Protein 7YVY (pdb70)

Radius of gyration: 35.13 Å; Cα contacts (8 Å, |Δi|>4): 2859; chains: 3; bounding box: 84×70×101 Å

Nearest PDB structures (foldseek):
  7yvy-assembly1_A  TM=1.003E+00  e=6.267E-81  Pyrococcus furiosus COM1
  7yvy-assembly2_B  TM=1.000E+00  e=3.465E-72  Pyrococcus furiosus COM1
  7yvy-assembly3_C  TM=1.001E+00  e=3.311E-71  Pyrococcus furiosus COM1
  3zbg-assembly1_B  TM=8.929E-01  e=1.167E-32  Leishmania mexicana
  3zbn-assembly1_A  TM=9.063E-01  e=5.698E-32  Leishmania mexicana

Solvent-accessible surface area: 40009 Å² total; per-residue (Å²): 250,60,36,3,2,0,0,0,7,5,12,1,57,4,8,104,42,149,112,34,49,8,109,70,6,0,23,68,0,0,91,73,0,10,110,33,9,64,16,135,58,6,57,2,1,24,0,0,2,42,67,10,62,66,119,76,50,67,103,1,5,56,49,0,7,117,56,15,65,18,45,167,34,78,32,81,69,30,108,12,55,35,0,0,0,6,2,0,0,10,27,0,0,103,4,7,85,73,56,151,40,65,6,0,0,0,0,0,0,0,18,53,10,101,110,129,87,46,73,61,57,31,58,38,11,4,99,20,0,78,60,0,5,109,73,61,67,28,131,29,68,32,0,2,50,1,0,34,18,0,3,43,4,0,34,95,3,92,76,3,36,78,116,58,37,15,6,46,27,7,1,35,119,10,86,112,79,21,97,11,0,2,95,42,4,15,19,22,101,0,0,0,0,0,0,0,0,0,2,18,32,123,71,0,69,76,70,62,8,78,59,78,51,32,0,36,16,10,0,34,5,106,14,126,24,37,139,62,53,91,104,41,141,57,61,13,44,24,82,1,0,49,79,1,3,109,44,0,21,180,115,10,66,22,38,26,150,76,9,35,0,0,2,1,4,4,7,16,4,1,16,0,0,4,0,0,20,14,1,44,20,12,158,137,10,73,0,0,94,17,6,81,109,38,57,5,35,29,120,18,91,67,2,0,2,0,2,0,1,0,9,0,1,0,20,0,28,0,0,0,2,0,0,2,3,0,2,0,0,23,2,0,21,46,81,18,28,134,47,2,58,4,76,132,3,109,13,0,0,7,0,2,5,0,23,45,6,20,34,0,2,0,4,0,0,76,119,89,150,125,42,2,2,0,2,0,12,3,14,3,60,7,5,96,41,174,110,40,47,21,112,73,6,0,22,78,0,0,83,51,0,15,112,32,8,68,18,130,67,6,54,2,1,43,0,0,8,58,38,69,121,102,81,100,2,7,58,48,0,7,120,68,12,66,16,48,169,40,77,38,75,53,28,136,7,56,43,0,0,0,8,2,0,2,4,48,0,0,45,12,4,60,61,45,149,47,60,10,0,0,0,0,0,0,0,6,47,21,129,159,78,51,72,80,53,36,53,38,7,3,103,16,0,104,69,0,10,116,78,59,69,40,42,44,80,43,0,0,41,0,0,32,20,0,1,45,2,0,2,41,1,18,63,3,51,70,96,60,61,34,85,39,72,59,0,59,88,14,85,102,80,25,93,10,0,1,93,41,1,18,14,29,77,1,0,0,0,0,0,0,0,0,1,15,22,108,51,0,142,134,93,58,10,69,134,112,54,9,1,35,11,8,0,43,2,108,16,123,29,37,132,79,56,82,111,48,136,52,74,11,43,19,82,1,0,49,81,0,2,110,51,0,20,87,99,13,69,24,55,35,153,92,8,39,0,0,2,0,5,2,5,14,3,0,11,0,0,7,0,0,23,13,1,43,17,16,71,131,15,31,0,0,28,20,8,67,97,50,48,5,26,30,120,24,97,62,2,0,0,0,2,0,1,0,8,0,0,0,12,0,24,0,0,0,1,0,0,1,3,0,0,0,0,22,2,1,23,54,73,13,21,52,54,1,56,6,92,125,6,53,8,0,0,7,0,3,2,0,24,35,3,13,31,0,4,0,6,0,0,65,124,97,180,38,4,10,0,4,0,11,5,6,1,63,5,6,98,40,169,113,30,60,34,111,83,9,0,28,73,0,0,81,64,0,20,119,35,5,63,34,126,69,8,61,8,0,44,0,0,5,100,64,110,84,133,99,2,6,62,57,0,8,109,58,15,65,19,43,170,36,89,33,84,55,27,84,10,52,26,0,2,0,5,0,0,2,5,47,0,0,43,14,1,69,58,37,167,11,58,14,0,0,0,0,0,0,0,33,54,18,119,85,89,95,66,34,58,36,8,4,102,21,2,88,68,0,9,108,77,65,69,35,42,34,86,30,0,0,37,1,0,27,13,0,3,52,8,0,40,34,2,92,73,2,34,69,126,61,99,31,86,48,72,54,0,56,87,12,84,102,91,22,92,8,0,0,91,58,2,14,16,20,104,0,0,0,0,0,0,0,0,0,2,13,45,83,84,2,74,86,52,54,12,76,69,74,64,55,0,54,10,10,0,34,5,110,14,122,23,45,126,87,51,85,115,42,130,61,70,9,72,23,90,0,0,50,76,0,2,101,48,0,11,148,104,23,67,8,42,43,97,80,6,42,0,0,0,0,6,3,5,13,4,0,16,0,0,5,0,0,23,14,1,44,14,18,58,83,8,96,0,0,24,16,6,87,121,41,54,7,36,20,126,28,97,68,2,1,1,0,0,0,0,0,11,0,0,0,18,0,19,0,0,0,2,0,0,1,2,0,0,0,0,22,1,2,37,57,56,17,23,96,69,2,57,2,85,138,11,55,6,0,0,6,0,3,4,0,27,40,3,11,30,0,2,0,4,0,0,95,166

B-factor: mean 91.3, std 15.76, range [43.15, 176.95]

Structure (mmCIF, N/CA/C/O backbone):
data_7YVY
#
_entry.id   7YVY
#
_cell.length_a   133.246
_cell.length_b   113.482
_cell.length_c   107.533
_cell.angle_alpha   90.000
_cell.angle_beta   123.030
_cell.angle_gamma   90.000
#
_symmetry.space_group_name_H-M   'C 1 2 1'
#
loop_
_atom_site.group_PDB
_atom_site.id
_atom_site.type_symbol
_atom_site.label_atom_id
_atom_site.label_alt_id
_atom_site.label_comp_id
_atom_site.label_asym_id
_atom_site.label_entity_id
_atom_site.label_seq_id
_atom_site.pdbx_PDB_ins_code
_atom_site.Cartn_x
_atom_site.Cartn_y
_atom_site.Cartn_z
_atom_site.occupancy
_atom_site.B_iso_or_equiv
_atom_site.auth_seq_id
_atom_site.auth_comp_id
_atom_site.auth_asym_id
_atom_site.auth_atom_id
_atom_site.pdbx_PDB_model_num
ATOM 1 N N . MET A 1 1 ? 10.625 -23.282 44.922 1.00 134.29 1 MET A N 1
ATOM 2 C CA . MET A 1 1 ? 11.766 -22.392 44.727 1.00 145.67 1 MET A CA 1
ATOM 3 C C . MET A 1 1 ? 13.034 -23.168 44.351 1.00 144.56 1 MET A C 1
ATOM 4 O O . MET A 1 1 ? 14.141 -22.779 44.726 1.00 137.78 1 MET A O 1
ATOM 9 N N . ARG A 1 2 ? 12.868 -24.263 43.611 1.00 137.43 2 ARG A N 1
ATOM 10 C CA . ARG A 1 2 ? 14.005 -25.057 43.170 1.00 126.38 2 ARG A CA 1
ATOM 11 C C . ARG A 1 2 ? 14.599 -24.457 41.895 1.00 133.36 2 ARG A C 1
ATOM 12 O O . ARG A 1 2 ? 14.081 -23.489 41.330 1.00 134.45 2 ARG A O 1
ATOM 14 N N . LYS A 1 3 ? 15.710 -25.041 41.439 1.00 130.26 3 LYS A N 1
ATOM 15 C CA . LYS A 1 3 ? 16.377 -24.643 40.205 1.00 115.51 3 LYS A CA 1
ATOM 16 C C . LYS A 1 3 ? 16.747 -25.895 39.422 1.00 111.51 3 LYS A C 1
ATOM 17 O O . LYS A 1 3 ? 16.938 -26.967 40.005 1.00 127.59 3 LYS A O 1
ATOM 19 N N . ALA A 1 4 ? 16.854 -25.758 38.098 1.00 96.95 4 ALA A N 1
ATOM 20 C CA . ALA A 1 4 ? 17.127 -26.889 37.216 1.00 95.64 4 ALA A CA 1
ATOM 21 C C . ALA A 1 4 ? 18.447 -26.688 36.477 1.00 93.51 4 ALA A C 1
ATOM 22 O O . ALA A 1 4 ? 18.646 -25.667 35.810 1.00 89.23 4 ALA A O 1
ATOM 24 N N . ILE A 1 5 ? 19.331 -27.676 36.570 1.00 85.49 5 ILE A N 1
ATOM 25 C CA . ILE A 1 5 ? 20.650 -27.610 35.951 1.00 95.63 5 ILE A CA 1
ATOM 26 C C . ILE A 1 5 ? 20.901 -28.904 35.189 1.00 85.85 5 ILE A C 1
ATOM 27 O O . ILE A 1 5 ? 20.499 -29.987 35.629 1.00 86.81 5 ILE A O 1
ATOM 32 N N . ILE A 1 6 ? 21.532 -28.784 34.029 1.00 82.30 6 ILE A N 1
ATOM 33 C CA . ILE A 1 6 ? 22.023 -29.936 33.287 1.00 81.49 6 ILE A CA 1
ATOM 34 C C . ILE A 1 6 ? 23.432 -30.235 33.770 1.00 81.39 6 ILE A C 1
ATOM 35 O O . ILE A 1 6 ? 24.278 -29.332 33.838 1.00 79.60 6 ILE A O 1
ATOM 40 N N . VAL A 1 7 ? 23.686 -31.488 34.136 1.00 85.82 7 VAL A N 1
ATOM 41 C CA . VAL A 1 7 ? 24.997 -31.881 34.642 1.00 82.16 7 VAL A CA 1
ATOM 42 C C . VAL A 1 7 ? 25.710 -32.878 33.744 1.00 91.37 7 VAL A C 1
ATOM 43 O O . VAL A 1 7 ? 26.916 -33.104 33.935 1.00 104.20 7 VAL A O 1
ATOM 47 N N . GLY A 1 8 ? 25.029 -33.461 32.761 1.00 87.64 8 GLY A N 1
ATOM 48 C CA . GLY A 1 8 ? 25.662 -34.369 31.825 1.00 89.85 8 GLY A CA 1
ATOM 49 C C . GLY A 1 8 ? 25.044 -34.323 30.443 1.00 86.03 8 GLY A C 1
ATOM 50 O O . GLY A 1 8 ? 23.824 -34.242 30.310 1.00 94.64 8 GLY A O 1
ATOM 51 N N . VAL A 1 9 ? 25.865 -34.357 29.401 1.00 87.60 9 VAL A N 1
ATOM 52 C CA . VAL A 1 9 ? 25.378 -34.374 28.026 1.00 88.77 9 VAL A CA 1
ATOM 53 C C . VAL A 1 9 ? 26.175 -35.412 27.252 1.00 88.43 9 VAL A C 1
ATOM 54 O O . VAL A 1 9 ? 27.330 -35.693 27.584 1.00 100.07 9 VAL A O 1
ATOM 58 N N . GLY A 1 10 ? 25.544 -36.010 26.249 1.00 87.55 10 GLY A N 1
ATOM 59 C CA . GLY A 1 10 ? 26.209 -37.008 25.436 1.00 92.47 10 GLY A CA 1
ATOM 60 C C . GLY A 1 10 ? 25.519 -37.118 24.097 1.00 93.13 10 GLY A C 1
ATOM 61 O O . GLY A 1 10 ? 24.332 -36.806 23.963 1.00 97.45 10 GLY A O 1
ATOM 62 N N . MET A 1 11 ? 26.271 -37.566 23.096 1.00 85.65 11 MET A N 1
ATOM 63 C CA . MET A 1 11 ? 25.664 -37.649 21.778 1.00 82.21 11 MET A CA 1
ATOM 64 C C . MET A 1 11 ? 26.472 -38.598 20.914 1.00 78.91 11 MET A C 1
ATOM 65 O O . MET A 1 11 ? 27.627 -38.910 21.210 1.00 98.36 11 MET A O 1
ATOM 70 N N . THR A 1 12 ? 25.832 -39.076 19.868 1.00 78.48 12 THR A N 1
ATOM 71 C CA . THR A 1 12 ? 26.422 -39.851 18.798 1.00 83.60 12 THR A CA 1
ATOM 72 C C . THR A 1 12 ? 26.695 -38.963 17.595 1.00 83.41 12 THR A C 1
ATOM 73 O O . THR A 1 12 ? 26.100 -37.892 17.450 1.00 86.48 12 THR A O 1
ATOM 77 N N . PRO A 1 13 ? 27.614 -39.354 16.718 1.00 81.60 13 PRO A N 1
ATOM 78 C CA . PRO A 1 13 ? 27.726 -38.648 15.440 1.00 77.45 13 PRO A CA 1
ATOM 79 C C . PRO A 1 13 ? 26.415 -38.742 14.679 1.00 83.16 13 PRO A C 1
ATOM 80 O O . PRO A 1 13 ? 25.736 -39.775 14.687 1.00 74.75 13 PRO A O 1
ATOM 84 N N . VAL A 1 14 ? 26.059 -37.646 14.033 1.00 79.95 14 VAL A N 1
ATOM 85 C CA . VAL A 1 14 ? 24.908 -37.611 13.146 1.00 75.42 14 VAL A CA 1
ATOM 86 C C . VAL A 1 14 ? 25.352 -38.100 11.780 1.00 82.62 14 VAL A C 1
ATOM 87 O O . VAL A 1 14 ? 26.377 -37.645 11.253 1.00 89.51 14 VAL A O 1
ATOM 91 N N . GLY A 1 15 ? 24.595 -39.023 11.202 1.00 76.69 15 GLY A N 1
ATOM 92 C CA . GLY A 1 15 ? 24.922 -39.463 9.862 1.00 85.53 15 GLY A CA 1
ATOM 93 C C . GLY A 1 15 ? 23.974 -40.537 9.384 1.00 87.06 15 GLY A C 1
ATOM 94 O O . GLY A 1 15 ? 22.914 -40.765 9.968 1.00 94.60 15 GLY A O 1
ATOM 95 N N . GLU A 1 16 ? 24.369 -41.178 8.287 1.00 92.80 16 GLU A N 1
ATOM 96 C CA . GLU A 1 16 ? 23.670 -42.346 7.758 1.00 86.97 16 GLU A CA 1
ATOM 97 C C . GLU A 1 16 ? 24.291 -43.579 8.401 1.00 96.62 16 GLU A C 1
ATOM 98 O O . GLU A 1 16 ? 25.284 -44.123 7.918 1.00 106.69 16 GLU A O 1
ATOM 104 N N . HIS A 1 17 ? 23.709 -44.020 9.517 1.00 94.05 17 HIS A N 1
ATOM 105 C CA . HIS A 1 17 ? 24.226 -45.169 10.263 1.00 92.83 17 HIS A CA 1
ATOM 106 C C . HIS A 1 17 ? 23.447 -46.405 9.830 1.00 96.34 17 HIS A C 1
ATOM 107 O O . HIS A 1 17 ? 22.545 -46.882 10.520 1.00 105.77 17 HIS A O 1
ATOM 114 N N . TRP A 1 18 ? 23.817 -46.935 8.659 1.00 98.09 18 TRP A N 1
ATOM 115 C CA . TRP A 1 18 ? 23.062 -48.047 8.085 1.00 106.74 18 TRP A CA 1
ATOM 116 C C . TRP A 1 18 ? 23.183 -49.300 8.944 1.00 107.43 18 TRP A C 1
ATOM 117 O O . TRP A 1 18 ? 22.201 -50.031 9.136 1.00 108.48 18 TRP A O 1
ATOM 128 N N . ARG A 1 19 ? 24.373 -49.550 9.484 1.00 102.96 19 ARG A N 1
ATOM 129 C CA . ARG A 1 19 ? 24.653 -50.750 10.257 1.00 103.71 19 ARG A CA 1
ATOM 130 C C . ARG A 1 19 ? 24.304 -50.606 11.731 1.00 106.43 19 ARG A C 1
ATOM 131 O O . ARG A 1 19 ? 24.417 -51.585 12.476 1.00 113.63 19 ARG A O 1
ATOM 133 N N . SER A 1 20 ? 23.887 -49.424 12.170 1.00 102.68 20 SER A N 1
ATOM 134 C CA . SER A 1 20 ? 23.534 -49.203 13.563 1.00 101.65 20 SER A CA 1
ATOM 135 C C . SER A 1 20 ? 22.028 -49.324 13.750 1.00 101.57 20 SER A C 1
ATOM 136 O O . SER A 1 20 ? 21.248 -49.161 12.811 1.00 101.67 20 SER A O 1
ATOM 139 N N . SER A 1 21 ? 21.629 -49.625 14.980 1.00 105.46 21 SER A N 1
ATOM 140 C CA . SER A 1 21 ? 20.229 -49.733 15.364 1.00 95.12 21 SER A CA 1
ATOM 141 C C . SER A 1 21 ? 19.836 -48.552 16.242 1.00 96.87 21 SER A C 1
ATOM 142 O O . SER A 1 21 ? 20.688 -47.812 16.742 1.00 104.01 21 SER A O 1
ATOM 145 N N . LEU A 1 22 ? 18.523 -48.375 16.417 1.00 95.96 22 LEU A N 1
ATOM 146 C CA . LEU A 1 22 ? 18.034 -47.357 17.343 1.00 91.38 22 LEU A CA 1
ATOM 147 C C . LEU A 1 22 ? 18.627 -47.569 18.729 1.00 90.38 22 LEU A C 1
ATOM 148 O O . LEU A 1 22 ? 19.033 -46.609 19.403 1.00 83.23 22 LEU A O 1
ATOM 153 N N . ARG A 1 23 ? 18.713 -48.832 19.156 1.00 87.47 23 ARG A N 1
ATOM 154 C CA . ARG A 1 23 ? 19.299 -49.150 20.452 1.00 89.75 23 ARG A CA 1
ATOM 155 C C . ARG A 1 23 ? 20.728 -48.631 20.550 1.00 88.86 23 ARG A C 1
ATOM 156 O O . ARG A 1 23 ? 21.016 -47.745 21.357 1.00 86.93 23 ARG A O 1
ATOM 164 N N . ASP A 1 24 ? 21.614 -49.098 19.660 1.00 90.93 24 ASP A N 1
ATOM 165 C CA . ASP A 1 24 ? 23.032 -48.728 19.733 1.00 95.60 24 ASP A CA 1
ATOM 166 C C . ASP A 1 24 ? 23.220 -47.220 19.869 1.00 89.68 24 ASP A C 1
ATOM 167 O O . ASP A 1 24 ? 23.978 -46.750 20.728 1.00 87.61 24 ASP A O 1
ATOM 172 N N . LEU A 1 25 ? 22.498 -46.444 19.052 1.00 82.53 25 LEU A N 1
ATOM 173 C CA . LEU A 1 25 ? 22.604 -44.987 19.112 1.00 83.95 25 LEU A CA 1
ATOM 174 C C . LEU A 1 25 ? 22.100 -44.445 20.448 1.00 81.30 25 LEU A C 1
ATOM 175 O O . LEU A 1 25 ? 22.774 -43.634 21.105 1.00 84.72 25 LEU A O 1
ATOM 180 N N . ALA A 1 26 ? 20.904 -44.876 20.860 1.00 83.00 26 ALA A N 1
ATOM 181 C CA . ALA A 1 26 ? 20.333 -44.387 22.109 1.00 84.77 26 ALA A CA 1
ATOM 182 C C . ALA A 1 26 ? 21.276 -44.669 23.270 1.00 81.09 26 ALA A C 1
ATOM 183 O O . ALA A 1 26 ? 21.762 -43.744 23.934 1.00 85.22 26 ALA A O 1
ATOM 185 N N . VAL A 1 27 ? 21.589 -45.949 23.489 1.00 73.78 27 VAL A N 1
ATOM 186 C CA . VAL A 1 27 ? 22.439 -46.331 24.614 1.00 86.13 27 VAL A CA 1
ATOM 187 C C . VAL A 1 27 ? 23.798 -45.641 24.537 1.00 87.37 27 VAL A C 1
ATOM 188 O O . VAL A 1 27 ? 24.371 -45.290 25.573 1.00 88.66 27 VAL A O 1
ATOM 192 N N . GLU A 1 28 ? 24.343 -45.432 23.326 1.00 79.38 28 GLU A N 1
ATOM 193 C CA . GLU A 1 28 ? 25.602 -44.702 23.231 1.00 82.83 28 GLU A CA 1
ATOM 194 C C . GLU A 1 28 ? 25.461 -43.310 23.820 1.00 89.40 28 GLU A C 1
ATOM 195 O O . GLU A 1 28 ? 26.267 -42.890 24.664 1.00 88.59 28 GLU A O 1
ATOM 201 N N . ALA A 1 29 ? 24.439 -42.571 23.381 1.00 88.21 29 ALA A N 1
ATOM 202 C CA . ALA A 1 29 ? 24.275 -41.217 23.897 1.00 85.79 29 ALA A CA 1
ATOM 203 C C . ALA A 1 29 ? 24.031 -41.235 25.402 1.00 89.21 29 ALA A C 1
ATOM 204 O O . ALA A 1 29 ? 24.613 -40.431 26.144 1.00 95.04 29 ALA A O 1
ATOM 206 N N . ILE A 1 30 ? 23.212 -42.181 25.878 1.00 81.49 30 ILE A N 1
ATOM 207 C CA . ILE A 1 30 ? 22.900 -42.243 27.306 1.00 86.08 30 ILE A CA 1
ATOM 208 C C . ILE A 1 30 ? 24.161 -42.501 28.118 1.00 83.24 30 ILE A C 1
ATOM 209 O O . ILE A 1 30 ? 24.483 -41.749 29.042 1.00 84.25 30 ILE A O 1
ATOM 214 N N . LEU A 1 31 ? 24.913 -43.549 27.764 1.00 89.65 31 LEU A N 1
ATOM 215 C CA . LEU A 1 31 ? 26.112 -43.902 28.522 1.00 87.81 31 LEU A CA 1
ATOM 216 C C . LEU A 1 31 ? 27.140 -42.784 28.477 1.00 87.96 31 LEU A C 1
ATOM 217 O O . LEU A 1 31 ? 27.743 -42.445 29.502 1.00 92.90 31 LEU A O 1
ATOM 222 N N . ASN A 1 32 ? 27.342 -42.183 27.301 1.00 81.38 32 ASN A N 1
ATOM 223 C CA . ASN A 1 32 ? 28.295 -41.088 27.173 1.00 88.20 32 ASN A CA 1
ATOM 224 C C . ASN A 1 32 ? 27.826 -39.827 27.881 1.00 89.64 32 ASN A C 1
ATOM 225 O O . ASN A 1 32 ? 28.631 -38.907 28.064 1.00 92.55 32 ASN A O 1
ATOM 230 N N . ALA A 1 33 ? 26.550 -39.758 28.270 1.00 91.68 33 ALA A N 1
ATOM 231 C CA . ALA A 1 33 ? 26.048 -38.662 29.090 1.00 86.32 33 ALA A CA 1
ATOM 232 C C . ALA A 1 33 ? 26.065 -38.967 30.580 1.00 82.89 33 ALA A C 1
ATOM 233 O O . ALA A 1 33 ? 26.187 -38.041 31.389 1.00 89.67 33 ALA A O 1
ATOM 235 N N . MET A 1 34 ? 25.949 -40.237 30.964 1.00 83.66 34 MET A N 1
ATOM 236 C CA . MET A 1 34 ? 26.025 -40.612 32.369 1.00 96.26 34 MET A CA 1
ATOM 237 C C . MET A 1 34 ? 27.458 -40.647 32.876 1.00 109.67 34 MET A C 1
ATOM 238 O O . MET A 1 34 ? 27.673 -40.674 34.095 1.00 112.66 34 MET A O 1
ATOM 243 N N . ASP A 1 35 ? 28.438 -40.648 31.972 1.00 113.23 35 ASP A N 1
ATOM 244 C CA . ASP A 1 35 ? 29.835 -40.543 32.360 1.00 112.30 35 ASP A CA 1
ATOM 245 C C . ASP A 1 35 ? 30.290 -39.093 32.400 1.00 114.29 35 ASP A C 1
ATOM 246 O O . ASP A 1 35 ? 31.140 -38.734 33.220 1.00 141.14 35 ASP A O 1
ATOM 251 N N . ASP A 1 36 ? 29.735 -38.249 31.526 1.00 98.36 36 ASP A N 1
ATOM 252 C CA . ASP A 1 36 ? 30.039 -36.825 31.589 1.00 99.76 36 ASP A CA 1
ATOM 253 C C . ASP A 1 36 ? 29.620 -36.232 32.929 1.00 105.51 36 ASP A C 1
ATOM 254 O O . ASP A 1 36 ? 30.206 -35.242 33.380 1.00 106.32 36 ASP A O 1
ATOM 259 N N . ALA A 1 37 ? 28.624 -36.829 33.588 1.00 105.21 37 ALA A N 1
ATOM 260 C CA . ALA A 1 37 ? 28.267 -36.459 34.951 1.00 106.68 37 ALA A CA 1
ATOM 261 C C . ALA A 1 37 ? 28.874 -37.386 35.995 1.00 106.96 37 ALA A C 1
ATOM 262 O O . ALA A 1 37 ? 28.852 -37.052 37.187 1.00 102.10 37 ALA A O 1
ATOM 264 N N . GLY A 1 38 ? 29.433 -38.519 35.579 1.00 106.58 38 GLY A N 1
ATOM 265 C CA . GLY A 1 38 ? 29.929 -39.512 36.520 1.00 106.43 38 GLY A CA 1
ATOM 266 C C . GLY A 1 38 ? 28.831 -40.192 37.307 1.00 111.89 38 GLY A C 1
ATOM 267 O O . GLY A 1 38 ? 28.997 -40.443 38.510 1.00 117.64 38 GLY A O 1
ATOM 268 N N . ILE A 1 39 ? 27.714 -40.507 36.651 1.00 103.98 39 ILE A N 1
ATOM 269 C CA . ILE A 1 39 ? 26.509 -40.993 37.305 1.00 96.50 39 ILE A CA 1
ATOM 270 C C . ILE A 1 39 ? 26.295 -42.462 36.960 1.00 105.70 39 ILE A C 1
ATOM 271 O O . ILE A 1 39 ? 26.602 -42.913 35.850 1.00 109.26 39 ILE A O 1
ATOM 276 N N . ASP A 1 40 ? 25.766 -43.214 37.929 1.00 108.57 40 ASP A N 1
ATOM 277 C CA . ASP A 1 40 ? 25.468 -44.630 37.747 1.00 126.62 40 ASP A CA 1
ATOM 278 C C . ASP A 1 40 ? 23.986 -44.931 37.525 1.00 115.89 40 ASP A C 1
ATOM 279 O O . ASP A 1 40 ? 23.662 -45.954 36.910 1.00 108.85 40 ASP A O 1
ATOM 284 N N . LYS A 1 41 ? 23.082 -44.082 38.006 1.00 110.45 41 LYS A N 1
ATOM 285 C CA . LYS A 1 41 ? 21.661 -44.391 37.958 1.00 106.32 41 LYS A CA 1
ATOM 286 C C . LYS A 1 41 ? 20.865 -43.108 37.766 1.00 98.74 41 LYS A C 1
ATOM 287 O O . LYS A 1 41 ? 21.255 -42.041 38.249 1.00 91.51 41 LYS A O 1
ATOM 289 N N . VAL A 1 42 ? 19.749 -43.221 37.050 1.00 98.71 42 VAL A N 1
ATOM 290 C CA . VAL A 1 42 ? 18.814 -42.118 36.885 1.00 96.34 42 VAL A CA 1
ATOM 291 C C . VAL A 1 42 ? 17.496 -42.479 37.562 1.00 99.66 42 VAL A C 1
ATOM 292 O O . VAL A 1 42 ? 17.217 -43.642 37.856 1.00 102.91 42 VAL A O 1
ATOM 296 N N . ASP A 1 43 ? 16.673 -41.455 37.808 1.00 104.15 43 ASP A N 1
ATOM 297 C CA . ASP A 1 43 ? 15.390 -41.646 38.472 1.00 96.85 43 ASP A CA 1
ATOM 298 C C . ASP A 1 43 ? 14.218 -41.770 37.510 1.00 94.88 43 ASP A C 1
ATOM 299 O O . ASP A 1 43 ? 13.210 -42.383 37.875 1.00 106.15 43 ASP A O 1
ATOM 304 N N . SER A 1 44 ? 14.318 -41.209 36.306 1.00 94.31 44 SER A N 1
ATOM 305 C CA . SER A 1 44 ? 13.220 -41.267 35.348 1.00 98.28 44 SER A CA 1
ATOM 306 C C . SER A 1 44 ? 13.736 -40.887 33.967 1.00 88.00 44 SER A C 1
ATOM 307 O O . SER A 1 44 ? 14.749 -40.193 33.839 1.00 87.06 44 SER A O 1
ATOM 310 N N . LEU A 1 45 ? 13.017 -41.345 32.940 1.00 76.90 45 LEU A N 1
ATOM 311 C CA . LEU A 1 45 ? 13.474 -41.263 31.557 1.00 75.83 45 LEU A CA 1
ATOM 312 C C . LEU A 1 45 ? 12.387 -40.685 30.657 1.00 76.97 45 LEU A C 1
ATOM 313 O O . LEU A 1 45 ? 11.253 -41.184 30.639 1.00 85.13 45 LEU A O 1
ATOM 318 N N . TYR A 1 46 ? 12.749 -39.660 29.888 1.00 72.18 46 TYR A N 1
ATOM 319 C CA . TYR A 1 46 ? 11.860 -39.023 28.924 1.00 75.56 46 TYR A CA 1
ATOM 320 C C . TYR A 1 46 ? 12.475 -39.147 27.534 1.00 75.18 46 TYR A C 1
ATOM 321 O O . TYR A 1 46 ? 13.663 -38.846 27.352 1.00 84.03 46 TYR A O 1
ATOM 330 N N . VAL A 1 47 ? 11.666 -39.570 26.554 1.00 75.51 47 VAL A N 1
ATOM 331 C CA . VAL A 1 47 ? 12.156 -39.965 25.235 1.00 73.71 47 VAL A CA 1
ATOM 332 C C . VAL A 1 47 ? 11.522 -39.115 24.139 1.00 80.56 47 VAL A C 1
ATOM 333 O O . VAL A 1 47 ? 10.321 -38.834 24.167 1.00 85.02 47 VAL A O 1
ATOM 337 N N . GLY A 1 48 ? 12.342 -38.727 23.160 1.00 96.66 48 GLY A N 1
ATOM 338 C CA . GLY A 1 48 ? 11.903 -38.009 21.975 1.00 84.00 48 GLY A CA 1
ATOM 339 C C . GLY A 1 48 ? 12.199 -38.758 20.684 1.00 98.89 48 GLY A C 1
ATOM 340 O O . GLY A 1 48 ? 13.352 -39.138 20.401 1.00 90.76 48 GLY A O 1
ATOM 341 N N . ASN A 1 49 ? 11.138 -39.004 19.912 1.00 91.15 49 ASN A N 1
ATOM 342 C CA . ASN A 1 49 ? 11.213 -39.734 18.653 1.00 86.59 49 ASN A CA 1
ATOM 343 C C . ASN A 1 49 ? 9.964 -39.408 17.848 1.00 88.66 49 ASN A C 1
ATOM 344 O O . ASN A 1 49 ? 8.856 -39.424 18.393 1.00 104.01 49 ASN A O 1
ATOM 349 N N . MET A 1 50 ? 10.147 -39.104 16.565 1.00 84.01 50 MET A N 1
ATOM 350 C CA . MET A 1 50 ? 9.059 -38.821 15.638 1.00 99.87 50 MET A CA 1
ATOM 351 C C . MET A 1 50 ? 9.097 -39.780 14.455 1.00 105.56 50 MET A C 1
ATOM 352 O O . MET A 1 50 ? 8.775 -39.407 13.326 1.00 120.17 50 MET A O 1
ATOM 354 N N . ALA A 1 51 ? 9.497 -41.026 14.717 1.00 102.44 51 ALA A N 1
ATOM 355 C CA . ALA A 1 51 ? 9.550 -42.122 13.736 1.00 108.32 51 ALA A CA 1
ATOM 356 C C . ALA A 1 51 ? 10.023 -41.696 12.343 1.00 111.19 51 ALA A C 1
ATOM 357 O O . ALA A 1 51 ? 11.192 -41.863 11.987 1.00 117.81 51 ALA A O 1
ATOM 359 N N . GLY A 1 53 ? 12.403 -44.200 12.573 1.00 117.91 53 GLY A N 1
ATOM 360 C CA . GLY A 1 53 ? 12.576 -45.592 12.945 1.00 123.89 53 GLY A CA 1
ATOM 361 C C . GLY A 1 53 ? 11.415 -46.149 13.743 1.00 125.58 53 GLY A C 1
ATOM 362 O O . GLY A 1 53 ? 11.104 -45.657 14.831 1.00 116.45 53 GLY A O 1
ATOM 363 N N . SER A 1 54 ? 10.763 -47.179 13.206 1.00 144.46 54 SER A N 1
ATOM 364 C CA . SER A 1 54 ? 9.589 -47.743 13.867 1.00 165.29 54 SER A CA 1
ATOM 365 C C . SER A 1 54 ? 9.430 -49.198 13.451 1.00 167.44 54 SER A C 1
ATOM 366 O O . SER A 1 54 ? 9.048 -49.479 12.310 1.00 176.09 54 SER A O 1
ATOM 368 N N . PHE A 1 55 ? 9.719 -50.111 14.371 1.00 157.20 55 PHE A N 1
ATOM 369 C CA . PHE A 1 55 ? 9.211 -51.469 14.283 1.00 157.82 55 PHE A CA 1
ATOM 370 C C . PHE A 1 55 ? 7.835 -51.587 14.921 1.00 153.04 55 PHE A C 1
ATOM 371 O O . PHE A 1 55 ? 7.352 -52.707 15.123 1.00 156.38 55 PHE A O 1
ATOM 373 N N . VAL A 1 56 ? 7.215 -50.451 15.264 1.00 150.01 56 VAL A N 1
ATOM 374 C CA . VAL A 1 56 ? 5.936 -50.360 15.969 1.00 152.63 56 VAL A CA 1
ATOM 375 C C . VAL A 1 56 ? 6.094 -50.947 17.367 1.00 159.70 56 VAL A C 1
ATOM 376 O O . VAL A 1 56 ? 5.683 -50.330 18.356 1.00 163.60 56 VAL A O 1
ATOM 380 N N . GLU A 1 57 ? 6.691 -52.141 17.461 1.00 144.61 57 GLU A N 1
ATOM 381 C CA . GLU A 1 57 ? 7.221 -52.598 18.741 1.00 135.42 57 GLU A CA 1
ATOM 382 C C . GLU A 1 57 ? 8.173 -51.563 19.329 1.00 133.66 57 GLU A C 1
ATOM 383 O O . GLU A 1 57 ? 8.359 -51.508 20.551 1.00 126.88 57 GLU A O 1
ATOM 385 N N . GLN A 1 58 ? 8.777 -50.739 18.474 1.00 135.64 58 GLN A N 1
ATOM 386 C CA . GLN A 1 58 ? 9.482 -49.524 18.884 1.00 131.03 58 GLN A CA 1
ATOM 387 C C . GLN A 1 58 ? 8.536 -48.321 18.904 1.00 138.09 58 GLN A C 1
ATOM 388 O O . GLN A 1 58 ? 8.809 -47.260 18.344 1.00 137.97 58 GLN A O 1
ATOM 394 N N . GLU A 1 59 ? 7.380 -48.512 19.551 1.00 143.93 59 GLU A N 1
ATOM 395 C CA . GLU A 1 59 ? 6.520 -47.430 20.008 1.00 131.86 59 GLU A CA 1
ATOM 396 C C . GLU A 1 59 ? 6.310 -47.462 21.514 1.00 136.33 59 GLU A C 1
ATOM 397 O O . GLU A 1 59 ? 5.710 -46.529 22.062 1.00 136.29 59 GLU A O 1
ATOM 399 N N . ASN A 1 60 ? 6.753 -48.525 22.186 1.00 123.92 60 ASN A N 1
ATOM 400 C CA . ASN A 1 60 ? 6.966 -48.531 23.633 1.00 110.89 60 ASN A CA 1
ATOM 401 C C . ASN A 1 60 ? 8.432 -48.191 23.932 1.00 97.34 60 ASN A C 1
ATOM 402 O O . ASN A 1 60 ? 9.165 -48.952 24.563 1.00 87.35 60 ASN A O 1
ATOM 407 N N . LEU A 1 61 ? 8.848 -47.005 23.467 1.00 91.61 61 LEU A N 1
ATOM 408 C CA . LEU A 1 61 ? 10.273 -46.696 23.384 1.00 98.30 61 LEU A CA 1
ATOM 409 C C . LEU A 1 61 ? 10.895 -46.490 24.761 1.00 97.85 61 LEU A C 1
ATOM 410 O O . LEU A 1 61 ? 12.072 -46.808 24.964 1.00 114.67 61 LEU A O 1
ATOM 415 N N . GLY A 1 62 ? 10.141 -45.922 25.706 1.00 93.59 62 GLY A N 1
ATOM 416 C CA . GLY A 1 62 ? 10.709 -45.647 27.019 1.00 72.97 62 GLY A CA 1
ATOM 417 C C . GLY A 1 62 ? 11.122 -46.910 27.750 1.00 78.97 62 GLY A C 1
ATOM 418 O O . GLY A 1 62 ? 12.214 -46.988 28.319 1.00 91.88 62 GLY A O 1
ATOM 419 N N . ALA A 1 63 ? 10.261 -47.926 27.730 1.00 82.87 63 ALA A N 1
ATOM 420 C CA . ALA A 1 63 ? 10.586 -49.156 28.438 1.00 86.33 63 ALA A CA 1
ATOM 421 C C . ALA A 1 63 ? 11.717 -49.901 27.748 1.00 88.67 63 ALA A C 1
ATOM 422 O O . ALA A 1 63 ? 12.616 -50.433 28.416 1.00 86.40 63 ALA A O 1
ATOM 424 N N . LEU A 1 64 ? 11.689 -49.945 26.412 1.00 89.60 64 LEU A N 1
ATOM 425 C CA . LEU A 1 64 ? 12.810 -50.505 25.663 1.00 87.74 64 LEU A CA 1
ATOM 426 C C . LEU A 1 64 ? 14.118 -49.851 26.061 1.00 83.24 64 LEU A C 1
ATOM 427 O O . LEU A 1 64 ? 15.062 -50.536 26.446 1.00 91.76 64 LEU A O 1
ATOM 432 N N . ILE A 1 65 ? 14.191 -48.522 25.952 1.00 83.84 65 ILE A N 1
ATOM 433 C CA . ILE A 1 65 ? 15.448 -47.829 26.203 1.00 81.90 65 ILE A CA 1
ATOM 434 C C . ILE A 1 65 ? 15.894 -48.045 27.641 1.00 89.63 65 ILE A C 1
ATOM 435 O O . ILE A 1 65 ? 17.082 -48.258 27.907 1.00 91.14 65 ILE A O 1
ATOM 440 N N . ALA A 1 66 ? 14.955 -48.017 28.591 1.00 89.57 66 ALA A N 1
ATOM 441 C CA . ALA A 1 66 ? 15.327 -48.261 29.983 1.00 100.31 66 ALA A CA 1
ATOM 442 C C . ALA A 1 66 ? 15.922 -49.655 30.161 1.00 95.59 66 ALA A C 1
ATOM 443 O O . ALA A 1 66 ? 16.894 -49.837 30.906 1.00 102.28 66 ALA A O 1
ATOM 445 N N . ASP A 1 67 ? 15.352 -50.652 29.480 1.00 93.59 67 ASP A N 1
ATOM 446 C CA . ASP A 1 67 ? 15.925 -51.994 29.504 1.00 96.50 67 ASP A CA 1
ATOM 447 C C . ASP A 1 67 ? 17.300 -52.020 28.843 1.00 97.48 67 ASP A C 1
ATOM 448 O O . ASP A 1 67 ? 18.260 -52.570 29.395 1.00 103.28 67 ASP A O 1
ATOM 453 N N . TRP A 1 68 ? 17.410 -51.398 27.667 1.00 90.17 68 TRP A N 1
ATOM 454 C CA . TRP A 1 68 ? 18.631 -51.467 26.872 1.00 94.98 68 TRP A CA 1
ATOM 455 C C . TRP A 1 68 ? 19.795 -50.788 27.576 1.00 91.32 68 TRP A C 1
ATOM 456 O O . TRP A 1 68 ? 20.938 -51.243 27.470 1.00 93.51 68 TRP A O 1
ATOM 467 N N . ALA A 1 69 ? 19.527 -49.695 28.279 1.00 88.79 69 ALA A N 1
ATOM 468 C CA . ALA A 1 69 ? 20.548 -48.927 28.973 1.00 89.17 69 ALA A CA 1
ATOM 469 C C . ALA A 1 69 ? 20.714 -49.347 30.430 1.00 92.99 69 ALA A C 1
ATOM 470 O O . ALA A 1 69 ? 21.534 -48.754 31.144 1.00 89.86 69 ALA A O 1
ATOM 472 N N . GLY A 1 70 ? 19.976 -50.361 30.877 1.00 94.06 70 GLY A N 1
ATOM 473 C CA . GLY A 1 70 ? 20.157 -50.886 32.222 1.00 91.94 70 GLY A CA 1
ATOM 474 C C . GLY A 1 70 ? 19.818 -49.905 33.322 1.00 90.34 70 GLY A C 1
ATOM 475 O O . GLY A 1 70 ? 20.554 -49.803 34.311 1.00 93.78 70 GLY A O 1
ATOM 476 N N . LEU A 1 71 ? 18.714 -49.178 33.176 1.00 91.42 71 LEU A N 1
ATOM 477 C CA . LEU A 1 71 ? 18.347 -48.188 34.178 1.00 95.54 71 LEU A CA 1
ATOM 478 C C . LEU A 1 71 ? 17.489 -48.760 35.301 1.00 93.57 71 LEU A C 1
ATOM 479 O O . LEU A 1 71 ? 17.509 -48.214 36.410 1.00 97.97 71 LEU A O 1
ATOM 484 N N . GLY A 1 72 ? 16.775 -49.855 35.060 1.00 81.31 72 GLY A N 1
ATOM 485 C CA . GLY A 1 72 ? 15.946 -50.460 36.088 1.00 93.61 72 GLY A CA 1
ATOM 486 C C . GLY A 1 72 ? 14.466 -50.255 35.835 1.00 94.67 72 GLY A C 1
ATOM 487 O O . GLY A 1 72 ? 14.038 -49.776 34.781 1.00 98.51 72 GLY A O 1
ATOM 488 N N . ASN A 1 73 ? 13.667 -50.643 36.833 1.00 92.50 73 ASN A N 1
ATOM 489 C CA . ASN A 1 73 ? 12.214 -50.467 36.766 1.00 92.15 73 ASN A CA 1
ATOM 490 C C . ASN A 1 73 ? 11.833 -49.035 37.148 1.00 89.75 73 ASN A C 1
ATOM 491 O O . ASN A 1 73 ? 11.090 -48.780 38.094 1.00 96.05 73 ASN A O 1
ATOM 496 N N . ILE A 1 74 ? 12.356 -48.094 36.371 1.00 88.33 74 ILE A N 1
ATOM 497 C CA . ILE A 1 74 ? 12.168 -46.666 36.603 1.00 86.33 74 ILE A CA 1
ATOM 498 C C . ILE A 1 74 ? 10.972 -46.156 35.805 1.00 92.26 74 ILE A C 1
ATOM 499 O O . ILE A 1 74 ? 10.529 -46.826 34.859 1.00 97.30 74 ILE A O 1
ATOM 504 N N . PRO A 1 75 ? 10.397 -45.004 36.155 1.00 83.54 75 PRO A N 1
ATOM 505 C CA . PRO A 1 75 ? 9.391 -44.399 35.276 1.00 89.58 75 PRO A CA 1
ATOM 506 C C . PRO A 1 75 ? 10.021 -43.946 33.964 1.00 95.92 75 PRO A C 1
ATOM 507 O O . PRO A 1 75 ? 11.142 -43.421 33.929 1.00 94.41 75 PRO A O 1
ATOM 511 N N . ALA A 1 76 ? 9.272 -44.127 32.881 1.00 92.00 76 ALA A N 1
ATOM 512 C CA . ALA A 1 76 ? 9.733 -43.689 31.574 1.00 81.14 76 ALA A CA 1
ATOM 513 C C . ALA A 1 76 ? 8.521 -43.385 30.711 1.00 86.08 76 ALA A C 1
ATOM 514 O O . ALA A 1 76 ? 7.523 -44.103 30.778 1.00 81.48 76 ALA A O 1
ATOM 516 N N . VAL A 1 77 ? 8.612 -42.319 29.912 1.00 82.70 77 VAL A N 1
ATOM 517 C CA . VAL A 1 77 ? 7.567 -41.972 28.952 1.00 81.15 77 VAL A CA 1
ATOM 518 C C . VAL A 1 77 ? 8.183 -41.352 27.708 1.00 80.33 77 VAL A C 1
ATOM 519 O O . VAL A 1 77 ? 9.324 -40.884 27.707 1.00 81.22 77 VAL A O 1
ATOM 523 N N . LYS A 1 78 ? 7.373 -41.307 26.656 1.00 86.35 78 LYS A N 1
ATOM 524 C CA . LYS A 1 78 ? 7.740 -40.713 25.381 1.00 86.98 78 LYS A CA 1
ATOM 525 C C . LYS A 1 78 ? 7.008 -39.381 25.241 1.00 93.13 78 LYS A C 1
ATOM 526 O O . LYS A 1 78 ? 5.793 -39.306 25.457 1.00 79.26 78 LYS A O 1
ATOM 532 N N . ILE A 1 79 ? 7.762 -38.328 24.938 1.00 93.39 79 ILE A N 1
ATOM 533 C CA . ILE A 1 79 ? 7.222 -36.998 24.680 1.00 80.38 79 ILE A CA 1
ATOM 534 C C . ILE A 1 79 ? 7.241 -36.791 23.173 1.00 82.51 79 ILE A C 1
ATOM 535 O O . ILE A 1 79 ? 8.237 -37.103 22.510 1.00 95.85 79 ILE A O 1
ATOM 540 N 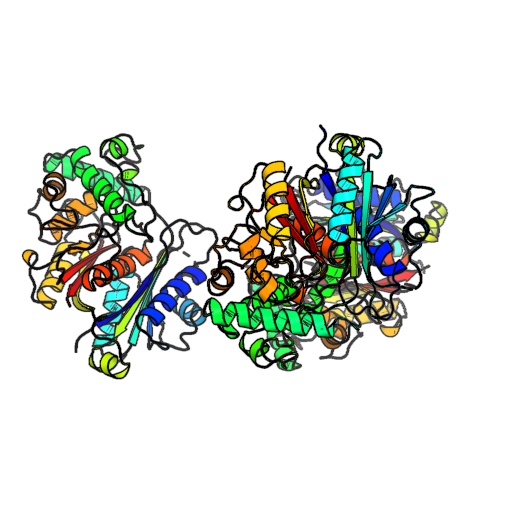N . GLU A 1 80 ? 6.130 -36.332 22.608 1.00 93.45 80 GLU A N 1
ATOM 541 C CA . GLU A 1 80 ? 6.111 -36.064 21.177 1.00 99.04 80 GLU A CA 1
ATOM 542 C C . GLU A 1 80 ? 5.283 -34.830 20.888 1.00 86.42 80 GLU A C 1
ATOM 543 O O . GLU A 1 80 ? 4.140 -34.729 21.331 1.00 86.62 80 GLU A O 1
ATOM 549 N N . ALA A 1 81 ? 5.913 -33.880 20.200 1.00 93.23 81 ALA A N 1
ATOM 550 C CA . ALA A 1 81 ? 5.357 -32.633 19.691 1.00 77.69 81 ALA A CA 1
ATOM 551 C C . ALA A 1 81 ? 5.762 -32.463 18.238 1.00 83.96 81 ALA A C 1
ATOM 552 O O . ALA A 1 81 ? 6.277 -31.424 17.822 1.00 89.32 81 ALA A O 1
ATOM 554 N N . ALA A 1 82 ? 5.560 -33.522 17.456 1.00 93.61 82 ALA A N 1
ATOM 555 C CA . ALA A 1 82 ? 6.041 -33.650 16.076 1.00 93.83 82 ALA A CA 1
ATOM 556 C C . ALA A 1 82 ? 7.543 -33.378 16.084 1.00 89.85 82 ALA A C 1
ATOM 557 O O . ALA A 1 82 ? 8.230 -33.829 17.013 1.00 95.94 82 ALA A O 1
ATOM 559 N N . CYS A 1 83 ? 8.073 -32.607 15.135 1.00 89.70 83 CYS A N 1
ATOM 560 C CA . CYS A 1 83 ? 9.528 -32.441 15.036 1.00 97.22 83 CYS A CA 1
ATOM 561 C C . CYS A 1 83 ? 10.107 -31.678 16.206 1.00 89.34 83 CYS A C 1
ATOM 562 O O . CYS A 1 83 ? 11.328 -31.433 16.162 1.00 97.87 83 CYS A O 1
ATOM 565 N N . ALA A 1 84 ? 9.302 -31.316 17.214 1.00 81.75 84 ALA A N 1
ATOM 566 C CA . ALA A 1 84 ? 9.795 -30.646 18.409 1.00 65.30 84 ALA A CA 1
ATOM 567 C C . ALA A 1 84 ? 9.806 -31.552 19.632 1.00 67.26 84 ALA A C 1
ATOM 568 O O . ALA A 1 84 ? 10.120 -31.079 20.735 1.00 65.71 84 ALA A O 1
ATOM 570 N N . SER A 1 85 ? 9.532 -32.851 19.456 1.00 70.24 85 SER A N 1
ATOM 571 C CA . SER A 1 85 ? 9.518 -33.776 20.589 1.00 72.63 85 SER A CA 1
ATOM 572 C C . SER A 1 85 ? 10.794 -33.677 21.420 1.00 72.00 85 SER A C 1
ATOM 573 O O . SER A 1 85 ? 10.736 -33.531 22.649 1.00 70.87 85 SER A O 1
ATOM 576 N N . GLY A 1 86 ? 11.959 -33.734 20.766 1.00 76.72 86 GLY A N 1
ATOM 577 C CA . GLY A 1 86 ? 13.219 -33.581 21.473 1.00 68.32 86 GLY A CA 1
ATOM 578 C C . GLY A 1 86 ? 13.230 -32.308 22.293 1.00 71.08 86 GLY A C 1
ATOM 579 O O . GLY A 1 86 ? 13.353 -32.352 23.527 1.00 67.88 86 GLY A O 1
ATOM 580 N N . GLY A 1 87 ? 12.981 -31.176 21.623 1.00 70.99 87 GLY A N 1
ATOM 581 C CA . GLY A 1 87 ? 12.882 -29.916 22.337 1.00 69.18 87 GLY A CA 1
ATOM 582 C C . GLY A 1 87 ? 11.898 -29.969 23.488 1.00 72.28 87 GLY A C 1
ATOM 583 O O . GLY A 1 87 ? 12.165 -29.424 24.565 1.00 75.35 87 GLY A O 1
ATOM 584 N N . ALA A 1 88 ? 10.777 -30.676 23.305 1.00 65.86 88 ALA A N 1
ATOM 585 C CA . ALA A 1 88 ? 9.772 -30.742 24.362 1.00 75.88 88 ALA A CA 1
ATOM 586 C C . ALA A 1 88 ? 10.177 -31.717 25.463 1.00 71.81 88 ALA A C 1
ATOM 587 O O . ALA A 1 88 ? 9.918 -31.457 26.648 1.00 75.79 88 ALA A O 1
ATOM 589 N N . ALA A 1 89 ? 10.837 -32.825 25.102 1.00 72.74 89 ALA A N 1
ATOM 590 C CA . ALA A 1 89 ? 11.171 -33.825 26.113 1.00 69.44 89 ALA A CA 1
ATOM 591 C C . ALA A 1 89 ? 12.103 -33.239 27.171 1.00 71.52 89 ALA A C 1
ATOM 592 O O . ALA A 1 89 ? 11.847 -33.366 28.379 1.00 76.10 89 ALA A O 1
ATOM 594 N N . VAL A 1 90 ? 13.138 -32.517 26.736 1.00 62.81 90 VAL A N 1
ATOM 595 C CA . VAL A 1 90 ? 13.985 -31.797 27.683 1.00 76.27 90 VAL A CA 1
ATOM 596 C C . VAL A 1 90 ? 13.121 -30.949 28.602 1.00 74.16 90 VAL A C 1
ATOM 597 O O . VAL A 1 90 ? 13.217 -31.040 29.833 1.00 75.31 90 VAL A O 1
ATOM 601 N N . GLN A 1 91 ? 12.210 -30.162 28.023 1.00 71.10 91 GLN A N 1
ATOM 602 C CA . GLN A 1 91 ? 11.376 -29.313 28.864 1.00 75.05 91 GLN A CA 1
ATOM 603 C C . GLN A 1 91 ? 10.591 -30.156 29.862 1.00 74.75 91 GLN A C 1
ATOM 604 O O . GLN A 1 91 ? 10.647 -29.912 31.078 1.00 70.53 91 GLN A O 1
ATOM 610 N N . GLU A 1 92 ? 9.955 -31.234 29.388 1.00 63.11 92 GLU A N 1
ATOM 611 C CA . GLU A 1 92 ? 9.205 -32.055 30.322 1.00 69.45 92 GLU A CA 1
ATOM 612 C C . GLU A 1 92 ? 10.148 -32.625 31.366 1.00 77.83 92 GLU A C 1
ATOM 613 O O . GLU A 1 92 ? 9.850 -32.590 32.568 1.00 77.26 92 GLU A O 1
ATOM 619 N N . GLY A 1 93 ? 11.344 -33.040 30.930 1.00 78.70 93 GLY A N 1
ATOM 620 C CA . GLY A 1 93 ? 12.317 -33.570 31.868 1.00 79.94 93 GLY A CA 1
ATOM 621 C C . GLY A 1 93 ? 12.645 -32.594 32.978 1.00 71.51 93 GLY A C 1
ATOM 622 O O . GLY A 1 93 ? 12.607 -32.951 34.161 1.00 78.27 93 GLY A O 1
ATOM 623 N N . ALA A 1 94 ? 12.897 -31.331 32.624 1.00 66.46 94 ALA A N 1
ATOM 624 C CA . ALA A 1 94 ? 13.186 -30.366 33.674 1.00 73.56 94 ALA A CA 1
ATOM 625 C C . ALA A 1 94 ? 12.001 -30.221 34.622 1.00 85.24 94 ALA A C 1
ATOM 626 O O . ALA A 1 94 ? 12.185 -30.210 35.849 1.00 84.51 94 ALA A O 1
ATOM 628 N N . LYS A 1 95 ? 10.772 -30.153 34.084 1.00 81.00 95 LYS A N 1
ATOM 629 C CA . LYS A 1 95 ? 9.626 -30.016 34.979 1.00 84.65 95 LYS A CA 1
ATOM 630 C C . LYS A 1 95 ? 9.617 -31.139 36.010 1.00 82.46 95 LYS A C 1
ATOM 631 O O . LYS A 1 95 ? 9.338 -30.897 37.193 1.00 99.69 95 LYS A O 1
ATOM 637 N N . ALA A 1 96 ? 10.003 -32.355 35.602 1.00 74.29 96 ALA A N 1
ATOM 638 C CA . ALA A 1 96 ? 10.012 -33.453 36.560 1.00 83.12 96 ALA A CA 1
ATOM 639 C C . ALA A 1 96 ? 10.875 -33.096 37.766 1.00 94.53 96 ALA A C 1
ATOM 640 O O . ALA A 1 96 ? 10.395 -33.087 38.908 1.00 101.65 96 ALA A O 1
ATOM 642 N N . VAL A 1 97 ? 12.126 -32.691 37.521 1.00 86.02 97 VAL A N 1
ATOM 643 C CA . VAL A 1 97 ? 12.973 -32.324 38.649 1.00 93.92 97 VAL A CA 1
ATOM 644 C C . VAL A 1 97 ? 12.388 -31.106 39.352 1.00 90.08 97 VAL A C 1
ATOM 645 O O . VAL A 1 97 ? 12.299 -31.074 40.587 1.00 96.16 97 VAL A O 1
ATOM 649 N N . LEU A 1 98 ? 11.895 -30.125 38.583 1.00 85.47 98 LEU A N 1
ATOM 650 C CA . LEU A 1 98 ? 11.342 -28.932 39.217 1.00 86.58 98 LEU A CA 1
ATOM 651 C C . LEU A 1 98 ? 10.104 -29.272 40.035 1.00 97.93 98 LEU A C 1
ATOM 652 O O . LEU A 1 98 ? 9.797 -28.571 41.006 1.00 106.66 98 LEU A O 1
ATOM 657 N N . SER A 1 99 ? 9.396 -30.354 39.679 1.00 96.88 99 SER A N 1
ATOM 658 C CA . SER A 1 99 ? 8.214 -30.737 40.445 1.00 95.12 99 SER A CA 1
ATOM 659 C C . SER A 1 99 ? 8.590 -31.127 41.867 1.00 99.79 99 SER A C 1
ATOM 660 O O . SER A 1 99 ? 7.834 -30.871 42.810 1.00 115.18 99 SER A O 1
ATOM 663 N N . GLY A 1 100 ? 9.743 -31.764 42.036 1.00 96.32 100 GLY A N 1
ATOM 664 C CA . GLY A 1 100 ? 10.139 -32.306 43.314 1.00 102.64 100 GLY A CA 1
ATOM 665 C C . GLY A 1 100 ? 9.852 -33.778 43.479 1.00 98.37 100 GLY A C 1
ATOM 666 O O . GLY A 1 100 ? 9.983 -34.298 44.591 1.00 113.36 100 GLY A O 1
ATOM 667 N N . LEU A 1 101 ? 9.461 -34.463 42.411 1.00 88.55 101 LEU A N 1
ATOM 668 C CA . LEU A 1 101 ? 9.131 -35.873 42.484 1.00 95.55 101 LEU A CA 1
ATOM 669 C C . LEU A 1 101 ? 10.263 -36.787 42.039 1.00 111.37 101 LEU A C 1
ATOM 670 O O . LEU A 1 101 ? 10.232 -37.983 42.348 1.00 116.45 101 LEU A O 1
ATOM 675 N N . GLU A 1 102 ? 11.245 -36.260 41.314 1.00 119.29 102 GLU A N 1
ATOM 676 C CA . GLU A 1 102 ? 12.360 -37.051 40.819 1.00 126.11 102 GLU A CA 1
ATOM 677 C C . GLU A 1 102 ? 13.593 -36.162 40.844 1.00 127.41 102 GLU A C 1
ATOM 678 O O . GLU A 1 102 ? 13.509 -34.981 40.499 1.00 128.97 102 GLU A O 1
ATOM 684 N N . ASP A 1 103 ? 14.732 -36.720 41.258 1.00 113.76 103 ASP A N 1
ATOM 685 C CA . ASP A 1 103 ? 15.924 -35.907 41.475 1.00 110.30 103 ASP A CA 1
ATOM 686 C C . ASP A 1 103 ? 16.960 -35.994 40.358 1.00 102.70 103 ASP A C 1
ATOM 687 O O . ASP A 1 103 ? 17.726 -35.044 40.174 1.00 97.08 103 ASP A O 1
ATOM 692 N N . VAL A 1 104 ? 17.033 -37.095 39.615 1.00 95.94 104 VAL A N 1
ATOM 693 C CA . VAL A 1 104 ? 17.921 -37.194 38.462 1.00 92.84 104 VAL A CA 1
ATOM 694 C C . VAL A 1 104 ? 17.084 -37.673 37.281 1.00 92.08 104 VAL A C 1
ATOM 695 O O . VAL A 1 104 ? 16.529 -38.777 37.322 1.00 93.99 104 VAL A O 1
ATOM 699 N N . VAL A 1 105 ? 17.003 -36.858 36.228 1.00 83.72 105 VAL A N 1
ATOM 700 C CA . VAL A 1 105 ? 16.133 -37.116 35.085 1.00 86.51 105 VAL A CA 1
ATOM 701 C C . VAL A 1 105 ? 16.984 -37.218 33.826 1.00 84.86 105 VAL A C 1
ATOM 702 O O . VAL A 1 105 ? 17.812 -36.341 33.553 1.00 77.57 105 VAL A O 1
ATOM 706 N N . LEU A 1 106 ? 16.761 -38.276 33.051 1.00 80.57 106 LEU A N 1
ATOM 707 C CA . LEU A 1 106 ? 17.442 -38.484 31.783 1.00 79.17 106 LEU A CA 1
ATOM 708 C C . LEU A 1 106 ? 16.487 -38.169 30.640 1.00 74.25 106 LEU A C 1
ATOM 709 O O . LEU A 1 106 ? 15.339 -38.616 30.652 1.00 88.51 106 LEU A O 1
ATOM 714 N N . VAL A 1 107 ? 16.956 -37.402 29.662 1.00 72.03 107 VAL A N 1
ATOM 715 C CA . VAL A 1 107 ? 16.197 -37.118 28.453 1.00 73.60 107 VAL A CA 1
ATOM 716 C C . VAL A 1 107 ? 17.029 -37.606 27.276 1.00 78.27 107 VAL A C 1
ATOM 717 O O . VAL A 1 107 ? 18.179 -37.186 27.113 1.00 81.36 107 VAL A O 1
ATOM 721 N N . VAL A 1 108 ? 16.464 -38.500 26.469 1.00 78.14 108 VAL A N 1
ATOM 722 C CA . VAL A 1 108 ? 17.144 -39.005 25.282 1.00 71.20 108 VAL A CA 1
ATOM 723 C C . VAL A 1 108 ? 16.276 -38.740 24.056 1.00 84.72 108 VAL A C 1
ATOM 724 O O . VAL A 1 108 ? 15.078 -39.054 24.047 1.00 80.13 108 VAL A O 1
ATOM 728 N N . GLY A 1 109 ? 16.878 -38.137 23.038 1.00 75.98 109 GLY A N 1
ATOM 729 C CA . GLY A 1 109 ? 16.283 -38.037 21.715 1.00 72.99 109 GLY A CA 1
ATOM 730 C C . GLY A 1 109 ? 17.017 -39.016 20.817 1.00 78.59 109 GLY A C 1
ATOM 731 O O . GLY A 1 109 ? 18.228 -39.192 20.953 1.00 84.96 109 GLY A O 1
ATOM 732 N N . VAL A 1 110 ? 16.276 -39.691 19.942 1.00 84.42 110 VAL A N 1
ATOM 733 C CA . VAL A 1 110 ? 16.901 -40.677 19.065 1.00 75.20 110 VAL A CA 1
ATOM 734 C C . VAL A 1 110 ? 16.078 -40.803 17.791 1.00 79.70 110 VAL A C 1
ATOM 735 O O . VAL A 1 110 ? 14.844 -40.806 17.828 1.00 77.35 110 VAL A O 1
ATOM 739 N N . GLU A 1 111 ? 16.779 -40.901 16.659 1.00 79.69 111 GLU A N 1
ATOM 740 C CA . GLU A 1 111 ? 16.145 -41.029 15.356 1.00 71.04 111 GLU A CA 1
ATOM 741 C C . GLU A 1 111 ? 17.044 -41.815 14.417 1.00 85.37 111 GLU A C 1
ATOM 742 O O . GLU A 1 111 ? 18.235 -41.513 14.298 1.00 84.39 111 GLU A O 1
ATOM 748 N N . LYS A 1 112 ? 16.472 -42.832 13.774 1.00 83.43 112 LYS A N 1
ATOM 749 C CA . LYS A 1 112 ? 17.121 -43.580 12.699 1.00 80.51 112 LYS A CA 1
ATOM 750 C C . LYS A 1 112 ? 16.157 -43.592 11.520 1.00 94.37 112 LYS A C 1
ATOM 751 O O . LYS A 1 112 ? 15.194 -44.367 11.496 1.00 98.15 112 LYS A O 1
ATOM 757 N N . MET A 1 113 ? 16.418 -42.728 10.547 1.00 96.02 113 MET A N 1
ATOM 758 C CA . MET A 1 113 ? 15.568 -42.592 9.378 1.00 87.45 113 MET A CA 1
ATOM 759 C C . MET A 1 113 ? 16.143 -43.306 8.168 1.00 103.02 113 MET A C 1
ATOM 760 O O . MET A 1 113 ? 15.441 -43.473 7.169 1.00 109.17 113 MET A O 1
ATOM 765 N N . THR A 1 114 ? 17.409 -43.718 8.231 1.00 108.34 114 THR A N 1
ATOM 766 C CA . THR A 1 114 ? 17.951 -44.690 7.287 1.00 110.84 114 THR A CA 1
ATOM 767 C C . THR A 1 114 ? 17.459 -46.083 7.680 1.00 116.43 114 THR A C 1
ATOM 768 O O . THR A 1 114 ? 18.224 -46.969 8.065 1.00 128.98 114 THR A O 1
ATOM 772 N N . ASP A 1 115 ? 16.137 -46.245 7.592 1.00 117.87 115 ASP A N 1
ATOM 773 C CA . ASP A 1 115 ? 15.496 -47.518 7.895 1.00 127.06 115 ASP A CA 1
ATOM 774 C C . ASP A 1 115 ? 16.228 -48.658 7.192 1.00 143.30 115 ASP A C 1
ATOM 775 O O . ASP A 1 115 ? 16.592 -48.554 6.016 1.00 142.70 115 ASP A O 1
ATOM 780 N N . ALA A 1 116 ? 16.471 -49.737 7.932 1.00 141.15 116 ALA A N 1
ATOM 781 C CA . ALA A 1 116 ? 17.249 -50.851 7.405 1.00 134.83 116 ALA A CA 1
ATOM 782 C C . ALA A 1 116 ? 16.798 -52.173 8.019 1.00 135.76 116 ALA A C 1
ATOM 783 O O . ALA A 1 116 ? 17.542 -53.153 8.011 1.00 131.15 116 ALA A O 1
ATOM 785 N N . PHE A 1 136 ? 4.696 -37.443 0.314 1.00 127.53 136 PHE A N 1
ATOM 786 C CA . PHE A 1 136 ? 3.321 -37.060 0.621 1.00 124.36 136 PHE A CA 1
ATOM 787 C C . PHE A 1 136 ? 3.293 -35.991 1.710 1.00 130.57 136 PHE A C 1
ATOM 788 O O . PHE A 1 136 ? 2.532 -35.029 1.626 1.00 132.12 136 PHE A O 1
ATOM 790 N N . HIS A 1 137 ? 4.131 -36.166 2.733 1.00 118.55 137 HIS A N 1
ATOM 791 C CA . HIS A 1 137 ? 4.273 -35.184 3.799 1.00 120.42 137 HIS A CA 1
ATOM 792 C C . HIS A 1 137 ? 5.689 -34.639 3.902 1.00 115.60 137 HIS A C 1
ATOM 793 O O . HIS A 1 137 ? 5.968 -33.839 4.804 1.00 113.21 137 HIS A O 1
ATOM 795 N N . GLY A 1 138 ? 6.588 -35.059 3.016 1.00 118.88 138 GLY A N 1
ATOM 796 C CA . GLY A 1 138 ? 7.886 -34.433 2.874 1.00 98.89 138 GLY A CA 1
ATOM 797 C C . GLY A 1 138 ? 7.885 -33.562 1.638 1.00 92.49 138 GLY A C 1
ATOM 798 O O . GLY A 1 138 ? 8.429 -32.455 1.647 1.00 102.44 138 GLY A O 1
ATOM 799 N N . ALA A 1 139 ? 7.250 -34.051 0.571 1.00 90.51 139 ALA A N 1
ATOM 800 C CA . ALA A 1 139 ? 7.126 -33.263 -0.651 1.00 84.75 139 ALA A CA 1
ATOM 801 C C . ALA A 1 139 ? 6.269 -32.026 -0.421 1.00 88.09 139 ALA A C 1
ATOM 802 O O . ALA A 1 139 ? 6.644 -30.912 -0.812 1.00 88.35 139 ALA A O 1
ATOM 804 N N . SER A 1 140 ? 5.103 -32.208 0.203 1.00 95.86 140 SER A N 1
ATOM 805 C CA . SER A 1 140 ? 4.226 -31.082 0.504 1.00 84.34 140 SER A CA 1
ATOM 806 C C . SER A 1 140 ? 4.912 -30.083 1.429 1.00 83.07 140 SER A C 1
ATOM 807 O O . SER A 1 140 ? 4.816 -28.864 1.230 1.00 74.00 140 SER A O 1
ATOM 810 N N . PHE A 1 141 ? 5.617 -30.584 2.449 1.00 79.95 141 PHE A N 1
ATOM 811 C CA . PHE A 1 141 ? 6.345 -29.694 3.349 1.00 78.36 141 PHE A CA 1
ATOM 812 C C . PHE A 1 141 ? 7.411 -28.897 2.598 1.00 84.09 141 PHE A C 1
ATOM 813 O O . PHE A 1 141 ? 7.605 -27.700 2.860 1.00 81.61 141 PHE A O 1
ATOM 821 N N . VAL A 1 142 ? 8.116 -29.543 1.660 1.00 74.41 142 VAL A N 1
ATOM 822 C CA . VAL A 1 142 ? 9.141 -28.842 0.894 1.00 71.36 142 VAL A CA 1
ATOM 823 C C . VAL A 1 142 ? 8.505 -27.756 0.037 1.00 64.29 142 VAL A C 1
ATOM 824 O O . VAL A 1 142 ? 8.967 -26.609 0.009 1.00 70.22 142 VAL A O 1
ATOM 828 N N . ALA A 1 143 ? 7.436 -28.102 -0.682 1.00 71.10 143 ALA A N 1
ATOM 829 C CA . ALA A 1 143 ? 6.752 -27.116 -1.520 1.00 67.09 143 ALA A CA 1
ATOM 830 C C . ALA A 1 143 ? 6.216 -25.949 -0.695 1.00 64.05 143 ALA A C 1
ATOM 831 O O . ALA A 1 143 ? 6.201 -24.797 -1.160 1.00 57.98 143 ALA A O 1
ATOM 833 N N . LEU A 1 144 ? 5.775 -26.218 0.536 1.00 51.37 144 LEU A N 1
ATOM 834 C CA . LEU A 1 144 ? 5.290 -25.121 1.366 1.00 60.04 144 LEU A CA 1
ATOM 835 C C . LEU A 1 144 ? 6.431 -24.208 1.801 1.00 60.52 144 LEU A C 1
ATOM 836 O O . LEU A 1 144 ? 6.364 -22.984 1.605 1.00 62.47 144 LEU A O 1
ATOM 841 N N . ASN A 1 145 ? 7.506 -24.785 2.358 1.00 67.97 145 ASN A N 1
ATOM 842 C CA . ASN A 1 145 ? 8.696 -23.977 2.652 1.00 75.65 145 ASN A CA 1
ATOM 843 C C . ASN A 1 145 ? 9.171 -23.199 1.426 1.00 65.02 145 ASN A C 1
ATOM 844 O O . ASN A 1 145 ? 9.674 -22.080 1.556 1.00 75.72 145 ASN A O 1
ATOM 849 N N . ALA A 1 146 ? 8.992 -23.755 0.227 1.00 56.17 146 ALA A N 1
ATOM 850 C CA . ALA A 1 146 ? 9.435 -23.064 -0.985 1.00 65.04 146 ALA A CA 1
ATOM 851 C C . ALA A 1 146 ? 8.540 -21.882 -1.351 1.00 70.74 146 ALA A C 1
ATOM 852 O O . ALA A 1 146 ? 9.034 -20.828 -1.783 1.00 78.16 146 ALA A O 1
ATOM 854 N N . LEU A 1 147 ? 7.221 -22.049 -1.239 1.00 73.23 147 LEU A N 1
ATOM 855 C CA . LEU A 1 147 ? 6.338 -20.899 -1.419 1.00 70.04 147 LEU A CA 1
ATOM 856 C C . LEU A 1 147 ? 6.680 -19.807 -0.416 1.00 63.37 147 LEU A C 1
ATOM 857 O O . LEU A 1 147 ? 6.726 -18.620 -0.767 1.00 63.16 147 LEU A O 1
ATOM 862 N N . ILE A 1 148 ? 6.970 -20.204 0.828 1.00 64.21 148 ILE A N 1
ATOM 863 C CA . ILE A 1 148 ? 7.454 -19.267 1.841 1.00 73.01 148 ILE A CA 1
ATOM 864 C C . ILE A 1 148 ? 8.755 -18.597 1.404 1.00 76.55 148 ILE A C 1
ATOM 865 O O . ILE A 1 148 ? 8.976 -17.411 1.675 1.00 76.33 148 ILE A O 1
ATOM 870 N N . MET A 1 149 ? 9.637 -19.335 0.729 1.00 76.56 149 MET A N 1
ATOM 871 C CA . MET A 1 149 ? 10.906 -18.757 0.289 1.00 75.20 149 MET A CA 1
ATOM 872 C C . MET A 1 149 ? 10.679 -17.674 -0.761 1.00 72.51 149 MET A C 1
ATOM 873 O O . MET A 1 149 ? 11.271 -16.582 -0.696 1.00 73.48 149 MET A O 1
ATOM 878 N N . ARG A 1 150 ? 9.814 -17.961 -1.736 1.00 69.08 150 ARG A N 1
ATOM 879 C CA . ARG A 1 150 ? 9.476 -16.947 -2.735 1.00 74.68 150 ARG A CA 1
ATOM 880 C C . ARG A 1 150 ? 8.806 -15.743 -2.086 1.00 79.20 150 ARG A C 1
ATOM 881 O O . ARG A 1 150 ? 9.084 -14.595 -2.456 1.00 77.64 150 ARG A O 1
ATOM 889 N N . LEU A 1 151 ? 7.925 -15.988 -1.110 1.00 72.40 151 LEU A N 1
ATOM 890 C CA . LEU A 1 151 ? 7.292 -14.894 -0.379 1.00 73.55 151 LEU A CA 1
ATOM 891 C C . LEU A 1 151 ? 8.328 -14.019 0.311 1.00 78.74 151 LEU A C 1
ATOM 892 O O . LEU A 1 151 ? 8.311 -12.794 0.171 1.00 80.31 151 LEU A O 1
ATOM 897 N N . TYR A 1 152 ? 9.247 -14.639 1.054 1.00 76.27 152 TYR A N 1
ATOM 898 C CA . TYR A 1 152 ? 10.218 -13.886 1.840 1.00 77.55 152 TYR A CA 1
ATOM 899 C C . TYR A 1 152 ? 11.107 -13.019 0.945 1.00 84.26 152 TYR A C 1
ATOM 900 O O . TYR A 1 152 ? 11.259 -11.809 1.183 1.00 87.37 152 TYR A O 1
ATOM 909 N N . MET A 1 153 ? 11.688 -13.605 -0.109 1.00 72.01 153 MET A N 1
ATOM 910 C CA . MET A 1 153 ? 12.559 -12.780 -0.950 1.00 81.27 153 MET A CA 1
ATOM 911 C C . MET A 1 153 ? 11.767 -11.744 -1.734 1.00 83.27 153 MET A C 1
ATOM 912 O O . MET A 1 153 ? 12.115 -10.557 -1.723 1.00 89.66 153 MET A O 1
ATOM 917 N N . ASN A 1 154 ? 10.698 -12.162 -2.423 1.00 87.53 154 ASN A N 1
ATOM 918 C CA . ASN A 1 154 ? 9.920 -11.213 -3.217 1.00 82.79 154 ASN A CA 1
ATOM 919 C C . ASN A 1 154 ? 9.400 -10.062 -2.362 1.00 83.54 154 ASN A C 1
ATOM 920 O O . ASN A 1 154 ? 9.439 -8.898 -2.782 1.00 91.33 154 ASN A O 1
ATOM 925 N N . THR A 1 155 ? 8.961 -10.361 -1.137 1.00 80.78 155 THR A N 1
ATOM 926 C CA . THR A 1 155 ? 8.409 -9.340 -0.256 1.00 80.95 155 THR A CA 1
ATOM 927 C C . THR A 1 155 ? 9.484 -8.373 0.222 1.00 90.01 155 THR A C 1
ATOM 928 O O . THR A 1 155 ? 9.307 -7.148 0.156 1.00 83.99 155 THR A O 1
ATOM 932 N N . TYR A 1 156 ? 10.610 -8.901 0.711 1.00 89.68 156 TYR A N 1
ATOM 933 C CA . TYR A 1 156 ? 11.616 -8.050 1.335 1.00 83.62 156 TYR A CA 1
ATOM 934 C C . TYR A 1 156 ? 12.754 -7.669 0.391 1.00 89.33 156 TYR A C 1
ATOM 935 O O . TYR A 1 156 ? 13.702 -7.004 0.821 1.00 97.46 156 TYR A O 1
ATOM 944 N N . GLY A 1 157 ? 12.686 -8.061 -0.881 1.00 87.50 157 GLY A N 1
ATOM 945 C CA . GLY A 1 157 ? 13.713 -7.682 -1.836 1.00 91.91 157 GLY A CA 1
ATOM 946 C C . GLY A 1 157 ? 14.983 -8.504 -1.801 1.00 86.85 157 GLY A C 1
ATOM 947 O O . GLY A 1 157 ? 15.998 -8.078 -2.359 1.00 95.43 157 GLY A O 1
ATOM 948 N N . TYR A 1 158 ? 14.959 -9.675 -1.173 1.00 87.58 158 TYR A N 1
ATOM 949 C CA . TYR A 1 158 ? 16.129 -10.529 -1.062 1.00 78.65 158 TYR A CA 1
ATOM 950 C C . TYR A 1 158 ? 16.304 -11.365 -2.330 1.00 84.85 158 TYR A C 1
ATOM 951 O O . TYR A 1 158 ? 15.470 -11.356 -3.239 1.00 81.71 158 TYR A O 1
ATOM 960 N N . LYS A 1 159 ? 17.412 -12.102 -2.392 1.00 87.62 159 LYS A N 1
ATOM 961 C CA . LYS A 1 159 ? 17.714 -12.988 -3.505 1.00 78.76 159 LYS A CA 1
ATOM 962 C C . LYS A 1 159 ? 18.102 -14.348 -2.947 1.00 73.14 159 LYS A C 1
ATOM 963 O O . LYS A 1 159 ? 18.376 -14.494 -1.752 1.00 75.76 159 LYS A O 1
ATOM 969 N N . GLU A 1 160 ? 18.109 -15.359 -3.819 1.00 67.74 160 GLU A N 1
ATOM 970 C CA . GLU A 1 160 ? 18.490 -16.697 -3.373 1.00 83.97 160 GLU A CA 1
ATOM 971 C C . GLU A 1 160 ? 19.895 -16.693 -2.777 1.00 84.10 160 GLU A C 1
ATOM 972 O O . GLU A 1 160 ? 20.139 -17.305 -1.723 1.00 77.03 160 GLU A O 1
ATOM 978 N N . GLU A 1 161 ? 20.816 -15.972 -3.426 1.00 79.51 161 GLU A N 1
ATOM 979 C CA . GLU A 1 161 ? 22.208 -15.927 -2.992 1.00 89.24 161 GLU A CA 1
ATOM 980 C C . GLU A 1 161 ? 22.341 -15.427 -1.562 1.00 89.91 161 GLU A C 1
ATOM 981 O O . GLU A 1 161 ? 23.278 -15.821 -0.854 1.00 82.25 161 GLU A O 1
ATOM 987 N N . ASP A 1 162 ? 21.420 -14.562 -1.120 1.00 72.51 162 ASP A N 1
ATOM 988 C CA . ASP A 1 162 ? 21.501 -14.048 0.245 1.00 80.58 162 ASP A CA 1
ATOM 989 C C . ASP A 1 162 ? 21.174 -15.141 1.252 1.00 85.39 162 ASP A C 1
ATOM 990 O O . ASP A 1 162 ? 21.880 -15.316 2.255 1.00 80.39 162 ASP A O 1
ATOM 995 N N . LEU A 1 163 ? 20.104 -15.894 0.991 1.00 83.74 163 LEU A N 1
ATOM 996 C CA . LEU A 1 163 ? 19.700 -16.939 1.919 1.00 82.13 163 LEU A CA 1
ATOM 997 C C . LEU A 1 163 ? 20.689 -18.089 1.913 1.00 73.72 163 LEU A C 1
ATOM 998 O O . LEU A 1 163 ? 20.839 -18.784 2.924 1.00 77.43 163 LEU A O 1
ATOM 1003 N N . ALA A 1 164 ? 21.380 -18.283 0.790 1.00 76.14 164 ALA A N 1
ATOM 1004 C CA . ALA A 1 164 ? 22.436 -19.291 0.700 1.00 74.81 164 ALA A CA 1
ATOM 1005 C C . ALA A 1 164 ? 23.526 -19.114 1.759 1.00 72.44 164 ALA A C 1
ATOM 1006 O O . ALA A 1 164 ? 24.168 -20.099 2.170 1.00 75.64 164 ALA A O 1
ATOM 1008 N N . LEU A 1 165 ? 23.771 -17.873 2.194 1.00 66.69 165 LEU A N 1
ATOM 1009 C CA . LEU A 1 165 ? 24.774 -17.653 3.230 1.00 78.05 165 LEU A CA 1
ATOM 1010 C C . LEU A 1 165 ? 24.454 -18.442 4.499 1.00 80.05 165 LEU A C 1
ATOM 1011 O O . LEU A 1 165 ? 25.370 -18.809 5.249 1.00 82.80 165 LEU A O 1
ATOM 1016 N N . PHE A 1 166 ? 23.171 -18.735 4.747 1.00 77.47 166 PHE A N 1
ATOM 1017 C CA . PHE A 1 166 ? 22.814 -19.533 5.918 1.00 71.15 166 PHE A CA 1
ATOM 1018 C C . PHE A 1 166 ? 23.372 -20.951 5.807 1.00 71.31 166 PHE A C 1
ATOM 1019 O O . PHE A 1 166 ? 23.807 -21.536 6.808 1.00 69.29 166 PHE A O 1
ATOM 1027 N N . ALA A 1 167 ? 23.354 -21.524 4.598 1.00 68.03 167 ALA A N 1
ATOM 1028 C CA . ALA A 1 167 ? 23.964 -22.835 4.392 1.00 70.28 167 ALA A CA 1
ATOM 1029 C C . ALA A 1 167 ? 25.482 -22.755 4.491 1.00 80.04 167 ALA A C 1
ATOM 1030 O O . ALA A 1 167 ? 26.130 -23.671 5.016 1.00 73.55 167 ALA A O 1
ATOM 1032 N N . VAL A 1 168 ? 26.069 -21.674 3.977 1.00 72.96 168 VAL A N 1
ATOM 1033 C CA . VAL A 1 168 ? 27.524 -21.560 4.059 1.00 80.80 168 VAL A CA 1
ATOM 1034 C C . VAL A 1 168 ? 27.974 -21.473 5.513 1.00 84.07 168 VAL A C 1
ATOM 1035 O O . VAL A 1 168 ? 28.984 -22.085 5.907 1.00 82.17 168 VAL A O 1
ATOM 1039 N N . ASN A 1 169 ? 27.229 -20.719 6.336 1.00 66.81 169 ASN A N 1
ATOM 1040 C CA . ASN A 1 169 ? 27.580 -20.601 7.748 1.00 65.95 169 ASN A CA 1
ATOM 1041 C C . ASN A 1 169 ? 27.521 -21.958 8.437 1.00 80.54 169 ASN A C 1
ATOM 1042 O O . ASN A 1 169 ? 28.445 -22.338 9.171 1.00 81.81 169 ASN A O 1
ATOM 1047 N N . ALA A 1 170 ? 26.444 -22.712 8.199 1.00 87.64 170 ALA A N 1
ATOM 1048 C CA . ALA A 1 170 ? 26.303 -24.011 8.844 1.00 83.66 170 ALA A CA 1
ATOM 1049 C C . ALA A 1 170 ? 27.404 -24.961 8.396 1.00 70.98 170 ALA A C 1
ATOM 1050 O O . ALA A 1 170 ? 27.950 -25.709 9.214 1.00 68.67 170 ALA A O 1
ATOM 1052 N N . HIS A 1 171 ? 27.735 -24.961 7.101 1.00 69.49 171 HIS A N 1
ATOM 1053 C CA . HIS A 1 171 ? 28.724 -25.925 6.633 1.00 76.30 171 HIS A CA 1
ATOM 1054 C C . HIS A 1 171 ? 30.113 -25.569 7.145 1.00 83.94 171 HIS A C 1
ATOM 1055 O O . HIS A 1 171 ? 30.904 -26.466 7.467 1.00 94.90 171 HIS A O 1
ATOM 1062 N N . ALA A 1 172 ? 30.405 -24.272 7.278 1.00 79.26 172 ALA A N 1
ATOM 1063 C CA . ALA A 1 172 ? 31.615 -23.849 7.974 1.00 80.49 172 ALA A CA 1
ATOM 1064 C C . ALA A 1 172 ? 31.649 -24.388 9.402 1.00 82.21 172 ALA A C 1
ATOM 1065 O O . ALA A 1 172 ? 32.580 -25.106 9.785 1.00 87.26 172 ALA A O 1
ATOM 1067 N N . ASN A 1 173 ? 30.629 -24.066 10.206 1.00 75.93 173 ASN A N 1
ATOM 1068 C CA . ASN A 1 173 ? 30.700 -24.447 11.617 1.00 71.60 173 ASN A CA 1
ATOM 1069 C C . ASN A 1 173 ? 30.643 -25.953 11.816 1.00 74.95 173 ASN A C 1
ATOM 1070 O O . ASN A 1 173 ? 31.169 -26.445 12.817 1.00 79.58 173 ASN A O 1
ATOM 1075 N N . GLY A 1 174 ? 30.041 -26.699 10.886 1.00 75.73 174 GLY A N 1
ATOM 1076 C CA . GLY A 1 174 ? 30.089 -28.150 10.963 1.00 81.31 174 GLY A CA 1
ATOM 1077 C C . GLY A 1 174 ? 31.418 -28.737 10.525 1.00 91.86 174 GLY A C 1
ATOM 1078 O O . GLY A 1 174 ? 31.796 -29.825 10.979 1.00 84.64 174 GLY A O 1
ATOM 1079 N N . ALA A 1 175 ? 32.146 -28.037 9.644 1.00 81.38 175 ALA A N 1
ATOM 1080 C CA . ALA A 1 175 ? 33.461 -28.518 9.243 1.00 84.98 175 ALA A CA 1
ATOM 1081 C C . ALA A 1 175 ? 34.413 -28.609 10.426 1.00 88.97 175 ALA A C 1
ATOM 1082 O O . ALA A 1 175 ? 35.381 -29.373 10.370 1.00 76.79 175 ALA A O 1
ATOM 1084 N N . LYS A 1 176 ? 34.154 -27.857 11.497 1.00 84.98 176 LYS A N 1
ATOM 1085 C CA . LYS A 1 176 ? 34.952 -27.905 12.715 1.00 84.00 176 LYS A CA 1
ATOM 1086 C C . LYS A 1 176 ? 34.270 -28.705 13.818 1.00 75.01 176 LYS A C 1
ATOM 1087 O O . LYS A 1 176 ? 34.535 -28.468 15.003 1.00 70.81 176 LYS A O 1
ATOM 1093 N N . ASN A 1 177 ? 33.381 -29.623 13.458 1.00 86.25 177 ASN A N 1
ATOM 1094 C CA . ASN A 1 177 ? 32.598 -30.385 14.429 1.00 82.99 177 ASN A CA 1
ATOM 1095 C C . ASN A 1 177 ? 32.680 -31.868 14.113 1.00 82.64 177 ASN A C 1
ATOM 1096 O O . ASN A 1 177 ? 32.087 -32.314 13.105 1.00 78.42 177 ASN A O 1
ATOM 1101 N N . PRO A 1 178 ? 33.354 -32.665 14.945 1.00 82.25 178 PRO A N 1
ATOM 1102 C CA . PRO A 1 178 ? 33.488 -34.098 14.641 1.00 74.53 178 PRO A CA 1
ATOM 1103 C C . PRO A 1 178 ? 32.166 -34.829 14.573 1.00 79.08 178 PRO A C 1
ATOM 1104 O O . PRO A 1 178 ? 32.100 -35.896 13.952 1.00 79.64 178 PRO A O 1
ATOM 1108 N N . TYR A 1 179 ? 31.105 -34.297 15.178 1.00 84.01 179 TYR A N 1
ATOM 1109 C CA . TYR A 1 179 ? 29.839 -35.018 15.213 1.00 83.95 179 TYR A CA 1
ATOM 1110 C C . TYR A 1 179 ? 28.937 -34.726 14.018 1.00 75.23 179 TYR A C 1
ATOM 1111 O O . TYR A 1 179 ? 27.982 -35.477 13.795 1.00 84.79 179 TYR A O 1
ATOM 1120 N N . ALA A 1 180 ? 29.230 -33.694 13.230 1.00 75.52 180 ALA A N 1
ATOM 1121 C CA . ALA A 1 180 ? 28.365 -33.322 12.121 1.00 76.30 180 ALA A CA 1
ATOM 1122 C C . ALA A 1 180 ? 28.387 -34.385 11.025 1.00 83.44 180 ALA A C 1
ATOM 1123 O O . ALA A 1 180 ? 29.308 -35.198 10.928 1.00 82.41 180 ALA A O 1
ATOM 1125 N N . MET A 1 181 ? 27.339 -34.374 10.196 1.00 82.07 181 MET A N 1
ATOM 1126 C CA . MET A 1 181 ? 27.295 -35.244 9.029 1.00 86.23 181 MET A CA 1
ATOM 1127 C C . MET A 1 181 ? 27.987 -34.633 7.829 1.00 81.49 181 MET A C 1
ATOM 1128 O O . MET A 1 181 ? 28.481 -35.361 6.959 1.00 83.32 181 MET A O 1
ATOM 1133 N N . PHE A 1 182 ? 27.957 -33.315 7.741 1.00 79.56 182 PHE A N 1
ATOM 1134 C CA . PHE A 1 182 ? 28.565 -32.569 6.655 1.00 78.36 182 PHE A CA 1
ATOM 1135 C C . PHE A 1 182 ? 29.720 -31.792 7.259 1.00 81.76 182 PHE A C 1
ATOM 1136 O O . PHE A 1 182 ? 29.507 -30.849 8.031 1.00 78.07 182 PHE A O 1
ATOM 1144 N N . LYS A 1 183 ? 30.942 -32.206 6.927 1.00 83.58 183 LYS A N 1
ATOM 1145 C CA . LYS A 1 183 ? 32.130 -31.681 7.587 1.00 86.64 183 LYS A CA 1
ATOM 1146 C C . LYS A 1 183 ? 33.060 -30.950 6.624 1.00 87.60 183 LYS A C 1
ATOM 1147 O O . LYS A 1 183 ? 34.243 -30.763 6.928 1.00 92.62 183 LYS A O 1
ATOM 1153 N N . LYS A 1 184 ? 32.549 -30.510 5.481 1.00 85.79 184 LYS A N 1
ATOM 1154 C CA . LYS A 1 184 ? 33.355 -29.709 4.585 1.00 75.17 184 LYS A CA 1
ATOM 1155 C C . LYS A 1 184 ? 32.668 -28.370 4.337 1.00 79.87 184 LYS A C 1
ATOM 1156 O O . LYS A 1 184 ? 31.433 -28.307 4.298 1.00 87.45 184 LYS A O 1
ATOM 1158 N N . PRO A 1 185 ? 33.421 -27.286 4.193 1.00 84.46 185 PRO A N 1
ATOM 1159 C CA . PRO A 1 185 ? 32.809 -25.991 3.890 1.00 69.12 185 PRO A CA 1
ATOM 1160 C C . PRO A 1 185 ? 32.384 -25.950 2.429 1.00 72.11 185 PRO A C 1
ATOM 1161 O O . PRO A 1 185 ? 32.651 -26.870 1.644 1.00 65.95 185 PRO A O 1
ATOM 1165 N N . ILE A 1 186 ? 31.706 -24.861 2.067 1.00 64.99 186 ILE A N 1
ATOM 1166 C CA . ILE A 1 186 ? 31.121 -24.714 0.737 1.00 73.25 186 ILE A CA 1
ATOM 1167 C C . ILE A 1 186 ? 31.115 -23.234 0.367 1.00 72.94 186 ILE A C 1
ATOM 1168 O O . ILE A 1 186 ? 31.365 -22.361 1.200 1.00 74.49 186 ILE A O 1
ATOM 1173 N N . THR A 1 187 ? 30.812 -22.952 -0.900 1.00 74.99 187 THR A N 1
ATOM 1174 C CA . THR A 1 187 ? 30.649 -21.604 -1.431 1.00 75.37 187 THR A CA 1
ATOM 1175 C C . THR A 1 187 ? 29.192 -21.369 -1.844 1.00 82.18 187 THR A C 1
ATOM 1176 O O . THR A 1 187 ? 28.407 -22.309 -2.005 1.00 73.02 187 THR A O 1
ATOM 1180 N N . VAL A 1 188 ? 28.829 -20.095 -2.031 1.00 74.16 188 VAL A N 1
ATOM 1181 C CA . VAL A 1 188 ? 27.462 -19.786 -2.448 1.00 73.55 188 VAL A CA 1
ATOM 1182 C C . VAL A 1 188 ? 27.130 -20.349 -3.824 1.00 84.45 188 VAL A C 1
ATOM 1183 O O . VAL A 1 188 ? 25.958 -20.602 -4.107 1.00 88.96 188 VAL A O 1
ATOM 1187 N N . GLU A 1 189 ? 28.109 -20.548 -4.705 1.00 79.96 189 GLU A N 1
ATOM 1188 C CA . GLU A 1 189 ? 27.769 -21.209 -5.956 1.00 78.37 189 GLU A CA 1
ATOM 1189 C C . GLU A 1 189 ? 27.571 -22.705 -5.764 1.00 81.50 189 GLU A C 1
ATOM 1190 O O . GLU A 1 189 ? 26.883 -23.333 -6.584 1.00 75.69 189 GLU A O 1
ATOM 1196 N N . THR A 1 190 ? 28.130 -23.277 -4.685 1.00 77.83 190 THR A N 1
ATOM 1197 C CA . THR A 1 190 ? 27.851 -24.673 -4.359 1.00 79.41 190 THR A CA 1
ATOM 1198 C C . THR A 1 190 ? 26.371 -24.876 -4.107 1.00 84.25 190 THR A C 1
ATOM 1199 O O . THR A 1 190 ? 25.792 -25.898 -4.504 1.00 79.93 190 THR A O 1
ATOM 1203 N N . VAL A 1 191 ? 25.734 -23.905 -3.475 1.00 81.02 191 VAL A N 1
ATOM 1204 C CA . VAL A 1 191 ? 24.303 -24.015 -3.285 1.00 77.25 191 VAL A CA 1
ATOM 1205 C C . VAL A 1 191 ? 23.553 -23.521 -4.512 1.00 75.53 191 VAL A C 1
ATOM 1206 O O . VAL A 1 191 ? 22.556 -24.123 -4.916 1.00 81.53 191 VAL A O 1
ATOM 1210 N N . MET A 1 192 ? 24.062 -22.483 -5.188 1.00 72.03 192 MET A N 1
ATOM 1211 C CA . MET A 1 192 ? 23.296 -21.930 -6.296 1.00 73.99 192 MET A CA 1
ATOM 1212 C C . MET A 1 192 ? 23.363 -22.812 -7.526 1.00 68.09 192 MET A C 1
ATOM 1213 O O . MET A 1 192 ? 22.629 -22.570 -8.487 1.00 80.91 192 MET A O 1
ATOM 1218 N N . LYS A 1 193 ? 24.212 -23.831 -7.506 1.00 75.19 193 LYS A N 1
ATOM 1219 C CA . LYS A 1 193 ? 24.312 -24.803 -8.585 1.00 76.54 193 LYS A CA 1
ATOM 1220 C C . LYS A 1 193 ? 23.889 -26.194 -8.122 1.00 62.54 193 LYS A C 1
ATOM 1221 O O . LYS A 1 193 ? 24.045 -27.165 -8.870 1.00 58.16 193 LYS A O 1
ATOM 1227 N N . SER A 1 194 ? 23.369 -26.318 -6.906 1.00 73.29 194 SER A N 1
ATOM 1228 C CA . SER A 1 194 ? 22.712 -27.553 -6.500 1.00 71.65 194 SER A CA 1
ATOM 1229 C C . SER A 1 194 ? 21.403 -27.737 -7.274 1.00 66.43 194 SER A C 1
ATOM 1230 O O . SER A 1 194 ? 20.830 -26.763 -7.775 1.00 60.11 194 SER A O 1
ATOM 1233 N N . PRO A 1 195 ? 20.927 -28.982 -7.415 1.00 63.72 195 PRO A N 1
ATOM 1234 C CA . PRO A 1 195 ? 19.654 -29.207 -8.115 1.00 68.09 195 PRO A CA 1
ATOM 1235 C C . PRO A 1 195 ? 18.508 -28.516 -7.397 1.00 69.58 195 PRO A C 1
ATOM 1236 O O . PRO A 1 195 ? 18.447 -28.489 -6.162 1.00 69.59 195 PRO A O 1
ATOM 1240 N N . TYR A 1 196 ? 17.602 -27.941 -8.183 1.00 66.72 196 TYR A N 1
ATOM 1241 C CA . TYR A 1 196 ? 16.373 -27.405 -7.611 1.00 75.72 196 TYR A CA 1
ATOM 1242 C C . TYR A 1 196 ? 15.497 -28.542 -7.096 1.00 72.50 196 TYR A C 1
ATOM 1243 O O . TYR A 1 196 ? 15.396 -29.604 -7.720 1.00 65.92 196 TYR A O 1
ATOM 1252 N N . ILE A 1 197 ? 14.904 -28.339 -5.924 1.00 67.07 197 ILE A N 1
ATOM 1253 C CA . ILE A 1 197 ? 13.821 -29.189 -5.443 1.00 85.42 197 ILE A CA 1
ATOM 1254 C C . ILE A 1 197 ? 12.470 -28.541 -5.718 1.00 85.33 197 ILE A C 1
ATOM 1255 O O . ILE A 1 197 ? 11.564 -29.172 -6.259 1.00 85.99 197 ILE A O 1
ATOM 1260 N N . ALA A 1 198 ? 12.333 -27.282 -5.308 1.00 85.34 198 ALA A N 1
ATOM 1261 C CA . ALA A 1 198 ? 11.385 -26.291 -5.783 1.00 68.39 198 ALA A CA 1
ATOM 1262 C C . ALA A 1 198 ? 12.127 -25.303 -6.669 1.00 82.89 198 ALA A C 1
ATOM 1263 O O . ALA A 1 198 ? 13.336 -25.419 -6.862 1.00 117.85 198 ALA A O 1
ATOM 1265 N N . ASP A 1 199 ? 11.419 -24.334 -7.221 1.00 81.31 199 ASP A N 1
ATOM 1266 C CA . ASP A 1 199 ? 12.173 -23.401 -8.055 1.00 80.36 199 ASP A CA 1
ATOM 1267 C C . ASP A 1 199 ? 12.940 -22.380 -7.224 1.00 101.69 199 ASP A C 1
ATOM 1268 O O . ASP A 1 199 ? 13.963 -21.864 -7.691 1.00 108.12 199 ASP A O 1
ATOM 1273 N N . PRO A 1 200 ? 12.451 -21.965 -6.056 1.00 96.47 200 PRO A N 1
ATOM 1274 C CA . PRO A 1 200 ? 13.345 -21.214 -5.166 1.00 88.32 200 PRO A CA 1
ATOM 1275 C C . PRO A 1 200 ? 14.312 -22.148 -4.451 1.00 79.68 200 PRO A C 1
ATOM 1276 O O . PRO A 1 200 ? 15.508 -21.867 -4.369 1.00 87.90 200 PRO A O 1
ATOM 1280 N N . LEU A 1 201 ? 13.816 -23.304 -4.022 1.00 79.53 201 LEU A N 1
ATOM 1281 C CA . LEU A 1 201 ? 14.485 -24.131 -3.026 1.00 76.47 201 LEU A CA 1
ATOM 1282 C C . LEU A 1 201 ? 15.340 -25.211 -3.684 1.00 79.67 201 LEU A C 1
ATOM 1283 O O . LEU A 1 201 ? 14.881 -25.910 -4.595 1.00 71.18 201 LEU A O 1
ATOM 1288 N N . LYS A 1 202 ? 16.577 -25.358 -3.206 1.00 76.67 202 LYS A N 1
ATOM 1289 C CA . LYS A 1 202 ? 17.525 -26.305 -3.784 1.00 76.15 202 LYS A CA 1
ATOM 1290 C C . LYS A 1 202 ? 17.968 -27.316 -2.736 1.00 72.47 202 LYS A C 1
ATOM 1291 O O . LYS A 1 202 ? 17.630 -27.219 -1.547 1.00 65.57 202 LYS A O 1
ATOM 1297 N N . LEU A 1 203 ? 18.760 -28.283 -3.202 1.00 61.56 203 LEU A N 1
ATOM 1298 C CA . LEU A 1 203 ? 19.266 -29.315 -2.308 1.00 68.08 203 LEU A CA 1
ATOM 1299 C C . LEU A 1 203 ? 19.987 -28.702 -1.116 1.00 71.75 203 LEU A C 1
ATOM 1300 O O . LEU A 1 203 ? 19.795 -29.139 0.025 1.00 73.75 203 LEU A O 1
ATOM 1305 N N . PHE A 1 204 ? 20.788 -27.665 -1.348 1.00 68.00 204 PHE A N 1
ATOM 1306 C CA . PHE A 1 204 ? 21.594 -27.107 -0.271 1.00 77.26 204 PHE A CA 1
ATOM 1307 C C . PHE A 1 204 ? 20.852 -26.065 0.552 1.00 70.98 204 PHE A C 1
ATOM 1308 O O . PHE A 1 204 ? 21.381 -25.610 1.572 1.00 75.16 204 PHE A O 1
ATOM 1316 N N . ASP A 1 205 ? 19.645 -25.677 0.148 1.00 77.51 205 ASP A N 1
ATOM 1317 C CA . ASP A 1 205 ? 18.798 -24.889 1.032 1.00 72.72 205 ASP A CA 1
ATOM 1318 C C . ASP A 1 205 ? 18.166 -25.748 2.127 1.00 66.47 205 ASP A C 1
ATOM 1319 O O . ASP A 1 205 ? 17.598 -25.194 3.077 1.00 69.82 205 ASP A O 1
ATOM 1324 N N . ALA A 1 206 ? 18.287 -27.077 2.023 1.00 58.24 206 ALA A N 1
ATOM 1325 C CA . ALA A 1 206 ? 17.525 -28.046 2.802 1.00 62.48 206 ALA A CA 1
ATOM 1326 C C . ALA A 1 206 ? 18.429 -28.920 3.666 1.00 70.01 206 ALA A C 1
ATOM 1327 O O . ALA A 1 206 ? 19.470 -29.405 3.208 1.00 72.66 206 ALA A O 1
ATOM 1329 N N . SER A 1 207 ? 18.002 -29.155 4.904 1.00 64.72 207 SER A N 1
ATOM 1330 C CA . SER A 1 207 ? 18.760 -30.002 5.805 1.00 62.04 207 SER A CA 1
ATOM 1331 C C . SER A 1 207 ? 18.640 -31.474 5.416 1.00 73.02 207 SER A C 1
ATOM 1332 O O . SER A 1 207 ? 17.681 -31.879 4.756 1.00 69.11 207 SER A O 1
ATOM 1335 N N . PRO A 1 208 ? 19.626 -32.289 5.781 1.00 84.67 208 PRO A N 1
ATOM 1336 C CA . PRO A 1 208 ? 19.581 -33.709 5.436 1.00 71.48 208 PRO A CA 1
ATOM 1337 C C . PRO A 1 208 ? 18.810 -34.514 6.466 1.00 80.77 208 PRO A C 1
ATOM 1338 O O . PRO A 1 208 ? 18.768 -34.185 7.654 1.00 75.44 208 PRO A O 1
ATOM 1342 N N . VAL A 1 209 ? 18.205 -35.595 5.982 1.00 77.02 209 VAL A N 1
ATOM 1343 C CA . VAL A 1 209 ? 17.518 -36.562 6.824 1.00 72.32 209 VAL A CA 1
ATOM 1344 C C . VAL A 1 209 ? 18.516 -37.648 7.210 1.00 86.57 209 VAL A C 1
ATOM 1345 O O . VAL A 1 209 ? 19.346 -38.052 6.386 1.00 88.00 209 VAL A O 1
ATOM 1349 N N . CYS A 1 210 ? 18.485 -38.093 8.469 1.00 83.49 210 CYS A N 1
ATOM 1350 C CA . CYS A 1 210 ? 19.622 -38.854 8.990 1.00 85.19 210 CYS A CA 1
ATOM 1351 C C . CYS A 1 210 ? 19.281 -39.461 10.350 1.00 83.34 210 CYS A C 1
ATOM 1352 O O . CYS A 1 210 ? 18.186 -39.264 10.886 1.00 80.38 210 CYS A O 1
ATOM 1355 N N . ASP A 1 211 ? 20.261 -40.179 10.916 1.00 78.16 211 ASP A N 1
ATOM 1356 C CA . ASP A 1 211 ? 20.203 -40.822 12.224 1.00 76.95 211 ASP A CA 1
ATOM 1357 C C . ASP A 1 211 ? 21.116 -40.127 13.227 1.00 73.29 211 ASP A C 1
ATOM 1358 O O . ASP A 1 211 ? 21.980 -39.324 12.876 1.00 75.85 211 ASP A O 1
ATOM 1363 N N . GLY A 1 212 ? 20.905 -40.458 14.492 1.00 78.89 212 GLY A N 1
ATOM 1364 C CA . GLY A 1 212 ? 21.615 -39.841 15.593 1.00 74.65 212 GLY A CA 1
ATOM 1365 C C . GLY A 1 212 ? 20.834 -40.013 16.878 1.00 78.08 212 GLY A C 1
ATOM 1366 O O . GLY A 1 212 ? 19.661 -40.402 16.887 1.00 73.72 212 GLY A O 1
ATOM 1367 N N . ALA A 1 213 ? 21.518 -39.735 17.984 1.00 72.41 213 ALA A N 1
ATOM 1368 C CA . ALA A 1 213 ? 20.933 -39.832 19.312 1.00 69.43 213 ALA A CA 1
ATOM 1369 C C . ALA A 1 213 ? 21.683 -38.884 20.235 1.00 83.63 213 ALA A C 1
ATOM 1370 O O . ALA A 1 213 ? 22.916 -38.806 20.184 1.00 86.02 213 ALA A O 1
ATOM 1372 N N . ALA A 1 214 ? 20.937 -38.162 21.070 1.00 81.70 214 ALA A N 1
ATOM 1373 C CA . ALA A 1 214 ? 21.532 -37.233 22.023 1.00 82.06 214 ALA A CA 1
ATOM 1374 C C . ALA A 1 214 ? 20.824 -37.398 23.357 1.00 79.10 214 ALA A C 1
ATOM 1375 O O . ALA A 1 214 ? 19.702 -37.895 23.421 1.00 80.36 214 ALA A O 1
ATOM 1377 N N . ALA A 1 215 ? 21.506 -37.014 24.432 1.00 81.97 215 ALA A N 1
ATOM 1378 C CA . ALA A 1 215 ? 20.973 -37.261 25.761 1.00 76.90 215 ALA A CA 1
ATOM 1379 C C . ALA A 1 215 ? 21.517 -36.226 26.731 1.00 84.28 215 ALA A C 1
ATOM 1380 O O . ALA A 1 215 ? 22.653 -35.756 26.604 1.00 86.37 215 ALA A O 1
ATOM 1382 N N . VAL A 1 216 ? 20.683 -35.903 27.716 1.00 82.24 216 VAL A N 1
ATOM 1383 C CA . VAL A 1 216 ? 20.921 -34.845 28.686 1.00 79.41 216 VAL A CA 1
ATOM 1384 C C . VAL A 1 216 ? 20.491 -35.355 30.057 1.00 83.69 216 VAL A C 1
ATOM 1385 O O . VAL A 1 216 ? 19.515 -36.105 30.173 1.00 87.13 216 VAL A O 1
ATOM 1389 N N . ILE A 1 217 ? 21.244 -34.984 31.090 1.00 83.35 217 ILE A N 1
ATOM 1390 C CA . ILE A 1 217 ? 20.943 -35.344 32.470 1.00 83.79 217 ILE A CA 1
ATOM 1391 C C . ILE A 1 217 ? 20.640 -34.064 33.232 1.00 88.26 217 ILE A C 1
ATOM 1392 O O . ILE A 1 217 ? 21.476 -33.150 33.295 1.00 83.65 217 ILE A O 1
ATOM 1397 N N . ILE A 1 218 ? 19.438 -34.009 33.809 1.00 89.01 218 ILE A N 1
ATOM 1398 C CA . ILE A 1 218 ? 18.912 -32.843 34.507 1.00 89.76 218 ILE A CA 1
ATOM 1399 C C . ILE A 1 218 ? 18.765 -33.199 35.981 1.00 89.84 218 ILE A C 1
ATOM 1400 O O . ILE A 1 218 ? 18.354 -34.315 36.328 1.00 95.30 218 ILE A O 1
ATOM 1405 N N . THR A 1 219 ? 19.141 -32.260 36.848 1.00 82.29 219 THR A N 1
ATOM 1406 C CA . THR A 1 219 ? 19.031 -32.428 38.291 1.00 83.05 219 THR A CA 1
ATOM 1407 C C . THR A 1 219 ? 18.802 -31.059 38.914 1.00 90.90 219 THR A C 1
ATOM 1408 O O . THR A 1 219 ? 18.704 -30.041 38.221 1.00 86.13 219 THR A O 1
ATOM 1412 N N . THR A 1 220 ? 18.731 -31.044 40.235 1.00 100.39 220 THR A N 1
ATOM 1413 C CA . THR A 1 220 ? 18.736 -29.821 41.007 1.00 106.54 220 THR A CA 1
ATOM 1414 C C . THR A 1 220 ? 20.103 -29.657 41.662 1.00 99.22 220 THR A C 1
ATOM 1415 O O . THR A 1 220 ? 20.777 -30.654 41.939 1.00 102.97 220 THR A O 1
ATOM 1419 N N . PRO A 1 221 ? 20.558 -28.421 41.891 1.00 103.17 221 PRO A N 1
ATOM 1420 C CA . PRO A 1 221 ? 21.928 -28.229 42.405 1.00 105.59 221 PRO A CA 1
ATOM 1421 C C . PRO A 1 221 ? 22.204 -28.943 43.722 1.00 110.24 221 PRO A C 1
ATOM 1422 O O . PRO A 1 221 ? 23.355 -29.327 43.971 1.00 113.01 221 PRO A O 1
ATOM 1426 N N . GLU A 1 222 ? 21.192 -29.121 44.576 1.00 113.04 222 GLU A N 1
ATOM 1427 C CA . GLU A 1 222 ? 21.407 -29.797 45.854 1.00 110.27 222 GLU A CA 1
ATOM 1428 C C . GLU A 1 222 ? 21.856 -31.239 45.642 1.00 108.59 222 GLU A C 1
ATOM 1429 O O . GLU A 1 222 ? 22.888 -31.667 46.174 1.00 109.75 222 GLU A O 1
ATOM 1435 N N . LYS A 1 223 ? 21.096 -32.003 44.851 1.00 112.83 223 LYS A N 1
ATOM 1436 C CA . LYS A 1 223 ? 21.504 -33.368 44.532 1.00 110.34 223 LYS A CA 1
ATOM 1437 C C . LYS A 1 223 ? 22.821 -33.378 43.774 1.00 106.52 223 LYS A C 1
ATOM 1438 O O . LYS A 1 223 ? 23.621 -34.307 43.931 1.00 110.78 223 LYS A O 1
ATOM 1444 N N . ALA A 1 224 ? 23.068 -32.344 42.966 1.00 101.80 224 ALA A N 1
ATOM 1445 C CA . ALA A 1 224 ? 24.320 -32.252 42.223 1.00 106.34 224 ALA A CA 1
ATOM 1446 C C . ALA A 1 224 ? 25.517 -32.186 43.164 1.00 105.28 224 ALA A C 1
ATOM 1447 O O . ALA A 1 224 ? 26.484 -32.939 43.009 1.00 107.03 224 ALA A O 1
ATOM 1449 N N . LYS A 1 225 ? 25.472 -31.285 44.149 1.00 104.54 225 LYS A N 1
ATOM 1450 C CA . LYS A 1 225 ? 26.535 -31.241 45.150 1.00 104.86 225 LYS A CA 1
ATOM 1451 C C . LYS A 1 225 ? 26.586 -32.538 45.948 1.00 105.18 225 LYS A C 1
ATOM 1452 O O . LYS A 1 225 ? 27.673 -33.034 46.266 1.00 109.48 225 LYS A O 1
ATOM 1454 N N . GLU A 1 226 ? 25.421 -33.112 46.269 1.00 106.74 226 GLU A N 1
ATOM 1455 C CA . GLU A 1 226 ? 25.398 -34.394 46.966 1.00 105.34 226 GLU A CA 1
ATOM 1456 C C . GLU A 1 226 ? 26.101 -35.495 46.177 1.00 101.49 226 GLU A C 1
ATOM 1457 O O . GLU A 1 226 ? 26.601 -36.451 46.778 1.00 107.40 226 GLU A O 1
ATOM 1459 N N . LEU A 1 227 ? 26.162 -35.381 44.852 1.00 96.66 227 LEU A N 1
ATOM 1460 C CA . LEU A 1 227 ? 26.789 -36.400 44.019 1.00 97.80 227 LEU A CA 1
ATOM 1461 C C . LEU A 1 227 ? 28.201 -36.020 43.577 1.00 103.57 227 LEU A C 1
ATOM 1462 O O . LEU A 1 227 ? 28.852 -36.802 42.877 1.00 98.43 227 LEU A O 1
ATOM 1467 N N . GLY A 1 228 ? 28.689 -34.849 43.972 1.00 89.93 228 GLY A N 1
ATOM 1468 C CA . GLY A 1 228 ? 30.033 -34.431 43.627 1.00 96.88 228 GLY A CA 1
ATOM 1469 C C . GLY A 1 228 ? 30.288 -34.132 42.163 1.00 107.00 228 GLY A C 1
ATOM 1470 O O . GLY A 1 228 ? 31.359 -34.472 41.642 1.00 113.82 228 GLY A O 1
ATOM 1471 N N . ILE A 1 229 ? 29.341 -33.501 41.482 1.00 103.32 229 ILE A N 1
ATOM 1472 C CA . ILE A 1 229 ? 29.549 -33.011 40.124 1.00 107.94 229 ILE A CA 1
ATOM 1473 C C . ILE A 1 229 ? 30.052 -31.569 40.231 1.00 107.49 229 ILE A C 1
ATOM 1474 O O . ILE A 1 229 ? 29.380 -30.746 40.877 1.00 106.04 229 ILE A O 1
ATOM 1479 N N . PRO A 1 230 ? 31.214 -31.241 39.670 1.00 112.21 230 PRO A N 1
ATOM 1480 C CA . PRO A 1 230 ? 31.738 -29.873 39.809 1.00 105.65 230 PRO A CA 1
ATOM 1481 C C . PRO A 1 230 ? 30.815 -28.842 39.173 1.00 102.73 230 PRO A C 1
ATOM 1482 O O . PRO A 1 230 ? 30.160 -29.105 38.163 1.00 106.51 230 PRO A O 1
ATOM 1486 N N . LYS A 1 231 ? 30.779 -27.647 39.767 1.00 99.47 231 LYS A N 1
ATOM 1487 C CA . LYS A 1 231 ? 29.949 -26.559 39.259 1.00 99.64 231 LYS A CA 1
ATOM 1488 C C . LYS A 1 231 ? 30.431 -26.102 37.884 1.00 110.83 231 LYS A C 1
ATOM 1489 O O . LYS A 1 231 ? 29.781 -25.277 37.230 1.00 116.41 231 LYS A O 1
ATOM 1491 N N . ASP A 1 232 ? 31.574 -26.636 37.439 1.00 125.34 232 ASP A N 1
ATOM 1492 C CA . ASP A 1 232 ? 32.071 -26.388 36.091 1.00 127.83 232 ASP A CA 1
ATOM 1493 C C . ASP A 1 232 ? 31.247 -27.105 35.028 1.00 110.83 232 ASP A C 1
ATOM 1494 O O . ASP A 1 232 ? 31.298 -26.714 33.855 1.00 104.59 232 ASP A O 1
ATOM 1496 N N . LYS A 1 233 ? 30.494 -28.138 35.413 1.00 100.57 233 LYS A N 1
ATOM 1497 C CA . LYS A 1 233 ? 29.665 -28.886 34.480 1.00 104.14 233 LYS A CA 1
ATOM 1498 C C . LYS A 1 233 ? 28.215 -28.419 34.459 1.00 97.13 233 LYS A C 1
ATOM 1499 O O . LYS A 1 233 ? 27.461 -28.845 33.580 1.00 90.65 233 LYS A O 1
ATOM 1505 N N . TRP A 1 234 ? 27.815 -27.548 35.385 1.00 98.97 234 TRP A N 1
ATOM 1506 C CA . TRP A 1 234 ? 26.413 -27.195 35.575 1.00 90.69 234 TRP A CA 1
ATOM 1507 C C . TRP A 1 234 ? 26.026 -26.089 34.605 1.00 102.12 234 TRP A C 1
ATOM 1508 O O . TRP A 1 234 ? 26.687 -25.042 34.561 1.00 101.57 234 TRP A O 1
ATOM 1519 N N . ILE A 1 235 ? 24.957 -26.325 33.836 1.00 84.61 235 ILE A N 1
ATOM 1520 C CA . ILE A 1 235 ? 24.339 -25.307 32.994 1.00 85.88 235 ILE A CA 1
ATOM 1521 C C . ILE A 1 235 ? 22.855 -25.258 33.324 1.00 93.91 235 ILE A C 1
ATOM 1522 O O . ILE A 1 235 ? 22.163 -26.286 33.308 1.00 84.16 235 ILE A O 1
ATOM 1527 N N . GLU A 1 236 ? 22.369 -24.062 33.620 1.00 91.04 236 GLU A N 1
ATOM 1528 C CA . GLU A 1 236 ? 21.054 -23.911 34.205 1.00 93.72 236 GLU A CA 1
ATOM 1529 C C . GLU A 1 236 ? 20.004 -23.816 33.116 1.00 98.69 236 GLU A C 1
ATOM 1530 O O . GLU A 1 236 ? 20.182 -23.101 32.119 1.00 92.90 236 GLU A O 1
ATOM 1536 N N . ILE A 1 237 ? 18.917 -24.557 33.309 1.00 98.33 237 ILE A N 1
ATOM 1537 C CA . ILE A 1 237 ? 17.713 -24.337 32.527 1.00 90.75 237 ILE A CA 1
ATOM 1538 C C . ILE A 1 237 ? 17.036 -23.090 33.067 1.00 91.67 237 ILE A C 1
ATOM 1539 O O . ILE A 1 237 ? 16.260 -23.165 34.027 1.00 94.08 237 ILE A O 1
ATOM 1544 N N . ALA A 1 238 ? 17.297 -21.944 32.444 1.00 90.25 238 ALA A N 1
ATOM 1545 C CA . ALA A 1 238 ? 16.812 -20.676 32.965 1.00 95.81 238 ALA A CA 1
ATOM 1546 C C . ALA A 1 238 ? 15.466 -20.258 32.392 1.00 101.96 238 ALA A C 1
ATOM 1547 O O . ALA A 1 238 ? 14.693 -19.589 33.088 1.00 95.12 238 ALA A O 1
ATOM 1549 N N . GLY A 1 239 ? 15.160 -20.637 31.152 1.00 97.15 239 GLY A N 1
ATOM 1550 C CA . GLY A 1 239 ? 13.906 -20.226 30.552 1.00 92.59 239 GLY A CA 1
ATOM 1551 C C . GLY A 1 239 ? 13.277 -21.278 29.669 1.00 92.96 239 GLY A C 1
ATOM 1552 O O . GLY A 1 239 ? 13.969 -21.940 28.897 1.00 90.18 239 GLY A O 1
ATOM 1553 N N . MET A 1 240 ? 11.964 -21.440 29.763 1.00 94.99 240 MET A N 1
ATOM 1554 C CA . MET A 1 240 ? 11.272 -22.466 29.009 1.00 88.10 240 MET A CA 1
ATOM 1555 C C . MET A 1 240 ? 9.979 -21.906 28.445 1.00 86.73 240 MET A C 1
ATOM 1556 O O . MET A 1 240 ? 9.191 -21.288 29.167 1.00 88.47 240 MET A O 1
ATOM 1561 N N . GLY A 1 241 ? 9.747 -22.150 27.162 1.00 75.84 241 GLY A N 1
ATOM 1562 C CA . GLY A 1 241 ? 8.552 -21.644 26.535 1.00 82.47 241 GLY A CA 1
ATOM 1563 C C . GLY A 1 241 ? 8.148 -22.594 25.440 1.00 83.77 241 GLY A C 1
ATOM 1564 O O . GLY A 1 241 ? 9.017 -23.170 24.783 1.00 76.14 241 GLY A O 1
ATOM 1565 N N . ARG A 1 242 ? 6.845 -22.781 25.248 1.00 73.96 242 ARG A N 1
ATOM 1566 C CA . ARG A 1 242 ? 6.358 -23.711 24.243 1.00 72.35 242 ARG A CA 1
ATOM 1567 C C . ARG A 1 242 ? 4.943 -23.296 23.879 1.00 82.58 242 ARG A C 1
ATOM 1568 O O . ARG A 1 242 ? 4.133 -22.996 24.759 1.00 80.41 242 ARG A O 1
ATOM 1576 N N . ALA A 1 243 ? 4.646 -23.277 22.587 1.00 73.71 243 ALA A N 1
ATOM 1577 C CA . ALA A 1 243 ? 3.340 -22.791 22.193 1.00 73.65 243 ALA A CA 1
ATOM 1578 C C . ALA A 1 243 ? 2.917 -23.439 20.888 1.00 81.57 243 ALA A C 1
ATOM 1579 O O . ALA A 1 243 ? 3.748 -23.878 20.079 1.00 72.76 243 ALA A O 1
ATOM 1581 N N . ILE A 1 244 ? 1.598 -23.481 20.692 1.00 77.08 244 ILE A N 1
ATOM 1582 C CA . ILE A 1 244 ? 1.017 -24.044 19.484 1.00 76.55 244 ILE A CA 1
ATOM 1583 C C . ILE A 1 244 ? 0.499 -22.909 18.615 1.00 74.32 244 ILE A C 1
ATOM 1584 O O . ILE A 1 244 ? 0.278 -21.783 19.069 1.00 81.20 244 ILE A O 1
ATOM 1589 N N . ASP A 1 245 ? 0.332 -23.216 17.334 1.00 68.40 245 ASP A N 1
ATOM 1590 C CA . ASP A 1 245 ? -0.381 -22.368 16.398 1.00 80.76 245 ASP A CA 1
ATOM 1591 C C . ASP A 1 245 ? -1.323 -23.260 15.601 1.00 86.04 245 ASP A C 1
ATOM 1592 O O . ASP A 1 245 ? -1.292 -24.489 15.714 1.00 81.05 245 ASP A O 1
ATOM 1597 N N . THR A 1 246 ? -2.186 -22.644 14.805 1.00 91.84 246 THR A N 1
ATOM 1598 C CA . THR A 1 246 ? -3.182 -23.431 14.097 1.00 96.84 246 THR A CA 1
ATOM 1599 C C . THR A 1 246 ? -2.522 -24.285 13.018 1.00 88.54 246 THR A C 1
ATOM 1600 O O . THR A 1 246 ? -1.556 -23.870 12.372 1.00 73.69 246 THR A O 1
ATOM 1604 N N . ILE A 1 247 ? -3.030 -25.512 12.864 1.00 101.46 247 ILE A N 1
ATOM 1605 C CA . ILE A 1 247 ? -2.625 -26.371 11.753 1.00 91.06 247 ILE A CA 1
ATOM 1606 C C . ILE A 1 247 ? -3.209 -25.876 10.440 1.00 96.70 247 ILE A C 1
ATOM 1607 O O . ILE A 1 247 ? -2.628 -26.104 9.374 1.00 106.76 247 ILE A O 1
ATOM 1612 N N . ASN A 1 248 ? -4.352 -25.187 10.486 1.00 95.57 248 ASN A N 1
ATOM 1613 C CA . ASN A 1 248 ? -5.009 -24.707 9.276 1.00 85.54 248 ASN A CA 1
ATOM 1614 C C . ASN A 1 248 ? -4.299 -23.452 8.800 1.00 79.91 248 ASN A C 1
ATOM 1615 O O . ASN A 1 248 ? -4.348 -22.413 9.470 1.00 81.59 248 ASN A O 1
ATOM 1620 N N . LEU A 1 249 ? -3.648 -23.547 7.635 1.00 67.34 249 LEU A N 1
ATOM 1621 C CA . LEU A 1 249 ? -2.846 -22.437 7.135 1.00 77.27 249 LEU A CA 1
ATOM 1622 C C . LEU A 1 249 ? -3.694 -21.304 6.595 1.00 77.49 249 LEU A C 1
ATOM 1623 O O . LEU A 1 249 ? -3.149 -20.243 6.279 1.00 83.14 249 LEU A O 1
ATOM 1628 N N . ALA A 1 250 ? -5.005 -21.501 6.478 1.00 82.92 250 ALA A N 1
ATOM 1629 C CA . ALA A 1 250 ? -5.891 -20.420 6.095 1.00 68.27 250 ALA A CA 1
ATOM 1630 C C . ALA A 1 250 ? -6.359 -19.612 7.292 1.00 79.99 250 ALA A C 1
ATOM 1631 O O . ALA A 1 250 ? -6.996 -18.569 7.106 1.00 87.94 250 ALA A O 1
ATOM 1633 N N . ASN A 1 251 ? -6.049 -20.060 8.512 1.00 79.25 251 ASN A N 1
ATOM 1634 C CA . ASN A 1 251 ? -6.344 -19.316 9.732 1.00 72.18 251 ASN A CA 1
ATOM 1635 C C . ASN A 1 251 ? -5.093 -18.768 10.400 1.00 81.10 251 ASN A C 1
ATOM 1636 O O . ASN A 1 251 ? -5.136 -18.399 11.580 1.00 80.89 251 ASN A O 1
ATOM 1641 N N . ARG A 1 252 ? -3.974 -18.721 9.688 1.00 84.42 252 ARG A N 1
ATOM 1642 C CA . ARG A 1 252 ? -2.770 -18.131 10.249 1.00 78.68 252 ARG A CA 1
ATOM 1643 C C . ARG A 1 252 ? -2.772 -16.626 10.000 1.00 79.44 252 ARG A C 1
ATOM 1644 O O . ARG A 1 252 ? -3.284 -16.147 8.986 1.00 79.11 252 ARG A O 1
ATOM 1652 N N . GLU A 1 253 ? -2.208 -15.876 10.949 1.00 85.84 253 GLU A N 1
ATOM 1653 C CA . GLU A 1 253 ? -2.139 -14.425 10.790 1.00 88.60 253 GLU A CA 1
ATOM 1654 C C . GLU A 1 253 ? -1.214 -14.030 9.640 1.00 89.53 253 GLU A C 1
ATOM 1655 O O . GLU A 1 253 ? -1.602 -13.242 8.771 1.00 96.76 253 GLU A O 1
ATOM 1661 N N . ASP A 1 254 ? 0.012 -14.563 9.617 1.00 98.11 254 ASP A N 1
ATOM 1662 C CA . ASP A 1 254 ? 0.966 -14.245 8.556 1.00 115.17 254 ASP A CA 1
ATOM 1663 C C . ASP A 1 254 ? 1.878 -15.433 8.285 1.00 104.62 254 ASP A C 1
ATOM 1664 O O . ASP A 1 254 ? 2.267 -16.158 9.206 1.00 95.05 254 ASP A O 1
ATOM 1669 N N . PHE A 1 255 ? 2.226 -15.610 7.011 1.00 84.95 255 PHE A N 1
ATOM 1670 C CA . PHE A 1 255 ? 3.142 -16.669 6.625 1.00 80.07 255 PHE A CA 1
ATOM 1671 C C . PHE A 1 255 ? 4.596 -16.305 6.878 1.00 86.53 255 PHE A C 1
ATOM 1672 O O . PHE A 1 255 ? 5.421 -17.208 7.058 1.00 88.35 255 PHE A O 1
ATOM 1680 N N . LEU A 1 256 ? 4.929 -15.014 6.894 1.00 81.97 256 LEU A N 1
ATOM 1681 C CA . LEU A 1 256 ? 6.283 -14.570 7.181 1.00 77.20 256 LEU A CA 1
ATOM 1682 C C . LEU A 1 256 ? 6.483 -14.231 8.653 1.00 84.81 256 LEU A C 1
ATOM 1683 O O . LEU A 1 256 ? 7.416 -13.487 8.990 1.00 82.81 256 LEU A O 1
ATOM 1688 N N . THR A 1 257 ? 5.612 -14.737 9.528 1.00 84.14 257 THR A N 1
ATOM 1689 C CA . THR A 1 257 ? 5.787 -14.637 10.973 1.00 85.47 257 THR A CA 1
ATOM 1690 C C . THR A 1 257 ? 5.450 -15.983 11.599 1.00 85.90 257 THR A C 1
ATOM 1691 O O . THR A 1 257 ? 4.390 -16.544 11.313 1.00 102.71 257 THR A O 1
ATOM 1695 N N . LEU A 1 258 ? 6.342 -16.497 12.449 1.00 83.82 258 LEU A N 1
ATOM 1696 C CA . LEU A 1 258 ? 6.093 -17.716 13.219 1.00 78.77 258 LEU A CA 1
ATOM 1697 C C . LEU A 1 258 ? 5.629 -17.300 14.609 1.00 85.15 258 LEU A C 1
ATOM 1698 O O . LEU A 1 258 ? 6.448 -16.965 15.473 1.00 77.64 258 LEU A O 1
ATOM 1703 N N . LYS A 1 259 ? 4.308 -17.341 14.827 1.00 74.54 259 LYS A N 1
ATOM 1704 C CA . LYS A 1 259 ? 3.752 -16.773 16.053 1.00 81.27 259 LYS A CA 1
ATOM 1705 C C . LYS A 1 259 ? 4.092 -17.624 17.269 1.00 75.93 259 LYS A C 1
ATOM 1706 O O . LYS A 1 259 ? 4.367 -17.083 18.351 1.00 80.58 259 LYS A O 1
ATOM 1712 N N . ALA A 1 260 ? 4.077 -18.951 17.117 1.00 71.17 260 ALA A N 1
ATOM 1713 C CA . ALA A 1 260 ? 4.414 -19.818 18.241 1.00 74.67 260 ALA A CA 1
ATOM 1714 C C . ALA A 1 260 ? 5.847 -19.583 18.696 1.00 80.32 260 ALA A C 1
ATOM 1715 O O . ALA A 1 260 ? 6.140 -19.623 19.899 1.00 80.05 260 ALA A O 1
ATOM 1717 N N . ALA A 1 261 ? 6.749 -19.315 17.748 1.00 72.41 261 ALA A N 1
ATOM 1718 C CA . ALA A 1 261 ? 8.119 -18.971 18.116 1.00 80.80 261 ALA A CA 1
ATOM 1719 C C . ALA A 1 261 ? 8.146 -17.748 19.020 1.00 77.09 261 ALA A C 1
ATOM 1720 O O . ALA A 1 261 ? 8.796 -17.756 20.069 1.00 82.94 261 ALA A O 1
ATOM 1722 N N . THR A 1 262 ? 7.418 -16.695 18.647 1.00 78.83 262 THR A N 1
ATOM 1723 C CA . THR A 1 262 ? 7.410 -15.483 19.464 1.00 81.99 262 THR A CA 1
ATOM 1724 C C . THR A 1 262 ? 6.808 -15.736 20.842 1.00 85.48 262 THR A C 1
ATOM 1725 O O . THR A 1 262 ? 7.345 -15.268 21.849 1.00 83.34 262 THR A O 1
ATOM 1729 N N . ILE A 1 263 ? 5.688 -16.464 20.909 1.00 81.50 263 ILE A N 1
ATOM 1730 C CA . ILE A 1 263 ? 5.036 -16.688 22.200 1.00 82.29 263 ILE A CA 1
ATOM 1731 C C . ILE A 1 263 ? 5.943 -17.499 23.122 1.00 81.51 263 ILE A C 1
ATOM 1732 O O . ILE A 1 263 ? 6.163 -17.139 24.290 1.00 83.14 263 ILE A O 1
ATOM 1737 N N . ALA A 1 264 ? 6.502 -18.596 22.605 1.00 82.45 264 ALA A N 1
ATOM 1738 C CA . ALA A 1 264 ? 7.400 -19.407 23.416 1.00 79.47 264 ALA A CA 1
ATOM 1739 C C . ALA A 1 264 ? 8.629 -18.614 23.834 1.00 80.62 264 ALA A C 1
ATOM 1740 O O . ALA A 1 264 ? 9.051 -18.682 24.994 1.00 83.33 264 ALA A O 1
ATOM 1742 N N . ALA A 1 265 ? 9.200 -17.837 22.906 1.00 80.83 265 ALA A N 1
ATOM 1743 C CA . ALA A 1 265 ? 10.378 -17.032 23.208 1.00 83.96 265 ALA A CA 1
ATOM 1744 C C . ALA A 1 265 ? 10.090 -16.002 24.291 1.00 92.40 265 ALA A C 1
ATOM 1745 O O . ALA A 1 265 ? 10.925 -15.770 25.169 1.00 93.59 265 ALA A O 1
ATOM 1747 N N . GLU A 1 266 ? 8.920 -15.360 24.233 1.00 91.96 266 GLU A N 1
ATOM 1748 C CA . GLU A 1 266 ? 8.537 -14.406 25.268 1.00 94.94 266 GLU A CA 1
ATOM 1749 C C . GLU A 1 266 ? 8.420 -15.087 26.622 1.00 95.26 266 GLU A C 1
ATOM 1750 O O . GLU A 1 266 ? 8.912 -14.572 27.635 1.00 109.91 266 GLU A O 1
ATOM 1756 N N . ARG A 1 267 ? 7.758 -16.246 26.662 1.00 89.41 267 ARG A N 1
ATOM 1757 C CA . ARG A 1 267 ? 7.615 -16.952 27.930 1.00 86.43 267 ARG A CA 1
ATOM 1758 C C . ARG A 1 267 ? 8.981 -17.321 28.502 1.00 93.64 267 ARG A C 1
ATOM 1759 O O . ARG A 1 267 ? 9.250 -17.096 29.689 1.00 101.31 267 ARG A O 1
ATOM 1761 N N . ALA A 1 268 ? 9.875 -17.855 27.660 1.00 94.12 268 ALA A N 1
ATOM 1762 C CA . ALA A 1 268 ? 11.190 -18.279 28.144 1.00 91.90 268 ALA A CA 1
ATOM 1763 C C . ALA A 1 268 ? 12.050 -17.088 28.561 1.00 91.73 268 ALA A C 1
ATOM 1764 O O . ALA A 1 268 ? 12.761 -17.154 29.572 1.00 88.90 268 ALA A O 1
ATOM 1766 N N . TYR A 1 269 ? 11.996 -15.988 27.801 1.00 93.40 269 TYR A N 1
ATOM 1767 C CA . TYR A 1 269 ? 12.735 -14.783 28.165 1.00 94.71 269 TYR A CA 1
ATOM 1768 C C . TYR A 1 269 ? 12.281 -14.257 29.519 1.00 96.60 269 TYR A C 1
ATOM 1769 O O . TYR A 1 269 ? 13.102 -13.993 30.406 1.00 102.87 269 TYR A O 1
ATOM 1778 N N . LYS A 1 270 ? 10.967 -14.094 29.692 1.00 92.20 270 LYS A N 1
ATOM 1779 C CA . LYS A 1 270 ? 10.443 -13.595 30.958 1.00 94.62 270 LYS A CA 1
ATOM 1780 C C . LYS A 1 270 ? 10.818 -14.524 32.105 1.00 95.93 270 LYS A C 1
ATOM 1781 O O . LYS A 1 270 ? 11.263 -14.070 33.166 1.00 105.41 270 LYS A O 1
ATOM 1787 N N . MET A 1 271 ? 10.675 -15.835 31.900 1.00 88.72 271 MET A N 1
ATOM 1788 C CA . MET A 1 271 ? 11.014 -16.785 32.952 1.00 83.83 271 MET A CA 1
ATOM 1789 C C . MET A 1 271 ? 12.479 -16.679 33.349 1.00 100.81 271 MET A C 1
ATOM 1790 O O . MET A 1 271 ? 12.807 -16.694 34.542 1.00 105.78 271 MET A O 1
ATOM 1795 N N . ALA A 1 272 ? 13.374 -16.565 32.366 1.00 95.05 272 ALA A N 1
ATOM 1796 C CA . ALA A 1 272 ? 14.796 -16.431 32.643 1.00 104.56 272 ALA A CA 1
ATOM 1797 C C . ALA A 1 272 ? 15.205 -15.000 32.957 1.00 108.72 272 ALA A C 1
ATOM 1798 O O . ALA A 1 272 ? 16.344 -14.777 33.384 1.00 106.91 272 ALA A O 1
ATOM 1800 N N . GLY A 1 273 ? 14.309 -14.035 32.757 1.00 105.48 273 GLY A N 1
ATOM 1801 C CA . GLY A 1 273 ? 14.623 -12.655 33.062 1.00 108.37 273 GLY A CA 1
ATOM 1802 C C . GLY A 1 273 ? 15.624 -12.007 32.136 1.00 102.22 273 GLY A C 1
ATOM 1803 O O . GLY A 1 273 ? 16.296 -11.058 32.538 1.00 107.22 273 GLY A O 1
ATOM 1804 N N . VAL A 1 274 ? 15.750 -12.491 30.906 1.00 105.10 274 VAL A N 1
ATOM 1805 C CA . VAL A 1 274 ? 16.703 -11.948 29.953 1.00 107.97 274 VAL A CA 1
ATOM 1806 C C . VAL A 1 274 ? 15.944 -11.326 28.783 1.00 104.70 274 VAL A C 1
ATOM 1807 O O . VAL A 1 274 ? 14.729 -11.460 28.654 1.00 103.77 274 VAL A O 1
ATOM 1811 N N . LYS A 1 275 ? 16.680 -10.625 27.936 1.00 107.61 275 LYS A N 1
ATOM 1812 C CA . LYS A 1 275 ? 16.190 -10.074 26.686 1.00 102.16 275 LYS A CA 1
ATOM 1813 C C . LYS A 1 275 ? 17.029 -10.654 25.552 1.00 107.11 275 LYS A C 1
ATOM 1814 O O . LYS A 1 275 ? 18.114 -11.195 25.796 1.00 107.56 275 LYS A O 1
ATOM 1816 N N . PRO A 1 276 ? 16.549 -10.595 24.303 1.00 108.15 276 PRO A N 1
ATOM 1817 C CA . PRO A 1 276 ? 17.346 -11.165 23.201 1.00 100.59 276 PRO A CA 1
ATOM 1818 C C . PRO A 1 276 ? 18.736 -10.566 23.090 1.00 104.08 276 PRO A C 1
ATOM 1819 O O . PRO A 1 276 ? 19.668 -11.254 22.656 1.00 100.38 276 PRO A O 1
ATOM 1823 N N . GLU A 1 277 ? 18.911 -9.310 23.496 1.00 109.83 277 GLU A N 1
ATOM 1824 C CA . GLU A 1 277 ? 20.223 -8.679 23.481 1.00 109.77 277 GLU A CA 1
ATOM 1825 C C . GLU A 1 277 ? 21.179 -9.262 24.519 1.00 112.04 277 GLU A C 1
ATOM 1826 O O . GLU A 1 277 ? 22.386 -9.013 24.426 1.00 123.78 277 GLU A O 1
ATOM 1832 N N . ASP A 1 278 ? 20.681 -10.034 25.487 1.00 119.33 278 ASP A N 1
ATOM 1833 C CA . ASP A 1 278 ? 21.502 -10.554 26.578 1.00 120.23 278 ASP A CA 1
ATOM 1834 C C . ASP A 1 278 ? 22.128 -11.909 26.269 1.00 117.32 278 ASP A C 1
ATOM 1835 O O . ASP A 1 278 ? 23.055 -12.326 26.970 1.00 115.52 278 ASP A O 1
ATOM 1840 N N . VAL A 1 279 ? 21.656 -12.592 25.244 1.00 110.27 279 VAL A N 1
ATOM 1841 C CA . VAL A 1 279 ? 21.998 -13.984 24.968 1.00 104.24 279 VAL A CA 1
ATOM 1842 C C . VAL A 1 279 ? 22.999 -14.032 23.823 1.00 86.76 279 VAL A C 1
ATOM 1843 O O . VAL A 1 279 ? 22.922 -13.231 22.886 1.00 92.76 279 VAL A O 1
ATOM 1847 N N . ASP A 1 280 ? 23.959 -14.953 23.906 1.00 89.47 280 ASP A N 1
ATOM 1848 C CA . ASP A 1 280 ? 25.147 -14.879 23.060 1.00 86.23 280 ASP A CA 1
ATOM 1849 C C . ASP A 1 280 ? 25.121 -15.821 21.858 1.00 84.00 280 ASP A C 1
ATOM 1850 O O . ASP A 1 280 ? 25.985 -15.698 20.986 1.00 83.26 280 ASP A O 1
ATOM 1855 N N . PHE A 1 281 ? 24.172 -16.750 21.781 1.00 99.53 281 PHE A N 1
ATOM 1856 C CA . PHE A 1 281 ? 24.044 -17.578 20.585 1.00 93.05 281 PHE A CA 1
ATOM 1857 C C . PHE A 1 281 ? 22.651 -18.194 20.548 1.00 93.12 281 PHE A C 1
ATOM 1858 O O . PHE A 1 281 ? 21.965 -18.312 21.571 1.00 90.58 281 PHE A O 1
ATOM 1866 N N . PHE A 1 282 ? 22.247 -18.579 19.339 1.00 95.22 282 PHE A N 1
ATOM 1867 C CA . PHE A 1 282 ? 20.914 -19.100 19.055 1.00 83.73 282 PHE A CA 1
ATOM 1868 C C . PHE A 1 282 ? 21.040 -20.347 18.191 1.00 80.62 282 PHE A C 1
ATOM 1869 O O . PHE A 1 282 ? 21.451 -20.257 17.030 1.00 84.42 282 PHE A O 1
ATOM 1877 N N . GLU A 1 283 ? 20.683 -21.500 18.745 1.00 69.14 283 GLU A N 1
ATOM 1878 C CA . GLU A 1 283 ? 20.478 -22.702 17.951 1.00 70.30 283 GLU A CA 1
ATOM 1879 C C . GLU A 1 283 ? 19.040 -22.631 17.455 1.00 84.99 283 GLU A C 1
ATOM 1880 O O . GLU A 1 283 ? 18.095 -22.708 18.246 1.00 91.78 283 GLU A O 1
ATOM 1886 N N . VAL A 1 284 ? 18.876 -22.425 16.157 1.00 79.67 284 VAL A N 1
ATOM 1887 C CA . VAL A 1 284 ? 17.574 -22.195 15.564 1.00 74.35 284 VAL A CA 1
ATOM 1888 C C . VAL A 1 284 ? 17.217 -23.386 14.673 1.00 84.96 284 VAL A C 1
ATOM 1889 O O . VAL A 1 284 ? 18.039 -24.263 14.408 1.00 89.00 284 VAL A O 1
ATOM 1893 N N . HIS A 1 285 ? 15.963 -23.420 14.222 1.00 78.92 285 HIS A N 1
ATOM 1894 C CA . HIS A 1 285 ? 15.485 -24.508 13.368 1.00 72.06 285 HIS A CA 1
ATOM 1895 C C . HIS A 1 285 ? 15.756 -24.178 11.901 1.00 75.94 285 HIS A C 1
ATOM 1896 O O . HIS A 1 285 ? 14.855 -23.874 11.118 1.00 91.25 285 HIS A O 1
ATOM 1903 N N . ASP A 1 286 ? 17.029 -24.268 11.526 1.00 76.84 286 ASP A N 1
ATOM 1904 C CA . ASP A 1 286 ? 17.417 -24.003 10.145 1.00 75.44 286 ASP A CA 1
ATOM 1905 C C . ASP A 1 286 ? 17.175 -25.234 9.278 1.00 74.47 286 ASP A C 1
ATOM 1906 O O . ASP A 1 286 ? 18.063 -25.665 8.533 1.00 81.24 286 ASP A O 1
ATOM 1911 N N . ALA A 1 287 ? 15.966 -25.807 9.364 1.00 76.47 287 ALA A N 1
ATOM 1912 C CA . ALA A 1 287 ? 15.626 -26.963 8.534 1.00 67.23 287 ALA A CA 1
ATOM 1913 C C . ALA A 1 287 ? 15.632 -26.591 7.058 1.00 60.88 287 ALA A C 1
ATOM 1914 O O . ALA A 1 287 ? 15.802 -27.455 6.187 1.00 55.13 287 ALA A O 1
ATOM 1916 N N . PHE A 1 288 ? 15.418 -25.311 6.779 1.00 54.85 288 PHE A N 1
ATOM 1917 C CA . PHE A 1 288 ? 15.544 -24.702 5.471 1.00 59.31 288 PHE A CA 1
ATOM 1918 C C . PHE A 1 288 ? 16.064 -23.301 5.734 1.00 70.13 288 PHE A C 1
ATOM 1919 O O . PHE A 1 288 ? 15.912 -22.780 6.843 1.00 69.27 288 PHE A O 1
ATOM 1927 N N . THR A 1 289 ? 16.689 -22.691 4.723 1.00 78.31 289 THR A N 1
ATOM 1928 C CA . THR A 1 289 ? 17.339 -21.406 4.969 1.00 81.07 289 THR A CA 1
ATOM 1929 C C . THR A 1 289 ? 16.325 -20.351 5.387 1.00 77.44 289 THR A C 1
ATOM 1930 O O . THR A 1 289 ? 16.610 -19.527 6.267 1.00 79.36 289 THR A O 1
ATOM 1934 N N . VAL A 1 290 ? 15.128 -20.369 4.786 1.00 73.85 290 VAL A N 1
ATOM 1935 C CA . VAL A 1 290 ? 14.117 -19.369 5.124 1.00 70.97 290 VAL A CA 1
ATOM 1936 C C . VAL A 1 290 ? 13.784 -19.429 6.601 1.00 71.54 290 VAL A C 1
ATOM 1937 O O . VAL A 1 290 ? 13.451 -18.405 7.220 1.00 68.72 290 VAL A O 1
ATOM 1941 N N . MET A 1 291 ? 13.852 -20.625 7.188 1.00 69.78 291 MET A N 1
ATOM 1942 C CA . MET A 1 291 ? 13.441 -20.780 8.574 1.00 78.14 291 MET A CA 1
ATOM 1943 C C . MET A 1 291 ? 14.453 -20.183 9.533 1.00 77.70 291 MET A C 1
ATOM 1944 O O . MET A 1 291 ? 14.058 -19.684 10.586 1.00 77.44 291 MET A O 1
ATOM 1949 N N . ALA A 1 292 ? 15.745 -20.199 9.184 1.00 79.66 292 ALA A N 1
ATOM 1950 C CA . ALA A 1 292 ? 16.738 -19.519 10.013 1.00 73.00 292 ALA A CA 1
ATOM 1951 C C . ALA A 1 292 ? 16.457 -18.023 10.081 1.00 70.36 292 ALA A C 1
ATOM 1952 O O . ALA A 1 292 ? 16.432 -17.425 11.169 1.00 75.75 292 ALA A O 1
ATOM 1954 N N . ALA A 1 293 ? 16.204 -17.407 8.921 1.00 69.29 293 ALA A N 1
ATOM 1955 C CA . ALA A 1 293 ? 15.872 -15.985 8.879 1.00 74.51 293 ALA A CA 1
ATOM 1956 C C . ALA A 1 293 ? 14.590 -15.689 9.654 1.00 77.12 293 ALA A C 1
ATOM 1957 O O . ALA A 1 293 ? 14.547 -14.770 10.489 1.00 80.42 293 ALA A O 1
ATOM 1959 N N . LEU A 1 294 ? 13.531 -16.463 9.394 1.00 74.98 294 LEU A N 1
ATOM 1960 C CA . LEU A 1 294 ? 12.263 -16.216 10.075 1.00 77.81 294 LEU A CA 1
ATOM 1961 C C . LEU A 1 294 ? 12.392 -16.464 11.576 1.00 82.29 294 LEU A C 1
ATOM 1962 O O . LEU A 1 294 ? 11.778 -15.759 12.386 1.00 81.33 294 LEU A O 1
ATOM 1967 N N . SER A 1 295 ? 13.208 -17.451 11.962 1.00 73.58 295 SER A N 1
ATOM 1968 C CA . SER A 1 295 ? 13.428 -17.762 13.368 1.00 74.57 295 SER A CA 1
ATOM 1969 C C . SER A 1 295 ? 14.111 -16.604 14.073 1.00 83.51 295 SER A C 1
ATOM 1970 O O . SER A 1 295 ? 13.754 -16.247 15.203 1.00 85.12 295 SER A O 1
ATOM 1973 N N . LEU A 1 296 ? 15.099 -16.000 13.415 1.00 80.54 296 LEU A N 1
ATOM 1974 C CA . LEU A 1 296 ? 15.757 -14.844 14.016 1.00 87.19 296 LEU A CA 1
ATOM 1975 C C . LEU A 1 296 ? 14.801 -13.655 14.110 1.00 85.40 296 LEU A C 1
ATOM 1976 O O . LEU A 1 296 ? 14.803 -12.922 15.108 1.00 83.60 296 LEU A O 1
ATOM 1981 N N . GLU A 1 297 ? 13.954 -13.464 13.097 1.00 84.92 297 GLU A N 1
ATOM 1982 C CA . GLU A 1 297 ? 12.969 -12.388 13.183 1.00 80.69 297 GLU A CA 1
ATOM 1983 C C . GLU A 1 297 ? 11.999 -12.624 14.332 1.00 78.16 297 GLU A C 1
ATOM 1984 O O . GLU A 1 297 ? 11.641 -11.688 15.055 1.00 81.76 297 GLU A O 1
ATOM 1990 N N . ALA A 1 298 ? 11.586 -13.872 14.537 1.00 75.63 298 ALA A N 1
ATOM 1991 C CA . ALA A 1 298 ? 10.602 -14.189 15.563 1.00 76.20 298 ALA A CA 1
ATOM 1992 C C . ALA A 1 298 ? 11.189 -14.295 16.962 1.00 80.46 298 ALA A C 1
ATOM 1993 O O . ALA A 1 298 ? 10.453 -14.121 17.937 1.00 82.94 298 ALA A O 1
ATOM 1995 N N . LEU A 1 299 ? 12.487 -14.570 17.090 1.00 91.95 299 LEU A N 1
ATOM 1996 C CA . LEU A 1 299 ? 13.114 -14.687 18.401 1.00 89.41 299 LEU A CA 1
ATOM 1997 C C . LEU A 1 299 ? 13.517 -13.337 18.992 1.00 89.96 299 LEU A C 1
ATOM 1998 O O . LEU A 1 299 ? 14.009 -13.291 20.129 1.00 87.76 299 LEU A O 1
ATOM 2003 N N . GLY A 1 300 ? 13.316 -12.244 18.250 1.00 89.24 300 GLY A N 1
ATOM 2004 C CA . GLY A 1 300 ? 13.602 -10.903 18.713 1.00 82.16 300 GLY A CA 1
ATOM 2005 C C . GLY A 1 300 ? 14.897 -10.321 18.196 1.00 100.96 300 GLY A C 1
ATOM 2006 O O . GLY A 1 300 ? 15.122 -9.112 18.351 1.00 103.06 300 GLY A O 1
ATOM 2007 N N . VAL A 1 301 ? 15.745 -11.146 17.581 1.00 99.16 301 VAL A N 1
ATOM 2008 C CA . VAL A 1 301 ? 17.077 -10.711 17.181 1.00 98.55 301 VAL A CA 1
ATOM 2009 C C . VAL A 1 301 ? 17.000 -9.674 16.072 1.00 97.14 301 VAL A C 1
ATOM 2010 O O . VAL A 1 301 ? 17.735 -8.678 16.077 1.00 101.79 301 VAL A O 1
ATOM 2014 N N . ALA A 1 302 ? 16.131 -9.900 15.098 1.00 88.71 302 ALA A N 1
ATOM 2015 C CA . ALA A 1 302 ? 16.001 -9.034 13.942 1.00 94.91 302 ALA A CA 1
ATOM 2016 C C . ALA A 1 302 ? 14.565 -8.540 13.828 1.00 97.64 302 ALA A C 1
ATOM 2017 O O . ALA A 1 302 ? 13.634 -9.092 14.427 1.00 104.44 302 ALA A O 1
ATOM 2019 N N . LYS A 1 303 ? 14.394 -7.481 13.047 1.00 95.90 303 LYS A N 1
ATOM 2020 C CA . LYS A 1 303 ? 13.081 -6.922 12.777 1.00 101.89 303 LYS A CA 1
ATOM 2021 C C . LYS A 1 303 ? 12.470 -7.613 11.568 1.00 94.02 303 LYS A C 1
ATOM 2022 O O . LYS A 1 303 ? 13.177 -8.174 10.728 1.00 105.67 303 LYS A O 1
ATOM 2028 N N . LYS A 1 304 ? 11.142 -7.578 11.492 1.00 92.73 304 LYS A N 1
ATOM 2029 C CA . LYS A 1 304 ? 10.458 -8.234 10.385 1.00 97.78 304 LYS A CA 1
ATOM 2030 C C . LYS A 1 304 ? 11.029 -7.741 9.066 1.00 94.13 304 LYS A C 1
ATOM 2031 O O . LYS A 1 304 ? 11.038 -6.537 8.793 1.00 112.76 304 LYS A O 1
ATOM 2037 N N . GLY A 1 305 ? 11.526 -8.676 8.260 1.00 93.20 305 GLY A N 1
ATOM 2038 C CA . GLY A 1 305 ? 12.165 -8.362 7.001 1.00 93.45 305 GLY A CA 1
ATOM 2039 C C . GLY A 1 305 ? 13.676 -8.274 7.052 1.00 93.00 305 GLY A C 1
ATOM 2040 O O . GLY A 1 305 ? 14.305 -8.189 5.993 1.00 92.53 305 GLY A O 1
ATOM 2041 N N . GLU A 1 306 ? 14.278 -8.306 8.243 1.00 89.24 306 GLU A N 1
ATOM 2042 C CA . GLU A 1 306 ? 15.721 -8.156 8.388 1.00 100.43 306 GLU A CA 1
ATOM 2043 C C . GLU A 1 306 ? 16.390 -9.420 8.923 1.00 104.14 306 GLU A C 1
ATOM 2044 O O . GLU A 1 306 ? 17.535 -9.363 9.388 1.00 107.54 306 GLU A O 1
ATOM 2050 N N . GLY A 1 307 ? 15.707 -10.564 8.865 1.00 99.74 307 GLY A N 1
ATOM 2051 C CA . GLY A 1 307 ? 16.317 -11.797 9.339 1.00 96.04 307 GLY A CA 1
ATOM 2052 C C . GLY A 1 307 ? 17.521 -12.210 8.513 1.00 101.41 307 GLY A C 1
ATOM 2053 O O . GLY A 1 307 ? 18.569 -12.573 9.056 1.00 108.51 307 GLY A O 1
ATOM 2054 N N . ALA A 1 308 ? 17.385 -12.172 7.184 1.00 85.98 308 ALA A N 1
ATOM 2055 C CA . ALA A 1 308 ? 18.485 -12.574 6.312 1.00 86.64 308 ALA A CA 1
ATOM 2056 C C . ALA A 1 308 ? 19.574 -11.509 6.248 1.00 93.03 308 ALA A C 1
ATOM 2057 O O . ALA A 1 308 ? 20.729 -11.820 5.926 1.00 88.37 308 ALA A O 1
ATOM 2059 N N . LYS A 1 309 ? 19.220 -10.255 6.552 1.00 96.88 309 LYS A N 1
ATOM 2060 C CA . LYS A 1 309 ? 20.181 -9.158 6.502 1.00 96.21 309 LYS A CA 1
ATOM 2061 C C . LYS A 1 309 ? 21.404 -9.447 7.366 1.00 98.02 309 LYS A C 1
ATOM 2062 O O . LYS A 1 309 ? 22.536 -9.121 6.985 1.00 93.72 309 LYS A O 1
ATOM 2068 N N . LEU A 1 310 ? 21.193 -10.073 8.529 1.00 90.36 310 LEU A N 1
ATOM 2069 C CA . LEU A 1 310 ? 22.309 -10.487 9.372 1.00 88.74 310 LEU A CA 1
ATOM 2070 C C . LEU A 1 310 ? 23.239 -11.430 8.618 1.00 92.23 310 LEU A C 1
ATOM 2071 O O . LEU A 1 310 ? 24.465 -11.342 8.744 1.00 100.26 310 LEU A O 1
ATOM 2076 N N . ALA A 1 311 ? 22.669 -12.349 7.839 1.00 92.19 311 ALA A N 1
ATOM 2077 C CA . ALA A 1 311 ? 23.477 -13.238 7.014 1.00 90.06 311 ALA A CA 1
ATOM 2078 C C . ALA A 1 311 ? 24.283 -12.466 5.977 1.00 93.81 311 ALA A C 1
ATOM 2079 O O . ALA A 1 311 ? 25.469 -12.756 5.772 1.00 90.68 311 ALA A O 1
ATOM 2081 N N . ILE A 1 312 ? 23.653 -11.500 5.295 1.00 91.85 312 ILE A N 1
ATOM 2082 C CA . ILE A 1 312 ? 24.405 -10.686 4.339 1.00 98.63 312 ILE A CA 1
ATOM 2083 C C . ILE A 1 312 ? 25.494 -9.884 5.042 1.00 99.97 312 ILE A C 1
ATOM 2084 O O . ILE A 1 312 ? 26.609 -9.752 4.523 1.00 96.90 312 ILE A O 1
ATOM 2089 N N . GLU A 1 313 ? 25.201 -9.351 6.229 1.00 101.74 313 GLU A N 1
ATOM 2090 C CA . GLU A 1 313 ? 26.174 -8.583 6.992 1.00 91.88 313 GLU A CA 1
ATOM 2091 C C . GLU A 1 313 ? 27.084 -9.444 7.860 1.00 100.16 313 GLU A C 1
ATOM 2092 O O . GLU A 1 313 ? 27.872 -8.893 8.640 1.00 103.08 313 GLU A O 1
ATOM 2098 N N . GLY A 1 314 ? 26.984 -10.765 7.760 1.00 109.58 314 GLY A N 1
ATOM 2099 C CA . GLY A 1 314 ? 27.901 -11.666 8.425 1.00 101.90 314 GLY A CA 1
ATOM 2100 C C . GLY A 1 314 ? 27.727 -11.816 9.922 1.00 95.67 314 GLY A C 1
ATOM 2101 O O . GLY A 1 314 ? 28.517 -12.536 10.547 1.00 93.01 314 GLY A O 1
ATOM 2102 N N . GLN A 1 315 ? 26.691 -11.207 10.517 1.00 81.73 315 GLN A N 1
ATOM 2103 C CA . GLN A 1 315 ? 26.566 -11.203 11.969 1.00 85.42 315 GLN A CA 1
ATOM 2104 C C . GLN A 1 315 ? 26.152 -12.553 12.537 1.00 90.66 315 GLN A C 1
ATOM 2105 O O . GLN A 1 315 ? 25.934 -12.653 13.752 1.00 92.01 315 GLN A O 1
ATOM 2111 N N . ILE A 1 316 ? 26.034 -13.583 11.698 1.00 91.12 316 ILE A N 1
ATOM 2112 C CA . ILE A 1 316 ? 25.685 -14.924 12.146 1.00 86.55 316 ILE A CA 1
ATOM 2113 C C . ILE A 1 316 ? 26.917 -15.812 12.293 1.00 85.68 316 ILE A C 1
ATOM 2114 O O . ILE A 1 316 ? 26.784 -17.030 12.466 1.00 86.88 316 ILE A O 1
ATOM 2119 N N . ALA A 1 317 ? 28.116 -15.238 12.211 1.00 85.60 317 ALA A N 1
ATOM 2120 C CA . ALA A 1 317 ? 29.327 -16.014 12.433 1.00 84.63 317 ALA A CA 1
ATOM 2121 C C . ALA A 1 317 ? 29.535 -16.247 13.932 1.00 86.68 317 ALA A C 1
ATOM 2122 O O . ALA A 1 317 ? 28.846 -15.662 14.772 1.00 83.50 317 ALA A O 1
ATOM 2124 N N . ILE A 1 318 ? 30.495 -17.124 14.264 1.00 88.59 318 ILE A N 1
ATOM 2125 C CA . ILE A 1 318 ? 30.745 -17.481 15.665 1.00 87.62 318 ILE A CA 1
ATOM 2126 C C . ILE A 1 318 ? 31.144 -16.246 16.462 1.00 100.81 318 ILE A C 1
ATOM 2127 O O . ILE A 1 318 ? 30.595 -15.965 17.538 1.00 92.08 318 ILE A O 1
ATOM 2132 N N . ASP A 1 319 ? 32.111 -15.489 15.935 1.00 102.63 319 ASP A N 1
ATOM 2133 C CA . ASP A 1 319 ? 32.560 -14.244 16.544 1.00 104.93 319 ASP A CA 1
ATOM 2134 C C . ASP A 1 319 ? 31.550 -13.112 16.395 1.00 95.23 319 ASP A C 1
ATOM 2135 O O . ASP A 1 319 ? 31.707 -12.073 17.046 1.00 104.26 319 ASP A O 1
ATOM 2140 N N . GLY A 1 320 ? 30.513 -13.294 15.577 1.00 97.66 320 GLY A N 1
ATOM 2141 C CA . GLY A 1 320 ? 29.570 -12.237 15.279 1.00 97.63 320 GLY A CA 1
ATOM 2142 C C . GLY A 1 320 ? 28.614 -11.941 16.421 1.00 93.92 320 GLY A C 1
ATOM 2143 O O . GLY A 1 320 ? 28.622 -12.577 17.477 1.00 91.94 320 GLY A O 1
ATOM 2144 N N . ASP A 1 321 ? 27.773 -10.929 16.191 1.00 96.39 321 ASP A N 1
ATOM 2145 C CA . ASP A 1 321 ? 26.839 -10.488 17.223 1.00 107.30 321 ASP A CA 1
ATOM 2146 C C . ASP A 1 321 ? 25.772 -11.537 17.510 1.00 97.15 321 ASP A C 1
ATOM 2147 O O . ASP A 1 321 ? 25.356 -11.700 18.664 1.00 94.86 321 ASP A O 1
ATOM 2152 N N . TYR A 1 322 ? 25.304 -12.244 16.482 1.00 92.85 322 TYR A N 1
ATOM 2153 C CA . TYR A 1 322 ? 24.223 -13.222 16.625 1.00 98.52 322 TYR A CA 1
ATOM 2154 C C . TYR A 1 322 ? 24.661 -14.553 16.024 1.00 93.03 322 TYR A C 1
ATOM 2155 O O . TYR A 1 322 ? 24.145 -14.990 14.985 1.00 90.57 322 TYR A O 1
ATOM 2164 N N . PRO A 1 323 ? 25.606 -15.232 16.670 1.00 90.35 323 PRO A N 1
ATOM 2165 C CA . PRO A 1 323 ? 26.031 -16.551 16.191 1.00 84.63 323 PRO A CA 1
ATOM 2166 C C . PRO A 1 323 ? 24.871 -17.535 16.186 1.00 87.75 323 PRO A C 1
ATOM 2167 O O . PRO A 1 323 ? 24.103 -17.622 17.151 1.00 85.31 323 PRO A O 1
ATOM 2171 N N . ILE A 1 324 ? 24.755 -18.289 15.090 1.00 83.79 324 ILE A N 1
ATOM 2172 C CA . ILE A 1 324 ? 23.752 -19.337 14.951 1.00 78.93 324 ILE A CA 1
ATOM 2173 C C . ILE A 1 324 ? 24.389 -20.540 14.266 1.00 77.56 324 ILE A C 1
ATOM 2174 O O . ILE A 1 324 ? 25.413 -20.431 13.589 1.00 91.52 324 ILE A O 1
ATOM 2179 N N . GLN A 1 325 ? 23.753 -21.698 14.440 1.00 79.72 325 GLN A N 1
ATOM 2180 C CA . GLN A 1 325 ? 24.221 -22.941 13.839 1.00 74.02 325 GLN A CA 1
ATOM 2181 C C . GLN A 1 325 ? 25.627 -23.268 14.329 1.00 78.25 325 GLN A C 1
ATOM 2182 O O . GLN A 1 325 ? 26.489 -23.690 13.555 1.00 82.62 325 GLN A O 1
ATOM 2188 N N . THR A 1 326 ? 25.858 -23.070 15.631 1.00 80.42 326 THR A N 1
ATOM 2189 C CA . THR A 1 326 ? 27.223 -22.927 16.136 1.00 77.53 326 THR A CA 1
ATOM 2190 C C . THR A 1 326 ? 28.070 -24.180 15.933 1.00 79.91 326 THR A C 1
ATOM 2191 O O . THR A 1 326 ? 29.288 -24.071 15.793 1.00 76.40 326 THR A O 1
ATOM 2195 N N . MET A 1 327 ? 27.466 -25.374 15.915 1.00 85.49 327 MET A N 1
ATOM 2196 C CA . MET A 1 327 ? 28.216 -26.598 15.627 1.00 65.52 327 MET A CA 1
ATOM 2197 C C . MET A 1 327 ? 27.781 -27.272 14.333 1.00 66.13 327 MET A C 1
ATOM 2198 O O . MET A 1 327 ? 28.016 -28.477 14.159 1.00 60.41 327 MET A O 1
ATOM 2203 N N . GLY A 1 328 ? 27.204 -26.501 13.408 1.00 66.51 328 GLY A N 1
ATOM 2204 C CA . GLY A 1 328 ? 26.735 -26.992 12.123 1.00 69.18 328 GLY A CA 1
ATOM 2205 C C . GLY A 1 328 ? 25.253 -26.796 11.872 1.00 78.45 328 GLY A C 1
ATOM 2206 O O . GLY A 1 328 ? 24.802 -26.979 10.727 1.00 69.59 328 GLY A O 1
ATOM 2207 N N . GLY A 1 329 ? 24.472 -26.435 12.891 1.00 79.30 329 GLY A N 1
ATOM 2208 C CA . GLY A 1 329 ? 23.045 -26.210 12.722 1.00 73.13 329 GLY A CA 1
ATOM 2209 C C . GLY A 1 329 ? 22.323 -27.474 12.273 1.00 73.75 329 GLY A C 1
ATOM 2210 O O . GLY A 1 329 ? 22.798 -28.600 12.424 1.00 74.48 329 GLY A O 1
ATOM 2211 N N . LEU A 1 330 ? 21.157 -27.275 11.683 1.00 74.90 330 LEU A N 1
ATOM 2212 C CA . LEU A 1 330 ? 20.436 -28.419 11.147 1.00 77.95 330 LEU A CA 1
ATOM 2213 C C . LEU A 1 330 ? 20.920 -28.781 9.754 1.00 74.53 330 LEU A C 1
ATOM 2214 O O . LEU A 1 330 ? 20.826 -29.947 9.351 1.00 66.58 330 LEU A O 1
ATOM 2219 N N . LYS A 1 331 ? 21.443 -27.804 9.012 1.00 66.22 331 LYS A N 1
ATOM 2220 C CA . LYS A 1 331 ? 21.834 -28.057 7.632 1.00 71.93 331 LYS A CA 1
ATOM 2221 C C . LYS A 1 331 ? 23.142 -28.839 7.535 1.00 72.26 331 LYS A C 1
ATOM 2222 O O . LYS A 1 331 ? 23.325 -29.598 6.577 1.00 73.05 331 LYS A O 1
ATOM 2228 N N . ALA A 1 332 ? 24.052 -28.689 8.502 1.00 72.54 332 ALA A N 1
ATOM 2229 C CA . ALA A 1 332 ? 25.348 -29.357 8.436 1.00 74.03 332 ALA A CA 1
ATOM 2230 C C . ALA A 1 332 ? 25.545 -30.427 9.499 1.00 72.10 332 ALA A C 1
ATOM 2231 O O . ALA A 1 332 ? 25.965 -31.539 9.164 1.00 75.86 332 ALA A O 1
ATOM 2233 N N . ARG A 1 333 ? 25.279 -30.131 10.779 1.00 75.63 333 ARG A N 1
ATOM 2234 C CA . ARG A 1 333 ? 25.244 -31.210 11.767 1.00 74.53 333 ARG A CA 1
ATOM 2235 C C . ARG A 1 333 ? 24.196 -32.249 11.387 1.00 78.30 333 ARG A C 1
ATOM 2236 O O . ARG A 1 333 ? 24.414 -33.456 11.550 1.00 77.75 333 ARG A O 1
ATOM 2244 N N . GLY A 1 334 ? 23.055 -31.798 10.876 1.00 77.12 334 GLY A N 1
ATOM 2245 C CA . GLY A 1 334 ? 22.036 -32.710 10.400 1.00 78.45 334 GLY A CA 1
ATOM 2246 C C . GLY A 1 334 ? 20.726 -32.558 11.142 1.00 75.82 334 GLY A C 1
ATOM 2247 O O . GLY A 1 334 ? 20.685 -31.989 12.235 1.00 79.42 334 GLY A O 1
ATOM 2248 N N . HIS A 1 335 ? 19.646 -33.099 10.583 1.00 82.59 335 HIS A N 1
ATOM 2249 C CA . HIS A 1 335 ? 18.312 -32.972 11.162 1.00 70.84 335 HIS A CA 1
ATOM 2250 C C . HIS A 1 335 ? 17.738 -34.358 11.447 1.00 71.26 335 HIS A C 1
ATOM 2251 O O . HIS A 1 335 ? 16.873 -34.846 10.705 1.00 76.78 335 HIS A O 1
ATOM 2258 N N . PRO A 1 336 ? 18.205 -35.033 12.504 1.00 68.92 336 PRO A N 1
ATOM 2259 C CA . PRO A 1 336 ? 17.590 -36.317 12.921 1.00 73.52 336 PRO A CA 1
ATOM 2260 C C . PRO A 1 336 ? 16.357 -36.062 13.796 1.00 72.56 336 PRO A C 1
ATOM 2261 O O . PRO A 1 336 ? 16.402 -36.075 15.037 1.00 65.67 336 PRO A O 1
ATOM 2265 N N . VAL A 1 337 ? 15.234 -35.813 13.105 1.00 67.81 337 VAL A N 1
ATOM 2266 C CA . VAL A 1 337 ? 14.047 -35.200 13.701 1.00 70.79 337 VAL A CA 1
ATOM 2267 C C . VAL A 1 337 ? 13.695 -35.889 15.006 1.00 70.98 337 VAL A C 1
ATOM 2268 O O . VAL A 1 337 ? 13.504 -37.107 15.049 1.00 82.81 337 VAL A O 1
ATOM 2272 N N . GLY A 1 338 ? 13.591 -35.121 16.077 1.00 60.02 338 GLY A N 1
ATOM 2273 C CA . GLY A 1 338 ? 13.269 -35.701 17.357 1.00 76.39 338 GLY A CA 1
ATOM 2274 C C . GLY A 1 338 ? 14.464 -36.007 18.222 1.00 76.55 338 GLY A C 1
ATOM 2275 O O . GLY A 1 338 ? 14.302 -36.219 19.427 1.00 84.06 338 GLY A O 1
ATOM 2276 N N . ALA A 1 339 ? 15.662 -36.044 17.642 1.00 80.53 339 ALA A N 1
ATOM 2277 C CA . ALA A 1 339 ? 16.868 -35.832 18.420 1.00 64.37 339 ALA A CA 1
ATOM 2278 C C . ALA A 1 339 ? 17.429 -34.443 18.206 1.00 60.28 339 ALA A C 1
ATOM 2279 O O . ALA A 1 339 ? 18.213 -33.973 19.039 1.00 69.16 339 ALA A O 1
ATOM 2281 N N . THR A 1 340 ? 17.005 -33.765 17.134 1.00 55.64 340 THR A N 1
ATOM 2282 C CA . THR A 1 340 ? 17.448 -32.397 16.858 1.00 51.84 340 THR A CA 1
ATOM 2283 C C . THR A 1 340 ? 17.285 -31.473 18.055 1.00 73.73 340 THR A C 1
ATOM 2284 O O . THR A 1 340 ? 18.184 -30.686 18.367 1.00 83.16 340 THR A O 1
ATOM 2288 N N . GLY A 1 341 ? 16.136 -31.538 18.729 1.00 69.26 341 GLY A N 1
ATOM 2289 C CA . GLY A 1 341 ? 15.935 -30.699 19.897 1.00 66.23 341 GLY A CA 1
ATOM 2290 C C . GLY A 1 341 ? 16.868 -31.015 21.049 1.00 68.07 341 GLY A C 1
ATOM 2291 O O . GLY A 1 341 ? 17.199 -30.122 21.834 1.00 75.15 341 GLY A O 1
ATOM 2292 N N . VAL A 1 342 ? 17.269 -32.283 21.198 1.00 74.57 342 VAL A N 1
ATOM 2293 C CA . VAL A 1 342 ? 18.227 -32.624 22.250 1.00 74.41 342 VAL A CA 1
ATOM 2294 C C . VAL A 1 342 ? 19.642 -32.247 21.826 1.00 74.07 342 VAL A C 1
ATOM 2295 O O . VAL A 1 342 ? 20.462 -31.818 22.652 1.00 77.11 342 VAL A O 1
ATOM 2299 N N . TYR A 1 343 ? 19.953 -32.414 20.536 1.00 71.23 343 TYR A N 1
ATOM 2300 C CA . TYR A 1 343 ? 21.262 -32.013 20.025 1.00 81.42 343 TYR A CA 1
ATOM 2301 C C . TYR A 1 343 ? 21.471 -30.510 20.192 1.00 80.82 343 TYR A C 1
ATOM 2302 O O . TYR A 1 343 ? 22.557 -30.057 20.583 1.00 87.73 343 TYR A O 1
ATOM 2311 N N . GLN A 1 344 ? 20.436 -29.722 19.893 1.00 77.84 344 GLN A N 1
ATOM 2312 C CA . GLN A 1 344 ? 20.510 -28.278 20.063 1.00 79.22 344 GLN A CA 1
ATOM 2313 C C . GLN A 1 344 ? 20.815 -27.900 21.503 1.00 81.43 344 GLN A C 1
ATOM 2314 O O . GLN A 1 344 ? 21.379 -26.829 21.750 1.00 88.50 344 GLN A O 1
ATOM 2320 N N . VAL A 1 345 ? 20.474 -28.756 22.458 1.00 78.43 345 VAL A N 1
ATOM 2321 C CA . VAL A 1 345 ? 20.658 -28.403 23.859 1.00 84.44 345 VAL A CA 1
ATOM 2322 C C . VAL A 1 345 ? 22.008 -28.886 24.370 1.00 83.47 345 VAL A C 1
ATOM 2323 O O . VAL A 1 345 ? 22.663 -28.189 25.150 1.00 78.69 345 VAL A O 1
ATOM 2327 N N . VAL A 1 346 ? 22.452 -30.067 23.926 1.00 79.08 346 VAL A N 1
ATOM 2328 C CA . VAL A 1 346 ? 23.804 -30.504 24.270 1.00 81.57 346 VAL A CA 1
ATOM 2329 C C . VAL A 1 346 ? 24.846 -29.551 23.695 1.00 78.05 346 VAL A C 1
ATOM 2330 O O . VAL A 1 346 ? 25.770 -29.148 24.406 1.00 78.32 346 VAL A O 1
ATOM 2334 N N . GLU A 1 347 ? 24.702 -29.141 22.430 1.00 69.55 347 GLU A N 1
ATOM 2335 C CA . GLU A 1 347 ? 25.676 -28.216 21.853 1.00 72.64 347 GLU A CA 1
ATOM 2336 C C . GLU A 1 347 ? 25.662 -26.879 22.581 1.00 87.00 347 GLU A C 1
ATOM 2337 O O . GLU A 1 347 ? 26.718 -26.266 22.781 1.00 83.84 347 GLU A O 1
ATOM 2343 N N . ALA A 1 348 ? 24.471 -26.397 22.968 1.00 87.39 348 ALA A N 1
ATOM 2344 C CA . ALA A 1 348 ? 24.400 -25.157 23.742 1.00 84.94 348 ALA A CA 1
ATOM 2345 C C . ALA A 1 348 ? 25.083 -25.312 25.095 1.00 86.80 348 ALA A C 1
ATOM 2346 O O . ALA A 1 348 ? 25.780 -24.397 25.554 1.00 81.33 348 ALA A O 1
ATOM 2348 N N . VAL A 1 349 ? 24.900 -26.464 25.747 1.00 79.45 349 VAL A N 1
ATOM 2349 C CA . VAL A 1 349 ? 25.594 -26.721 27.005 1.00 82.80 349 VAL A CA 1
ATOM 2350 C C . VAL A 1 349 ? 27.098 -26.685 26.780 1.00 91.00 349 VAL A C 1
ATOM 2351 O O . VAL A 1 349 ? 27.837 -25.964 27.461 1.00 87.97 349 VAL A O 1
ATOM 2355 N N . LEU A 1 350 ? 27.559 -27.413 25.769 1.00 88.23 350 LEU A N 1
ATOM 2356 C CA . LEU A 1 350 ? 28.973 -27.457 25.439 1.00 75.99 350 LEU A CA 1
ATOM 2357 C C . LEU A 1 350 ? 29.509 -26.089 25.053 1.00 85.97 350 LEU A C 1
ATOM 2358 O O . LEU A 1 350 ? 30.708 -25.840 25.211 1.00 97.13 350 LEU A O 1
ATOM 2363 N N . GLN A 1 351 ? 28.651 -25.189 24.574 1.00 85.48 351 GLN A N 1
ATOM 2364 C CA . GLN A 1 351 ? 29.112 -23.833 24.303 1.00 81.57 351 GLN A CA 1
ATOM 2365 C C . GLN A 1 351 ? 29.144 -22.992 25.563 1.00 85.16 351 GLN A C 1
ATOM 2366 O O . GLN A 1 351 ? 29.937 -22.052 25.654 1.00 100.35 351 GLN A O 1
ATOM 2372 N N . LEU A 1 352 ? 28.287 -23.299 26.525 1.00 86.05 352 LEU A N 1
ATOM 2373 C CA . LEU A 1 352 ? 28.237 -22.580 27.786 1.00 89.86 352 LEU A CA 1
ATOM 2374 C C . LEU A 1 352 ? 29.254 -23.095 28.799 1.00 94.58 352 LEU A C 1
ATOM 2375 O O . LEU A 1 352 ? 29.511 -22.413 29.797 1.00 98.40 352 LEU A O 1
ATOM 2380 N N . ARG A 1 353 ? 29.847 -24.266 28.555 1.00 95.92 353 ARG A N 1
ATOM 2381 C CA . ARG A 1 353 ? 30.821 -24.860 29.459 1.00 98.00 353 ARG A CA 1
ATOM 2382 C C . ARG A 1 353 ? 32.260 -24.600 29.052 1.00 94.26 353 ARG A C 1
ATOM 2383 O O . ARG A 1 353 ? 33.167 -24.862 29.850 1.00 89.27 353 ARG A O 1
ATOM 2391 N N . GLY A 1 354 ? 32.489 -24.078 27.849 1.00 90.76 354 GLY A N 1
ATOM 2392 C CA . GLY A 1 354 ? 33.824 -23.965 27.304 1.00 99.11 354 GLY A CA 1
ATOM 2393 C C . GLY A 1 354 ? 34.334 -25.198 26.591 1.00 91.27 354 GLY A C 1
ATOM 2394 O O . GLY A 1 354 ? 35.339 -25.108 25.879 1.00 104.96 354 GLY A O 1
ATOM 2395 N N . GLU A 1 355 ? 33.664 -26.344 26.746 1.00 93.93 355 GLU A N 1
ATOM 2396 C CA . GLU A 1 355 ? 34.083 -27.609 26.139 1.00 93.61 355 GLU A CA 1
ATOM 2397 C C . GLU A 1 355 ? 33.570 -27.732 24.700 1.00 92.15 355 GLU A C 1
ATOM 2398 O O . GLU A 1 355 ? 32.939 -28.717 24.317 1.00 101.34 355 GLU A O 1
ATOM 2404 N N . ALA A 1 356 ? 33.854 -26.708 23.889 1.00 87.78 356 ALA A N 1
ATOM 2405 C CA . ALA A 1 356 ? 33.330 -26.759 22.530 1.00 92.09 356 ALA A CA 1
ATOM 2406 C C . ALA A 1 356 ? 34.461 -26.998 21.541 1.00 84.56 356 ALA A C 1
ATOM 2407 O O . ALA A 1 356 ? 35.601 -26.607 21.804 1.00 103.59 356 ALA A O 1
ATOM 2409 N N . PRO A 1 357 ? 34.187 -27.646 20.404 1.00 96.02 357 PRO A N 1
ATOM 2410 C CA . PRO A 1 357 ? 35.277 -28.024 19.489 1.00 92.57 357 PRO A CA 1
ATOM 2411 C C . PRO A 1 357 ? 36.070 -26.810 19.024 1.00 92.99 357 PRO A C 1
ATOM 2412 O O . PRO A 1 357 ? 35.542 -25.703 18.882 1.00 90.14 357 PRO A O 1
ATOM 2416 N N . ASP A 1 358 ? 37.364 -27.024 18.815 1.00 101.85 358 ASP A N 1
ATOM 2417 C CA . ASP A 1 358 ? 38.234 -25.932 18.407 1.00 95.44 358 ASP A CA 1
ATOM 2418 C C . ASP A 1 358 ? 37.790 -25.374 17.063 1.00 87.06 358 ASP A C 1
ATOM 2419 O O . ASP A 1 358 ? 37.561 -26.125 16.109 1.00 86.61 358 ASP A O 1
ATOM 2424 N N . GLY A 1 359 ? 37.685 -24.045 16.988 1.00 84.37 359 GLY A N 1
ATOM 2425 C CA . GLY A 1 359 ? 37.233 -23.339 15.812 1.00 86.71 359 GLY A CA 1
ATOM 2426 C C . GLY A 1 359 ? 35.799 -22.864 15.902 1.00 91.44 359 GLY A C 1
ATOM 2427 O O . GLY A 1 359 ? 35.455 -21.825 15.321 1.00 91.33 359 GLY A O 1
ATOM 2428 N N . ILE A 1 360 ? 34.963 -23.594 16.638 1.00 88.70 360 ILE A N 1
ATOM 2429 C CA . ILE A 1 360 ? 33.584 -23.199 16.903 1.00 90.69 360 ILE A CA 1
ATOM 2430 C C . ILE A 1 360 ? 33.346 -23.143 18.412 1.00 93.60 360 ILE A C 1
ATOM 2431 O O . ILE A 1 360 ? 32.884 -24.096 19.047 1.00 94.73 360 ILE A O 1
ATOM 2436 N N . GLN A 1 361 ? 33.647 -21.989 18.991 1.00 87.41 361 GLN A N 1
ATOM 2437 C CA . GLN A 1 361 ? 33.330 -21.701 20.379 1.00 91.29 361 GLN A CA 1
ATOM 2438 C C . GLN A 1 361 ? 32.844 -20.269 20.438 1.00 98.10 361 GLN A C 1
ATOM 2439 O O . GLN A 1 361 ? 33.597 -19.350 20.108 1.00 95.98 361 GLN A O 1
ATOM 2445 N N . VAL A 1 362 ? 31.595 -20.071 20.836 1.00 98.54 362 VAL A N 1
ATOM 2446 C CA . VAL A 1 362 ? 31.120 -18.698 20.937 1.00 103.43 362 VAL A CA 1
ATOM 2447 C C . VAL A 1 362 ? 31.957 -17.980 21.981 1.00 110.32 362 VAL A C 1
ATOM 2448 O O . VAL A 1 362 ? 32.048 -18.433 23.133 1.00 111.30 362 VAL A O 1
ATOM 2452 N N . PRO A 1 363 ? 32.609 -16.887 21.601 1.00 114.15 363 PRO A N 1
ATOM 2453 C CA . PRO A 1 363 ? 33.451 -16.155 22.548 1.00 116.64 363 PRO A CA 1
ATOM 2454 C C . PRO A 1 363 ? 32.681 -15.693 23.771 1.00 118.85 363 PRO A C 1
ATOM 2455 O O . PRO A 1 363 ? 31.730 -14.912 23.663 1.00 129.17 363 PRO A O 1
ATOM 2459 N N . ASP A 1 364 ? 33.082 -16.201 24.936 1.00 119.05 364 ASP A N 1
ATOM 2460 C CA . ASP A 1 364 ? 32.579 -15.746 26.231 1.00 124.73 364 ASP A CA 1
ATOM 2461 C C . ASP A 1 364 ? 31.063 -15.939 26.331 1.00 122.08 364 ASP A C 1
ATOM 2462 O O . ASP A 1 364 ? 30.291 -14.991 26.486 1.00 122.41 364 ASP A O 1
ATOM 2467 N N . ALA A 1 365 ? 30.650 -17.201 26.243 1.00 119.99 365 ALA A N 1
ATOM 2468 C CA . ALA A 1 365 ? 29.235 -17.548 26.248 1.00 110.37 365 ALA A CA 1
ATOM 2469 C C . ALA A 1 365 ? 28.711 -17.628 27.680 1.00 108.91 365 ALA A C 1
ATOM 2470 O O . ALA A 1 365 ? 29.204 -18.429 28.485 1.00 112.29 365 ALA A O 1
ATOM 2472 N N . GLU A 1 366 ? 27.702 -16.811 27.991 1.00 100.03 366 GLU A N 1
ATOM 2473 C CA . GLU A 1 366 ? 26.986 -16.877 29.262 1.00 103.96 366 GLU A CA 1
ATOM 2474 C C . GLU A 1 366 ? 25.552 -17.353 29.118 1.00 96.89 366 GLU A C 1
ATOM 2475 O O . GLU A 1 366 ? 25.083 -18.144 29.939 1.00 100.25 366 GLU A O 1
ATOM 2481 N N . VAL A 1 367 ? 24.839 -16.873 28.103 1.00 89.45 367 VAL A N 1
ATOM 2482 C CA . VAL A 1 367 ? 23.455 -17.247 27.856 1.00 91.07 367 VAL A CA 1
ATOM 2483 C C . VAL A 1 367 ? 23.358 -17.780 26.436 1.00 93.10 367 VAL A C 1
ATOM 2484 O O . VAL A 1 367 ? 23.870 -17.153 25.500 1.00 86.21 367 VAL A O 1
ATOM 2488 N N . GLY A 1 368 ? 22.691 -18.927 26.277 1.00 89.14 368 GLY A N 1
ATOM 2489 C CA . GLY A 1 368 ? 22.403 -19.465 24.965 1.00 92.91 368 GLY A CA 1
ATOM 2490 C C . GLY A 1 368 ? 20.926 -19.789 24.829 1.00 93.12 368 GLY A C 1
ATOM 2491 O O . GLY A 1 368 ? 20.208 -19.949 25.819 1.00 90.52 368 GLY A O 1
ATOM 2492 N N . LEU A 1 369 ? 20.473 -19.884 23.574 1.00 92.49 369 LEU A N 1
ATOM 2493 C CA . LEU A 1 369 ? 19.066 -20.141 23.287 1.00 94.75 369 LEU A CA 1
ATOM 2494 C C . LEU A 1 369 ? 18.934 -21.288 22.287 1.00 90.38 369 LEU A C 1
ATOM 2495 O O . LEU A 1 369 ? 19.799 -21.481 21.433 1.00 95.32 369 LEU A O 1
ATOM 2500 N N . THR A 1 370 ? 17.844 -22.056 22.410 1.00 84.14 370 THR A N 1
ATOM 2501 C CA . THR A 1 370 ? 17.532 -23.188 21.535 1.00 88.83 370 THR A CA 1
ATOM 2502 C C . THR A 1 370 ? 16.069 -23.149 21.088 1.00 94.24 370 THR A C 1
ATOM 2503 O O . THR A 1 370 ? 15.176 -22.857 21.893 1.00 77.71 370 THR A O 1
ATOM 2507 N N . GLN A 1 371 ? 15.825 -23.487 19.812 1.00 90.54 371 GLN A N 1
ATOM 2508 C CA . GLN A 1 371 ? 14.499 -23.375 19.196 1.00 82.34 371 GLN A CA 1
ATOM 2509 C C . GLN A 1 371 ? 14.194 -24.608 18.346 1.00 78.83 371 GLN A C 1
ATOM 2510 O O . GLN A 1 371 ? 14.842 -24.831 17.321 1.00 85.19 371 GLN A O 1
ATOM 2516 N N . ASN A 1 372 ? 13.181 -25.377 18.737 1.00 78.65 372 ASN A N 1
ATOM 2517 C CA . ASN A 1 372 ? 12.749 -26.568 18.005 1.00 82.16 372 ASN A CA 1
ATOM 2518 C C . ASN A 1 372 ? 11.345 -26.330 17.442 1.00 81.97 372 ASN A C 1
ATOM 2519 O O . ASN A 1 372 ? 10.405 -26.058 18.201 1.00 76.48 372 ASN A O 1
ATOM 2524 N N . ILE A 1 373 ? 11.199 -26.466 16.124 1.00 75.87 373 ILE A N 1
ATOM 2525 C CA . ILE A 1 373 ? 9.946 -26.207 15.420 1.00 75.95 373 ILE A CA 1
ATOM 2526 C C . ILE A 1 373 ? 9.356 -27.535 14.966 1.00 82.03 373 ILE A C 1
ATOM 2527 O O . ILE A 1 373 ? 10.025 -28.310 14.269 1.00 71.08 373 ILE A O 1
ATOM 2532 N N . GLY A 1 374 ? 8.098 -27.779 15.324 1.00 81.79 374 GLY A N 1
ATOM 2533 C CA . GLY A 1 374 ? 7.370 -28.972 14.917 1.00 72.14 374 GLY A CA 1
ATOM 2534 C C . GLY A 1 374 ? 6.208 -28.591 14.016 1.00 72.81 374 GLY A C 1
ATOM 2535 O O . GLY A 1 374 ? 5.451 -27.650 14.312 1.00 80.73 374 GLY A O 1
ATOM 2536 N N . GLY A 1 375 ? 6.064 -29.351 12.934 1.00 66.48 375 GLY A N 1
ATOM 2537 C CA . GLY A 1 375 ? 5.094 -29.064 11.908 1.00 66.00 375 GLY A CA 1
ATOM 2538 C C . GLY A 1 375 ? 5.405 -27.773 11.173 1.00 75.94 375 GLY A C 1
ATOM 2539 O O . GLY A 1 375 ? 6.559 -27.368 11.003 1.00 87.32 375 GLY A O 1
ATOM 2540 N N . THR A 1 376 ? 4.338 -27.119 10.725 1.00 74.88 376 THR A N 1
ATOM 2541 C CA . THR A 1 376 ? 4.405 -25.892 9.950 1.00 65.53 376 THR A CA 1
ATOM 2542 C C . THR A 1 376 ? 4.484 -24.660 10.840 1.00 66.41 376 THR A C 1
ATOM 2543 O O . THR A 1 376 ? 4.077 -23.565 10.422 1.00 68.51 376 THR A O 1
ATOM 2547 N N . GLY A 1 377 ? 5.001 -24.814 12.052 1.00 65.56 377 GLY A N 1
ATOM 2548 C CA . GLY A 1 377 ? 4.857 -23.807 13.077 1.00 70.78 377 GLY A CA 1
ATOM 2549 C C . GLY A 1 377 ? 3.814 -24.156 14.108 1.00 69.33 377 GLY A C 1
ATOM 2550 O O . GLY A 1 377 ? 3.495 -23.314 14.960 1.00 72.27 377 GLY A O 1
ATOM 2551 N N . SER A 1 378 ? 3.287 -25.379 14.062 1.00 77.64 378 SER A N 1
ATOM 2552 C CA . SER A 1 378 ? 2.181 -25.768 14.923 1.00 71.60 378 SER A CA 1
ATOM 2553 C C . SER A 1 378 ? 2.620 -26.027 16.357 1.00 80.69 378 SER A C 1
ATOM 2554 O O . SER A 1 378 ? 1.796 -25.910 17.264 1.00 73.97 378 SER A O 1
ATOM 2557 N N . ASN A 1 379 ? 3.883 -26.403 16.597 1.00 85.95 379 ASN A N 1
ATOM 2558 C CA . ASN A 1 379 ? 4.350 -26.596 17.975 1.00 78.79 379 ASN A CA 1
ATOM 2559 C C . ASN A 1 379 ? 5.814 -26.183 18.071 1.00 77.73 379 ASN A C 1
ATOM 2560 O O . ASN A 1 379 ? 6.690 -26.879 17.558 1.00 80.00 379 ASN A O 1
ATOM 2565 N N . ILE A 1 380 ? 6.094 -25.070 18.740 1.00 71.97 380 ILE A N 1
ATOM 2566 C CA . ILE A 1 380 ? 7.447 -24.531 18.799 1.00 70.32 380 ILE A CA 1
ATOM 2567 C C . ILE A 1 380 ? 7.893 -24.429 20.253 1.00 78.91 380 ILE A C 1
ATOM 2568 O O . ILE A 1 380 ? 7.134 -23.982 21.124 1.00 85.03 380 ILE A O 1
ATOM 2573 N N . THR A 1 381 ? 9.132 -24.860 20.510 1.00 82.85 381 THR A N 1
ATOM 2574 C CA . THR A 1 381 ? 9.750 -24.818 21.828 1.00 80.65 381 THR A CA 1
ATOM 2575 C C . THR A 1 381 ? 10.979 -23.917 21.797 1.00 83.52 381 THR A C 1
ATOM 2576 O O . THR A 1 381 ? 11.766 -23.948 20.840 1.00 79.49 381 THR A O 1
ATOM 2580 N N . VAL A 1 382 ? 11.134 -23.116 22.849 1.00 77.88 382 VAL A N 1
ATOM 2581 C CA . VAL A 1 382 ? 12.290 -22.254 23.043 1.00 80.11 382 VAL A CA 1
ATOM 2582 C C . VAL A 1 382 ? 12.819 -22.492 24.452 1.00 84.24 382 VAL A C 1
ATOM 2583 O O . VAL A 1 382 ? 12.045 -22.561 25.414 1.00 78.27 382 VAL A O 1
ATOM 2587 N N . THR A 1 383 ? 14.136 -22.646 24.574 1.00 88.59 383 THR A N 1
ATOM 2588 C CA . THR A 1 383 ? 14.739 -22.824 25.888 1.00 83.88 383 THR A CA 1
ATOM 2589 C C . THR A 1 383 ? 15.959 -21.921 25.999 1.00 83.26 383 THR A C 1
ATOM 2590 O O . THR A 1 383 ? 16.705 -21.741 25.035 1.00 91.36 383 THR A O 1
ATOM 2594 N N . VAL A 1 384 ? 16.131 -21.339 27.180 1.00 79.17 384 VAL A N 1
ATOM 2595 C CA . VAL A 1 384 ? 17.207 -20.411 27.488 1.00 86.22 384 VAL A CA 1
ATOM 2596 C C . VAL A 1 384 ? 18.067 -21.072 28.551 1.00 93.42 384 VAL A C 1
ATOM 2597 O O . VAL A 1 384 ? 17.571 -21.390 29.641 1.00 96.12 384 VAL A O 1
ATOM 2601 N N . LEU A 1 385 ? 19.342 -21.269 28.244 1.00 91.54 385 LEU A N 1
ATOM 2602 C CA . LEU A 1 385 ? 20.287 -21.860 29.176 1.00 82.58 385 LEU A CA 1
ATOM 2603 C C . LEU A 1 385 ? 21.299 -20.809 29.614 1.00 97.74 385 LEU A C 1
ATOM 2604 O O . LEU A 1 385 ? 21.762 -19.998 28.803 1.00 95.62 385 LEU A O 1
ATOM 2609 N N . ARG A 1 386 ? 21.631 -20.821 30.900 1.00 109.14 386 ARG A N 1
ATOM 2610 C CA . ARG A 1 386 ? 22.576 -19.876 31.472 1.00 100.33 386 ARG A CA 1
ATOM 2611 C C . ARG A 1 386 ? 23.688 -20.630 32.185 1.00 101.67 386 ARG A C 1
ATOM 2612 O O . ARG A 1 386 ? 23.492 -21.751 32.668 1.00 101.99 386 ARG A O 1
ATOM 2620 N N . ARG A 1 387 ? 24.861 -20.009 32.240 1.00 103.88 387 ARG A N 1
ATOM 2621 C CA . ARG A 1 387 ? 25.953 -20.557 33.023 1.00 106.91 387 ARG A CA 1
ATOM 2622 C C . ARG A 1 387 ? 25.717 -20.274 34.500 1.00 107.55 387 ARG A C 1
ATOM 2623 O O . ARG A 1 387 ? 25.150 -19.241 34.875 1.00 114.00 387 ARG A O 1
ATOM 2631 N N . VAL A 1 388 ? 26.138 -21.214 35.339 1.00 104.33 388 VAL A N 1
ATOM 2632 C CA . VAL A 1 388 ? 26.072 -21.032 36.785 1.00 103.34 388 VAL A CA 1
ATOM 2633 C C . VAL A 1 388 ? 27.407 -21.411 37.410 1.00 105.96 388 VAL A C 1
ATOM 2634 O O . VAL A 1 388 ? 28.285 -21.950 36.732 1.00 114.42 388 VAL A O 1
ATOM 2638 N N . MET B 1 1 ? 63.638 -48.237 -3.206 1.00 144.16 1 MET B N 1
ATOM 2639 C CA . MET B 1 1 ? 63.135 -49.509 -2.694 1.00 153.88 1 MET B CA 1
ATOM 2640 C C . MET B 1 1 ? 61.788 -49.322 -1.997 1.00 147.82 1 MET B C 1
ATOM 2641 O O . MET B 1 1 ? 60.891 -50.158 -2.118 1.00 138.44 1 MET B O 1
ATOM 2643 N N . ARG B 1 2 ? 61.650 -48.218 -1.272 1.00 128.03 2 ARG B N 1
ATOM 2644 C CA . ARG B 1 2 ? 60.398 -47.910 -0.603 1.00 121.92 2 ARG B CA 1
ATOM 2645 C C . ARG B 1 2 ? 59.471 -47.127 -1.530 1.00 119.73 2 ARG B C 1
ATOM 2646 O O . ARG B 1 2 ? 59.856 -46.675 -2.611 1.00 109.01 2 ARG B O 1
ATOM 2654 N N . LYS B 1 3 ? 58.223 -46.986 -1.092 1.00 107.47 3 LYS B N 1
ATOM 2655 C CA . LYS B 1 3 ? 57.262 -46.097 -1.718 1.00 88.59 3 LYS B CA 1
ATOM 2656 C C . LYS B 1 3 ? 56.913 -44.996 -0.727 1.00 97.60 3 LYS B C 1
ATOM 2657 O O . LYS B 1 3 ? 56.892 -45.218 0.489 1.00 94.24 3 LYS B O 1
ATOM 2659 N N . ALA B 1 4 ? 56.659 -43.801 -1.252 1.00 91.59 4 ALA B N 1
ATOM 2660 C CA . ALA B 1 4 ? 56.363 -42.637 -0.433 1.00 84.60 4 ALA B CA 1
ATOM 2661 C C . ALA B 1 4 ? 54.896 -42.285 -0.596 1.00 81.21 4 ALA B C 1
ATOM 2662 O O . ALA B 1 4 ? 54.418 -42.120 -1.725 1.00 82.49 4 ALA B O 1
ATOM 2664 N N . ILE B 1 5 ? 54.185 -42.170 0.523 1.00 84.34 5 ILE B N 1
ATOM 2665 C CA . ILE B 1 5 ? 52.759 -41.867 0.510 1.00 83.86 5 ILE B CA 1
ATOM 2666 C C . ILE B 1 5 ? 52.509 -40.602 1.322 1.00 80.21 5 ILE B C 1
ATOM 2667 O O . ILE B 1 5 ? 52.984 -40.479 2.458 1.00 80.74 5 ILE B O 1
ATOM 2672 N N . ILE B 1 6 ? 51.809 -39.645 0.710 1.00 73.63 6 ILE B N 1
ATOM 2673 C CA . ILE B 1 6 ? 51.160 -38.574 1.447 1.00 80.66 6 ILE B CA 1
ATOM 2674 C C . ILE B 1 6 ? 50.009 -39.161 2.255 1.00 84.39 6 ILE B C 1
ATOM 2675 O O . ILE B 1 6 ? 49.253 -40.014 1.761 1.00 77.68 6 ILE B O 1
ATOM 2680 N N . VAL B 1 7 ? 49.889 -38.736 3.516 1.00 85.52 7 VAL B N 1
ATOM 2681 C CA . VAL B 1 7 ? 48.820 -39.196 4.399 1.00 89.11 7 VAL B CA 1
ATOM 2682 C C . VAL B 1 7 ? 48.063 -38.061 5.077 1.00 95.25 7 VAL B C 1
ATOM 2683 O O . VAL B 1 7 ? 47.115 -38.324 5.817 1.00 94.98 7 VAL B O 1
ATOM 2687 N N . GLY B 1 8 ? 48.431 -36.805 4.842 1.00 92.97 8 GLY B N 1
ATOM 2688 C CA . GLY B 1 8 ? 47.756 -35.695 5.487 1.00 87.78 8 GLY B CA 1
ATOM 2689 C C . GLY B 1 8 ? 47.924 -34.417 4.703 1.00 86.81 8 GLY B C 1
ATOM 2690 O O . GLY B 1 8 ? 49.017 -34.122 4.226 1.00 90.06 8 GLY B O 1
ATOM 2691 N N . VAL B 1 9 ? 46.853 -33.650 4.553 1.00 92.05 9 VAL B N 1
ATOM 2692 C CA . VAL B 1 9 ? 46.872 -32.447 3.735 1.00 92.57 9 VAL B CA 1
ATOM 2693 C C . VAL B 1 9 ? 46.307 -31.289 4.540 1.00 95.91 9 VAL B C 1
ATOM 2694 O O . VAL B 1 9 ? 45.416 -31.469 5.378 1.00 96.41 9 VAL B O 1
ATOM 2698 N N . GLY B 1 10 ? 46.864 -30.107 4.319 1.00 111.44 10 GLY B N 1
ATOM 2699 C CA . GLY B 1 10 ? 46.474 -28.931 5.063 1.00 107.55 10 GLY B CA 1
ATOM 2700 C C . GLY B 1 10 ? 46.469 -27.750 4.128 1.00 102.16 10 GLY B C 1
ATOM 2701 O O . GLY B 1 10 ? 47.349 -27.628 3.272 1.00 98.15 10 GLY B O 1
ATOM 2702 N N . MET B 1 11 ? 45.483 -26.881 4.267 1.00 89.60 11 MET B N 1
ATOM 2703 C CA . MET B 1 11 ? 45.308 -25.809 3.313 1.00 83.92 11 MET B CA 1
ATOM 2704 C C . MET B 1 11 ? 44.749 -24.612 4.063 1.00 83.24 11 MET B C 1
ATOM 2705 O O . MET B 1 11 ? 43.931 -24.767 4.972 1.00 88.36 11 MET B O 1
ATOM 2710 N N . THR B 1 12 ? 45.199 -23.435 3.697 1.00 85.60 12 THR B N 1
ATOM 2711 C CA . THR B 1 12 ? 44.598 -22.225 4.217 1.00 77.12 12 THR B CA 1
ATOM 2712 C C . THR B 1 12 ? 43.841 -21.542 3.077 1.00 79.78 12 THR B C 1
ATOM 2713 O O . THR B 1 12 ? 44.214 -21.697 1.907 1.00 80.78 12 THR B O 1
ATOM 2717 N N . PRO B 1 13 ? 42.743 -20.843 3.349 1.00 79.22 13 PRO B N 1
ATOM 2718 C CA . PRO B 1 13 ? 42.100 -20.088 2.270 1.00 79.40 13 PRO B CA 1
ATOM 2719 C C . PRO B 1 13 ? 43.101 -19.130 1.634 1.00 83.04 13 PRO B C 1
ATOM 2720 O O . PRO B 1 13 ? 43.909 -18.492 2.314 1.00 81.72 13 PRO B O 1
ATOM 2724 N N . VAL B 1 14 ? 43.066 -19.058 0.317 1.00 75.37 14 VAL B N 1
ATOM 2725 C CA . VAL B 1 14 ? 43.954 -18.166 -0.414 1.00 78.88 14 VAL B CA 1
ATOM 2726 C C . VAL B 1 14 ? 43.330 -16.783 -0.502 1.00 80.25 14 VAL B C 1
ATOM 2727 O O . VAL B 1 14 ? 42.147 -16.644 -0.831 1.00 81.16 14 VAL B O 1
ATOM 2731 N N . GLY B 1 15 ? 44.115 -15.749 -0.233 1.00 83.00 15 GLY B N 1
ATOM 2732 C CA . GLY B 1 15 ? 43.641 -14.407 -0.494 1.00 85.09 15 GLY B CA 1
ATOM 2733 C C . GLY B 1 15 ? 44.500 -13.336 0.149 1.00 88.67 15 GLY B C 1
ATOM 2734 O O . GLY B 1 15 ? 45.603 -13.589 0.630 1.00 92.11 15 GLY B O 1
ATOM 2735 N N . GLU B 1 16 ? 43.958 -12.121 0.120 1.00 96.80 16 GLU B N 1
ATOM 2736 C CA . GLU B 1 16 ? 44.552 -10.963 0.781 1.00 98.88 16 GLU B CA 1
ATOM 2737 C C . GLU B 1 16 ? 44.283 -11.053 2.277 1.00 98.29 16 GLU B C 1
ATOM 2738 O O . GLU B 1 16 ? 43.223 -10.650 2.755 1.00 104.85 16 GLU B O 1
ATOM 2744 N N . HIS B 1 17 ? 45.248 -11.572 3.030 1.00 96.65 17 HIS B N 1
ATOM 2745 C CA . HIS B 1 17 ? 45.108 -11.740 4.473 1.00 90.47 17 HIS B CA 1
ATOM 2746 C C . HIS B 1 17 ? 45.917 -10.640 5.153 1.00 97.59 17 HIS B C 1
ATOM 2747 O O . HIS B 1 17 ? 47.022 -10.864 5.645 1.00 102.81 17 HIS B O 1
ATOM 2754 N N . TRP B 1 18 ? 45.328 -9.442 5.211 1.00 102.37 18 TRP B N 1
ATOM 2755 C CA . TRP B 1 18 ? 46.030 -8.298 5.787 1.00 98.26 18 TRP B CA 1
ATOM 2756 C C . TRP B 1 18 ? 46.255 -8.480 7.283 1.00 101.61 18 TRP B C 1
ATOM 2757 O O . TRP B 1 18 ? 47.325 -8.139 7.798 1.00 109.42 18 TRP B O 1
ATOM 2768 N N . ARG B 1 19 ? 45.256 -9.009 8.000 1.00 106.21 19 ARG B N 1
ATOM 2769 C CA . ARG B 1 19 ? 45.294 -9.127 9.453 1.00 99.89 19 ARG B CA 1
ATOM 2770 C C . ARG B 1 19 ? 45.736 -10.504 9.924 1.00 103.30 19 ARG B C 1
ATOM 2771 O O . ARG B 1 19 ? 45.374 -10.921 11.033 1.00 111.98 19 ARG B O 1
ATOM 2773 N N . SER B 1 20 ? 46.474 -11.229 9.098 1.00 101.21 20 SER B N 1
ATOM 2774 C CA . SER B 1 20 ? 47.087 -12.478 9.503 1.00 101.15 20 SER B CA 1
ATOM 2775 C C . SER B 1 20 ? 48.591 -12.305 9.445 1.00 94.67 20 SER B C 1
ATOM 2776 O O . SER B 1 20 ? 49.105 -11.333 8.896 1.00 104.89 20 SER B O 1
ATOM 2779 N N . SER B 1 21 ? 49.303 -13.236 10.045 1.00 97.20 21 SER B N 1
ATOM 2780 C CA . SER B 1 21 ? 50.756 -13.246 9.974 1.00 79.45 21 SER B CA 1
ATOM 2781 C C . SER B 1 21 ? 51.208 -14.503 9.244 1.00 84.61 21 SER B C 1
ATOM 2782 O O . SER B 1 21 ? 50.485 -15.509 9.185 1.00 83.70 21 SER B O 1
ATOM 2785 N N . LEU B 1 22 ? 52.410 -14.422 8.657 1.00 82.70 22 LEU B N 1
ATOM 2786 C CA . LEU B 1 22 ? 52.997 -15.598 8.015 1.00 73.15 22 LEU B CA 1
ATOM 2787 C C . LEU B 1 22 ? 52.953 -16.788 8.963 1.00 73.78 22 LEU B C 1
ATOM 2788 O O . LEU B 1 22 ? 52.657 -17.923 8.554 1.00 65.49 22 LEU B O 1
ATOM 2793 N N . ARG B 1 23 ? 53.185 -16.527 10.250 1.00 71.86 23 ARG B N 1
ATOM 2794 C CA . ARG B 1 23 ? 53.034 -17.556 11.271 1.00 75.36 23 ARG B CA 1
ATOM 2795 C C . ARG B 1 23 ? 51.624 -18.136 11.246 1.00 77.87 23 ARG B C 1
ATOM 2796 O O . ARG B 1 23 ? 51.430 -19.280 10.828 1.00 75.69 23 ARG B O 1
ATOM 2804 N N . ASP B 1 24 ? 50.616 -17.317 11.578 1.00 78.96 24 ASP B N 1
ATOM 2805 C CA . ASP B 1 24 ? 49.214 -17.754 11.555 1.00 83.44 24 ASP B CA 1
ATOM 2806 C C . ASP B 1 24 ? 48.899 -18.620 10.338 1.00 83.06 24 ASP B C 1
ATOM 2807 O O . ASP B 1 24 ? 48.382 -19.742 10.468 1.00 93.78 24 ASP B O 1
ATOM 2812 N N . LEU B 1 25 ? 49.262 -18.123 9.149 1.00 78.67 25 LEU B N 1
ATOM 2813 C CA . LEU B 1 25 ? 48.994 -18.847 7.909 1.00 80.54 25 LEU B CA 1
ATOM 2814 C C . LEU B 1 25 ? 49.628 -20.234 7.920 1.00 78.10 25 LEU B C 1
ATOM 2815 O O . LEU B 1 25 ? 48.954 -21.237 7.658 1.00 82.93 25 LEU B O 1
ATOM 2820 N N . ALA B 1 26 ? 50.924 -20.317 8.234 1.00 86.52 26 ALA B N 1
ATOM 2821 C CA . ALA B 1 26 ? 51.606 -21.606 8.117 1.00 85.57 26 ALA B CA 1
ATOM 2822 C C . ALA B 1 26 ? 51.172 -22.572 9.213 1.00 76.50 26 ALA B C 1
ATOM 2823 O O . ALA B 1 26 ? 50.918 -23.751 8.932 1.00 71.04 26 ALA B O 1
ATOM 2825 N N . VAL B 1 27 ? 51.087 -22.093 10.457 1.00 69.64 27 VAL B N 1
ATOM 2826 C CA . VAL B 1 27 ? 50.662 -22.946 11.563 1.00 77.72 27 VAL B CA 1
ATOM 2827 C C . VAL B 1 27 ? 49.270 -23.518 11.310 1.00 80.66 27 VAL B C 1
ATOM 2828 O O . VAL B 1 27 ? 49.002 -24.683 11.637 1.00 86.02 27 VAL B O 1
ATOM 2832 N N . GLU B 1 28 ? 48.362 -22.723 10.722 1.00 70.28 28 GLU B N 1
ATOM 2833 C CA . GLU B 1 28 ? 47.030 -23.248 10.429 1.00 79.43 28 GLU B CA 1
ATOM 2834 C C . GLU B 1 28 ? 47.098 -24.441 9.480 1.00 78.64 28 GLU B C 1
ATOM 2835 O O . GLU B 1 28 ? 46.522 -25.503 9.751 1.00 80.99 28 GLU B O 1
ATOM 2841 N N . ALA B 1 29 ? 47.807 -24.289 8.362 1.00 77.01 29 ALA B N 1
ATOM 2842 C CA . ALA B 1 29 ? 47.917 -25.394 7.414 1.00 81.25 29 ALA B CA 1
ATOM 2843 C C . ALA B 1 29 ? 48.631 -26.590 8.035 1.00 82.29 29 ALA B C 1
ATOM 2844 O O . ALA B 1 29 ? 48.231 -27.743 7.820 1.00 77.98 29 ALA B O 1
ATOM 2846 N N . ILE B 1 30 ? 49.689 -26.335 8.815 1.00 77.45 30 ILE B N 1
ATOM 2847 C CA . ILE B 1 30 ? 50.440 -27.422 9.446 1.00 84.25 30 ILE B CA 1
ATOM 2848 C C . ILE B 1 30 ? 49.518 -28.263 10.322 1.00 81.86 30 ILE B C 1
ATOM 2849 O O . ILE B 1 30 ? 49.387 -29.480 10.143 1.00 82.50 30 ILE B O 1
ATOM 2854 N N . LEU B 1 31 ? 48.865 -27.616 11.287 1.00 80.25 31 LEU B N 1
ATOM 2855 C CA . LEU B 1 31 ? 48.001 -28.347 12.204 1.00 83.12 31 LEU B CA 1
ATOM 2856 C C . LEU B 1 31 ? 46.835 -29.003 11.467 1.00 85.32 31 LEU B C 1
ATOM 2857 O O . LEU B 1 31 ? 46.444 -30.132 11.791 1.00 88.48 31 LEU B O 1
ATOM 2862 N N . ASN B 1 32 ? 46.266 -28.322 10.467 1.00 74.47 32 ASN B N 1
ATOM 2863 C CA . ASN B 1 32 ? 45.172 -28.922 9.716 1.00 79.12 32 ASN B CA 1
ATOM 2864 C C . ASN B 1 32 ? 45.617 -30.113 8.865 1.00 84.34 32 ASN B C 1
ATOM 2865 O O . ASN B 1 32 ? 44.772 -30.914 8.457 1.00 95.14 32 ASN B O 1
ATOM 2870 N N . ALA B 1 33 ? 46.915 -30.259 8.595 1.00 90.13 33 ALA B N 1
ATOM 2871 C CA . ALA B 1 33 ? 47.403 -31.474 7.943 1.00 88.22 33 ALA B CA 1
ATOM 2872 C C . ALA B 1 33 ? 47.825 -32.544 8.940 1.00 84.23 33 ALA B C 1
ATOM 2873 O O . ALA B 1 33 ? 47.781 -33.742 8.621 1.00 82.21 33 ALA B O 1
ATOM 2875 N N . MET B 1 34 ? 48.259 -32.133 10.130 1.00 77.98 34 MET B N 1
ATOM 2876 C CA . MET B 1 34 ? 48.557 -33.092 11.183 1.00 88.97 34 MET B CA 1
ATOM 2877 C C . MET B 1 34 ? 47.284 -33.681 11.770 1.00 93.96 34 MET B C 1
ATOM 2878 O O . MET B 1 34 ? 47.334 -34.736 12.417 1.00 92.83 34 MET B O 1
ATOM 2883 N N . ASP B 1 35 ? 46.151 -33.009 11.555 1.00 103.23 35 ASP B N 1
ATOM 2884 C CA . ASP B 1 35 ? 44.858 -33.557 11.938 1.00 86.67 35 ASP B CA 1
ATOM 2885 C C . ASP B 1 35 ? 44.343 -34.535 10.894 1.00 90.89 35 ASP B C 1
ATOM 2886 O O . ASP B 1 35 ? 43.790 -35.586 11.242 1.00 99.04 35 ASP B O 1
ATOM 2891 N N . ASP B 1 36 ? 44.519 -34.208 9.612 1.00 84.82 36 ASP B N 1
ATOM 2892 C CA . ASP B 1 36 ? 44.105 -35.115 8.548 1.00 85.05 36 ASP B CA 1
ATOM 2893 C C . ASP B 1 36 ? 44.837 -36.451 8.602 1.00 94.51 36 ASP B C 1
ATOM 2894 O O . ASP B 1 36 ? 44.309 -37.453 8.107 1.00 96.71 36 ASP B O 1
ATOM 2899 N N . ALA B 1 37 ? 46.031 -36.492 9.195 1.00 90.42 37 ALA B N 1
ATOM 2900 C CA . ALA B 1 37 ? 46.763 -37.738 9.397 1.00 100.91 37 ALA B CA 1
ATOM 2901 C C . ALA B 1 37 ? 46.612 -38.286 10.808 1.00 99.61 37 ALA B C 1
ATOM 2902 O O . ALA B 1 37 ? 47.006 -39.432 11.062 1.00 93.90 37 ALA B O 1
ATOM 2904 N N . GLY B 1 38 ? 46.050 -37.496 11.719 1.00 91.81 38 GLY B N 1
ATOM 2905 C CA . GLY B 1 38 ? 45.917 -37.903 13.104 1.00 87.71 38 GLY B CA 1
ATOM 2906 C C . GLY B 1 38 ? 47.231 -38.091 13.819 1.00 101.78 38 GLY B C 1
ATOM 2907 O O . GLY B 1 38 ? 47.314 -38.911 14.740 1.00 114.14 38 GLY B O 1
ATOM 2908 N N . ILE B 1 39 ? 48.261 -37.344 13.433 1.00 96.61 39 ILE B N 1
ATOM 2909 C CA . ILE B 1 39 ? 49.576 -37.478 14.033 1.00 92.96 39 ILE B CA 1
ATOM 2910 C C . ILE B 1 39 ? 49.822 -36.291 14.952 1.00 97.65 39 ILE B C 1
ATOM 2911 O O . ILE B 1 39 ? 49.150 -35.257 14.875 1.00 100.02 39 ILE B O 1
ATOM 2916 N N . ASP B 1 40 ? 50.787 -36.457 15.861 1.00 90.55 40 ASP B N 1
ATOM 2917 C CA . ASP B 1 40 ? 51.176 -35.424 16.812 1.00 93.65 40 ASP B CA 1
ATOM 2918 C C . ASP B 1 40 ? 52.645 -35.013 16.715 1.00 98.08 40 ASP B C 1
ATOM 2919 O O . ASP B 1 40 ? 53.005 -33.935 17.208 1.00 92.61 40 ASP B O 1
ATOM 2924 N N . LYS B 1 41 ? 53.498 -35.825 16.097 1.00 93.48 41 LYS B N 1
ATOM 2925 C CA . LYS B 1 41 ? 54.899 -35.491 15.899 1.00 86.41 41 LYS B CA 1
ATOM 2926 C C . LYS B 1 41 ? 55.264 -35.719 14.440 1.00 87.58 41 LYS B C 1
ATOM 2927 O O . LYS B 1 41 ? 54.769 -36.653 13.800 1.00 78.05 41 LYS B O 1
ATOM 2929 N N . VAL B 1 42 ? 56.103 -34.836 13.913 1.00 92.51 42 VAL B N 1
ATOM 2930 C CA . VAL B 1 42 ? 56.745 -35.040 12.625 1.00 90.47 42 VAL B CA 1
ATOM 2931 C C . VAL B 1 42 ? 58.230 -35.215 12.886 1.00 86.32 42 VAL B C 1
ATOM 2932 O O . VAL B 1 42 ? 58.737 -34.900 13.967 1.00 90.74 42 VAL B O 1
ATOM 2936 N N . ASP B 1 43 ? 58.937 -35.726 11.879 1.00 95.12 43 ASP B N 1
ATOM 2937 C CA . ASP B 1 43 ? 60.365 -35.989 12.025 1.00 91.69 43 ASP B CA 1
ATOM 2938 C C . ASP B 1 43 ? 61.252 -34.923 11.393 1.00 91.65 43 ASP B C 1
ATOM 2939 O O . ASP B 1 43 ? 62.361 -34.693 11.885 1.00 92.03 43 ASP B O 1
ATOM 2944 N N . SER B 1 44 ? 60.794 -34.257 10.332 1.00 90.49 44 SER B N 1
ATOM 2945 C CA . SER B 1 44 ? 61.596 -33.238 9.665 1.00 90.06 44 SER B CA 1
ATOM 2946 C C . SER B 1 44 ? 60.682 -32.237 8.975 1.00 84.68 44 SER B C 1
ATOM 2947 O O . SER B 1 44 ? 59.573 -32.581 8.552 1.00 84.80 44 SER B O 1
ATOM 2950 N N . LEU B 1 45 ? 61.176 -31.002 8.845 1.00 89.57 45 LEU B N 1
ATOM 2951 C CA . LEU B 1 45 ? 60.438 -29.917 8.209 1.00 85.61 45 LEU B CA 1
ATOM 2952 C C . LEU B 1 45 ? 61.170 -29.437 6.958 1.00 77.87 45 LEU B C 1
ATOM 2953 O O . LEU B 1 45 ? 62.350 -29.075 7.019 1.00 87.01 45 LEU B O 1
ATOM 2958 N N . TYR B 1 46 ? 60.456 -29.415 5.835 1.00 73.69 46 TYR B N 1
ATOM 2959 C CA . TYR B 1 46 ? 60.911 -28.795 4.598 1.00 77.87 46 TYR B CA 1
ATOM 2960 C C . TYR B 1 46 ? 59.932 -27.681 4.253 1.00 77.60 46 TYR B C 1
ATOM 2961 O O . TYR B 1 46 ? 58.714 -27.891 4.299 1.00 82.80 46 TYR B O 1
ATOM 2970 N N . VAL B 1 47 ? 60.456 -26.503 3.915 1.00 77.25 47 VAL B N 1
ATOM 2971 C CA . VAL B 1 47 ? 59.622 -25.321 3.734 1.00 79.36 47 VAL B CA 1
ATOM 2972 C C . VAL B 1 47 ? 59.924 -24.646 2.400 1.00 84.19 47 VAL B C 1
ATOM 2973 O O . VAL B 1 47 ? 61.049 -24.688 1.892 1.00 77.32 47 VAL B O 1
ATOM 2977 N N . GLY B 1 48 ? 58.890 -24.026 1.833 1.00 79.48 48 GLY B N 1
ATOM 2978 C CA . GLY B 1 48 ? 58.981 -23.277 0.594 1.00 79.78 48 GLY B CA 1
ATOM 2979 C C . GLY B 1 48 ? 58.464 -21.855 0.732 1.00 93.87 48 GLY B C 1
ATOM 2980 O O . GLY B 1 48 ? 57.332 -21.619 1.189 1.00 91.47 48 GLY B O 1
ATOM 2981 N N . ASN B 1 49 ? 59.303 -20.893 0.356 1.00 89.62 49 ASN B N 1
ATOM 2982 C CA . ASN B 1 49 ? 58.960 -19.485 0.464 1.00 87.81 49 ASN B CA 1
ATOM 2983 C C . ASN B 1 49 ? 59.818 -18.725 -0.538 1.00 86.14 49 ASN B C 1
ATOM 2984 O O . ASN B 1 49 ? 60.926 -19.154 -0.881 1.00 102.39 49 ASN B O 1
ATOM 2989 N N . MET B 1 50 ? 59.280 -17.600 -1.008 1.00 85.09 50 MET B N 1
ATOM 2990 C CA . MET B 1 50 ? 59.971 -16.703 -1.919 1.00 94.01 50 MET B CA 1
ATOM 2991 C C . MET B 1 50 ? 59.935 -15.239 -1.496 1.00 100.45 50 MET B C 1
ATOM 2992 O O . MET B 1 50 ? 60.864 -14.503 -1.844 1.00 114.26 50 MET B O 1
ATOM 2994 N N . ALA B 1 51 ? 58.932 -14.797 -0.737 1.00 97.92 51 ALA B N 1
ATOM 2995 C CA . ALA B 1 51 ? 58.759 -13.384 -0.393 1.00 114.94 51 ALA B CA 1
ATOM 2996 C C . ALA B 1 51 ? 58.470 -13.230 1.098 1.00 126.47 51 ALA B C 1
ATOM 2997 O O . ALA B 1 51 ? 57.376 -13.581 1.559 1.00 120.66 51 ALA B O 1
ATOM 2999 N N . SER B 1 52 ? 59.430 -12.660 1.832 1.00 133.40 52 SER B N 1
ATOM 3000 C CA . SER B 1 52 ? 59.337 -12.438 3.285 1.00 135.31 52 SER B CA 1
ATOM 3001 C C . SER B 1 52 ? 57.936 -12.085 3.785 1.00 128.37 52 SER B C 1
ATOM 3002 O O . SER B 1 52 ? 57.711 -11.961 4.988 1.00 129.34 52 SER B O 1
ATOM 3004 N N . GLU B 1 57 ? 61.216 -10.026 7.126 1.00 103.60 57 GLU B N 1
ATOM 3005 C CA . GLU B 1 57 ? 62.600 -10.188 6.692 1.00 104.51 57 GLU B CA 1
ATOM 3006 C C . GLU B 1 57 ? 63.234 -11.397 7.378 1.00 119.55 57 GLU B C 1
ATOM 3007 O O . GLU B 1 57 ? 64.368 -11.332 7.865 1.00 106.77 57 GLU B O 1
ATOM 3009 N N . GLN B 1 58 ? 62.492 -12.506 7.401 1.00 130.77 58 GLN B N 1
ATOM 3010 C CA . GLN B 1 58 ? 62.890 -13.716 8.116 1.00 124.83 58 GLN B CA 1
ATOM 3011 C C . GLN B 1 58 ? 62.970 -14.898 7.155 1.00 124.44 58 GLN B C 1
ATOM 3012 O O . GLN B 1 58 ? 61.947 -15.478 6.781 1.00 116.05 58 GLN B O 1
ATOM 3018 N N . GLU B 1 59 ? 64.194 -15.267 6.776 1.00 138.33 59 GLU B N 1
ATOM 3019 C CA . GLU B 1 59 ? 64.448 -16.497 6.036 1.00 130.65 59 GLU B CA 1
ATOM 3020 C C . GLU B 1 59 ? 65.249 -17.498 6.864 1.00 151.68 59 GLU B C 1
ATOM 3021 O O . GLU B 1 59 ? 65.889 -18.395 6.304 1.00 147.21 59 GLU B O 1
ATOM 3023 N N . ASN B 1 60 ? 65.253 -17.345 8.185 1.00 124.77 60 ASN B N 1
ATOM 3024 C CA . ASN B 1 60 ? 65.547 -18.462 9.080 1.00 105.68 60 ASN B CA 1
ATOM 3025 C C . ASN B 1 60 ? 64.243 -19.204 9.390 1.00 95.1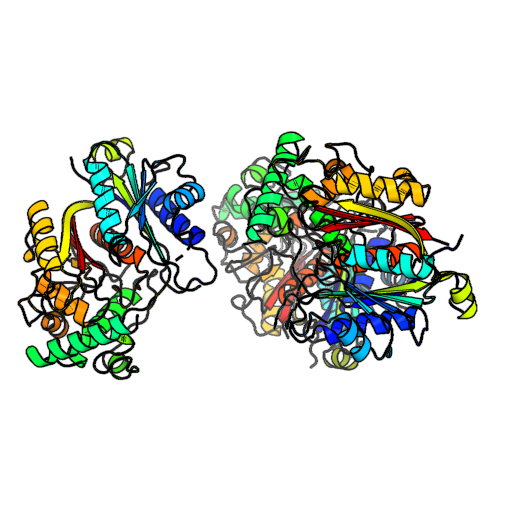8 60 ASN B C 1
ATOM 3026 O O . ASN B 1 60 ? 63.841 -19.401 10.534 1.00 85.71 60 ASN B O 1
ATOM 3031 N N . LEU B 1 61 ? 63.567 -19.609 8.310 1.00 87.36 61 LEU B N 1
ATOM 3032 C CA . LEU B 1 61 ? 62.174 -20.028 8.396 1.00 92.63 61 LEU B CA 1
ATOM 3033 C C . LEU B 1 61 ? 62.018 -21.401 9.031 1.00 92.83 61 LEU B C 1
ATOM 3034 O O . LEU B 1 61 ? 61.030 -21.642 9.731 1.00 91.12 61 LEU B O 1
ATOM 3039 N N . GLY B 1 62 ? 62.934 -22.333 8.762 1.00 83.64 62 GLY B N 1
ATOM 3040 C CA . GLY B 1 62 ? 62.758 -23.674 9.303 1.00 77.24 62 GLY B CA 1
ATOM 3041 C C . GLY 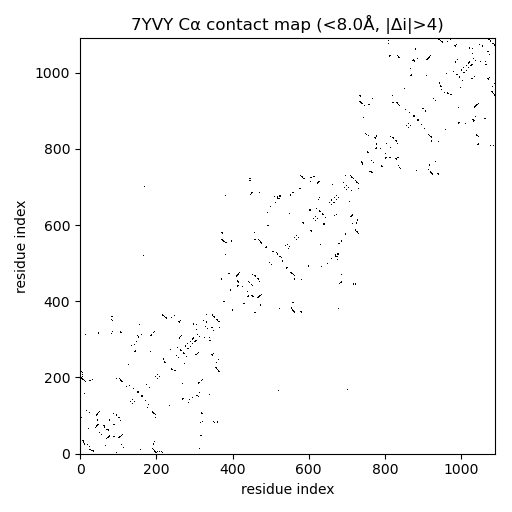B 1 62 ? 62.686 -23.673 10.818 1.00 81.54 62 GLY B C 1
ATOM 3042 O O . GLY B 1 62 ? 61.769 -24.246 11.419 1.00 89.56 62 GLY B O 1
ATOM 3043 N N . ALA B 1 63 ? 63.638 -22.988 11.455 1.00 85.08 63 ALA B N 1
ATOM 3044 C CA . ALA B 1 63 ? 63.638 -22.895 12.908 1.00 86.30 63 ALA B CA 1
ATOM 3045 C C . ALA B 1 63 ? 62.410 -22.158 13.409 1.00 85.75 63 ALA B C 1
ATOM 3046 O O . ALA B 1 63 ? 61.778 -22.585 14.383 1.00 89.63 63 ALA B O 1
ATOM 3048 N N . LEU B 1 64 ? 62.047 -21.055 12.748 1.00 86.03 64 LEU B N 1
ATOM 3049 C CA . LEU B 1 64 ? 60.877 -20.290 13.174 1.00 92.61 64 LEU B CA 1
ATOM 3050 C C . LEU B 1 64 ? 59.618 -21.142 13.146 1.00 85.87 64 LEU B C 1
ATOM 3051 O O . LEU B 1 64 ? 58.871 -21.195 14.124 1.00 87.73 64 LEU B O 1
ATOM 3056 N N . ILE B 1 65 ? 59.358 -21.801 12.019 1.00 79.63 65 ILE B N 1
ATOM 3057 C CA . ILE B 1 65 ? 58.112 -22.530 11.853 1.00 80.52 65 ILE B CA 1
ATOM 3058 C C . ILE B 1 65 ? 58.077 -23.747 12.761 1.00 87.31 65 ILE B C 1
ATOM 3059 O O . ILE B 1 65 ? 57.021 -24.098 13.301 1.00 89.10 65 ILE B O 1
ATOM 3064 N N . ALA B 1 66 ? 59.215 -24.425 12.939 1.00 83.39 66 ALA B N 1
ATOM 3065 C CA . ALA B 1 66 ? 59.224 -25.530 13.890 1.00 90.94 66 ALA B CA 1
ATOM 3066 C C . ALA B 1 66 ? 59.042 -25.042 15.323 1.00 91.40 66 ALA B C 1
ATOM 3067 O O . ALA B 1 66 ? 58.519 -25.786 16.163 1.00 93.54 66 ALA B O 1
ATOM 3069 N N . ASP B 1 67 ? 59.437 -23.800 15.609 1.00 86.16 67 ASP B N 1
ATOM 3070 C CA . ASP B 1 67 ? 59.209 -23.214 16.923 1.00 91.86 67 ASP B CA 1
ATOM 3071 C C . ASP B 1 67 ? 57.753 -22.801 17.110 1.00 92.54 67 ASP B C 1
ATOM 3072 O O . ASP B 1 67 ? 57.196 -22.952 18.202 1.00 100.05 67 ASP B O 1
ATOM 3077 N N . TRP B 1 68 ? 57.125 -22.284 16.051 1.00 90.80 68 TRP B N 1
ATOM 3078 C CA . TRP B 1 68 ? 55.744 -21.824 16.140 1.00 89.40 68 TRP B CA 1
ATOM 3079 C C . TRP B 1 68 ? 54.779 -22.988 16.298 1.00 87.32 68 TRP B C 1
ATOM 3080 O O . TRP B 1 68 ? 53.819 -22.905 17.071 1.00 95.44 68 TRP B O 1
ATOM 3091 N N . ALA B 1 69 ? 55.014 -24.077 15.576 1.00 82.12 69 ALA B N 1
ATOM 3092 C CA . ALA B 1 69 ? 54.062 -25.170 15.479 1.00 73.09 69 ALA B CA 1
ATOM 3093 C C . ALA B 1 69 ? 54.340 -26.279 16.487 1.00 87.12 69 ALA B C 1
ATOM 3094 O O . ALA B 1 69 ? 53.715 -27.344 16.408 1.00 89.57 69 ALA B O 1
ATOM 3096 N N . GLY B 1 70 ? 55.249 -26.048 17.432 1.00 85.76 70 GLY B N 1
ATOM 3097 C CA . GLY B 1 70 ? 55.563 -27.037 18.454 1.00 83.16 70 GLY B CA 1
ATOM 3098 C C . GLY B 1 70 ? 56.136 -28.329 17.914 1.00 83.47 70 GLY B C 1
ATOM 3099 O O . GLY B 1 70 ? 55.793 -29.413 18.404 1.00 82.87 70 GLY B O 1
ATOM 3100 N N . LEU B 1 71 ? 57.011 -28.246 16.919 1.00 87.86 71 LEU B N 1
ATOM 3101 C CA . LEU B 1 71 ? 57.546 -29.467 16.341 1.00 92.91 71 LEU B CA 1
ATOM 3102 C C . LEU B 1 71 ? 58.761 -29.999 17.090 1.00 91.72 71 LEU B C 1
ATOM 3103 O O . LEU B 1 71 ? 59.139 -31.153 16.872 1.00 97.31 71 LEU B O 1
ATOM 3108 N N . GLY B 1 72 ? 59.341 -29.226 18.005 1.00 76.57 72 GLY B N 1
ATOM 3109 C CA . GLY B 1 72 ? 60.497 -29.689 18.760 1.00 85.90 72 GLY B CA 1
ATOM 3110 C C . GLY B 1 72 ? 61.812 -29.404 18.059 1.00 87.72 72 GLY B C 1
ATOM 3111 O O . GLY B 1 72 ? 61.869 -28.732 17.025 1.00 88.93 72 GLY B O 1
ATOM 3112 N N . ASN B 1 73 ? 62.895 -29.933 18.639 1.00 89.22 73 ASN B N 1
ATOM 3113 C CA . ASN B 1 73 ? 64.244 -29.701 18.120 1.00 83.47 73 ASN B CA 1
ATOM 3114 C C . ASN B 1 73 ? 64.555 -30.647 16.953 1.00 84.61 73 ASN B C 1
ATOM 3115 O O . ASN B 1 73 ? 65.506 -31.428 16.974 1.00 85.47 73 ASN B O 1
ATOM 3120 N N . ILE B 1 74 ? 63.737 -30.543 15.910 1.00 86.30 74 ILE B N 1
ATOM 3121 C CA . ILE B 1 74 ? 63.827 -31.404 14.730 1.00 83.49 74 ILE B CA 1
ATOM 3122 C C . ILE B 1 74 ? 64.645 -30.746 13.620 1.00 82.17 74 ILE B C 1
ATOM 3123 O O . ILE B 1 74 ? 64.830 -29.519 13.632 1.00 86.61 74 ILE B O 1
ATOM 3128 N N . PRO B 1 75 ? 65.156 -31.509 12.652 1.00 80.27 75 PRO B N 1
ATOM 3129 C CA . PRO B 1 75 ? 65.776 -30.888 11.475 1.00 84.32 75 PRO B CA 1
ATOM 3130 C C . PRO B 1 75 ? 64.765 -30.110 10.642 1.00 90.85 75 PRO B C 1
ATOM 3131 O O . PRO B 1 75 ? 63.603 -30.503 10.490 1.00 91.02 75 PRO B O 1
ATOM 3135 N N . ALA B 1 76 ? 65.236 -29.007 10.061 1.00 94.03 76 ALA B N 1
ATOM 3136 C CA . ALA B 1 76 ? 64.349 -28.083 9.367 1.00 88.10 76 ALA B CA 1
ATOM 3137 C C . ALA B 1 76 ? 65.150 -27.314 8.328 1.00 79.19 76 ALA B C 1
ATOM 3138 O O . ALA B 1 76 ? 66.231 -26.810 8.634 1.00 84.62 76 ALA B O 1
ATOM 3140 N N . VAL B 1 77 ? 64.615 -27.220 7.104 1.00 72.30 77 VAL B N 1
ATOM 3141 C CA . VAL B 1 77 ? 65.354 -26.631 5.992 1.00 81.04 77 VAL B CA 1
ATOM 3142 C C . VAL B 1 77 ? 64.409 -26.023 4.958 1.00 73.81 77 VAL B C 1
ATOM 3143 O O . VAL B 1 77 ? 63.254 -26.431 4.814 1.00 74.27 77 VAL B O 1
ATOM 3147 N N . LYS B 1 78 ? 64.936 -25.056 4.201 1.00 79.18 78 LYS B N 1
ATOM 3148 C CA . LYS B 1 78 ? 64.186 -24.322 3.191 1.00 74.31 78 LYS B CA 1
ATOM 3149 C C . LYS B 1 78 ? 64.694 -24.645 1.787 1.00 82.51 78 LYS B C 1
ATOM 3150 O O . LYS B 1 78 ? 65.907 -24.755 1.558 1.00 78.28 78 LYS B O 1
ATOM 3156 N N . ILE B 1 79 ? 63.752 -24.778 0.851 1.00 82.16 79 ILE B N 1
ATOM 3157 C CA . ILE B 1 79 ? 64.003 -25.228 -0.517 1.00 77.17 79 ILE B CA 1
ATOM 3158 C C . ILE B 1 79 ? 63.658 -24.077 -1.453 1.00 76.24 79 ILE B C 1
ATOM 3159 O O . ILE B 1 79 ? 62.532 -23.574 -1.437 1.00 86.28 79 ILE B O 1
ATOM 3164 N N . GLU B 1 80 ? 64.630 -23.641 -2.245 1.00 87.20 80 GLU B N 1
ATOM 3165 C CA . GLU B 1 80 ? 64.437 -22.550 -3.190 1.00 75.80 80 GLU B CA 1
ATOM 3166 C C . GLU B 1 80 ? 64.595 -23.102 -4.599 1.00 82.27 80 GLU B C 1
ATOM 3167 O O . GLU B 1 80 ? 65.636 -23.684 -4.931 1.00 78.16 80 GLU B O 1
ATOM 3173 N N . ALA B 1 81 ? 63.546 -22.963 -5.404 1.00 72.94 81 ALA B N 1
ATOM 3174 C CA . ALA B 1 81 ? 63.599 -23.253 -6.834 1.00 67.89 81 ALA B CA 1
ATOM 3175 C C . ALA B 1 81 ? 62.873 -22.138 -7.579 1.00 71.63 81 ALA B C 1
ATOM 3176 O O . ALA B 1 81 ? 61.987 -22.372 -8.402 1.00 79.97 81 ALA B O 1
ATOM 3178 N N . ALA B 1 82 ? 63.244 -20.896 -7.261 1.00 80.24 82 ALA B N 1
ATOM 3179 C CA . ALA B 1 82 ? 62.505 -19.711 -7.682 1.00 89.63 82 ALA B CA 1
ATOM 3180 C C . ALA B 1 82 ? 61.037 -19.901 -7.327 1.00 84.68 82 ALA B C 1
ATOM 3181 O O . ALA B 1 82 ? 60.719 -20.328 -6.211 1.00 77.78 82 ALA B O 1
ATOM 3183 N N . CYS B 1 83 ? 60.144 -19.680 -8.288 1.00 92.65 83 CYS B N 1
ATOM 3184 C CA . CYS B 1 83 ? 58.715 -19.777 -8.032 1.00 92.59 83 CYS B CA 1
ATOM 3185 C C . CYS B 1 83 ? 58.225 -21.221 -8.058 1.00 88.66 83 CYS B C 1
ATOM 3186 O O . CYS B 1 83 ? 57.011 -21.448 -8.084 1.00 98.57 83 CYS B O 1
ATOM 3189 N N . ALA B 1 84 ? 59.139 -22.197 -8.084 1.00 82.74 84 ALA B N 1
ATOM 3190 C CA . ALA B 1 84 ? 58.796 -23.610 -7.975 1.00 67.85 84 ALA B CA 1
ATOM 3191 C C . ALA B 1 84 ? 59.257 -24.211 -6.651 1.00 63.21 84 ALA B C 1
ATOM 3192 O O . ALA B 1 84 ? 59.191 -25.438 -6.472 1.00 61.95 84 ALA B O 1
ATOM 3194 N N . SER B 1 85 ? 59.683 -23.366 -5.707 1.00 65.47 85 SER B N 1
ATOM 3195 C CA . SER B 1 85 ? 60.089 -23.832 -4.384 1.00 63.22 85 SER B CA 1
ATOM 3196 C C . SER B 1 85 ? 59.120 -24.863 -3.818 1.00 66.89 85 SER B C 1
ATOM 3197 O O . SER B 1 85 ? 59.522 -25.988 -3.485 1.00 64.27 85 SER B O 1
ATOM 3200 N N . GLY B 1 86 ? 57.826 -24.514 -3.761 1.00 74.36 86 GLY B N 1
ATOM 3201 C CA . GLY B 1 86 ? 56.834 -25.416 -3.182 1.00 59.84 86 GLY B CA 1
ATOM 3202 C C . GLY B 1 86 ? 56.856 -26.794 -3.810 1.00 60.51 86 GLY B C 1
ATOM 3203 O O . GLY B 1 86 ? 57.010 -27.806 -3.112 1.00 65.07 86 GLY B O 1
ATOM 3204 N N . GLY B 1 87 ? 56.803 -26.850 -5.147 1.00 59.06 87 GLY B N 1
ATOM 3205 C CA . GLY B 1 87 ? 56.933 -28.140 -5.811 1.00 69.70 87 GLY B CA 1
ATOM 3206 C C . GLY B 1 87 ? 58.204 -28.855 -5.397 1.00 72.07 87 GLY B C 1
ATOM 3207 O O . GLY B 1 87 ? 58.162 -29.991 -4.903 1.00 70.29 87 GLY B O 1
ATOM 3208 N N . ALA B 1 88 ? 59.342 -28.149 -5.487 1.00 65.78 88 ALA B N 1
ATOM 3209 C CA . ALA B 1 88 ? 60.618 -28.742 -5.107 1.00 66.78 88 ALA B CA 1
ATOM 3210 C C . ALA B 1 88 ? 60.589 -29.195 -3.659 1.00 65.73 88 ALA B C 1
ATOM 3211 O O . ALA B 1 88 ? 61.049 -30.303 -3.340 1.00 68.34 88 ALA B O 1
ATOM 3213 N N . ALA B 1 89 ? 59.987 -28.388 -2.779 1.00 61.11 89 ALA B N 1
ATOM 3214 C CA . ALA B 1 89 ? 59.910 -28.780 -1.377 1.00 67.89 89 ALA B CA 1
ATOM 3215 C C . ALA B 1 89 ? 59.211 -30.127 -1.239 1.00 67.42 89 ALA B C 1
ATOM 3216 O O . ALA B 1 89 ? 59.739 -31.050 -0.603 1.00 69.63 89 ALA B O 1
ATOM 3218 N N . VAL B 1 90 ? 58.078 -30.301 -1.926 1.00 61.79 90 VAL B N 1
ATOM 3219 C CA . VAL B 1 90 ? 57.405 -31.594 -1.862 1.00 71.40 90 VAL B CA 1
ATOM 3220 C C . VAL B 1 90 ? 58.344 -32.677 -2.364 1.00 59.08 90 VAL B C 1
ATOM 3221 O O . VAL B 1 90 ? 58.587 -33.679 -1.676 1.00 67.18 90 VAL B O 1
ATOM 3225 N N . GLN B 1 91 ? 58.971 -32.439 -3.521 1.00 64.98 91 GLN B N 1
ATOM 3226 C CA . GLN B 1 91 ? 59.879 -33.442 -4.073 1.00 68.15 91 GLN B CA 1
ATOM 3227 C C . GLN B 1 91 ? 61.018 -33.742 -3.110 1.00 68.41 91 GLN B C 1
ATOM 3228 O O . GLN B 1 91 ? 61.402 -34.907 -2.950 1.00 66.08 91 GLN B O 1
ATOM 3234 N N . GLU B 1 92 ? 61.538 -32.722 -2.413 1.00 62.99 92 GLU B N 1
ATOM 3235 C CA . GLU B 1 92 ? 62.630 -33.001 -1.484 1.00 61.17 92 GLU B CA 1
ATOM 3236 C C . GLU B 1 92 ? 62.143 -33.866 -0.330 1.00 75.42 92 GLU B C 1
ATOM 3237 O O . GLU B 1 92 ? 62.814 -34.834 0.057 1.00 75.35 92 GLU B O 1
ATOM 3243 N N . GLY B 1 93 ? 60.943 -33.569 0.187 1.00 76.57 93 GLY B N 1
ATOM 3244 C CA . GLY B 1 93 ? 60.450 -34.297 1.345 1.00 76.32 93 GLY B CA 1
ATOM 3245 C C . GLY B 1 93 ? 60.286 -35.777 1.067 1.00 72.82 93 GLY B C 1
ATOM 3246 O O . GLY B 1 93 ? 60.739 -36.623 1.848 1.00 78.95 93 GLY B O 1
ATOM 3247 N N . ALA B 1 94 ? 59.680 -36.107 -0.076 1.00 65.93 94 ALA B N 1
ATOM 3248 C CA . ALA B 1 94 ? 59.612 -37.498 -0.507 1.00 71.81 94 ALA B CA 1
ATOM 3249 C C . ALA B 1 94 ? 60.983 -38.149 -0.445 1.00 76.10 94 ALA B C 1
ATOM 3250 O O . ALA B 1 94 ? 61.151 -39.222 0.151 1.00 73.09 94 ALA B O 1
ATOM 3252 N N . LYS B 1 95 ? 61.994 -37.475 -1.004 1.00 78.45 95 LYS B N 1
ATOM 3253 C CA . LYS B 1 95 ? 63.330 -38.059 -1.026 1.00 76.55 95 LYS B CA 1
ATOM 3254 C C . LYS B 1 95 ? 63.808 -38.353 0.388 1.00 82.52 95 LYS B C 1
ATOM 3255 O O . LYS B 1 95 ? 64.348 -39.439 0.654 1.00 85.87 95 LYS B O 1
ATOM 3257 N N . ALA B 1 96 ? 63.551 -37.429 1.322 1.00 72.81 96 ALA B N 1
ATOM 3258 C CA . ALA B 1 96 ? 63.899 -37.678 2.717 1.00 76.71 96 ALA B CA 1
ATOM 3259 C C . ALA B 1 96 ? 63.304 -39.000 3.201 1.00 90.10 96 ALA B C 1
ATOM 3260 O O . ALA B 1 96 ? 64.034 -39.874 3.692 1.00 91.54 96 ALA B O 1
ATOM 3262 N N . VAL B 1 97 ? 61.988 -39.203 3.010 1.00 80.79 97 VAL B N 1
ATOM 3263 C CA . VAL B 1 97 ? 61.410 -40.452 3.500 1.00 83.22 97 VAL B CA 1
ATOM 3264 C C . VAL B 1 97 ? 62.017 -41.630 2.747 1.00 77.53 97 VAL B C 1
ATOM 3265 O O . VAL B 1 97 ? 62.317 -42.671 3.345 1.00 83.03 97 VAL B O 1
ATOM 3269 N N . LEU B 1 98 ? 62.282 -41.458 1.443 1.00 78.76 98 LEU B N 1
ATOM 3270 C CA . LEU B 1 98 ? 62.848 -42.552 0.660 1.00 80.85 98 LEU B CA 1
ATOM 3271 C C . LEU B 1 98 ? 64.297 -42.827 1.035 1.00 98.18 98 LEU B C 1
ATOM 3272 O O . LEU B 1 98 ? 64.783 -43.937 0.788 1.00 98.46 98 LEU B O 1
ATOM 3277 N N . SER B 1 99 ? 64.998 -41.854 1.633 1.00 94.27 99 SER B N 1
ATOM 3278 C CA . SER B 1 99 ? 66.370 -42.117 2.057 1.00 88.78 99 SER B CA 1
ATOM 3279 C C . SER B 1 99 ? 66.399 -43.165 3.162 1.00 96.69 99 SER B C 1
ATOM 3280 O O . SER B 1 99 ? 67.367 -43.925 3.290 1.00 96.47 99 SER B O 1
ATOM 3283 N N . GLY B 1 100 ? 65.340 -43.218 3.966 1.00 91.45 100 GLY B N 1
ATOM 3284 C CA . GLY B 1 100 ? 65.306 -44.038 5.153 1.00 91.57 100 GLY B CA 1
ATOM 3285 C C . GLY B 1 100 ? 65.751 -43.322 6.403 1.00 91.92 100 GLY B C 1
ATOM 3286 O O . GLY B 1 100 ? 65.763 -43.931 7.478 1.00 101.81 100 GLY B O 1
ATOM 3287 N N . LEU B 1 101 ? 66.120 -42.052 6.292 1.00 88.35 101 LEU B N 1
ATOM 3288 C CA . LEU B 1 101 ? 66.634 -41.302 7.422 1.00 91.52 101 LEU B CA 1
ATOM 3289 C C . LEU B 1 101 ? 65.534 -40.711 8.275 1.00 95.56 101 LEU B C 1
ATOM 3290 O O . LEU B 1 101 ? 65.758 -40.466 9.468 1.00 97.34 101 LEU B O 1
ATOM 3295 N N . GLU B 1 102 ? 64.364 -40.475 7.683 1.00 96.81 102 GLU B N 1
ATOM 3296 C CA . GLU B 1 102 ? 63.199 -39.953 8.377 1.00 87.22 102 GLU B CA 1
ATOM 3297 C C . GLU B 1 102 ? 61.978 -40.758 7.975 1.00 100.77 102 GLU B C 1
ATOM 3298 O O . GLU B 1 102 ? 61.896 -41.279 6.860 1.00 100.06 102 GLU B O 1
ATOM 3304 N N . ASP B 1 103 ? 61.025 -40.848 8.898 1.00 98.13 103 ASP B N 1
ATOM 3305 C CA . ASP B 1 103 ? 59.831 -41.655 8.697 1.00 93.71 103 ASP B CA 1
ATOM 3306 C C . ASP B 1 103 ? 58.625 -40.821 8.289 1.00 98.05 103 ASP B C 1
ATOM 3307 O O . ASP B 1 103 ? 57.941 -41.163 7.322 1.00 94.60 103 ASP B O 1
ATOM 3312 N N . VAL B 1 104 ? 58.340 -39.738 9.009 1.00 93.72 104 VAL B N 1
ATOM 3313 C CA . VAL B 1 104 ? 57.249 -38.835 8.658 1.00 96.24 104 VAL B CA 1
ATOM 3314 C C . VAL B 1 104 ? 57.831 -37.440 8.465 1.00 89.32 104 VAL B C 1
ATOM 3315 O O . VAL B 1 104 ? 58.570 -36.939 9.320 1.00 87.46 104 VAL B O 1
ATOM 3319 N N . VAL B 1 105 ? 57.510 -36.826 7.328 1.00 84.85 105 VAL B N 1
ATOM 3320 C CA . VAL B 1 105 ? 58.142 -35.596 6.873 1.00 83.48 105 VAL B CA 1
ATOM 3321 C C . VAL B 1 105 ? 57.061 -34.581 6.543 1.00 80.52 105 VAL B C 1
ATOM 3322 O O . VAL B 1 105 ? 56.119 -34.883 5.798 1.00 75.87 105 VAL B O 1
ATOM 3326 N N . LEU B 1 106 ? 57.205 -33.375 7.079 1.00 80.48 106 LEU B N 1
ATOM 3327 C CA . LEU B 1 106 ? 56.255 -32.301 6.853 1.00 78.97 106 LEU B CA 1
ATOM 3328 C C . LEU B 1 106 ? 56.818 -31.340 5.814 1.00 77.79 106 LEU B C 1
ATOM 3329 O O . LEU B 1 106 ? 57.959 -30.881 5.949 1.00 85.96 106 LEU B O 1
ATOM 3334 N N . VAL B 1 107 ? 56.027 -31.051 4.779 1.00 65.77 107 VAL B N 1
ATOM 3335 C CA . VAL B 1 107 ? 56.386 -30.070 3.760 1.00 69.49 107 VAL B CA 1
ATOM 3336 C C . VAL B 1 107 ? 55.358 -28.945 3.814 1.00 77.11 107 VAL B C 1
ATOM 3337 O O . VAL B 1 107 ? 54.172 -29.172 3.556 1.00 79.49 107 VAL B O 1
ATOM 3341 N N . VAL B 1 108 ? 55.804 -27.737 4.130 1.00 80.98 108 VAL B N 1
ATOM 3342 C CA . VAL B 1 108 ? 54.924 -26.575 4.169 1.00 72.17 108 VAL B CA 1
ATOM 3343 C C . VAL B 1 108 ? 55.419 -25.541 3.168 1.00 74.04 108 VAL B C 1
ATOM 3344 O O . VAL B 1 108 ? 56.597 -25.178 3.171 1.00 86.97 108 VAL B O 1
ATOM 3348 N N . GLY B 1 109 ? 54.519 -25.070 2.311 1.00 74.14 109 GLY B N 1
ATOM 3349 C CA . GLY B 1 109 ? 54.757 -23.891 1.495 1.00 78.64 109 GLY B CA 1
ATOM 3350 C C . GLY B 1 109 ? 53.895 -22.748 2.007 1.00 82.18 109 GLY B C 1
ATOM 3351 O O . GLY B 1 109 ? 52.711 -22.932 2.292 1.00 74.41 109 GLY B O 1
ATOM 3352 N N . VAL B 1 110 ? 54.503 -21.574 2.146 1.00 87.73 110 VAL B N 1
ATOM 3353 C CA . VAL B 1 110 ? 53.781 -20.459 2.759 1.00 71.94 110 VAL B CA 1
ATOM 3354 C C . VAL B 1 110 ? 54.253 -19.151 2.140 1.00 75.43 110 VAL B C 1
ATOM 3355 O O . VAL B 1 110 ? 55.441 -18.976 1.839 1.00 78.61 110 VAL B O 1
ATOM 3359 N N . GLU B 1 111 ? 53.308 -18.229 1.958 1.00 68.44 111 GLU B N 1
ATOM 3360 C CA . GLU B 1 111 ? 53.595 -16.936 1.356 1.00 67.02 111 GLU B CA 1
ATOM 3361 C C . GLU B 1 111 ? 52.578 -15.929 1.854 1.00 81.78 111 GLU B C 1
ATOM 3362 O O . GLU B 1 111 ? 51.371 -16.141 1.715 1.00 86.20 111 GLU B O 1
ATOM 3368 N N . LYS B 1 112 ? 53.065 -14.850 2.446 1.00 86.94 112 LYS B N 1
ATOM 3369 C CA . LYS B 1 112 ? 52.242 -13.686 2.730 1.00 87.95 112 LYS B CA 1
ATOM 3370 C C . LYS B 1 112 ? 52.862 -12.508 2.000 1.00 95.52 112 LYS B C 1
ATOM 3371 O O . LYS B 1 112 ? 53.943 -12.038 2.372 1.00 103.63 112 LYS B O 1
ATOM 3377 N N . MET B 1 113 ? 52.196 -12.046 0.950 1.00 92.12 113 MET B N 1
ATOM 3378 C CA . MET B 1 113 ? 52.748 -10.983 0.138 1.00 96.53 113 MET B CA 1
ATOM 3379 C C . MET B 1 113 ? 51.969 -9.696 0.256 1.00 97.43 113 MET B C 1
ATOM 3380 O O . MET B 1 113 ? 52.411 -8.672 -0.269 1.00 104.01 113 MET B O 1
ATOM 3385 N N . THR B 1 114 ? 50.835 -9.708 0.943 1.00 94.85 114 THR B N 1
ATOM 3386 C CA . THR B 1 114 ? 50.253 -8.445 1.360 1.00 102.07 114 THR B CA 1
ATOM 3387 C C . THR B 1 114 ? 51.092 -7.946 2.530 1.00 109.29 114 THR B C 1
ATOM 3388 O O . THR B 1 114 ? 50.584 -7.711 3.632 1.00 115.90 114 THR B O 1
ATOM 3392 N N . ASP B 1 115 ? 52.387 -7.777 2.262 1.00 113.27 115 ASP B N 1
ATOM 3393 C CA . ASP B 1 115 ? 53.416 -7.500 3.255 1.00 123.21 115 ASP B CA 1
ATOM 3394 C C . ASP B 1 115 ? 54.541 -6.697 2.628 1.00 118.96 115 ASP B C 1
ATOM 3395 O O . ASP B 1 115 ? 55.077 -7.090 1.588 1.00 119.87 115 ASP B O 1
ATOM 3400 N N . PHE B 1 136 ? 59.417 -5.439 -9.172 1.00 125.15 136 PHE B N 1
ATOM 3401 C CA . PHE B 1 136 ? 60.568 -4.850 -9.850 1.00 131.65 136 PHE B CA 1
ATOM 3402 C C . PHE B 1 136 ? 60.950 -5.656 -11.098 1.00 141.55 136 PHE B C 1
ATOM 3403 O O . PHE B 1 136 ? 61.518 -5.118 -12.052 1.00 143.04 136 PHE B O 1
ATOM 3405 N N . HIS B 1 137 ? 60.643 -6.957 -11.074 1.00 138.61 137 HIS B N 1
ATOM 3406 C CA . HIS B 1 137 ? 60.788 -7.832 -12.233 1.00 124.86 137 HIS B CA 1
ATOM 3407 C C . HIS B 1 137 ? 59.498 -8.602 -12.500 1.00 134.71 137 HIS B C 1
ATOM 3408 O O . HIS B 1 137 ? 59.524 -9.645 -13.163 1.00 116.71 137 HIS B O 1
ATOM 3410 N N . GLY B 1 138 ? 58.373 -8.117 -11.967 1.00 130.25 138 GLY B N 1
ATOM 3411 C CA . GLY B 1 138 ? 57.040 -8.575 -12.288 1.00 97.78 138 GLY B CA 1
ATOM 3412 C C . GLY B 1 138 ? 56.413 -7.850 -13.454 1.00 93.34 138 GLY B C 1
ATOM 3413 O O . GLY B 1 138 ? 55.335 -8.239 -13.909 1.00 108.53 138 GLY B O 1
ATOM 3414 N N . ALA B 1 139 ? 57.066 -6.802 -13.959 1.00 101.92 139 ALA B N 1
ATOM 3415 C CA . ALA B 1 139 ? 56.632 -6.089 -15.154 1.00 102.92 139 ALA B CA 1
ATOM 3416 C C . ALA B 1 139 ? 57.253 -6.685 -16.413 1.00 103.82 139 ALA B C 1
ATOM 3417 O O . ALA B 1 139 ? 56.549 -6.955 -17.395 1.00 110.70 139 ALA B O 1
ATOM 3419 N N . SER B 1 140 ? 58.569 -6.908 -16.389 1.00 94.59 140 SER B N 1
ATOM 3420 C CA . SER B 1 140 ? 59.217 -7.610 -17.490 1.00 89.96 140 SER B CA 1
ATOM 3421 C C . SER B 1 140 ? 58.641 -9.009 -17.670 1.00 86.99 140 SER B C 1
ATOM 3422 O O . SER B 1 140 ? 58.534 -9.500 -18.797 1.00 84.59 140 SER B O 1
ATOM 3425 N N . PHE B 1 141 ? 58.267 -9.671 -16.573 1.00 81.82 141 PHE B N 1
ATOM 3426 C CA . PHE B 1 141 ? 57.676 -10.999 -16.693 1.00 81.47 141 PHE B CA 1
ATOM 3427 C C . PHE B 1 141 ? 56.344 -10.956 -17.448 1.00 92.30 141 PHE B C 1
ATOM 3428 O O . PHE B 1 141 ? 56.096 -11.802 -18.318 1.00 91.90 141 PHE B O 1
ATOM 3436 N N . VAL B 1 142 ? 55.475 -9.976 -17.152 1.00 83.98 142 VAL B N 1
ATOM 3437 C CA . VAL B 1 142 ? 54.219 -9.901 -17.901 1.00 87.84 142 VAL B CA 1
ATOM 3438 C C . VAL B 1 142 ? 54.477 -9.478 -19.347 1.00 83.37 142 VAL B C 1
ATOM 3439 O O . VAL B 1 142 ? 53.799 -9.948 -20.263 1.00 88.56 142 VAL B O 1
ATOM 3443 N N . ALA B 1 143 ? 55.455 -8.597 -19.587 1.00 84.50 143 ALA B N 1
ATOM 3444 C CA . ALA B 1 143 ? 55.769 -8.231 -20.971 1.00 80.92 143 ALA B CA 1
ATOM 3445 C C . ALA B 1 143 ? 56.285 -9.431 -21.761 1.00 74.51 143 ALA B C 1
ATOM 3446 O O . ALA B 1 143 ? 55.930 -9.623 -22.935 1.00 80.04 143 ALA B O 1
ATOM 3448 N N . LEU B 1 144 ? 57.106 -10.265 -21.122 1.00 70.33 144 LEU B N 1
ATOM 3449 C CA . LEU B 1 144 ? 57.583 -11.486 -21.760 1.00 77.16 144 LEU B CA 1
ATOM 3450 C C . LEU B 1 144 ? 56.434 -12.438 -22.051 1.00 79.53 144 LEU B C 1
ATOM 3451 O O . LEU B 1 144 ? 56.304 -12.950 -23.171 1.00 82.78 144 LEU B O 1
ATOM 3456 N N . ASN B 1 145 ? 55.583 -12.684 -21.054 1.00 82.84 145 ASN B N 1
ATOM 3457 C CA . ASN B 1 145 ? 54.434 -13.555 -21.276 1.00 82.17 145 ASN B CA 1
ATOM 3458 C C . ASN B 1 145 ? 53.490 -12.994 -22.339 1.00 75.19 145 ASN B C 1
ATOM 3459 O O . ASN B 1 145 ? 52.863 -13.763 -23.065 1.00 73.87 145 ASN B O 1
ATOM 3464 N N . ALA B 1 146 ? 53.397 -11.670 -22.476 1.00 72.95 146 ALA B N 1
ATOM 3465 C CA . ALA B 1 146 ? 52.532 -11.098 -23.509 1.00 78.96 146 ALA B CA 1
ATOM 3466 C C . ALA B 1 146 ? 53.112 -11.318 -24.899 1.00 86.57 146 ALA B C 1
ATOM 3467 O O . ALA B 1 146 ? 52.382 -11.652 -25.849 1.00 89.72 146 ALA B O 1
ATOM 3469 N N . LEU B 1 147 ? 54.423 -11.112 -25.043 1.00 82.60 147 LEU B N 1
ATOM 3470 C CA . LEU B 1 147 ? 55.048 -11.413 -26.322 1.00 80.74 147 LEU B CA 1
ATOM 3471 C C . LEU B 1 147 ? 54.909 -12.890 -26.667 1.00 79.61 147 LEU B C 1
ATOM 3472 O O . LEU B 1 147 ? 54.712 -13.238 -27.836 1.00 82.36 147 LEU B O 1
ATOM 3477 N N . ILE B 1 148 ? 54.974 -13.770 -25.668 1.00 77.33 148 ILE B N 1
ATOM 3478 C CA . ILE B 1 148 ? 54.730 -15.184 -25.932 1.00 78.66 148 ILE B CA 1
ATOM 3479 C C . ILE B 1 148 ? 53.273 -15.422 -26.309 1.00 87.06 148 ILE B C 1
ATOM 3480 O O . ILE B 1 148 ? 52.975 -16.263 -27.163 1.00 83.68 148 ILE B O 1
ATOM 3485 N N . MET B 1 149 ? 52.347 -14.696 -25.677 1.00 89.57 149 MET B N 1
ATOM 3486 C CA . MET B 1 149 ? 50.935 -14.773 -26.043 1.00 83.89 149 MET B CA 1
ATOM 3487 C C . MET B 1 149 ? 50.736 -14.539 -27.526 1.00 87.32 149 MET B C 1
ATOM 3488 O O . MET B 1 149 ? 50.131 -15.361 -28.231 1.00 107.21 149 MET B O 1
ATOM 3493 N N . ARG B 1 150 ? 51.271 -13.438 -28.031 1.00 84.30 150 ARG B N 1
ATOM 3494 C CA . ARG B 1 150 ? 51.005 -13.233 -29.444 1.00 91.43 150 ARG B CA 1
ATOM 3495 C C . ARG B 1 150 ? 51.904 -14.048 -30.348 1.00 96.05 150 ARG B C 1
ATOM 3496 O O . ARG B 1 150 ? 51.505 -14.340 -31.472 1.00 100.56 150 ARG B O 1
ATOM 3504 N N . LEU B 1 151 ? 53.090 -14.452 -29.912 1.00 88.27 151 LEU B N 1
ATOM 3505 C CA . LEU B 1 151 ? 53.825 -15.412 -30.724 1.00 88.44 151 LEU B CA 1
ATOM 3506 C C . LEU B 1 151 ? 53.002 -16.686 -30.907 1.00 88.60 151 LEU B C 1
ATOM 3507 O O . LEU B 1 151 ? 52.811 -17.162 -32.033 1.00 94.47 151 LEU B O 1
ATOM 3512 N N . TYR B 1 152 ? 52.423 -17.192 -29.813 1.00 89.69 152 TYR B N 1
ATOM 3513 C CA . TYR B 1 152 ? 51.582 -18.388 -29.865 1.00 92.80 152 TYR B CA 1
ATOM 3514 C C . TYR B 1 152 ? 50.370 -18.191 -30.767 1.00 93.08 152 TYR B C 1
ATOM 3515 O O . TYR B 1 152 ? 50.091 -19.025 -31.637 1.00 97.04 152 TYR B O 1
ATOM 3524 N N . MET B 1 153 ? 49.623 -17.104 -30.575 1.00 95.88 153 MET B N 1
ATOM 3525 C CA . MET B 1 153 ? 48.378 -17.010 -31.335 1.00 95.61 153 MET B CA 1
ATOM 3526 C C . MET B 1 153 ? 48.618 -16.593 -32.785 1.00 94.93 153 MET B C 1
ATOM 3527 O O . MET B 1 153 ? 47.910 -17.060 -33.684 1.00 117.83 153 MET B O 1
ATOM 3532 N N . ASN B 1 154 ? 49.605 -15.733 -33.047 1.00 96.63 154 ASN B N 1
ATOM 3533 C CA . ASN B 1 154 ? 49.922 -15.371 -34.421 1.00 98.31 154 ASN B CA 1
ATOM 3534 C C . ASN B 1 154 ? 50.509 -16.542 -35.189 1.00 97.84 154 ASN B C 1
ATOM 3535 O O . ASN B 1 154 ? 50.297 -16.647 -36.402 1.00 98.63 154 ASN B O 1
ATOM 3540 N N . THR B 1 155 ? 51.255 -17.425 -34.520 1.00 95.64 155 THR B N 1
ATOM 3541 C CA . THR B 1 155 ? 51.806 -18.574 -35.225 1.00 94.27 155 THR B CA 1
ATOM 3542 C C . THR B 1 155 ? 50.745 -19.642 -35.438 1.00 97.23 155 THR B C 1
ATOM 3543 O O . THR B 1 155 ? 50.519 -20.086 -36.567 1.00 104.46 155 THR B O 1
ATOM 3547 N N . TYR B 1 156 ? 50.068 -20.042 -34.369 1.00 95.73 156 TYR B N 1
ATOM 3548 C CA . TYR B 1 156 ? 49.141 -21.159 -34.391 1.00 96.22 156 TYR B CA 1
ATOM 3549 C C . TYR B 1 156 ? 47.714 -20.742 -34.736 1.00 98.69 156 TYR B C 1
ATOM 3550 O O . TYR B 1 156 ? 46.801 -21.571 -34.654 1.00 99.24 156 TYR B O 1
ATOM 3559 N N . GLY B 1 157 ? 47.503 -19.479 -35.100 1.00 97.41 157 GLY B N 1
ATOM 3560 C CA . GLY B 1 157 ? 46.226 -19.028 -35.610 1.00 100.41 157 GLY B CA 1
ATOM 3561 C C . GLY B 1 157 ? 45.133 -18.822 -34.587 1.00 98.02 157 GLY B C 1
ATOM 3562 O O . GLY B 1 157 ? 43.970 -18.666 -34.980 1.00 109.65 157 GLY B O 1
ATOM 3563 N N . TYR B 1 158 ? 45.455 -18.821 -33.295 1.00 97.17 158 TYR B N 1
ATOM 3564 C CA . TYR B 1 158 ? 44.439 -18.631 -32.271 1.00 95.17 158 TYR B CA 1
ATOM 3565 C C . TYR B 1 158 ? 44.099 -17.148 -32.109 1.00 95.82 158 TYR B C 1
ATOM 3566 O O . TYR B 1 158 ? 44.722 -16.264 -32.709 1.00 91.92 158 TYR B O 1
ATOM 3575 N N . LYS B 1 159 ? 43.086 -16.884 -31.283 1.00 100.03 159 LYS B N 1
ATOM 3576 C CA . LYS B 1 159 ? 42.620 -15.535 -30.994 1.00 97.68 159 LYS B CA 1
ATOM 3577 C C . LYS B 1 159 ? 42.501 -15.360 -29.486 1.00 93.65 159 LYS B C 1
ATOM 3578 O O . LYS B 1 159 ? 42.431 -16.336 -28.735 1.00 94.11 159 LYS B O 1
ATOM 3580 N N . GLU B 1 160 ? 42.476 -14.096 -29.048 1.00 88.01 160 GLU B N 1
ATOM 3581 C CA . GLU B 1 160 ? 42.403 -13.806 -27.615 1.00 92.21 160 GLU B CA 1
ATOM 3582 C C . GLU B 1 160 ? 41.204 -14.483 -26.962 1.00 90.43 160 GLU B C 1
ATOM 3583 O O . GLU B 1 160 ? 41.314 -15.050 -25.862 1.00 87.73 160 GLU B O 1
ATOM 3589 N N . GLU B 1 161 ? 40.051 -14.442 -27.633 1.00 94.82 161 GLU B N 1
ATOM 3590 C CA . GLU B 1 161 ? 38.853 -15.081 -27.106 1.00 94.99 161 GLU B CA 1
ATOM 3591 C C . GLU B 1 161 ? 39.060 -16.576 -26.918 1.00 87.08 161 GLU B C 1
ATOM 3592 O O . GLU B 1 161 ? 38.445 -17.178 -26.033 1.00 103.26 161 GLU B O 1
ATOM 3598 N N . ASP B 1 162 ? 39.934 -17.185 -27.721 1.00 88.67 162 ASP B N 1
ATOM 3599 C CA . ASP B 1 162 ? 40.208 -18.614 -27.590 1.00 97.04 162 ASP B CA 1
ATOM 3600 C C . ASP B 1 162 ? 41.015 -18.933 -26.338 1.00 97.41 162 ASP B C 1
ATOM 3601 O O . ASP B 1 162 ? 40.818 -19.990 -25.729 1.00 93.97 162 ASP B O 1
ATOM 3606 N N . LEU B 1 163 ? 41.927 -18.053 -25.941 1.00 91.78 163 LEU B N 1
ATOM 3607 C CA . LEU B 1 163 ? 42.705 -18.316 -24.742 1.00 86.28 163 LEU B CA 1
ATOM 3608 C C . LEU B 1 163 ? 41.999 -17.840 -23.476 1.00 88.14 163 LEU B C 1
ATOM 3609 O O . LEU B 1 163 ? 42.368 -18.274 -22.376 1.00 81.97 163 LEU B O 1
ATOM 3614 N N . ALA B 1 164 ? 40.966 -16.992 -23.610 1.00 84.25 164 ALA B N 1
ATOM 3615 C CA . ALA B 1 164 ? 40.154 -16.614 -22.453 1.00 84.26 164 ALA B CA 1
ATOM 3616 C C . ALA B 1 164 ? 39.410 -17.800 -21.841 1.00 79.99 164 ALA B C 1
ATOM 3617 O O . ALA B 1 164 ? 38.981 -17.727 -20.677 1.00 77.33 164 ALA B O 1
ATOM 3619 N N . LEU B 1 165 ? 39.245 -18.892 -22.593 1.00 77.14 165 LEU B N 1
ATOM 3620 C CA . LEU B 1 165 ? 38.552 -20.054 -22.052 1.00 80.44 165 LEU B CA 1
ATOM 3621 C C . LEU B 1 165 ? 39.330 -20.712 -20.916 1.00 82.68 165 LEU B C 1
ATOM 3622 O O . LEU B 1 165 ? 38.715 -21.324 -20.030 1.00 85.71 165 LEU B O 1
ATOM 3627 N N . PHE B 1 166 ? 40.657 -20.554 -20.884 1.00 80.01 166 PHE B N 1
ATOM 3628 C CA . PHE B 1 166 ? 41.416 -21.035 -19.733 1.00 77.86 166 PHE B CA 1
ATOM 3629 C C . PHE B 1 166 ? 41.037 -20.274 -18.463 1.00 70.54 166 PHE B C 1
ATOM 3630 O O . PHE B 1 166 ? 40.962 -20.865 -17.376 1.00 69.61 166 PHE B O 1
ATOM 3638 N N . ALA B 1 167 ? 40.785 -18.964 -18.580 1.00 63.61 167 ALA B N 1
ATOM 3639 C CA . ALA B 1 167 ? 40.318 -18.191 -17.431 1.00 67.48 167 ALA B CA 1
ATOM 3640 C C . ALA B 1 167 ? 38.920 -18.614 -17.010 1.00 86.31 167 ALA B C 1
ATOM 3641 O O . ALA B 1 167 ? 38.647 -18.766 -15.810 1.00 84.35 167 ALA B O 1
ATOM 3643 N N . VAL B 1 168 ? 38.010 -18.770 -17.978 1.00 88.40 168 VAL B N 1
ATOM 3644 C CA . VAL B 1 168 ? 36.632 -19.080 -17.602 1.00 84.50 168 VAL B CA 1
ATOM 3645 C C . VAL B 1 168 ? 36.566 -20.453 -16.933 1.00 89.09 168 VAL B C 1
ATOM 3646 O O . VAL B 1 168 ? 35.831 -20.646 -15.952 1.00 82.80 168 VAL B O 1
ATOM 3650 N N . ASN B 1 169 ? 37.380 -21.406 -17.410 1.00 79.23 169 ASN B N 1
ATOM 3651 C CA . ASN B 1 169 ? 37.454 -22.717 -16.771 1.00 76.89 169 ASN B CA 1
ATOM 3652 C C . ASN B 1 169 ? 37.921 -22.603 -15.327 1.00 83.66 169 ASN B C 1
ATOM 3653 O O . ASN B 1 169 ? 37.349 -23.219 -14.415 1.00 79.16 169 ASN B O 1
ATOM 3658 N N . ALA B 1 170 ? 38.980 -21.826 -15.102 1.00 81.73 170 ALA B N 1
ATOM 3659 C CA . ALA B 1 170 ? 39.528 -21.723 -13.758 1.00 82.65 170 ALA B CA 1
ATOM 3660 C C . ALA B 1 170 ? 38.538 -21.064 -12.807 1.00 77.97 170 ALA B C 1
ATOM 3661 O O . ALA B 1 170 ? 38.355 -21.532 -11.677 1.00 67.13 170 ALA B O 1
ATOM 3663 N N . HIS B 1 171 ? 37.890 -19.978 -13.243 1.00 77.89 171 HIS B N 1
ATOM 3664 C CA . HIS B 1 171 ? 36.926 -19.311 -12.369 1.00 81.31 171 HIS B CA 1
ATOM 3665 C C . HIS B 1 171 ? 35.731 -20.203 -12.080 1.00 84.71 171 HIS B C 1
ATOM 3666 O O . HIS B 1 171 ? 35.247 -20.246 -10.943 1.00 77.91 171 HIS B O 1
ATOM 3673 N N . ALA B 1 172 ? 35.255 -20.941 -13.088 1.00 85.49 172 ALA B N 1
ATOM 3674 C CA . ALA B 1 172 ? 34.149 -21.867 -12.867 1.00 79.94 172 ALA B CA 1
ATOM 3675 C C . ALA B 1 172 ? 34.506 -22.911 -11.816 1.00 81.78 172 ALA B C 1
ATOM 3676 O O . ALA B 1 172 ? 33.739 -23.146 -10.873 1.00 92.73 172 ALA B O 1
ATOM 3678 N N . ASN B 1 173 ? 35.676 -23.544 -11.953 1.00 81.41 173 ASN B N 1
ATOM 3679 C CA . ASN B 1 173 ? 36.053 -24.581 -10.993 1.00 80.24 173 ASN B CA 1
ATOM 3680 C C . ASN B 1 173 ? 36.331 -23.990 -9.613 1.00 79.55 173 ASN B C 1
ATOM 3681 O O . ASN B 1 173 ? 35.973 -24.590 -8.590 1.00 79.95 173 ASN B O 1
ATOM 3686 N N . GLY B 1 174 ? 36.963 -22.812 -9.560 1.00 80.08 174 GLY B N 1
ATOM 3687 C CA . GLY B 1 174 ? 37.279 -22.219 -8.275 1.00 81.43 174 GLY B CA 1
ATOM 3688 C C . GLY B 1 174 ? 36.052 -21.718 -7.544 1.00 74.92 174 GLY B C 1
ATOM 3689 O O . GLY B 1 174 ? 36.050 -21.656 -6.311 1.00 67.43 174 GLY B O 1
ATOM 3690 N N . ALA B 1 175 ? 34.990 -21.383 -8.291 1.00 76.47 175 ALA B N 1
ATOM 3691 C CA . ALA B 1 175 ? 33.731 -20.930 -7.697 1.00 86.02 175 ALA B CA 1
ATOM 3692 C C . ALA B 1 175 ? 33.159 -21.932 -6.702 1.00 84.25 175 ALA B C 1
ATOM 3693 O O . ALA B 1 175 ? 32.473 -21.535 -5.753 1.00 87.58 175 ALA B O 1
ATOM 3695 N N . LYS B 1 176 ? 33.408 -23.223 -6.898 1.00 80.11 176 LYS B N 1
ATOM 3696 C CA . LYS B 1 176 ? 33.020 -24.228 -5.919 1.00 82.59 176 LYS B CA 1
ATOM 3697 C C . LYS B 1 176 ? 34.164 -24.608 -4.988 1.00 82.95 176 LYS B C 1
ATOM 3698 O O . LYS B 1 176 ? 34.065 -25.613 -4.273 1.00 77.10 176 LYS B O 1
ATOM 3704 N N . ASN B 1 177 ? 35.253 -23.831 -4.987 1.00 88.65 177 ASN B N 1
ATOM 3705 C CA . ASN B 1 177 ? 36.352 -24.083 -4.071 1.00 76.83 177 ASN B CA 1
ATOM 3706 C C . ASN B 1 177 ? 36.274 -23.107 -2.912 1.00 69.49 177 ASN B C 1
ATOM 3707 O O . ASN B 1 177 ? 36.548 -21.910 -3.103 1.00 69.31 177 ASN B O 1
ATOM 3712 N N . PRO B 1 178 ? 35.922 -23.557 -1.704 1.00 74.66 178 PRO B N 1
ATOM 3713 C CA . PRO B 1 178 ? 35.872 -22.625 -0.568 1.00 72.84 178 PRO B CA 1
ATOM 3714 C C . PRO B 1 178 ? 37.211 -21.987 -0.269 1.00 71.93 178 PRO B C 1
ATOM 3715 O O . PRO B 1 178 ? 37.243 -20.878 0.280 1.00 71.16 178 PRO B O 1
ATOM 3719 N N . TYR B 1 179 ? 38.318 -22.624 -0.647 1.00 78.26 179 TYR B N 1
ATOM 3720 C CA . TYR B 1 179 ? 39.633 -22.069 -0.363 1.00 73.71 179 TYR B CA 1
ATOM 3721 C C . TYR B 1 179 ? 40.132 -21.116 -1.448 1.00 75.50 179 TYR B C 1
ATOM 3722 O O . TYR B 1 179 ? 41.162 -20.461 -1.244 1.00 79.92 179 TYR B O 1
ATOM 3731 N N . ALA B 1 180 ? 39.423 -21.006 -2.576 1.00 67.95 180 ALA B N 1
ATOM 3732 C CA . ALA B 1 180 ? 39.890 -20.216 -3.706 1.00 56.45 180 ALA B CA 1
ATOM 3733 C C . ALA B 1 180 ? 39.726 -18.723 -3.461 1.00 73.66 180 ALA B C 1
ATOM 3734 O O . ALA B 1 180 ? 38.823 -18.285 -2.742 1.00 85.97 180 ALA B O 1
ATOM 3736 N N . MET B 1 181 ? 40.604 -17.934 -4.100 1.00 69.89 181 MET B N 1
ATOM 3737 C CA . MET B 1 181 ? 40.547 -16.484 -3.937 1.00 77.48 181 MET B CA 1
ATOM 3738 C C . MET B 1 181 ? 39.365 -15.867 -4.674 1.00 69.35 181 MET B C 1
ATOM 3739 O O . MET B 1 181 ? 38.788 -14.887 -4.201 1.00 68.03 181 MET B O 1
ATOM 3744 N N . PHE B 1 182 ? 39.041 -16.378 -5.859 1.00 71.26 182 PHE B N 1
ATOM 3745 C CA . PHE B 1 182 ? 37.989 -15.849 -6.717 1.00 70.99 182 PHE B CA 1
ATOM 3746 C C . PHE B 1 182 ? 36.919 -16.920 -6.836 1.00 80.67 182 PHE B C 1
ATOM 3747 O O . PHE B 1 182 ? 37.116 -17.915 -7.541 1.00 72.47 182 PHE B O 1
ATOM 3755 N N . LYS B 1 183 ? 35.783 -16.698 -6.168 1.00 87.93 183 LYS B N 1
ATOM 3756 C CA . LYS B 1 183 ? 34.747 -17.709 -5.986 1.00 80.33 183 LYS B CA 1
ATOM 3757 C C . LYS B 1 183 ? 33.494 -17.420 -6.809 1.00 84.06 183 LYS B C 1
ATOM 3758 O O . LYS B 1 183 ? 32.386 -17.789 -6.414 1.00 95.08 183 LYS B O 1
ATOM 3764 N N . LYS B 1 184 ? 33.644 -16.753 -7.947 1.00 82.52 184 LYS B N 1
ATOM 3765 C CA . LYS B 1 184 ? 32.494 -16.450 -8.780 1.00 81.25 184 LYS B CA 1
ATOM 3766 C C . LYS B 1 184 ? 32.816 -16.726 -10.244 1.00 75.03 184 LYS B C 1
ATOM 3767 O O . LYS B 1 184 ? 33.912 -16.406 -10.711 1.00 93.25 184 LYS B O 1
ATOM 3769 N N . PRO B 1 185 ? 31.891 -17.329 -10.988 1.00 89.83 185 PRO B N 1
ATOM 3770 C CA . PRO B 1 185 ? 32.149 -17.619 -12.404 1.00 82.15 185 PRO B CA 1
ATOM 3771 C C . PRO B 1 185 ? 32.225 -16.350 -13.242 1.00 83.90 185 PRO B C 1
ATOM 3772 O O . PRO B 1 185 ? 31.732 -15.285 -12.859 1.00 85.75 185 PRO B O 1
ATOM 3776 N N . ILE B 1 186 ? 32.879 -16.476 -14.405 1.00 80.76 186 ILE B N 1
ATOM 3777 C CA . ILE B 1 186 ? 33.101 -15.360 -15.320 1.00 79.67 186 ILE B CA 1
ATOM 3778 C C . ILE B 1 186 ? 32.883 -15.855 -16.745 1.00 73.39 186 ILE B C 1
ATOM 3779 O O . ILE B 1 186 ? 32.822 -17.058 -17.004 1.00 69.44 186 ILE B O 1
ATOM 3784 N N . THR B 1 187 ? 32.774 -14.903 -17.676 1.00 79.25 187 THR B N 1
ATOM 3785 C CA . THR B 1 187 ? 32.486 -15.167 -19.082 1.00 86.86 187 THR B CA 1
ATOM 3786 C C . THR B 1 187 ? 33.598 -14.614 -19.973 1.00 92.54 187 THR B C 1
ATOM 3787 O O . THR B 1 187 ? 34.353 -13.721 -19.577 1.00 97.49 187 THR B O 1
ATOM 3791 N N . VAL B 1 188 ? 33.695 -15.159 -21.191 1.00 78.87 188 VAL B N 1
ATOM 3792 C CA . VAL B 1 188 ? 34.664 -14.663 -22.167 1.00 74.55 188 VAL B CA 1
ATOM 3793 C C . VAL B 1 188 ? 34.520 -13.165 -22.371 1.00 89.39 188 VAL B C 1
ATOM 3794 O O . VAL B 1 188 ? 35.516 -12.451 -22.554 1.00 95.33 188 VAL B O 1
ATOM 3798 N N . GLU B 1 189 ? 33.281 -12.667 -22.382 1.00 94.70 189 GLU B N 1
ATOM 3799 C CA . GLU B 1 189 ? 33.080 -11.230 -22.541 1.00 90.74 189 GLU B CA 1
ATOM 3800 C C . GLU B 1 189 ? 33.690 -10.474 -21.371 1.00 89.30 189 GLU B C 1
ATOM 3801 O O . GLU B 1 189 ? 34.262 -9.390 -21.547 1.00 88.76 189 GLU B O 1
ATOM 3803 N N . THR B 1 190 ? 33.599 -11.048 -20.167 1.00 90.35 190 THR B N 1
ATOM 3804 C CA . THR B 1 190 ? 34.240 -10.441 -19.005 1.00 100.49 190 THR B CA 1
ATOM 3805 C C . THR B 1 190 ? 35.747 -10.327 -19.208 1.00 93.08 190 THR B C 1
ATOM 3806 O O . THR B 1 190 ? 36.336 -9.270 -18.945 1.00 88.60 190 THR B O 1
ATOM 3810 N N . VAL B 1 191 ? 36.381 -11.397 -19.703 1.00 91.85 191 VAL B N 1
ATOM 3811 C CA . VAL B 1 191 ? 37.817 -11.354 -19.974 1.00 87.97 191 VAL B CA 1
ATOM 3812 C C . VAL B 1 191 ? 38.122 -10.286 -21.013 1.00 89.44 191 VAL B C 1
ATOM 3813 O O . VAL B 1 191 ? 38.915 -9.369 -20.769 1.00 88.35 191 VAL B O 1
ATOM 3817 N N . MET B 1 192 ? 37.458 -10.357 -22.172 1.00 88.47 192 MET B N 1
ATOM 3818 C CA . MET B 1 192 ? 37.830 -9.471 -23.269 1.00 87.91 192 MET B CA 1
ATOM 3819 C C . MET B 1 192 ? 37.566 -8.011 -22.946 1.00 88.02 192 MET B C 1
ATOM 3820 O O . MET B 1 192 ? 38.161 -7.132 -23.582 1.00 91.02 192 MET B O 1
ATOM 3825 N N . LYS B 1 193 ? 36.728 -7.739 -21.950 1.00 91.86 193 LYS B N 1
ATOM 3826 C CA . LYS B 1 193 ? 36.476 -6.389 -21.474 1.00 94.08 193 LYS B CA 1
ATOM 3827 C C . LYS B 1 193 ? 37.392 -5.976 -20.324 1.00 88.94 193 LYS B C 1
ATOM 3828 O O . LYS B 1 193 ? 37.350 -4.814 -19.910 1.00 89.17 193 LYS B O 1
ATOM 3830 N N . SER B 1 194 ? 38.221 -6.882 -19.800 1.00 88.46 194 SER B N 1
ATOM 3831 C CA . SER B 1 194 ? 39.156 -6.496 -18.753 1.00 83.11 194 SER B CA 1
ATOM 3832 C C . SER B 1 194 ? 40.241 -5.601 -19.347 1.00 93.56 194 SER B C 1
ATOM 3833 O O . SER B 1 194 ? 40.465 -5.603 -20.563 1.00 86.40 194 SER B O 1
ATOM 3836 N N . PRO B 1 195 ? 40.917 -4.807 -18.516 1.00 90.32 195 PRO B N 1
ATOM 3837 C CA . PRO B 1 195 ? 41.958 -3.920 -19.050 1.00 91.14 195 PRO B CA 1
ATOM 3838 C C . PRO B 1 195 ? 43.185 -4.701 -19.508 1.00 96.10 195 PRO B C 1
ATOM 3839 O O . PRO B 1 195 ? 43.588 -5.697 -18.897 1.00 90.04 195 PRO B O 1
ATOM 3843 N N . TYR B 1 196 ? 43.774 -4.241 -20.605 1.00 97.22 196 TYR B N 1
ATOM 3844 C CA . TYR B 1 196 ? 45.072 -4.752 -21.020 1.00 100.39 196 TYR B CA 1
ATOM 3845 C C . TYR B 1 196 ? 46.136 -4.292 -20.034 1.00 91.62 196 TYR B C 1
ATOM 3846 O O . TYR B 1 196 ? 46.137 -3.139 -19.596 1.00 96.69 196 TYR B O 1
ATOM 3855 N N . ILE B 1 197 ? 47.043 -5.192 -19.671 1.00 87.39 197 ILE B N 1
ATOM 3856 C CA . ILE B 1 197 ? 48.240 -4.796 -18.945 1.00 97.24 197 ILE B CA 1
ATOM 3857 C C . ILE B 1 197 ? 49.450 -4.707 -19.872 1.00 89.08 197 ILE B C 1
ATOM 3858 O O . ILE B 1 197 ? 50.234 -3.762 -19.770 1.00 93.54 197 ILE B O 1
ATOM 3863 N N . ALA B 1 198 ? 49.593 -5.664 -20.796 1.00 86.38 198 ALA B N 1
ATOM 3864 C CA . ALA B 1 198 ? 50.353 -5.491 -22.031 1.00 91.00 198 ALA B CA 1
ATOM 3865 C C . ALA B 1 198 ? 49.493 -5.982 -23.192 1.00 96.11 198 ALA B C 1
ATOM 3866 O O . ALA B 1 198 ? 48.860 -7.033 -23.090 1.00 102.01 198 ALA B O 1
ATOM 3868 N N . ASP B 1 199 ? 49.510 -5.248 -24.315 1.00 99.98 199 ASP B N 1
ATOM 3869 C CA . ASP B 1 199 ? 48.419 -5.238 -25.295 1.00 109.05 199 ASP B CA 1
ATOM 3870 C C . ASP B 1 199 ? 47.880 -6.593 -25.764 1.00 115.46 199 ASP B C 1
ATOM 3871 O O . ASP B 1 199 ? 46.698 -6.675 -26.100 1.00 132.53 199 ASP B O 1
ATOM 3876 N N . PRO B 1 200 ? 48.653 -7.668 -25.849 1.00 102.81 200 PRO B N 1
ATOM 3877 C CA . PRO B 1 200 ? 47.994 -8.996 -25.883 1.00 101.70 200 PRO B CA 1
ATOM 3878 C C . PRO B 1 200 ? 47.378 -9.406 -24.545 1.00 99.25 200 PRO B C 1
ATOM 3879 O O . PRO B 1 200 ? 46.218 -9.817 -24.511 1.00 99.85 200 PRO B O 1
ATOM 3883 N N . LEU B 1 201 ? 48.101 -9.247 -23.441 1.00 96.93 201 LEU B N 1
ATOM 3884 C CA . LEU B 1 201 ? 47.688 -9.787 -22.151 1.00 89.51 201 LEU B CA 1
ATOM 3885 C C . LEU B 1 201 ? 46.689 -8.853 -21.472 1.00 88.62 201 LEU B C 1
ATOM 3886 O O . LEU B 1 201 ? 46.863 -7.631 -21.473 1.00 83.24 201 LEU B O 1
ATOM 3891 N N . LYS B 1 202 ? 45.635 -9.428 -20.881 1.00 90.74 202 LYS B N 1
ATOM 3892 C CA . LYS B 1 202 ? 44.641 -8.635 -20.160 1.00 83.65 202 LYS B CA 1
ATOM 3893 C C . LYS B 1 202 ? 44.652 -9.022 -18.688 1.00 82.41 202 LYS B C 1
ATOM 3894 O O . LYS B 1 202 ? 45.248 -10.029 -18.290 1.00 73.37 202 LYS B O 1
ATOM 3900 N N . LEU B 1 203 ? 43.977 -8.197 -17.880 1.00 86.82 203 LEU B N 1
ATOM 3901 C CA . LEU B 1 203 ? 43.893 -8.447 -16.444 1.00 77.31 203 LEU B CA 1
ATOM 3902 C C . LEU B 1 203 ? 43.387 -9.856 -16.161 1.00 78.73 203 LEU B C 1
ATOM 3903 O O . LEU B 1 203 ? 44.002 -10.610 -15.397 1.00 74.87 203 LEU B O 1
ATOM 3908 N N . PHE B 1 204 ? 42.292 -10.249 -16.805 1.00 78.17 204 PHE B N 1
ATOM 3909 C CA . PHE B 1 204 ? 41.745 -11.572 -16.553 1.00 80.76 204 PHE B CA 1
ATOM 3910 C C . PHE B 1 204 ? 42.487 -12.660 -17.321 1.00 77.37 204 PHE B C 1
ATOM 3911 O O . PHE B 1 204 ? 41.988 -13.784 -17.443 1.00 75.00 204 PHE B O 1
ATOM 3919 N N . ASP B 1 205 ? 43.661 -12.345 -17.859 1.00 84.76 205 ASP B N 1
ATOM 3920 C CA . ASP B 1 205 ? 44.551 -13.350 -18.422 1.00 81.24 205 ASP B CA 1
ATOM 3921 C C . ASP B 1 205 ? 45.630 -13.790 -17.442 1.00 75.26 205 ASP B C 1
ATOM 3922 O O . ASP B 1 205 ? 46.367 -14.741 -17.738 1.00 76.46 205 ASP B O 1
ATOM 3927 N N . ALA B 1 206 ? 45.711 -13.138 -16.283 1.00 73.16 206 ALA B N 1
ATOM 3928 C CA . ALA B 1 206 ? 46.820 -13.258 -15.350 1.00 73.95 206 ALA B CA 1
ATOM 3929 C C . ALA B 1 206 ? 46.309 -13.627 -13.964 1.00 71.58 206 ALA B C 1
ATOM 3930 O O . ALA B 1 206 ? 45.293 -13.098 -13.499 1.00 79.23 206 ALA B O 1
ATOM 3932 N N . SER B 1 207 ? 47.022 -14.532 -13.309 1.00 71.63 207 SER B N 1
ATOM 3933 C CA . SER B 1 207 ? 46.613 -14.967 -11.989 1.00 70.71 207 SER B CA 1
ATOM 3934 C C . SER B 1 207 ? 46.898 -13.874 -10.960 1.00 71.52 207 SER B C 1
ATOM 3935 O O . SER B 1 207 ? 47.901 -13.168 -11.065 1.00 80.56 207 SER B O 1
ATOM 3938 N N . PRO B 1 208 ? 46.038 -13.701 -9.961 1.00 85.98 208 PRO B N 1
ATOM 3939 C CA . PRO B 1 208 ? 46.376 -12.789 -8.872 1.00 73.85 208 PRO B CA 1
ATOM 3940 C C . PRO B 1 208 ? 47.487 -13.424 -8.074 1.00 76.08 208 PRO B C 1
ATOM 3941 O O . PRO B 1 208 ? 47.651 -14.648 -8.064 1.00 80.25 208 PRO B O 1
ATOM 3945 N N . VAL B 1 209 ? 48.266 -12.595 -7.400 1.00 69.79 209 VAL B N 1
ATOM 3946 C CA . VAL B 1 209 ? 49.329 -13.105 -6.549 1.00 85.34 209 VAL B CA 1
ATOM 3947 C C . VAL B 1 209 ? 49.033 -12.579 -5.149 1.00 80.03 209 VAL B C 1
ATOM 3948 O O . VAL B 1 209 ? 48.939 -11.363 -4.948 1.00 80.00 209 VAL B O 1
ATOM 3952 N N . CYS B 1 210 ? 48.891 -13.496 -4.191 1.00 88.22 210 CYS B N 1
ATOM 3953 C CA . CYS B 1 210 ? 48.196 -13.240 -2.933 1.00 82.72 210 CYS B CA 1
ATOM 3954 C C . CYS B 1 210 ? 48.816 -14.109 -1.839 1.00 84.69 210 CYS B C 1
ATOM 3955 O O . CYS B 1 210 ? 49.819 -14.796 -2.064 1.00 87.14 210 CYS B O 1
ATOM 3958 N N . ASP B 1 211 ? 48.211 -14.093 -0.649 1.00 79.91 211 ASP B N 1
ATOM 3959 C CA . ASP B 1 211 ? 48.699 -14.854 0.493 1.00 79.12 211 ASP B CA 1
ATOM 3960 C C . ASP B 1 211 ? 48.038 -16.226 0.595 1.00 81.03 211 ASP B C 1
ATOM 3961 O O . ASP B 1 211 ? 46.979 -16.486 0.016 1.00 80.58 211 ASP B O 1
ATOM 3966 N N . GLY B 1 212 ? 48.686 -17.102 1.356 1.00 78.89 212 GLY B N 1
ATOM 3967 C CA . GLY B 1 212 ? 48.230 -18.468 1.520 1.00 75.26 212 GLY B CA 1
ATOM 3968 C C . GLY B 1 212 ? 49.330 -19.349 2.087 1.00 80.29 212 GLY B C 1
ATOM 3969 O O . GLY B 1 212 ? 50.491 -18.944 2.227 1.00 76.57 212 GLY B O 1
ATOM 3970 N N . ALA B 1 213 ? 48.937 -20.584 2.392 1.00 76.67 213 ALA B N 1
ATOM 3971 C CA . ALA B 1 213 ? 49.814 -21.556 3.027 1.00 67.19 213 ALA B CA 1
ATOM 3972 C C . ALA B 1 213 ? 49.185 -22.935 2.888 1.00 76.24 213 ALA B C 1
ATOM 3973 O O . ALA B 1 213 ? 47.958 -23.080 2.939 1.00 84.93 213 ALA B O 1
ATOM 3975 N N . ALA B 1 214 ? 50.038 -23.941 2.709 1.00 66.84 214 ALA B N 1
ATOM 3976 C CA . ALA B 1 214 ? 49.588 -25.313 2.540 1.00 71.64 214 ALA B CA 1
ATOM 3977 C C . ALA B 1 214 ? 50.663 -26.249 3.068 1.00 77.63 214 ALA B C 1
ATOM 3978 O O . ALA B 1 214 ? 51.844 -25.891 3.156 1.00 78.81 214 ALA B O 1
ATOM 3980 N N . ALA B 1 215 ? 50.237 -27.459 3.425 1.00 71.27 215 ALA B N 1
ATOM 3981 C CA . ALA B 1 215 ? 51.116 -28.408 4.088 1.00 67.90 215 ALA B CA 1
ATOM 3982 C C . ALA B 1 215 ? 50.747 -29.821 3.673 1.00 79.60 215 ALA B C 1
ATOM 3983 O O . ALA B 1 215 ? 49.588 -30.124 3.381 1.00 86.23 215 ALA B O 1
ATOM 3985 N N . VAL B 1 216 ? 51.751 -30.688 3.677 1.00 77.95 216 VAL B N 1
ATOM 3986 C CA . VAL B 1 216 ? 51.599 -32.069 3.252 1.00 74.35 216 VAL B CA 1
ATOM 3987 C C . VAL B 1 216 ? 52.436 -32.933 4.184 1.00 78.42 216 VAL B C 1
ATOM 3988 O O . VAL B 1 216 ? 53.527 -32.532 4.606 1.00 88.93 216 VAL B O 1
ATOM 3992 N N . ILE B 1 217 ? 51.901 -34.097 4.548 1.00 80.19 217 ILE B N 1
ATOM 3993 C CA . ILE B 1 217 ? 52.592 -35.066 5.392 1.00 75.07 217 ILE B CA 1
ATOM 3994 C C . ILE B 1 217 ? 52.920 -36.272 4.534 1.00 76.93 217 ILE B C 1
ATOM 3995 O O . ILE B 1 217 ? 52.035 -36.828 3.872 1.00 81.75 217 ILE B O 1
ATOM 4000 N N . ILE B 1 218 ? 54.189 -36.669 4.536 1.00 76.38 218 ILE B N 1
ATOM 4001 C CA . ILE B 1 218 ? 54.666 -37.773 3.716 1.00 74.52 218 ILE B CA 1
ATOM 4002 C C . ILE B 1 218 ? 55.270 -38.815 4.642 1.00 82.32 218 ILE B C 1
ATOM 4003 O O . ILE B 1 218 ? 55.867 -38.485 5.672 1.00 86.89 218 ILE B O 1
ATOM 4008 N N . THR B 1 219 ? 55.094 -40.079 4.284 1.00 78.73 219 THR B N 1
ATOM 4009 C CA . THR B 1 219 ? 55.628 -41.178 5.077 1.00 77.07 219 THR B CA 1
ATOM 4010 C C . THR B 1 219 ? 55.620 -42.428 4.212 1.00 76.46 219 THR B C 1
ATOM 4011 O O . THR B 1 219 ? 55.299 -42.377 3.019 1.00 78.59 219 THR B O 1
ATOM 4015 N N . THR B 1 220 ? 55.985 -43.512 4.790 1.00 97.73 220 THR B N 1
ATOM 4016 C CA . THR B 1 220 ? 55.997 -44.798 4.125 1.00 97.46 220 THR B CA 1
ATOM 4017 C C . THR B 1 220 ? 54.820 -45.645 4.613 1.00 101.43 220 THR B C 1
ATOM 4018 O O . THR B 1 220 ? 54.346 -45.462 5.741 1.00 97.59 220 THR B O 1
ATOM 4022 N N . PRO B 1 221 ? 54.297 -46.550 3.776 1.00 96.03 221 PRO B N 1
ATOM 4023 C CA . PRO B 1 221 ? 53.151 -47.375 4.203 1.00 96.64 221 PRO B CA 1
ATOM 4024 C C . PRO B 1 221 ? 53.386 -48.126 5.501 1.00 97.36 221 PRO B C 1
ATOM 4025 O O . PRO B 1 221 ? 52.440 -48.333 6.272 1.00 104.69 221 PRO B O 1
ATOM 4029 N N . GLU B 1 222 ? 54.627 -48.543 5.759 1.00 96.59 222 GLU B N 1
ATOM 4030 C CA . GLU B 1 222 ? 54.951 -49.244 6.997 1.00 95.92 222 GLU B CA 1
ATOM 4031 C C . GLU B 1 222 ? 54.701 -48.356 8.213 1.00 101.36 222 GLU B C 1
ATOM 4032 O O . GLU B 1 222 ? 54.039 -48.768 9.173 1.00 106.59 222 GLU B O 1
ATOM 4038 N N . LYS B 1 223 ? 55.220 -47.123 8.182 1.00 102.32 223 LYS B N 1
ATOM 4039 C CA . LYS B 1 223 ? 55.007 -46.187 9.284 1.00 99.84 223 LYS B CA 1
ATOM 4040 C C . LYS B 1 223 ? 53.526 -45.846 9.446 1.00 100.99 223 LYS B C 1
ATOM 4041 O O . LYS B 1 223 ? 53.035 -45.667 10.571 1.00 98.56 223 LYS B O 1
ATOM 4047 N N . ALA B 1 224 ? 52.798 -45.757 8.331 1.00 92.98 224 ALA B N 1
ATOM 4048 C CA . ALA B 1 224 ? 51.380 -45.423 8.393 1.00 97.74 224 ALA B CA 1
ATOM 4049 C C . ALA B 1 224 ? 50.566 -46.554 9.014 1.00 107.05 224 ALA B C 1
ATOM 4050 O O . ALA B 1 224 ? 49.663 -46.302 9.822 1.00 106.60 224 ALA B O 1
ATOM 4052 N N . LYS B 1 225 ? 50.863 -47.805 8.641 1.00 107.33 225 LYS B N 1
ATOM 4053 C CA . LYS B 1 225 ? 50.244 -48.942 9.318 1.00 102.69 225 LYS B CA 1
ATOM 4054 C C . LYS B 1 225 ? 50.607 -48.953 10.793 1.00 101.93 225 LYS B C 1
ATOM 4055 O O . LYS B 1 225 ? 49.749 -49.177 11.653 1.00 110.39 225 LYS B O 1
ATOM 4061 N N . GLU B 1 226 ? 51.878 -48.703 11.103 1.00 102.34 226 GLU B N 1
ATOM 4062 C CA . GLU B 1 226 ? 52.338 -48.699 12.484 1.00 107.83 226 GLU B CA 1
ATOM 4063 C C . GLU B 1 226 ? 51.707 -47.585 13.306 1.00 105.90 226 GLU B C 1
ATOM 4064 O O . GLU B 1 226 ? 51.750 -47.640 14.541 1.00 104.22 226 GLU B O 1
ATOM 4070 N N . LEU B 1 227 ? 51.143 -46.568 12.656 1.00 110.28 227 LEU B N 1
ATOM 4071 C CA . LEU B 1 227 ? 50.400 -45.534 13.360 1.00 107.62 227 LEU B CA 1
ATOM 4072 C C . LEU B 1 227 ? 48.905 -45.580 13.087 1.00 97.21 227 LEU B C 1
ATOM 4073 O O . LEU B 1 227 ? 48.155 -44.834 13.723 1.00 102.40 227 LEU B O 1
ATOM 4078 N N . GLY B 1 228 ? 48.453 -46.423 12.168 1.00 93.87 228 GLY B N 1
ATOM 4079 C CA . GLY B 1 228 ? 47.032 -46.572 11.928 1.00 102.29 228 GLY B CA 1
ATOM 4080 C C . GLY B 1 228 ? 46.371 -45.468 11.132 1.00 100.32 228 GLY B C 1
ATOM 4081 O O . GLY B 1 228 ? 45.245 -45.066 11.452 1.00 105.65 228 GLY B O 1
ATOM 4082 N N . ILE B 1 229 ? 47.035 -44.958 10.102 1.00 102.38 229 ILE B N 1
ATOM 4083 C CA . ILE B 1 229 ? 46.369 -44.049 9.176 1.00 105.78 229 ILE B CA 1
ATOM 4084 C C . ILE B 1 229 ? 45.613 -44.919 8.181 1.00 91.04 229 ILE B C 1
ATOM 4085 O O . ILE B 1 229 ? 46.227 -45.778 7.530 1.00 94.57 229 ILE B O 1
ATOM 4090 N N . PRO B 1 230 ? 44.295 -44.764 8.054 1.00 90.21 230 PRO B N 1
ATOM 4091 C CA . PRO B 1 230 ? 43.553 -45.560 7.068 1.00 91.44 230 PRO B CA 1
ATOM 4092 C C . PRO B 1 230 ? 44.106 -45.356 5.665 1.00 94.07 230 PRO B C 1
ATOM 4093 O O . PRO B 1 230 ? 44.492 -44.250 5.284 1.00 102.69 230 PRO B O 1
ATOM 4097 N N . LYS B 1 231 ? 44.139 -46.446 4.897 1.00 92.07 231 LYS B N 1
ATOM 4098 C CA . LYS B 1 231 ? 44.625 -46.387 3.525 1.00 88.69 231 LYS B CA 1
ATOM 4099 C C . LYS B 1 231 ? 43.774 -45.470 2.653 1.00 100.28 231 LYS B C 1
ATOM 4100 O O . LYS B 1 231 ? 44.226 -45.068 1.574 1.00 104.53 231 LYS B O 1
ATOM 4106 N N . ASP B 1 232 ? 42.555 -45.129 3.094 1.00 112.33 232 ASP B N 1
ATOM 4107 C CA . ASP B 1 232 ? 41.745 -44.153 2.369 1.00 113.96 232 ASP B CA 1
ATOM 4108 C C . ASP B 1 232 ? 42.426 -42.794 2.308 1.00 120.53 232 ASP B C 1
ATOM 4109 O O . ASP B 1 232 ? 42.193 -42.024 1.370 1.00 123.73 232 ASP B O 1
ATOM 4114 N N . LYS B 1 233 ? 43.255 -42.480 3.303 1.00 104.46 233 LYS B N 1
ATOM 4115 C CA . LYS B 1 233 ? 44.031 -41.252 3.346 1.00 100.66 233 LYS B CA 1
ATOM 4116 C C . LYS B 1 233 ? 45.443 -41.425 2.780 1.00 96.29 233 LYS B C 1
ATOM 4117 O O . LYS B 1 233 ? 46.313 -40.593 3.055 1.00 95.97 233 LYS B O 1
ATOM 4123 N N . TRP B 1 234 ? 45.680 -42.475 1.994 1.00 90.81 234 TRP B N 1
ATOM 4124 C CA . TRP B 1 234 ? 46.987 -42.784 1.425 1.00 92.03 234 TRP B CA 1
ATOM 4125 C C . TRP B 1 234 ? 46.998 -42.417 -0.053 1.00 97.85 234 TRP B C 1
ATOM 4126 O O . TRP B 1 234 ? 46.219 -42.977 -0.834 1.00 96.24 234 TRP B O 1
ATOM 4137 N N . ILE B 1 235 ? 47.907 -41.522 -0.445 1.00 90.40 235 ILE B N 1
ATOM 4138 C CA . ILE B 1 235 ? 48.097 -41.165 -1.848 1.00 84.33 235 ILE B CA 1
ATOM 4139 C C . ILE B 1 235 ? 49.583 -41.250 -2.170 1.00 91.87 235 ILE B C 1
ATOM 4140 O O . ILE B 1 235 ? 50.399 -40.592 -1.521 1.00 94.08 235 ILE B O 1
ATOM 4145 N N . GLU B 1 236 ? 49.934 -42.047 -3.175 1.00 90.98 236 GLU B N 1
ATOM 4146 C CA . GLU B 1 236 ? 51.328 -42.317 -3.505 1.00 91.31 236 GLU B CA 1
ATOM 4147 C C . GLU B 1 236 ? 51.937 -41.207 -4.351 1.00 92.12 236 GLU B C 1
ATOM 4148 O O . GLU B 1 236 ? 51.290 -40.685 -5.265 1.00 90.27 236 GLU B O 1
ATOM 4154 N N . ILE B 1 237 ? 53.188 -40.856 -4.039 1.00 96.40 237 ILE B N 1
ATOM 4155 C CA . ILE B 1 237 ? 54.041 -40.083 -4.937 1.00 87.63 237 ILE B CA 1
ATOM 4156 C C . ILE B 1 237 ? 54.724 -41.111 -5.840 1.00 90.42 237 ILE B C 1
ATOM 4157 O O . ILE B 1 237 ? 55.652 -41.813 -5.422 1.00 94.85 237 ILE B O 1
ATOM 4162 N N . ALA B 1 238 ? 54.242 -41.230 -7.081 1.00 88.79 238 ALA B N 1
ATOM 4163 C CA . ALA B 1 238 ? 54.713 -42.276 -7.977 1.00 91.52 238 ALA B CA 1
ATOM 4164 C C . ALA B 1 238 ? 55.753 -41.797 -8.978 1.00 102.01 238 ALA B C 1
ATOM 4165 O O . ALA B 1 238 ? 56.475 -42.626 -9.544 1.00 104.06 238 ALA B O 1
ATOM 4167 N N . GLY B 1 239 ? 55.852 -40.492 -9.204 1.00 109.55 239 GLY B N 1
ATOM 4168 C CA . GLY B 1 239 ? 56.804 -39.965 -10.156 1.00 105.59 239 GLY B CA 1
ATOM 4169 C C . GLY B 1 239 ? 57.198 -38.544 -9.835 1.00 104.64 239 GLY B C 1
ATOM 4170 O O . GLY B 1 239 ? 56.340 -37.689 -9.606 1.00 107.79 239 GLY B O 1
ATOM 4171 N N . MET B 1 240 ? 58.499 -38.280 -9.814 1.00 95.61 240 MET B N 1
ATOM 4172 C CA . MET B 1 240 ? 59.019 -36.964 -9.477 1.00 89.57 240 MET B CA 1
ATOM 4173 C C . MET B 1 240 ? 60.004 -36.561 -10.562 1.00 95.19 240 MET B C 1
ATOM 4174 O O . MET B 1 240 ? 61.025 -37.230 -10.754 1.00 95.65 240 MET B O 1
ATOM 4179 N N . GLY B 1 241 ? 59.691 -35.486 -11.281 1.00 94.80 241 GLY B N 1
ATOM 4180 C CA . GLY B 1 241 ? 60.587 -34.967 -12.295 1.00 84.38 241 GLY B CA 1
ATOM 4181 C C . GLY B 1 241 ? 60.846 -33.485 -12.125 1.00 85.29 241 GLY B C 1
ATOM 4182 O O . GLY B 1 241 ? 59.910 -32.704 -11.926 1.00 94.87 241 GLY B O 1
ATOM 4183 N N . ARG B 1 242 ? 62.112 -33.085 -12.211 1.00 88.14 242 ARG B N 1
ATOM 4184 C CA . ARG B 1 242 ? 62.531 -31.699 -12.033 1.00 82.03 242 ARG B CA 1
ATOM 4185 C C . ARG B 1 242 ? 63.726 -31.441 -12.941 1.00 78.48 242 ARG B C 1
ATOM 4186 O O . ARG B 1 242 ? 64.702 -32.195 -12.902 1.00 90.70 242 ARG B O 1
ATOM 4194 N N . ALA B 1 243 ? 63.663 -30.381 -13.746 1.00 73.74 243 ALA B N 1
ATOM 4195 C CA . ALA B 1 243 ? 64.757 -30.030 -14.645 1.00 78.93 243 ALA B CA 1
ATOM 4196 C C . ALA B 1 243 ? 64.919 -28.515 -14.684 1.00 80.09 243 ALA B C 1
ATOM 4197 O O . ALA B 1 243 ? 64.083 -27.761 -14.177 1.00 82.67 243 ALA B O 1
ATOM 4199 N N . ILE B 1 244 ? 66.010 -28.066 -15.303 1.00 72.87 244 ILE B N 1
ATOM 4200 C CA . ILE B 1 244 ? 66.300 -26.645 -15.443 1.00 74.42 244 ILE B CA 1
ATOM 4201 C C . ILE B 1 244 ? 66.539 -26.333 -16.913 1.00 76.44 244 ILE B C 1
ATOM 4202 O O . ILE B 1 244 ? 66.683 -27.223 -17.751 1.00 82.48 244 ILE B O 1
ATOM 4207 N N . ASP B 1 245 ? 66.595 -25.037 -17.207 1.00 70.56 245 ASP B N 1
ATOM 4208 C CA . ASP B 1 245 ? 66.961 -24.544 -18.525 1.00 78.73 245 ASP B CA 1
ATOM 4209 C C . ASP B 1 245 ? 67.722 -23.238 -18.340 1.00 84.23 245 ASP B C 1
ATOM 4210 O O . ASP B 1 245 ? 67.874 -22.735 -17.226 1.00 81.69 245 ASP B O 1
ATOM 4215 N N . THR B 1 246 ? 68.220 -22.702 -19.444 1.00 92.88 246 THR B N 1
ATOM 4216 C CA . THR B 1 246 ? 69.040 -21.505 -19.375 1.00 92.72 246 THR B CA 1
ATOM 4217 C C . THR B 1 246 ? 68.204 -20.291 -18.993 1.00 97.27 246 THR B C 1
ATOM 4218 O O . THR B 1 246 ? 67.067 -20.136 -19.448 1.00 85.23 246 THR B O 1
ATOM 4222 N N . ILE B 1 247 ? 68.770 -19.431 -18.135 1.00 94.71 247 ILE B N 1
ATOM 4223 C CA . ILE B 1 247 ? 68.134 -18.144 -17.868 1.00 96.26 247 ILE B CA 1
ATOM 4224 C C . ILE B 1 247 ? 68.264 -17.228 -19.072 1.00 98.96 247 ILE B C 1
ATOM 4225 O O . ILE B 1 247 ? 67.427 -16.336 -19.270 1.00 109.01 247 ILE B O 1
ATOM 4230 N N . ASN B 1 248 ? 69.300 -17.434 -19.882 1.00 94.94 248 ASN B N 1
ATOM 4231 C CA . ASN B 1 248 ? 69.520 -16.676 -21.107 1.00 88.60 248 ASN B CA 1
ATOM 4232 C C . ASN B 1 248 ? 68.466 -17.095 -22.122 1.00 89.16 248 ASN B C 1
ATOM 4233 O O . ASN B 1 248 ? 68.559 -18.173 -22.722 1.00 90.84 248 ASN B O 1
ATOM 4238 N N . LEU B 1 249 ? 67.434 -16.262 -22.299 1.00 86.56 249 LEU B N 1
ATOM 4239 C CA . LEU B 1 249 ? 66.477 -16.555 -23.363 1.00 91.76 249 LEU B CA 1
ATOM 4240 C C . LEU B 1 249 ? 67.098 -16.476 -24.749 1.00 85.23 249 LEU B C 1
ATOM 4241 O O . LEU B 1 249 ? 66.496 -16.997 -25.692 1.00 87.04 249 LEU B O 1
ATOM 4246 N N . ALA B 1 250 ? 68.280 -15.884 -24.889 1.00 91.09 250 ALA B N 1
ATOM 4247 C CA . ALA B 1 250 ? 69.078 -16.083 -26.098 1.00 88.40 250 ALA B CA 1
ATOM 4248 C C . ALA B 1 250 ? 70.046 -17.250 -25.957 1.00 99.53 250 ALA B C 1
ATOM 4249 O O . ALA B 1 250 ? 71.233 -17.092 -26.153 1.00 134.97 250 ALA B O 1
ATOM 4251 N N . ASN B 1 251 ? 69.562 -18.393 -25.481 1.00 91.07 251 ASN B N 1
ATOM 4252 C CA . ASN B 1 251 ? 70.257 -19.673 -25.623 1.00 96.15 251 ASN B CA 1
ATOM 4253 C C . ASN B 1 251 ? 69.231 -20.797 -25.724 1.00 98.48 251 ASN B C 1
ATOM 4254 O O . ASN B 1 251 ? 69.575 -21.975 -25.582 1.00 111.80 251 ASN B O 1
ATOM 4259 N N . ARG B 1 252 ? 67.961 -20.442 -25.896 1.00 87.16 252 ARG B N 1
ATOM 4260 C CA . ARG B 1 252 ? 66.895 -21.432 -25.853 1.00 89.82 252 ARG B CA 1
ATOM 4261 C C . ARG B 1 252 ? 66.525 -21.913 -27.253 1.00 84.50 252 ARG B C 1
ATOM 4262 O O . ARG B 1 252 ? 66.775 -21.236 -28.253 1.00 85.32 252 ARG B O 1
ATOM 4270 N N . GLU B 1 253 ? 65.909 -23.099 -27.314 1.00 77.55 253 GLU B N 1
ATOM 4271 C CA . GLU B 1 253 ? 65.527 -23.668 -28.607 1.00 90.11 253 GLU B CA 1
ATOM 4272 C C . GLU B 1 253 ? 64.308 -22.969 -29.209 1.00 97.21 253 GLU B C 1
ATOM 4273 O O . GLU B 1 253 ? 64.367 -22.465 -30.338 1.00 101.73 253 GLU B O 1
ATOM 4279 N N . ASP B 1 254 ? 63.192 -22.931 -28.479 1.00 98.25 254 ASP B N 1
ATOM 4280 C CA . ASP B 1 254 ? 61.977 -22.285 -28.959 1.00 112.02 254 ASP B CA 1
ATOM 4281 C C . ASP B 1 254 ? 61.293 -21.571 -27.805 1.00 105.85 254 ASP B C 1
ATOM 4282 O O . ASP B 1 254 ? 61.208 -22.108 -26.696 1.00 112.94 254 ASP B O 1
ATOM 4287 N N . PHE B 1 255 ? 60.792 -20.362 -28.075 1.00 94.90 255 PHE B N 1
ATOM 4288 C CA . PHE B 1 255 ? 60.002 -19.649 -27.075 1.00 97.14 255 PHE B CA 1
ATOM 4289 C C . PHE B 1 255 ? 58.654 -20.312 -26.824 1.00 96.35 255 PHE B C 1
ATOM 4290 O O . PHE B 1 255 ? 58.044 -20.080 -25.772 1.00 93.59 255 PHE B O 1
ATOM 4298 N N . LEU B 1 256 ? 58.193 -21.145 -27.757 1.00 93.08 256 LEU B N 1
ATOM 4299 C CA . LEU B 1 256 ? 56.926 -21.855 -27.666 1.00 95.37 256 LEU B CA 1
ATOM 4300 C C . LEU B 1 256 ? 57.088 -23.277 -27.141 1.00 95.36 256 LEU B C 1
ATOM 4301 O O . LEU B 1 256 ? 56.198 -24.112 -27.332 1.00 101.66 256 LEU B O 1
ATOM 4306 N N . THR B 1 257 ? 58.207 -23.568 -26.485 1.00 94.85 257 THR B N 1
ATOM 4307 C CA . THR B 1 257 ? 58.480 -24.879 -25.912 1.00 93.40 257 THR B CA 1
ATOM 4308 C C . THR B 1 257 ? 59.044 -24.704 -24.510 1.00 94.62 257 THR B C 1
ATOM 4309 O O . THR B 1 257 ? 59.983 -23.926 -24.308 1.00 111.79 257 THR B O 1
ATOM 4313 N N . LEU B 1 258 ? 58.475 -25.426 -23.551 1.00 83.43 258 LEU B N 1
ATOM 4314 C CA . LEU B 1 258 ? 59.000 -25.493 -22.189 1.00 82.32 258 LEU B CA 1
ATOM 4315 C C . LEU B 1 258 ? 59.802 -26.787 -22.090 1.00 88.21 258 LEU B C 1
ATOM 4316 O O . LEU B 1 258 ? 59.262 -27.855 -21.768 1.00 80.32 258 LEU B O 1
ATOM 4321 N N . LYS B 1 259 ? 61.108 -26.682 -22.374 1.00 70.05 259 LYS B N 1
ATOM 4322 C CA . LYS B 1 259 ? 61.968 -27.862 -22.387 1.00 74.97 259 LYS B CA 1
ATOM 4323 C C . LYS B 1 259 ? 62.076 -28.504 -21.012 1.00 78.86 259 LYS B C 1
ATOM 4324 O O . LYS B 1 259 ? 62.084 -29.739 -20.899 1.00 83.86 259 LYS B O 1
ATOM 4330 N N . ALA B 1 260 ? 62.204 -27.692 -19.956 1.00 73.65 260 ALA B N 1
ATOM 4331 C CA . ALA B 1 260 ? 62.313 -28.281 -18.625 1.00 78.54 260 ALA B CA 1
ATOM 4332 C C . ALA B 1 260 ? 61.021 -28.982 -18.229 1.00 80.91 260 ALA B C 1
ATOM 4333 O O . ALA B 1 260 ? 61.064 -30.034 -17.580 1.00 77.72 260 ALA B O 1
ATOM 4335 N N . ALA B 1 261 ? 59.868 -28.438 -18.635 1.00 77.68 261 ALA B N 1
ATOM 4336 C CA . ALA B 1 261 ? 58.602 -29.111 -18.358 1.00 77.26 261 ALA B CA 1
ATOM 4337 C C . ALA B 1 261 ? 58.550 -30.467 -19.043 1.00 79.77 261 ALA B C 1
ATOM 4338 O O . ALA B 1 261 ? 58.155 -31.464 -18.429 1.00 84.62 261 ALA B O 1
ATOM 4340 N N . THR B 1 262 ? 58.974 -30.529 -20.310 1.00 78.69 262 THR B N 1
ATOM 4341 C CA . THR B 1 262 ? 58.958 -31.795 -21.045 1.00 80.30 262 THR B CA 1
ATOM 4342 C C . THR B 1 262 ? 59.924 -32.817 -20.447 1.00 90.01 262 THR B C 1
ATOM 4343 O O . THR B 1 262 ? 59.586 -34.003 -20.331 1.00 92.50 262 THR B O 1
ATOM 4347 N N . ILE B 1 263 ? 61.125 -32.379 -20.048 1.00 83.88 263 ILE B N 1
ATOM 4348 C CA . ILE B 1 263 ? 62.097 -33.294 -19.445 1.00 78.53 263 ILE B CA 1
ATOM 4349 C C . ILE B 1 263 ? 61.609 -33.794 -18.089 1.00 79.64 263 ILE B C 1
ATOM 4350 O O . ILE B 1 263 ? 61.666 -34.997 -17.791 1.00 89.61 263 ILE B O 1
ATOM 4355 N N . ALA B 1 264 ? 61.147 -32.878 -17.233 1.00 79.41 264 ALA B N 1
ATOM 4356 C CA . ALA B 1 264 ? 60.627 -33.281 -15.932 1.00 86.27 264 ALA B CA 1
ATOM 4357 C C . ALA B 1 264 ? 59.455 -34.233 -16.088 1.00 83.71 264 ALA B C 1
ATOM 4358 O O . ALA B 1 264 ? 59.344 -35.223 -15.352 1.00 88.92 264 ALA B O 1
ATOM 4360 N N . ALA B 1 265 ? 58.571 -33.953 -17.050 1.00 82.22 265 ALA B N 1
ATOM 4361 C CA . ALA B 1 265 ? 57.441 -34.835 -17.294 1.00 85.67 265 ALA B CA 1
ATOM 4362 C C . ALA B 1 265 ? 57.909 -36.210 -17.741 1.00 89.74 265 ALA B C 1
ATOM 4363 O O . ALA B 1 265 ? 57.402 -37.225 -17.256 1.00 85.27 265 ALA B O 1
ATOM 4365 N N . GLU B 1 266 ? 58.880 -36.268 -18.658 1.00 89.88 266 GLU B N 1
ATOM 4366 C CA . GLU B 1 266 ? 59.352 -37.566 -19.120 1.00 91.53 266 GLU B CA 1
ATOM 4367 C C . GLU B 1 266 ? 59.930 -38.370 -17.963 1.00 84.97 266 GLU B C 1
ATOM 4368 O O . GLU B 1 266 ? 59.644 -39.568 -17.818 1.00 83.45 266 GLU B O 1
ATOM 4374 N N . ARG B 1 267 ? 60.711 -37.716 -17.102 1.00 81.25 267 ARG B N 1
ATOM 4375 C CA . ARG B 1 267 ? 61.284 -38.431 -15.967 1.00 86.34 267 ARG B CA 1
ATOM 4376 C C . ARG B 1 267 ? 60.199 -38.916 -15.003 1.00 86.54 267 ARG B C 1
ATOM 4377 O O . ARG B 1 267 ? 60.228 -40.073 -14.564 1.00 85.94 267 ARG B O 1
ATOM 4379 N N . ALA B 1 268 ? 59.224 -38.065 -14.674 1.00 90.61 268 ALA B N 1
ATOM 4380 C CA . ALA B 1 268 ? 58.193 -38.478 -13.722 1.00 91.68 268 ALA B CA 1
ATOM 4381 C C . ALA B 1 268 ? 57.333 -39.603 -14.291 1.00 90.04 268 ALA B C 1
ATOM 4382 O O . ALA B 1 268 ? 57.013 -40.576 -13.590 1.00 86.99 268 ALA B O 1
ATOM 4384 N N . TYR B 1 269 ? 56.955 -39.487 -15.567 1.00 91.35 269 TYR B N 1
ATOM 4385 C CA . TYR B 1 269 ? 56.188 -40.536 -16.229 1.00 91.63 269 TYR B CA 1
ATOM 4386 C C . TYR B 1 269 ? 56.932 -41.864 -16.185 1.00 96.35 269 TYR B C 1
ATOM 4387 O O . TYR B 1 269 ? 56.370 -42.889 -15.779 1.00 103.33 269 TYR B O 1
ATOM 4396 N N . LYS B 1 270 ? 58.206 -41.864 -16.600 1.00 88.86 270 LYS B N 1
ATOM 4397 C CA . LYS B 1 270 ? 58.969 -43.105 -16.594 1.00 89.82 270 LYS B CA 1
ATOM 4398 C C . LYS B 1 270 ? 59.102 -43.659 -15.184 1.00 93.74 270 LYS B C 1
ATOM 4399 O O . LYS B 1 270 ? 59.079 -44.880 -14.991 1.00 106.02 270 LYS B O 1
ATOM 4401 N N . MET B 1 271 ? 59.198 -42.780 -14.183 1.00 88.87 271 MET B N 1
ATOM 4402 C CA . MET B 1 271 ? 59.343 -43.240 -12.808 1.00 93.11 271 MET B CA 1
ATOM 4403 C C . MET B 1 271 ? 58.056 -43.870 -12.286 1.00 101.45 271 MET B C 1
ATOM 4404 O O . MET B 1 271 ? 58.102 -44.719 -11.387 1.00 108.96 271 MET B O 1
ATOM 4409 N N . ALA B 1 272 ? 56.899 -43.465 -12.815 1.00 99.38 272 ALA B N 1
ATOM 4410 C CA . ALA B 1 272 ? 55.637 -44.027 -12.344 1.00 117.78 272 ALA B CA 1
ATOM 4411 C C . ALA B 1 272 ? 55.100 -45.158 -13.211 1.00 113.07 272 ALA B C 1
ATOM 4412 O O . ALA B 1 272 ? 54.214 -45.896 -12.761 1.00 110.13 272 ALA B O 1
ATOM 4414 N N . GLY B 1 273 ? 55.589 -45.300 -14.437 1.00 108.21 273 GLY B N 1
ATOM 4415 C CA . GLY B 1 273 ? 55.089 -46.324 -15.324 1.00 106.47 273 GLY B CA 1
ATOM 4416 C C . GLY B 1 273 ? 53.886 -45.916 -16.132 1.00 108.68 273 GLY B C 1
ATOM 4417 O O . GLY B 1 273 ? 53.171 -46.793 -16.634 1.00 112.59 273 GLY B O 1
ATOM 4418 N N . VAL B 1 274 ? 53.631 -44.618 -16.270 1.00 105.82 274 VAL B N 1
ATOM 4419 C CA . VAL B 1 274 ? 52.433 -44.133 -16.942 1.00 115.66 274 VAL B CA 1
ATOM 4420 C C . VAL B 1 274 ? 52.832 -43.272 -18.127 1.00 103.81 274 VAL B C 1
ATOM 4421 O O . VAL B 1 274 ? 53.874 -42.612 -18.124 1.00 104.83 274 VAL B O 1
ATOM 4425 N N . LYS B 1 275 ? 51.998 -43.299 -19.143 1.00 107.94 275 LYS B N 1
ATOM 4426 C CA . LYS B 1 275 ? 52.013 -42.403 -20.283 1.00 109.32 275 LYS B CA 1
ATOM 4427 C C . LYS B 1 275 ? 51.055 -41.249 -20.028 1.00 111.65 275 LYS B C 1
ATOM 4428 O O . LYS B 1 275 ? 50.195 -41.333 -19.143 1.00 110.59 275 LYS B O 1
ATOM 4430 N N . PRO B 1 276 ? 51.170 -40.146 -20.778 1.00 110.22 276 PRO B N 1
ATOM 4431 C CA . PRO B 1 276 ? 50.269 -39.004 -20.535 1.00 106.48 276 PRO B CA 1
ATOM 4432 C C . PRO B 1 276 ? 48.796 -39.329 -20.723 1.00 104.91 276 PRO B C 1
ATOM 4433 O O . PRO B 1 276 ? 47.944 -38.615 -20.179 1.00 102.53 276 PRO B O 1
ATOM 4437 N N . GLU B 1 277 ? 48.469 -40.383 -21.467 1.00 109.33 277 GLU B N 1
ATOM 4438 C CA . GLU B 1 277 ? 47.083 -40.755 -21.711 1.00 108.65 277 GLU B CA 1
ATOM 4439 C C . GLU B 1 277 ? 46.450 -41.496 -20.538 1.00 106.90 277 GLU B C 1
ATOM 4440 O O . GLU B 1 277 ? 45.234 -41.720 -20.552 1.00 108.60 277 GLU B O 1
ATOM 4446 N N . ASP B 1 278 ? 47.233 -41.859 -19.521 1.00 107.83 278 ASP B N 1
ATOM 4447 C CA . ASP B 1 278 ? 46.741 -42.583 -18.356 1.00 105.81 278 ASP B CA 1
ATOM 4448 C C . ASP B 1 278 ? 46.552 -41.691 -17.132 1.00 103.10 278 ASP B C 1
ATOM 4449 O O . ASP B 1 278 ? 46.328 -42.206 -16.033 1.00 104.78 278 ASP B O 1
ATOM 4454 N N . VAL B 1 279 ? 46.645 -40.373 -17.293 1.00 99.29 279 VAL B N 1
ATOM 4455 C CA . VAL B 1 279 ? 46.517 -39.424 -16.192 1.00 97.75 279 VAL B CA 1
ATOM 4456 C C . VAL B 1 279 ? 45.153 -38.758 -16.291 1.00 99.04 279 VAL B C 1
ATOM 4457 O O . VAL B 1 279 ? 44.719 -38.366 -17.384 1.00 95.28 279 VAL B O 1
ATOM 4461 N N . ASP B 1 280 ? 44.481 -38.609 -15.148 1.00 91.06 280 ASP B N 1
ATOM 4462 C CA . ASP B 1 280 ? 43.085 -38.193 -15.129 1.00 93.25 280 ASP B CA 1
ATOM 4463 C C . ASP B 1 280 ? 42.893 -36.687 -14.995 1.00 91.57 280 ASP B C 1
ATOM 4464 O O . ASP B 1 280 ? 41.914 -36.155 -15.524 1.00 91.09 280 ASP B O 1
ATOM 4469 N N . PHE B 1 281 ? 43.798 -35.977 -14.325 1.00 100.26 281 PHE B N 1
ATOM 4470 C CA . PHE B 1 281 ? 43.730 -34.521 -14.300 1.00 94.74 281 PHE B CA 1
ATOM 4471 C C . PHE B 1 281 ? 45.142 -33.965 -14.283 1.00 92.10 281 PHE B C 1
ATOM 4472 O O . PHE B 1 281 ? 46.106 -34.668 -13.970 1.00 87.99 281 PHE B O 1
ATOM 4480 N N . PHE B 1 282 ? 45.251 -32.689 -14.644 1.00 97.38 282 PHE B N 1
ATOM 4481 C CA . PHE B 1 282 ? 46.539 -32.009 -14.683 1.00 82.01 282 PHE B CA 1
ATOM 4482 C C . PHE B 1 282 ? 46.394 -30.651 -14.018 1.00 79.15 282 PHE B C 1
ATOM 4483 O O . PHE B 1 282 ? 45.604 -29.813 -14.467 1.00 76.79 282 PHE B O 1
ATOM 4491 N N . GLU B 1 283 ? 47.135 -30.455 -12.932 1.00 73.95 283 GLU B N 1
ATOM 4492 C CA . GLU B 1 283 ? 47.261 -29.151 -12.291 1.00 74.42 283 GLU B CA 1
ATOM 4493 C C . GLU B 1 283 ? 48.492 -28.461 -12.878 1.00 85.68 283 GLU B C 1
ATOM 4494 O O . GLU B 1 283 ? 49.633 -28.813 -12.561 1.00 83.94 283 GLU B O 1
ATOM 4500 N N . VAL B 1 284 ? 48.254 -27.480 -13.740 1.00 83.10 284 VAL B N 1
ATOM 4501 C CA . VAL B 1 284 ? 49.291 -26.870 -14.546 1.00 71.80 284 VAL B CA 1
ATOM 4502 C C . VAL B 1 284 ? 49.617 -25.491 -13.986 1.00 83.62 284 VAL B C 1
ATOM 4503 O O . VAL B 1 284 ? 48.996 -25.016 -13.040 1.00 89.32 284 VAL B O 1
ATOM 4507 N N . HIS B 1 285 ? 50.636 -24.844 -14.553 1.00 86.76 285 HIS B N 1
ATOM 4508 C CA . HIS B 1 285 ? 51.065 -23.523 -14.087 1.00 80.95 285 HIS B CA 1
ATOM 4509 C C . HIS B 1 285 ? 50.386 -22.442 -14.921 1.00 89.89 285 HIS B C 1
ATOM 4510 O O . HIS B 1 285 ? 51.004 -21.773 -15.752 1.00 93.95 285 HIS B O 1
ATOM 4517 N N . ASP B 1 286 ? 49.095 -22.249 -14.668 1.00 90.40 286 ASP B N 1
ATOM 4518 C CA . ASP B 1 286 ? 48.343 -21.209 -15.368 1.00 83.92 286 ASP B CA 1
ATOM 4519 C C . ASP B 1 286 ? 48.511 -19.854 -14.685 1.00 84.80 286 ASP B C 1
ATOM 4520 O O . ASP B 1 286 ? 47.547 -19.190 -14.302 1.00 89.76 286 ASP B O 1
ATOM 4525 N N . ALA B 1 287 ? 49.770 -19.438 -14.510 1.00 81.72 287 ALA B N 1
ATOM 4526 C CA . ALA B 1 287 ? 50.015 -18.070 -14.068 1.00 75.36 287 ALA B CA 1
ATOM 4527 C C . ALA B 1 287 ? 49.550 -17.085 -15.125 1.00 68.87 287 ALA B C 1
ATOM 4528 O O . ALA B 1 287 ? 49.209 -15.935 -14.810 1.00 70.23 287 ALA B O 1
ATOM 4530 N N . PHE B 1 288 ? 49.564 -17.519 -16.384 1.00 61.63 288 PHE B N 1
ATOM 4531 C CA . PHE B 1 288 ? 48.929 -16.827 -17.493 1.00 71.70 288 PHE B CA 1
ATOM 4532 C C . PHE B 1 288 ? 48.321 -17.899 -18.379 1.00 82.51 288 PHE B C 1
ATOM 4533 O O . PHE B 1 288 ? 48.738 -19.060 -18.342 1.00 78.59 288 PHE B O 1
ATOM 4541 N N . THR B 1 289 ? 47.315 -17.508 -19.163 1.00 79.63 289 THR B N 1
ATOM 4542 C CA . THR B 1 289 ? 46.563 -18.499 -19.930 1.00 76.85 289 THR B CA 1
ATOM 4543 C C . THR B 1 289 ? 47.451 -19.198 -20.961 1.00 82.94 289 THR B C 1
ATOM 4544 O O . THR B 1 289 ? 47.327 -20.419 -21.190 1.00 85.77 289 THR B O 1
ATOM 4548 N N . VAL B 1 290 ? 48.391 -18.447 -21.551 1.00 77.59 290 VAL B N 1
ATOM 4549 C CA . VAL B 1 290 ? 49.343 -19.029 -22.496 1.00 84.13 290 VAL B CA 1
ATOM 4550 C C . VAL B 1 290 ? 50.087 -20.179 -21.848 1.00 81.46 290 VAL B C 1
ATOM 4551 O O . VAL B 1 290 ? 50.382 -21.191 -22.492 1.00 80.19 290 VAL B O 1
ATOM 4555 N N . MET B 1 291 ? 50.460 -20.013 -20.582 1.00 78.02 291 MET B N 1
ATOM 4556 C CA . MET B 1 291 ? 51.248 -21.039 -19.927 1.00 80.39 291 MET B CA 1
ATOM 4557 C C . MET B 1 291 ? 50.430 -22.293 -19.703 1.00 80.89 291 MET B C 1
ATOM 4558 O O . MET B 1 291 ? 50.979 -23.392 -19.750 1.00 85.49 291 MET B O 1
ATOM 4563 N N . ALA B 1 292 ? 49.115 -22.158 -19.530 1.00 85.93 292 ALA B N 1
ATOM 4564 C CA . ALA B 1 292 ? 48.258 -23.338 -19.505 1.00 83.31 292 ALA B CA 1
ATOM 4565 C C . ALA B 1 292 ? 48.275 -24.042 -20.855 1.00 79.61 292 ALA B C 1
ATOM 4566 O O . ALA B 1 292 ? 48.462 -25.266 -20.929 1.00 76.34 292 ALA B O 1
ATOM 4568 N N . ALA B 1 293 ? 48.127 -23.273 -21.942 1.00 76.09 293 ALA B N 1
ATOM 4569 C CA . ALA B 1 293 ? 48.176 -23.883 -23.275 1.00 80.54 293 ALA B CA 1
ATOM 4570 C C . ALA B 1 293 ? 49.510 -24.588 -23.523 1.00 83.47 293 ALA B C 1
ATOM 4571 O O . ALA B 1 293 ? 49.550 -25.779 -23.871 1.00 82.67 293 ALA B O 1
ATOM 4573 N N . LEU B 1 294 ? 50.616 -23.868 -23.317 1.00 75.65 294 LEU B N 1
ATOM 4574 C CA . LEU B 1 294 ? 51.940 -24.418 -23.587 1.00 79.24 294 LEU B CA 1
ATOM 4575 C C . LEU B 1 294 ? 52.265 -25.589 -22.669 1.00 82.83 294 LEU B C 1
ATOM 4576 O O . LEU B 1 294 ? 52.865 -26.577 -23.108 1.00 88.15 294 LEU B O 1
ATOM 4581 N N . SER B 1 295 ? 51.912 -25.498 -21.386 1.00 78.43 295 SER B N 1
ATOM 4582 C CA . SER B 1 295 ? 52.236 -26.600 -20.499 1.00 79.93 295 SER B CA 1
ATOM 4583 C C . SER B 1 295 ? 51.411 -27.828 -20.836 1.00 89.23 295 SER B C 1
ATOM 4584 O O . SER B 1 295 ? 51.896 -28.949 -20.670 1.00 93.28 295 SER B O 1
ATOM 4587 N N . LEU B 1 296 ? 50.185 -27.655 -21.341 1.00 85.60 296 LEU B N 1
ATOM 4588 C CA . LEU B 1 296 ? 49.492 -28.816 -21.895 1.00 87.86 296 LEU B CA 1
ATOM 4589 C C . LEU B 1 296 ? 50.261 -29.390 -23.086 1.00 94.99 296 LEU B C 1
ATOM 4590 O O . LEU B 1 296 ? 50.411 -30.612 -23.214 1.00 97.08 296 LEU B O 1
ATOM 4595 N N . GLU B 1 297 ? 50.786 -28.518 -23.950 1.00 95.28 297 GLU B N 1
ATOM 4596 C CA . GLU B 1 297 ? 51.541 -29.000 -25.105 1.00 88.39 297 GLU B CA 1
ATOM 4597 C C . GLU B 1 297 ? 52.826 -29.710 -24.703 1.00 89.20 297 GLU B C 1
ATOM 4598 O O . GLU B 1 297 ? 53.303 -30.575 -25.445 1.00 87.30 297 GLU B O 1
ATOM 4604 N N . ALA B 1 298 ? 53.395 -29.362 -23.555 1.00 88.97 298 ALA B N 1
ATOM 4605 C CA . ALA B 1 298 ? 54.678 -29.912 -23.137 1.00 85.67 298 ALA B CA 1
ATOM 4606 C C . ALA B 1 298 ? 54.542 -31.021 -22.112 1.00 94.04 298 ALA B C 1
ATOM 4607 O O . ALA B 1 298 ? 55.539 -31.680 -21.803 1.00 87.67 298 ALA B O 1
ATOM 4609 N N . LEU B 1 299 ? 53.345 -31.224 -21.565 1.00 93.25 299 LEU B N 1
ATOM 4610 C CA . LEU B 1 299 ? 53.111 -32.279 -20.597 1.00 95.75 299 LEU B CA 1
ATOM 4611 C C . LEU B 1 299 ? 52.717 -33.587 -21.264 1.00 98.53 299 LEU B C 1
ATOM 4612 O O . LEU B 1 299 ? 52.800 -34.646 -20.625 1.00 100.27 299 LEU B O 1
ATOM 4617 N N . GLY B 1 300 ? 52.310 -33.538 -22.534 1.00 91.71 300 GLY B N 1
ATOM 4618 C CA . GLY B 1 300 ? 52.047 -34.722 -23.328 1.00 95.92 300 GLY B CA 1
ATOM 4619 C C . GLY B 1 300 ? 50.623 -34.858 -23.825 1.00 108.40 300 GLY B C 1
ATOM 4620 O O . GLY B 1 300 ? 50.369 -35.683 -24.717 1.00 111.35 300 GLY B O 1
ATOM 4621 N N . VAL B 1 301 ? 49.678 -34.085 -23.285 1.00 107.56 301 VAL B N 1
ATOM 4622 C CA . VAL B 1 301 ? 48.277 -34.300 -23.629 1.00 102.46 301 VAL B CA 1
ATOM 4623 C C . VAL B 1 301 ? 47.888 -33.643 -24.948 1.00 103.36 301 VAL B C 1
ATOM 4624 O O . VAL B 1 301 ? 46.841 -33.985 -25.511 1.00 110.59 301 VAL B O 1
ATOM 4628 N N . ALA B 1 302 ? 48.695 -32.716 -25.464 1.00 96.17 302 ALA B N 1
ATOM 4629 C CA . ALA B 1 302 ? 48.355 -31.979 -26.672 1.00 94.93 302 ALA B CA 1
ATOM 4630 C C . ALA B 1 302 ? 49.548 -31.933 -27.618 1.00 91.80 302 ALA B C 1
ATOM 4631 O O . ALA B 1 302 ? 50.706 -32.032 -27.204 1.00 102.95 302 ALA B O 1
ATOM 4633 N N . LYS B 1 303 ? 49.243 -31.775 -28.901 1.00 90.99 303 LYS B N 1
ATOM 4634 C CA . LYS B 1 303 ? 50.251 -31.688 -29.944 1.00 93.50 303 LYS B CA 1
ATOM 4635 C C . LYS B 1 303 ? 50.669 -30.236 -30.120 1.00 89.67 303 LYS B C 1
ATOM 4636 O O . LYS B 1 303 ? 49.919 -29.317 -29.782 1.00 90.16 303 LYS B O 1
ATOM 4638 N N . LYS B 1 304 ? 51.888 -30.035 -30.622 1.00 89.23 304 LYS B N 1
ATOM 4639 C CA . LYS B 1 304 ? 52.410 -28.680 -30.748 1.00 92.34 304 LYS B CA 1
ATOM 4640 C C . LYS B 1 304 ? 51.488 -27.833 -31.617 1.00 93.57 304 LYS B C 1
ATOM 4641 O O . LYS B 1 304 ? 51.156 -28.207 -32.745 1.00 88.33 304 LYS B O 1
ATOM 4647 N N . GLY B 1 305 ? 51.082 -26.684 -31.084 1.00 95.59 305 GLY B N 1
ATOM 4648 C CA . GLY B 1 305 ? 50.111 -25.829 -31.733 1.00 100.00 305 GLY B CA 1
ATOM 4649 C C . GLY B 1 305 ? 48.666 -26.180 -31.472 1.00 101.81 305 GLY B C 1
ATOM 4650 O O . GLY B 1 305 ? 47.782 -25.574 -32.088 1.00 103.57 305 GLY B O 1
ATOM 4651 N N . GLU B 1 306 ? 48.394 -27.132 -30.580 1.00 99.86 306 GLU B N 1
ATOM 4652 C CA . GLU B 1 306 ? 47.040 -27.610 -30.344 1.00 113.81 306 GLU B CA 1
ATOM 4653 C C . GLU B 1 306 ? 46.583 -27.509 -28.892 1.00 118.19 306 GLU B C 1
ATOM 4654 O O . GLU B 1 306 ? 45.452 -27.914 -28.593 1.00 119.47 306 GLU B O 1
ATOM 4656 N N . GLY B 1 307 ? 47.415 -26.990 -27.981 1.00 100.54 307 GLY B N 1
ATOM 4657 C CA . GLY B 1 307 ? 46.997 -26.896 -26.588 1.00 97.08 307 GLY B CA 1
ATOM 4658 C C . GLY B 1 307 ? 45.744 -26.060 -26.403 1.00 96.73 307 GLY B C 1
ATOM 4659 O O . GLY B 1 307 ? 44.778 -26.493 -25.765 1.00 97.09 307 GLY B O 1
ATOM 4660 N N . ALA B 1 308 ? 45.725 -24.864 -26.999 1.00 90.48 308 ALA B N 1
ATOM 4661 C CA . ALA B 1 308 ? 44.556 -23.997 -26.897 1.00 96.97 308 ALA B CA 1
ATOM 4662 C C . ALA B 1 308 ? 43.314 -24.645 -27.505 1.00 106.35 308 ALA B C 1
ATOM 4663 O O . ALA B 1 308 ? 42.187 -24.325 -27.099 1.00 98.02 308 ALA B O 1
ATOM 4665 N N . LYS B 1 309 ? 43.495 -25.569 -28.458 1.00 103.95 309 LYS B N 1
ATOM 4666 C CA . LYS B 1 309 ? 42.348 -26.278 -29.020 1.00 107.71 309 LYS B CA 1
ATOM 4667 C C . LYS B 1 309 ? 41.600 -27.050 -27.942 1.00 108.90 309 LYS B C 1
ATOM 4668 O O . LYS B 1 309 ? 40.363 -27.080 -27.941 1.00 128.51 309 LYS B O 1
ATOM 4670 N N . LEU B 1 310 ? 42.327 -27.659 -26.995 1.00 98.50 310 LEU B N 1
ATOM 4671 C CA . LEU B 1 310 ? 41.642 -28.386 -25.928 1.00 103.86 310 LEU B CA 1
ATOM 4672 C C . LEU B 1 310 ? 40.787 -27.463 -25.068 1.00 104.87 310 LEU B C 1
ATOM 4673 O O . LEU B 1 310 ? 39.886 -27.939 -24.368 1.00 99.65 310 LEU B O 1
ATOM 4678 N N . ALA B 1 311 ? 41.051 -26.157 -25.108 1.00 105.17 311 ALA B N 1
ATOM 4679 C CA . ALA B 1 311 ? 40.186 -25.189 -24.453 1.00 107.21 311 ALA B CA 1
ATOM 4680 C C . ALA B 1 311 ? 39.061 -24.713 -25.361 1.00 120.14 311 ALA B C 1
ATOM 4681 O O . ALA B 1 311 ? 37.970 -24.408 -24.866 1.00 129.12 311 ALA B O 1
ATOM 4683 N N . ILE B 1 312 ? 39.293 -24.655 -26.678 1.00 107.80 312 ILE B N 1
ATOM 4684 C CA . ILE B 1 312 ? 38.210 -24.341 -27.610 1.00 107.73 312 ILE B CA 1
ATOM 4685 C C . ILE B 1 312 ? 37.126 -25.410 -27.527 1.00 111.80 312 ILE B C 1
ATOM 4686 O O . ILE B 1 312 ? 35.938 -25.109 -27.360 1.00 122.05 312 ILE B O 1
ATOM 4688 N N . GLU B 1 313 ? 37.526 -26.675 -27.623 1.00 112.43 313 GLU B N 1
ATOM 4689 C CA . GLU B 1 313 ? 36.683 -27.779 -27.199 1.00 105.96 313 GLU B CA 1
ATOM 4690 C C . GLU B 1 313 ? 36.590 -27.784 -25.674 1.00 103.93 313 GLU B C 1
ATOM 4691 O O . GLU B 1 313 ? 37.289 -27.045 -24.980 1.00 116.39 313 GLU B O 1
ATOM 4697 N N . GLY B 1 314 ? 35.720 -28.623 -25.142 1.00 99.38 314 GLY B N 1
ATOM 4698 C CA . GLY B 1 314 ? 35.470 -28.549 -23.716 1.00 104.42 314 GLY B CA 1
ATOM 4699 C C . GLY B 1 314 ? 36.377 -29.438 -22.900 1.00 95.76 314 GLY B C 1
ATOM 4700 O O . GLY B 1 314 ? 36.099 -29.713 -21.727 1.00 97.54 314 GLY B O 1
ATOM 4701 N N . GLN B 1 315 ? 37.476 -29.887 -23.506 1.00 97.48 315 GLN B N 1
ATOM 4702 C CA . GLN B 1 315 ? 38.236 -30.986 -22.920 1.00 103.10 315 GLN B CA 1
ATOM 4703 C C . GLN B 1 315 ? 38.938 -30.628 -21.615 1.00 99.68 315 GLN B C 1
ATOM 4704 O O . GLN B 1 315 ? 39.387 -31.544 -20.916 1.00 97.52 315 GLN B O 1
ATOM 4710 N N . ILE B 1 316 ? 39.025 -29.350 -21.247 1.00 97.57 316 ILE B N 1
ATOM 4711 C CA . ILE B 1 316 ? 39.735 -28.984 -20.023 1.00 98.99 316 ILE B CA 1
ATOM 4712 C C . ILE B 1 316 ? 38.773 -28.878 -18.842 1.00 90.49 316 ILE B C 1
ATOM 4713 O O . ILE B 1 316 ? 39.164 -28.466 -17.744 1.00 88.77 316 ILE B O 1
ATOM 4718 N N . ALA B 1 317 ? 37.524 -29.292 -19.034 1.00 96.23 317 ALA B N 1
ATOM 4719 C CA . ALA B 1 317 ? 36.553 -29.235 -17.948 1.00 90.89 317 ALA B CA 1
ATOM 4720 C C . ALA B 1 317 ? 36.689 -30.461 -17.045 1.00 88.12 317 ALA B C 1
ATOM 4721 O O . ALA B 1 317 ? 37.409 -31.410 -17.361 1.00 95.12 317 ALA B O 1
ATOM 4723 N N . ILE B 1 318 ? 36.000 -30.431 -15.895 1.00 79.33 318 ILE B N 1
ATOM 4724 C CA . ILE B 1 318 ? 36.144 -31.521 -14.925 1.00 94.19 318 ILE B CA 1
ATOM 4725 C C . ILE B 1 318 ? 35.755 -32.851 -15.559 1.00 105.10 318 ILE B C 1
ATOM 4726 O O . ILE B 1 318 ? 36.494 -33.842 -15.487 1.00 104.48 318 ILE B O 1
ATOM 4731 N N . ASP B 1 319 ? 34.581 -32.889 -16.182 1.00 110.97 319 ASP B N 1
ATOM 4732 C CA . ASP B 1 319 ? 34.123 -34.057 -16.932 1.00 119.12 319 ASP B CA 1
ATOM 4733 C C . ASP B 1 319 ? 34.659 -34.002 -18.363 1.00 109.94 319 ASP B C 1
ATOM 4734 O O . ASP B 1 319 ? 33.923 -33.986 -19.346 1.00 129.72 319 ASP B O 1
ATOM 4739 N N . GLY B 1 320 ? 35.987 -33.970 -18.464 1.00 104.74 320 GLY B N 1
ATOM 4740 C CA . GLY B 1 320 ? 36.647 -33.815 -19.739 1.00 101.61 320 GLY B CA 1
ATOM 4741 C C . GLY B 1 320 ? 37.729 -34.865 -19.921 1.00 98.31 320 GLY B C 1
ATOM 4742 O O . GLY B 1 320 ? 38.089 -35.587 -18.987 1.00 105.34 320 GLY B O 1
ATOM 4743 N N . ASP B 1 321 ? 38.226 -34.950 -21.157 1.00 99.81 321 ASP B N 1
ATOM 4744 C CA . ASP B 1 321 ? 39.348 -35.842 -21.428 1.00 102.38 321 ASP B CA 1
ATOM 4745 C C . ASP B 1 321 ? 40.608 -35.378 -20.705 1.00 97.22 321 ASP B C 1
ATOM 4746 O O . ASP B 1 321 ? 41.367 -36.205 -20.187 1.00 101.76 321 ASP B O 1
ATOM 4751 N N . TYR B 1 322 ? 40.835 -34.065 -20.635 1.00 92.49 322 TYR B N 1
ATOM 4752 C CA . TYR B 1 322 ? 42.062 -33.500 -20.070 1.00 97.67 322 TYR B CA 1
ATOM 4753 C C . TYR B 1 322 ? 41.732 -32.397 -19.069 1.00 95.47 322 TYR B C 1
ATOM 4754 O O . TYR B 1 322 ? 42.032 -31.220 -19.304 1.00 97.66 322 TYR B O 1
ATOM 4763 N N . PRO B 1 323 ? 41.130 -32.744 -17.930 1.00 96.56 323 PRO B N 1
ATOM 4764 C CA . PRO B 1 323 ? 40.761 -31.711 -16.950 1.00 91.69 323 PRO B CA 1
ATOM 4765 C C . PRO B 1 323 ? 41.985 -30.988 -16.397 1.00 92.20 323 PRO B C 1
ATOM 4766 O O . PRO B 1 323 ? 42.995 -31.609 -16.052 1.00 95.57 323 PRO B O 1
ATOM 4770 N N . ILE B 1 324 ? 41.883 -29.655 -16.321 1.00 95.27 324 ILE B N 1
ATOM 4771 C CA . ILE B 1 324 ? 42.888 -28.796 -15.699 1.00 86.60 324 ILE B CA 1
ATOM 4772 C C . ILE B 1 324 ? 42.206 -27.772 -14.799 1.00 86.93 324 ILE B C 1
ATOM 4773 O O . ILE B 1 324 ? 41.000 -27.532 -14.888 1.00 99.21 324 ILE B O 1
ATOM 4778 N N . GLN B 1 325 ? 43.007 -27.160 -13.922 1.00 88.51 325 GLN B N 1
ATOM 4779 C CA . GLN B 1 325 ? 42.532 -26.107 -13.022 1.00 80.69 325 GLN B CA 1
ATOM 4780 C C . GLN B 1 325 ? 41.404 -26.608 -12.125 1.00 82.45 325 GLN B C 1
ATOM 4781 O O . GLN B 1 325 ? 40.480 -25.864 -11.789 1.00 77.83 325 GLN B O 1
ATOM 4787 N N . THR B 1 326 ? 41.504 -27.874 -11.705 1.00 81.24 326 THR B N 1
ATOM 4788 C CA . THR B 1 326 ? 40.357 -28.574 -11.133 1.00 76.80 326 THR B CA 1
ATOM 4789 C C . THR B 1 326 ? 39.756 -27.855 -9.935 1.00 84.45 326 THR B C 1
ATOM 4790 O O . THR B 1 326 ? 38.550 -27.968 -9.687 1.00 79.48 326 THR B O 1
ATOM 4794 N N . MET B 1 327 ? 40.560 -27.114 -9.179 1.00 75.51 327 MET B N 1
ATOM 4795 C CA . MET B 1 327 ? 40.045 -26.437 -7.995 1.00 72.41 327 MET B CA 1
ATOM 4796 C C . MET B 1 327 ? 40.112 -24.923 -8.134 1.00 71.56 327 MET B C 1
ATOM 4797 O O . MET B 1 327 ? 39.990 -24.197 -7.137 1.00 65.33 327 MET B O 1
ATOM 4802 N N . GLY B 1 328 ? 40.252 -24.437 -9.368 1.00 68.24 328 GLY B N 1
ATOM 4803 C CA . GLY B 1 328 ? 40.415 -23.023 -9.648 1.00 69.50 328 GLY B CA 1
ATOM 4804 C C . GLY B 1 328 ? 41.751 -22.652 -10.257 1.00 78.71 328 GLY B C 1
ATOM 4805 O O . GLY B 1 328 ? 41.928 -21.487 -10.645 1.00 70.10 328 GLY B O 1
ATOM 4806 N N . GLY B 1 329 ? 42.709 -23.582 -10.344 1.00 81.37 329 GLY B N 1
ATOM 4807 C CA . GLY B 1 329 ? 43.971 -23.266 -10.976 1.00 73.00 329 GLY B CA 1
ATOM 4808 C C . GLY B 1 329 ? 44.675 -22.124 -10.259 1.00 75.71 329 GLY B C 1
ATOM 4809 O O . GLY B 1 329 ? 44.341 -21.748 -9.138 1.00 80.33 329 GLY B O 1
ATOM 4810 N N . LEU B 1 330 ? 45.661 -21.553 -10.938 1.00 78.29 330 LEU B N 1
ATOM 4811 C CA . LEU B 1 330 ? 46.356 -20.406 -10.374 1.00 75.07 330 LEU B CA 1
ATOM 4812 C C . LEU B 1 330 ? 45.578 -19.126 -10.618 1.00 75.27 330 LEU B C 1
ATOM 4813 O O . LEU B 1 330 ? 45.632 -18.200 -9.796 1.00 70.77 330 LEU B O 1
ATOM 4818 N N . LYS B 1 331 ? 44.825 -19.090 -11.723 1.00 70.93 331 LYS B N 1
ATOM 4819 C CA . LYS B 1 331 ? 44.094 -17.888 -12.108 1.00 70.13 331 LYS B CA 1
ATOM 4820 C C . LYS B 1 331 ? 43.005 -17.534 -11.103 1.00 75.11 331 LYS B C 1
ATOM 4821 O O . LYS B 1 331 ? 42.782 -16.354 -10.811 1.00 72.81 331 LYS B O 1
ATOM 4827 N N . ALA B 1 332 ? 42.283 -18.540 -10.602 1.00 77.80 332 ALA B N 1
ATOM 4828 C CA . ALA B 1 332 ? 41.141 -18.315 -9.725 1.00 70.34 332 ALA B CA 1
ATOM 4829 C C . ALA B 1 332 ? 41.399 -18.710 -8.277 1.00 69.34 332 ALA B C 1
ATOM 4830 O O . ALA B 1 332 ? 41.042 -17.953 -7.364 1.00 64.75 332 ALA B O 1
ATOM 4832 N N . ARG B 1 333 ? 42.008 -19.87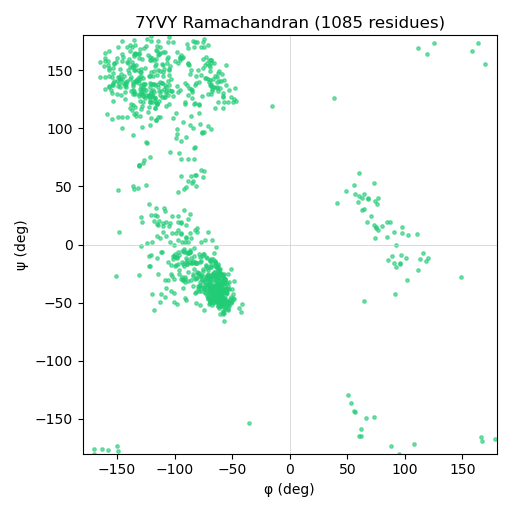5 -8.029 1.00 66.15 333 ARG B N 1
ATOM 4833 C CA . ARG B 1 333 ? 42.402 -20.182 -6.656 1.00 64.07 333 ARG B CA 1
ATOM 4834 C C . ARG B 1 333 ? 43.459 -19.200 -6.162 1.00 74.49 333 ARG B C 1
ATOM 4835 O O . ARG B 1 333 ? 43.486 -18.873 -4.969 1.00 72.59 333 ARG B O 1
ATOM 4843 N N . GLY B 1 334 ? 44.294 -18.689 -7.059 1.00 71.94 334 GLY B N 1
ATOM 4844 C CA . GLY B 1 334 ? 45.304 -17.705 -6.724 1.00 79.44 334 GLY B CA 1
ATOM 4845 C C . GLY B 1 334 ? 46.717 -18.265 -6.840 1.00 83.16 334 GLY B C 1
ATOM 4846 O O . GLY B 1 334 ? 46.943 -19.468 -6.971 1.00 77.73 334 GLY B O 1
ATOM 4847 N N . HIS B 1 335 ? 47.684 -17.353 -6.762 1.00 75.59 335 HIS B N 1
ATOM 4848 C CA . HIS B 1 335 ? 49.093 -17.671 -6.991 1.00 82.35 335 HIS B CA 1
ATOM 4849 C C . HIS B 1 335 ? 49.914 -17.185 -5.799 1.00 81.59 335 HIS B C 1
ATOM 4850 O O . HIS B 1 335 ? 50.631 -16.180 -5.886 1.00 83.74 335 HIS B O 1
ATOM 4857 N N . PRO B 1 336 ? 49.807 -17.864 -4.648 1.00 74.24 336 PRO B N 1
ATOM 4858 C CA . PRO B 1 336 ? 50.665 -17.506 -3.494 1.00 74.76 336 PRO B CA 1
ATOM 4859 C C . PRO B 1 336 ? 52.048 -18.148 -3.621 1.00 72.82 336 PRO B C 1
ATOM 4860 O O . PRO B 1 336 ? 52.345 -19.220 -3.066 1.00 64.68 336 PRO B O 1
ATOM 4864 N N . VAL B 1 337 ? 52.915 -17.466 -4.382 1.00 66.58 337 VAL B N 1
ATOM 4865 C CA . VAL B 1 337 ? 54.117 -18.053 -4.974 1.00 75.47 337 VAL B CA 1
ATOM 4866 C C . VAL B 1 337 ? 54.935 -18.829 -3.954 1.00 73.44 337 VAL B C 1
ATOM 4867 O O . VAL B 1 337 ? 55.381 -18.291 -2.938 1.00 80.98 337 VAL B O 1
ATOM 4871 N N . GLY B 1 338 ? 55.167 -20.085 -4.226 1.00 56.93 338 GLY B N 1
ATOM 4872 C CA . GLY B 1 338 ? 55.974 -20.888 -3.353 1.00 80.10 338 GLY B CA 1
ATOM 4873 C C . GLY B 1 338 ? 55.166 -21.684 -2.370 1.00 75.38 338 GLY B C 1
ATOM 4874 O O . GLY B 1 338 ? 55.700 -22.618 -1.758 1.00 72.00 338 GLY B O 1
ATOM 4875 N N . ALA B 1 339 ? 53.893 -21.316 -2.197 1.00 82.28 339 ALA B N 1
ATOM 4876 C CA . ALA B 1 339 ? 52.882 -22.219 -1.677 1.00 64.99 339 ALA B CA 1
ATOM 4877 C C . ALA B 1 339 ? 52.075 -22.875 -2.785 1.00 60.70 339 ALA B C 1
ATOM 4878 O O . ALA B 1 339 ? 51.517 -23.957 -2.565 1.00 68.31 339 ALA B O 1
ATOM 4880 N N . THR B 1 340 ? 52.035 -22.276 -3.982 1.00 54.71 340 THR B N 1
ATOM 4881 C CA . THR B 1 340 ? 51.243 -22.858 -5.067 1.00 58.09 340 THR B CA 1
ATOM 4882 C C . THR B 1 340 ? 51.643 -24.291 -5.370 1.00 72.63 340 THR B C 1
ATOM 4883 O O . THR B 1 340 ? 50.789 -25.097 -5.754 1.00 83.22 340 THR B O 1
ATOM 4887 N N . GLY B 1 341 ? 52.924 -24.626 -5.215 1.00 70.49 341 GLY B N 1
ATOM 4888 C CA . GLY B 1 341 ? 53.362 -25.985 -5.487 1.00 61.20 341 GLY B CA 1
ATOM 4889 C C . GLY B 1 341 ? 52.838 -26.987 -4.480 1.00 68.75 341 GLY B C 1
ATOM 4890 O O . GLY B 1 341 ? 52.492 -28.115 -4.846 1.00 73.06 341 GLY B O 1
ATOM 4891 N N . VAL B 1 342 ? 52.792 -26.603 -3.197 1.00 70.98 342 VAL B N 1
ATOM 4892 C CA . VAL B 1 342 ? 52.151 -27.445 -2.185 1.00 76.52 342 VAL B CA 1
ATOM 4893 C C . VAL B 1 342 ? 50.631 -27.404 -2.331 1.00 75.05 342 VAL B C 1
ATOM 4894 O O . VAL B 1 342 ? 49.952 -28.417 -2.099 1.00 73.46 342 VAL B O 1
ATOM 4898 N N . TYR B 1 343 ? 50.078 -26.248 -2.720 1.00 66.66 343 TYR B N 1
ATOM 4899 C CA . TYR B 1 343 ? 48.645 -26.160 -2.979 1.00 72.83 343 TYR B CA 1
ATOM 4900 C C . TYR B 1 343 ? 48.232 -27.145 -4.063 1.00 80.67 343 TYR B C 1
ATOM 4901 O O . TYR B 1 343 ? 47.179 -27.795 -3.972 1.00 82.03 343 TYR B O 1
ATOM 4910 N N . GLN B 1 344 ? 49.048 -27.257 -5.107 1.00 73.19 344 GLN B N 1
ATOM 4911 C CA . GLN B 1 344 ? 48.696 -28.132 -6.209 1.00 81.07 344 GLN B CA 1
ATOM 4912 C C . GLN B 1 344 ? 48.661 -29.583 -5.754 1.00 78.55 344 GLN B C 1
ATOM 4913 O O . GLN B 1 344 ? 47.750 -30.332 -6.123 1.00 79.18 344 GLN B O 1
ATOM 4919 N N . VAL B 1 345 ? 49.610 -29.992 -4.910 1.00 71.56 345 VAL B N 1
ATOM 4920 C CA . VAL B 1 345 ? 49.566 -31.391 -4.514 1.00 78.15 345 VAL B CA 1
ATOM 4921 C C . VAL B 1 345 ? 48.471 -31.625 -3.484 1.00 77.12 345 VAL B C 1
ATOM 4922 O O . VAL B 1 345 ? 47.898 -32.713 -3.460 1.00 78.11 345 VAL B O 1
ATOM 4926 N N . VAL B 1 346 ? 48.133 -30.641 -2.636 1.00 73.66 346 VAL B N 1
ATOM 4927 C CA . VAL B 1 346 ? 47.015 -30.856 -1.708 1.00 83.44 346 VAL B CA 1
ATOM 4928 C C . VAL B 1 346 ? 45.704 -31.018 -2.482 1.00 76.61 346 VAL B C 1
ATOM 4929 O O . VAL B 1 346 ? 44.913 -31.937 -2.227 1.00 75.92 346 VAL B O 1
ATOM 4933 N N . GLU B 1 347 ? 45.469 -30.144 -3.463 1.00 67.91 347 GLU B N 1
ATOM 4934 C CA . GLU B 1 347 ? 44.292 -30.295 -4.310 1.00 69.53 347 GLU B CA 1
ATOM 4935 C C . GLU B 1 347 ? 44.315 -31.624 -5.057 1.00 77.49 347 GLU B C 1
ATOM 4936 O O . GLU B 1 347 ? 43.276 -32.283 -5.205 1.00 76.82 347 GLU B O 1
ATOM 4942 N N . ALA B 1 348 ? 45.497 -32.049 -5.524 1.00 82.67 348 ALA B N 1
ATOM 4943 C CA . ALA B 1 348 ? 45.592 -33.302 -6.270 1.00 81.94 348 ALA B CA 1
ATOM 4944 C C . ALA B 1 348 ? 45.268 -34.500 -5.384 1.00 76.27 348 ALA B C 1
ATOM 4945 O O . ALA B 1 348 ? 44.522 -35.397 -5.797 1.00 76.52 348 ALA B O 1
ATOM 4947 N N . VAL B 1 349 ? 45.808 -34.532 -4.162 1.00 73.43 349 VAL B N 1
ATOM 4948 C CA . VAL B 1 349 ? 45.524 -35.654 -3.276 1.00 79.21 349 VAL B CA 1
ATOM 4949 C C . VAL B 1 349 ? 44.052 -35.658 -2.892 1.00 80.18 349 VAL B C 1
ATOM 4950 O O . VAL B 1 349 ? 43.436 -36.724 -2.786 1.00 82.15 349 VAL B O 1
ATOM 4954 N N . LEU B 1 350 ? 43.449 -34.476 -2.719 1.00 80.29 350 LEU B N 1
ATOM 4955 C CA . LEU B 1 350 ? 42.007 -34.433 -2.456 1.00 80.53 350 LEU B CA 1
ATOM 4956 C C . LEU B 1 350 ? 41.218 -35.034 -3.616 1.00 78.23 350 LEU B C 1
ATOM 4957 O O . LEU B 1 350 ? 40.378 -35.914 -3.411 1.00 81.43 350 LEU B O 1
ATOM 4962 N N . GLN B 1 351 ? 41.523 -34.619 -4.851 1.00 81.36 351 GLN B N 1
ATOM 4963 C CA . GLN B 1 351 ? 40.836 -35.181 -6.012 1.00 74.89 351 GLN B CA 1
ATOM 4964 C C . GLN B 1 351 ? 41.027 -36.687 -6.104 1.00 82.42 351 GLN B C 1
ATOM 4965 O O . GLN B 1 351 ? 40.137 -37.399 -6.583 1.00 88.55 351 GLN B O 1
ATOM 4971 N N . LEU B 1 352 ? 42.178 -37.191 -5.661 1.00 87.68 352 LEU B N 1
ATOM 4972 C CA . LEU B 1 352 ? 42.423 -38.630 -5.702 1.00 87.83 352 LEU B CA 1
ATOM 4973 C C . LEU B 1 352 ? 41.809 -39.369 -4.520 1.00 82.16 352 LEU B C 1
ATOM 4974 O O . LEU B 1 352 ? 41.709 -40.597 -4.561 1.00 96.98 352 LEU B O 1
ATOM 4979 N N . ARG B 1 353 ? 41.415 -38.654 -3.471 1.00 84.71 353 ARG B N 1
ATOM 4980 C CA . ARG B 1 353 ? 40.823 -39.252 -2.286 1.00 88.88 353 ARG B CA 1
ATOM 4981 C C . ARG B 1 353 ? 39.303 -39.319 -2.345 1.00 87.83 353 ARG B C 1
ATOM 4982 O O . ARG B 1 353 ? 38.687 -39.912 -1.452 1.00 89.98 353 ARG B O 1
ATOM 4990 N N . GLY B 1 354 ? 38.684 -38.728 -3.361 1.00 80.85 354 GLY B N 1
ATOM 4991 C CA . GLY B 1 354 ? 37.250 -38.550 -3.298 1.00 92.45 354 GLY B CA 1
ATOM 4992 C C . GLY B 1 354 ? 36.795 -37.478 -2.338 1.00 89.77 354 GLY B C 1
ATOM 4993 O O . GLY B 1 354 ? 35.619 -37.453 -1.964 1.00 109.54 354 GLY B O 1
ATOM 4994 N N . GLU B 1 355 ? 37.696 -36.586 -1.923 1.00 80.69 355 GLU B N 1
ATOM 4995 C CA . GLU B 1 355 ? 37.373 -35.524 -0.977 1.00 77.87 355 GLU B CA 1
ATOM 4996 C C . GLU B 1 355 ? 37.383 -34.147 -1.630 1.00 74.31 355 GLU B C 1
ATOM 4997 O O . GLU B 1 355 ? 37.469 -33.134 -0.929 1.00 78.02 355 GLU B O 1
ATOM 5003 N N . ALA B 1 356 ? 37.290 -34.084 -2.957 1.00 76.78 356 ALA B N 1
ATOM 5004 C CA . ALA B 1 356 ? 37.235 -32.795 -3.631 1.00 82.89 356 ALA B CA 1
ATOM 5005 C C . ALA B 1 356 ? 35.910 -32.098 -3.331 1.00 77.76 356 ALA B C 1
ATOM 5006 O O . ALA B 1 356 ? 34.883 -32.759 -3.155 1.00 91.47 356 ALA B O 1
ATOM 5008 N N . PRO B 1 357 ? 35.899 -30.763 -3.294 1.00 84.70 357 PRO B N 1
ATOM 5009 C CA . PRO B 1 357 ? 34.670 -30.048 -2.911 1.00 85.44 357 PRO B CA 1
ATOM 5010 C C . PRO B 1 357 ? 33.521 -30.322 -3.870 1.00 81.31 357 PRO B C 1
ATOM 5011 O O . PRO B 1 357 ? 33.720 -30.564 -5.063 1.00 86.08 357 PRO B O 1
ATOM 5015 N N . ASP B 1 358 ? 32.304 -30.276 -3.325 1.00 85.94 358 ASP B N 1
ATOM 5016 C CA . ASP B 1 358 ? 31.117 -30.638 -4.092 1.00 84.04 358 ASP B CA 1
ATOM 5017 C C . ASP B 1 358 ? 31.027 -29.782 -5.345 1.00 75.09 358 ASP B C 1
ATOM 5018 O O . ASP B 1 358 ? 31.027 -28.546 -5.267 1.00 71.36 358 ASP B O 1
ATOM 5020 N N . GLY B 1 359 ? 30.979 -30.447 -6.502 1.00 73.37 359 GLY B N 1
ATOM 5021 C CA . GLY B 1 359 ? 30.887 -29.787 -7.786 1.00 78.44 359 GLY B CA 1
ATOM 5022 C C . GLY B 1 359 ? 32.124 -29.896 -8.658 1.00 85.21 359 GLY B C 1
ATOM 5023 O O . GLY B 1 359 ? 32.011 -29.722 -9.880 1.00 85.00 359 GLY B O 1
ATOM 5024 N N . ILE B 1 360 ? 33.302 -30.165 -8.083 1.00 82.73 360 ILE B N 1
ATOM 5025 C CA . ILE B 1 360 ? 34.526 -30.206 -8.890 1.00 86.86 360 ILE B CA 1
ATOM 5026 C C . ILE B 1 360 ? 35.345 -31.472 -8.672 1.00 82.13 360 ILE B C 1
ATOM 5027 O O . ILE B 1 360 ? 36.554 -31.476 -8.916 1.00 94.35 360 ILE B O 1
ATOM 5032 N N . GLN B 1 361 ? 34.714 -32.553 -8.225 1.00 84.99 361 GLN B N 1
ATOM 5033 C CA . GLN B 1 361 ? 35.413 -33.831 -8.189 1.00 77.97 361 GLN B CA 1
ATOM 5034 C C . GLN B 1 361 ? 35.610 -34.340 -9.612 1.00 88.94 361 GLN B C 1
ATOM 5035 O O . GLN B 1 361 ? 34.661 -34.380 -10.397 1.00 96.64 361 GLN B O 1
ATOM 5041 N N . VAL B 1 362 ? 36.837 -34.722 -9.949 1.00 92.95 362 VAL B N 1
ATOM 5042 C CA . VAL B 1 362 ? 37.089 -35.351 -11.252 1.00 98.84 362 VAL B CA 1
ATOM 5043 C C . VAL B 1 362 ? 36.439 -36.726 -11.272 1.00 104.82 362 VAL B C 1
ATOM 5044 O O . VAL B 1 362 ? 36.712 -37.540 -10.371 1.00 103.39 362 VAL B O 1
ATOM 5048 N N . PRO B 1 363 ? 35.634 -37.060 -12.314 1.00 123.95 363 PRO B N 1
ATOM 5049 C CA . PRO B 1 363 ? 34.704 -38.195 -12.223 1.00 118.22 363 PRO B CA 1
ATOM 5050 C C . PRO B 1 363 ? 35.270 -39.443 -11.562 1.00 122.46 363 PRO B C 1
ATOM 5051 O O . PRO B 1 363 ? 34.735 -39.877 -10.533 1.00 148.19 363 PRO B O 1
ATOM 5055 N N . ASP B 1 364 ? 36.354 -40.005 -12.089 1.00 102.54 364 ASP B N 1
ATOM 5056 C CA . ASP B 1 364 ? 36.974 -41.173 -11.465 1.00 112.17 364 ASP B CA 1
ATOM 5057 C C . ASP B 1 364 ? 38.483 -41.109 -11.664 1.00 111.14 364 ASP B C 1
ATOM 5058 O O . ASP B 1 364 ? 38.999 -41.492 -12.723 1.00 94.33 364 ASP B O 1
ATOM 5063 N N . ALA B 1 365 ? 39.189 -40.677 -10.622 1.00 107.84 365 ALA B N 1
ATOM 5064 C CA . ALA B 1 365 ? 40.586 -40.280 -10.720 1.00 99.32 365 ALA B CA 1
ATOM 5065 C C . ALA B 1 365 ? 41.478 -41.327 -10.058 1.00 93.70 365 ALA B C 1
ATOM 5066 O O . ALA B 1 365 ? 41.360 -41.587 -8.855 1.00 91.17 365 ALA B O 1
ATOM 5068 N N . GLU B 1 366 ? 42.369 -41.925 -10.845 1.00 91.84 366 GLU B N 1
ATOM 5069 C CA . GLU B 1 366 ? 43.378 -42.825 -10.314 1.00 95.02 366 GLU B CA 1
ATOM 5070 C C . GLU B 1 366 ? 44.767 -42.210 -10.279 1.00 95.93 366 GLU B C 1
ATOM 5071 O O . GLU B 1 366 ? 45.550 -42.539 -9.385 1.00 100.37 366 GLU B O 1
ATOM 5073 N N . VAL B 1 367 ? 45.078 -41.309 -11.211 1.00 94.78 367 VAL B N 1
ATOM 5074 C CA . VAL B 1 367 ? 46.408 -40.715 -11.329 1.00 95.75 367 VAL B CA 1
ATOM 5075 C C . VAL B 1 367 ? 46.252 -39.247 -11.702 1.00 92.65 367 VAL B C 1
ATOM 5076 O O . VAL B 1 367 ? 45.449 -38.901 -12.575 1.00 89.64 367 VAL B O 1
ATOM 5080 N N . GLY B 1 368 ? 47.024 -38.381 -11.032 1.00 93.94 368 GLY B N 1
ATOM 5081 C CA . GLY B 1 368 ? 47.053 -36.971 -11.351 1.00 87.10 368 GLY B CA 1
ATOM 5082 C C . GLY B 1 368 ? 48.484 -36.456 -11.414 1.00 94.21 368 GLY B C 1
ATOM 5083 O O . GLY B 1 368 ? 49.427 -37.107 -10.953 1.00 88.16 368 GLY B O 1
ATOM 5084 N N . LEU B 1 369 ? 48.627 -35.266 -11.995 1.00 89.83 369 LEU B N 1
ATOM 5085 C CA . LEU B 1 369 ? 49.931 -34.647 -12.174 1.00 86.90 369 LEU B CA 1
ATOM 5086 C C . LEU B 1 369 ? 49.899 -33.196 -11.707 1.00 87.80 369 LEU B C 1
ATOM 5087 O O . LEU B 1 369 ? 48.866 -32.521 -11.754 1.00 88.52 369 LEU B O 1
ATOM 5092 N N . THR B 1 370 ? 51.054 -32.735 -11.244 1.00 93.01 370 THR B N 1
ATOM 5093 C CA . THR B 1 370 ? 51.273 -31.373 -10.791 1.00 86.70 370 THR B CA 1
ATOM 5094 C C . THR B 1 370 ? 52.485 -30.784 -11.502 1.00 90.08 370 THR B C 1
ATOM 5095 O O . THR B 1 370 ? 53.503 -31.465 -11.686 1.00 80.70 370 THR B O 1
ATOM 5099 N N . GLN B 1 371 ? 52.358 -29.521 -11.911 1.00 90.69 371 GLN B N 1
ATOM 5100 C CA . GLN B 1 371 ? 53.430 -28.789 -12.569 1.00 84.26 371 GLN B CA 1
ATOM 5101 C C . GLN B 1 371 ? 53.617 -27.452 -11.866 1.00 88.26 371 GLN B C 1
ATOM 5102 O O . GLN B 1 371 ? 52.640 -26.733 -11.636 1.00 87.74 371 GLN B O 1
ATOM 5108 N N . ASN B 1 372 ? 54.866 -27.137 -11.509 1.00 82.73 372 ASN B N 1
ATOM 5109 C CA . ASN B 1 372 ? 55.261 -25.850 -10.939 1.00 79.90 372 ASN B CA 1
ATOM 5110 C C . ASN B 1 372 ? 56.406 -25.275 -11.752 1.00 82.56 372 ASN B C 1
ATOM 5111 O O . ASN B 1 372 ? 57.417 -25.952 -11.964 1.00 80.24 372 ASN B O 1
ATOM 5116 N N . ILE B 1 373 ? 56.275 -24.010 -12.148 1.00 77.78 373 ILE B N 1
ATOM 5117 C CA . ILE B 1 373 ? 57.235 -23.350 -13.025 1.00 80.78 373 ILE B CA 1
ATOM 5118 C C . ILE B 1 373 ? 57.883 -22.191 -12.278 1.00 79.46 373 ILE B C 1
ATOM 5119 O O . ILE B 1 373 ? 57.181 -21.319 -11.754 1.00 72.78 373 ILE B O 1
ATOM 5124 N N . GLY B 1 374 ? 59.220 -22.176 -12.234 1.00 81.33 374 GLY B N 1
ATOM 5125 C CA . GLY B 1 374 ? 59.968 -21.058 -11.695 1.00 67.97 374 GLY B CA 1
ATOM 5126 C C . GLY B 1 374 ? 60.580 -20.254 -12.826 1.00 72.24 374 GLY B C 1
ATOM 5127 O O . GLY B 1 374 ? 60.949 -20.796 -13.866 1.00 74.97 374 GLY B O 1
ATOM 5128 N N . GLY B 1 375 ? 60.667 -18.944 -12.619 1.00 78.08 375 GLY B N 1
ATOM 5129 C CA . GLY B 1 375 ? 61.253 -18.080 -13.631 1.00 69.73 375 GLY B CA 1
ATOM 5130 C C . GLY B 1 375 ? 60.556 -18.187 -14.975 1.00 74.24 375 GLY B C 1
ATOM 5131 O O . GLY B 1 375 ? 59.334 -18.369 -15.077 1.00 84.91 375 GLY B O 1
ATOM 5132 N N . THR B 1 376 ? 61.356 -18.080 -16.032 1.00 77.66 376 THR B N 1
ATOM 5133 C CA . THR B 1 376 ? 60.873 -18.120 -17.403 1.00 63.71 376 THR B CA 1
ATOM 5134 C C . THR B 1 376 ? 60.892 -19.526 -17.966 1.00 65.73 376 THR B C 1
ATOM 5135 O O . THR B 1 376 ? 61.062 -19.703 -19.179 1.00 82.53 376 THR B O 1
ATOM 5139 N N . GLY B 1 377 ? 60.727 -20.534 -17.115 1.00 67.30 377 GLY B N 1
ATOM 5140 C CA . GLY B 1 377 ? 60.983 -21.906 -17.503 1.00 69.62 377 GLY B CA 1
ATOM 5141 C C . GLY B 1 377 ? 62.342 -22.422 -17.094 1.00 74.13 377 GLY B C 1
ATOM 5142 O O . GLY B 1 377 ? 62.773 -23.462 -17.608 1.00 78.00 377 GLY B O 1
ATOM 5143 N N . SER B 1 378 ? 63.033 -21.726 -16.189 1.00 82.38 378 SER B N 1
ATOM 5144 C CA . SER B 1 378 ? 64.393 -22.085 -15.820 1.00 75.12 378 SER B CA 1
ATOM 5145 C C . SER B 1 378 ? 64.461 -23.215 -14.803 1.00 78.14 378 SER B C 1
ATOM 5146 O O . SER B 1 378 ? 65.538 -23.789 -14.634 1.00 72.00 378 SER B O 1
ATOM 5149 N N . ASN B 1 379 ? 63.356 -23.545 -14.125 1.00 81.15 379 ASN B N 1
ATOM 5150 C CA . ASN B 1 379 ? 63.360 -24.654 -13.165 1.00 82.10 379 ASN B CA 1
ATOM 5151 C C . ASN B 1 379 ? 61.916 -25.119 -12.978 1.00 81.74 379 ASN B C 1
ATOM 5152 O O . ASN B 1 379 ? 61.099 -24.382 -12.414 1.00 82.74 379 ASN B O 1
ATOM 5157 N N . ILE B 1 380 ? 61.596 -26.331 -13.438 1.00 75.79 380 ILE B N 1
ATOM 5158 C CA . ILE B 1 380 ? 60.218 -26.806 -13.480 1.00 74.29 380 ILE B CA 1
ATOM 5159 C C . ILE B 1 380 ? 60.136 -28.146 -12.759 1.00 78.14 380 ILE B C 1
ATOM 5160 O O . ILE B 1 380 ? 60.963 -29.033 -12.990 1.00 79.93 380 ILE B O 1
ATOM 5165 N N . THR B 1 381 ? 59.131 -28.304 -11.898 1.00 101.31 381 THR B N 1
ATOM 5166 C CA . THR B 1 381 ? 58.901 -29.554 -11.179 1.00 84.28 381 THR B CA 1
ATOM 5167 C C . THR B 1 381 ? 57.589 -30.151 -11.659 1.00 78.11 381 THR B C 1
ATOM 5168 O O . THR B 1 381 ? 56.581 -29.444 -11.746 1.00 87.58 381 THR B O 1
ATOM 5172 N N . VAL B 1 382 ? 57.593 -31.441 -11.986 1.00 74.11 382 VAL B N 1
ATOM 5173 C CA . VAL B 1 382 ? 56.353 -32.167 -12.226 1.00 82.48 382 VAL B CA 1
ATOM 5174 C C . VAL B 1 382 ? 56.360 -33.411 -11.350 1.00 82.86 382 VAL B C 1
ATOM 5175 O O . VAL B 1 382 ? 57.387 -34.085 -11.205 1.00 85.68 382 VAL B O 1
ATOM 5179 N N . THR B 1 383 ? 55.225 -33.669 -10.714 1.00 82.70 383 THR B N 1
ATOM 5180 C CA . THR B 1 383 ? 55.071 -34.775 -9.776 1.00 87.38 383 THR B CA 1
ATOM 5181 C C . THR B 1 383 ? 53.770 -35.494 -10.092 1.00 86.81 383 THR B C 1
ATOM 5182 O O . THR B 1 383 ? 52.727 -34.847 -10.221 1.00 90.78 383 THR B O 1
ATOM 5186 N N . VAL B 1 384 ? 53.821 -36.820 -10.225 1.00 86.03 384 VAL B N 1
ATOM 5187 C CA . VAL B 1 384 ? 52.628 -37.618 -10.493 1.00 92.68 384 VAL B CA 1
ATOM 5188 C C . VAL B 1 384 ? 52.263 -38.407 -9.237 1.00 94.26 384 VAL B C 1
ATOM 5189 O O . VAL B 1 384 ? 53.129 -38.951 -8.539 1.00 91.75 384 VAL B O 1
ATOM 5193 N N . LEU B 1 385 ? 50.972 -38.435 -8.934 1.00 105.34 385 LEU B N 1
ATOM 5194 C CA . LEU B 1 385 ? 50.464 -39.058 -7.724 1.00 102.62 385 LEU B CA 1
ATOM 5195 C C . LEU B 1 385 ? 49.335 -40.005 -8.093 1.00 101.59 385 LEU B C 1
ATOM 5196 O O . LEU B 1 385 ? 48.635 -39.806 -9.090 1.00 96.41 385 LEU B O 1
ATOM 5201 N N . ARG B 1 386 ? 49.172 -41.047 -7.282 1.00 96.34 386 ARG B N 1
ATOM 5202 C CA . ARG B 1 386 ? 48.298 -42.156 -7.648 1.00 98.74 386 ARG B CA 1
ATOM 5203 C C . ARG B 1 386 ? 47.616 -42.716 -6.407 1.00 99.33 386 ARG B C 1
ATOM 5204 O O . ARG B 1 386 ? 48.229 -42.793 -5.340 1.00 98.04 386 ARG B O 1
ATOM 5212 N N . ARG B 1 387 ? 46.349 -43.108 -6.550 1.00 96.00 387 ARG B N 1
ATOM 5213 C CA . ARG B 1 387 ? 45.658 -43.769 -5.452 1.00 94.13 387 ARG B CA 1
ATOM 5214 C C . ARG B 1 387 ? 46.298 -45.123 -5.164 1.00 96.63 387 ARG B C 1
ATOM 5215 O O . ARG B 1 387 ? 46.612 -45.888 -6.080 1.00 95.07 387 ARG B O 1
ATOM 5223 N N . VAL B 1 388 ? 46.492 -45.413 -3.880 1.00 101.68 388 VAL B N 1
ATOM 5224 C CA . VAL B 1 388 ? 47.089 -46.669 -3.422 1.00 103.14 388 VAL B CA 1
ATOM 5225 C C . VAL B 1 388 ? 46.292 -47.881 -3.909 1.00 121.10 388 VAL B C 1
ATOM 5226 O O . VAL B 1 388 ? 45.078 -47.977 -3.694 1.00 120.49 388 VAL B O 1
ATOM 5230 N N . ARG C 1 2 ? -3.868 -27.825 -47.469 1.00 116.64 2 ARG C N 1
ATOM 5231 C CA . ARG C 1 2 ? -2.617 -27.601 -46.748 1.00 113.59 2 ARG C CA 1
ATOM 5232 C C . ARG C 1 2 ? -1.816 -28.885 -46.580 1.00 110.22 2 ARG C C 1
ATOM 5233 O O . ARG C 1 2 ? -2.377 -29.982 -46.548 1.00 100.88 2 ARG C O 1
ATOM 5241 N N . LYS C 1 3 ? -0.499 -28.738 -46.451 1.00 110.69 3 LYS C N 1
ATOM 5242 C CA . LYS C 1 3 ? 0.405 -29.864 -46.283 1.00 98.85 3 LYS C CA 1
ATOM 5243 C C . LYS C 1 3 ? 1.120 -29.764 -44.941 1.00 95.52 3 LYS C C 1
ATOM 5244 O O . LYS C 1 3 ? 1.355 -28.664 -44.431 1.00 101.89 3 LYS C O 1
ATOM 5246 N N . ALA C 1 4 ? 1.449 -30.923 -44.364 1.00 94.96 4 ALA C N 1
ATOM 5247 C CA . ALA C 1 4 ? 2.209 -31.012 -43.120 1.00 90.37 4 ALA C CA 1
ATOM 5248 C C . ALA C 1 4 ? 3.614 -31.504 -43.416 1.00 97.05 4 ALA C C 1
ATOM 5249 O O . ALA C 1 4 ? 3.788 -32.526 -44.089 1.00 97.71 4 ALA C O 1
ATOM 5251 N N . ILE C 1 5 ? 4.611 -30.795 -42.893 1.00 94.47 5 ILE C N 1
ATOM 5252 C CA . ILE C 1 5 ? 6.003 -31.198 -43.033 1.00 94.20 5 ILE C CA 1
ATOM 5253 C C . ILE C 1 5 ? 6.652 -31.191 -41.659 1.00 91.11 5 ILE C C 1
ATOM 5254 O O . ILE C 1 5 ? 6.498 -30.227 -40.898 1.00 89.45 5 ILE C O 1
ATOM 5259 N N . ILE C 1 6 ? 7.362 -32.268 -41.339 1.00 92.23 6 ILE C N 1
ATOM 5260 C CA . ILE C 1 6 ? 8.267 -32.272 -40.198 1.00 83.19 6 ILE C CA 1
ATOM 5261 C C . ILE C 1 6 ? 9.519 -31.500 -40.581 1.00 90.72 6 ILE C C 1
ATOM 5262 O O . ILE C 1 6 ? 10.124 -31.749 -41.632 1.00 87.09 6 ILE C O 1
ATOM 5267 N N . VAL C 1 7 ? 9.885 -30.527 -39.752 1.00 92.28 7 VAL C N 1
ATOM 5268 C CA . VAL C 1 7 ? 11.078 -29.724 -39.990 1.00 74.86 7 VAL C CA 1
ATOM 5269 C C . VAL C 1 7 ? 12.069 -29.777 -38.839 1.00 90.58 7 VAL C C 1
ATOM 5270 O O . VAL C 1 7 ? 13.201 -29.288 -38.998 1.00 106.39 7 VAL C O 1
ATOM 5274 N N . GLY C 1 8 ? 11.704 -30.337 -37.698 1.00 99.26 8 GLY C N 1
ATOM 5275 C CA . GLY C 1 8 ? 12.626 -30.448 -36.577 1.00 81.40 8 GLY C CA 1
ATOM 5276 C C . GLY C 1 8 ? 12.618 -31.850 -36.012 1.00 85.46 8 GLY C C 1
ATOM 5277 O O . GLY C 1 8 ? 11.573 -32.490 -35.930 1.00 94.93 8 GLY C O 1
ATOM 5278 N N . VAL C 1 9 ? 13.796 -32.324 -35.622 1.00 86.70 9 VAL C N 1
ATOM 5279 C CA . VAL C 1 9 ? 13.971 -33.717 -35.228 1.00 76.25 9 VAL C CA 1
ATOM 5280 C C . VAL C 1 9 ? 15.036 -33.817 -34.150 1.00 88.37 9 VAL C C 1
ATOM 5281 O O . VAL C 1 9 ? 16.092 -33.179 -34.237 1.00 98.90 9 VAL C O 1
ATOM 5285 N N . GLY C 1 10 ? 14.745 -34.608 -33.119 1.00 78.80 10 GLY C N 1
ATOM 5286 C CA . GLY C 1 10 ? 15.648 -34.724 -31.993 1.00 79.81 10 GLY C CA 1
ATOM 5287 C C . GLY C 1 10 ? 15.360 -35.973 -31.197 1.00 82.89 10 GLY C C 1
ATOM 5288 O O . GLY C 1 10 ? 14.235 -36.480 -31.193 1.00 91.12 10 GLY C O 1
ATOM 5289 N N . MET C 1 11 ? 16.386 -36.472 -30.520 1.00 84.73 11 MET C N 1
ATOM 5290 C CA . MET C 1 11 ? 16.213 -37.672 -29.723 1.00 83.31 11 MET C CA 1
ATOM 5291 C C . MET C 1 11 ? 17.348 -37.749 -28.713 1.00 88.52 11 MET C C 1
ATOM 5292 O O . MET C 1 11 ? 18.357 -37.045 -28.814 1.00 97.14 11 MET C O 1
ATOM 5297 N N . THR C 1 12 ? 17.152 -38.599 -27.729 1.00 83.86 12 THR C N 1
ATOM 5298 C CA . THR C 1 12 ? 18.142 -38.909 -26.725 1.00 87.97 12 THR C CA 1
ATOM 5299 C C . THR C 1 12 ? 18.649 -40.329 -26.928 1.00 87.81 12 THR C C 1
ATOM 5300 O O . THR C 1 12 ? 17.958 -41.157 -27.529 1.00 87.63 12 THR C O 1
ATOM 5304 N N . PRO C 1 13 ? 19.859 -40.634 -26.480 1.00 86.17 13 PRO C N 1
ATOM 5305 C CA . PRO C 1 13 ? 20.307 -42.028 -26.486 1.00 85.80 13 PRO C CA 1
ATOM 5306 C C . PRO C 1 13 ? 19.294 -42.917 -25.774 1.00 84.74 13 PRO C C 1
ATOM 5307 O O . PRO C 1 13 ? 18.808 -42.590 -24.685 1.00 84.91 13 PRO C O 1
ATOM 5311 N N . VAL C 1 14 ? 18.957 -44.037 -26.402 1.00 81.56 14 VAL C N 1
ATOM 5312 C CA . VAL C 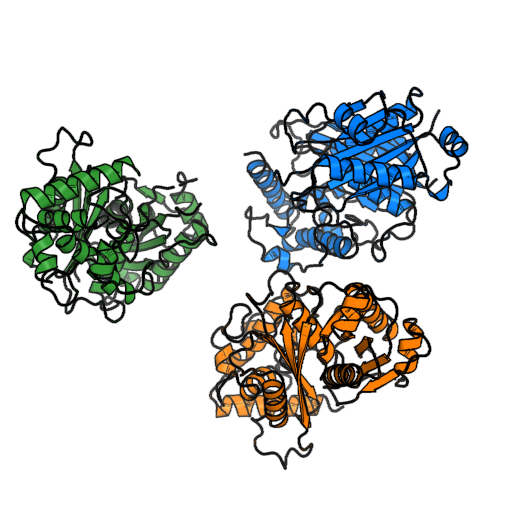1 14 ? 18.056 -45.003 -25.782 1.00 77.97 14 VAL C CA 1
ATOM 5313 C C . VAL C 1 14 ? 18.851 -45.936 -24.882 1.00 87.61 14 VAL C C 1
ATOM 5314 O O . VAL C 1 14 ? 19.883 -46.484 -25.290 1.00 93.45 14 VAL C O 1
ATOM 5318 N N . GLY C 1 15 ? 18.361 -46.142 -23.670 1.00 81.86 15 GLY C N 1
ATOM 5319 C CA . GLY C 1 15 ? 18.938 -47.143 -22.801 1.00 87.49 15 GLY C CA 1
ATOM 5320 C C . GLY C 1 15 ? 18.443 -46.952 -21.383 1.00 91.17 15 GLY C C 1
ATOM 5321 O O . GLY C 1 15 ? 17.474 -46.240 -21.136 1.00 97.77 15 GLY C O 1
ATOM 5322 N N . GLU C 1 16 ? 19.129 -47.621 -20.464 1.00 94.11 16 GLU C N 1
ATOM 5323 C CA . GLU C 1 16 ? 18.912 -47.401 -19.043 1.00 93.30 16 GLU C CA 1
ATOM 5324 C C . GLU C 1 16 ? 19.639 -46.132 -18.628 1.00 104.80 16 GLU C C 1
ATOM 5325 O O . GLU C 1 16 ? 20.862 -46.030 -18.770 1.00 109.65 16 GLU C O 1
ATOM 5331 N N . HIS C 1 17 ? 18.884 -45.164 -18.125 1.00 107.73 17 HIS C N 1
ATOM 5332 C CA . HIS C 1 17 ? 19.380 -43.836 -17.790 1.00 109.17 17 HIS C CA 1
ATOM 5333 C C . HIS C 1 17 ? 19.055 -43.509 -16.337 1.00 120.84 17 HIS C C 1
ATOM 5334 O O . HIS C 1 17 ? 18.491 -42.459 -16.018 1.00 127.89 17 HIS C O 1
ATOM 5341 N N . TRP C 1 18 ? 19.411 -44.431 -15.432 1.00 121.62 18 TRP C N 1
ATOM 5342 C CA . TRP C 1 18 ? 19.102 -44.288 -14.009 1.00 116.63 18 TRP C CA 1
ATOM 5343 C C . TRP C 1 18 ? 19.534 -42.945 -13.432 1.00 112.79 18 TRP C C 1
ATOM 5344 O O . TRP C 1 18 ? 19.022 -42.540 -12.382 1.00 109.70 18 TRP C O 1
ATOM 5355 N N . ARG C 1 19 ? 20.468 -42.252 -14.080 1.00 110.64 19 ARG C N 1
ATOM 5356 C CA . ARG C 1 19 ? 20.987 -40.988 -13.577 1.00 112.99 19 ARG C CA 1
ATOM 5357 C C . ARG C 1 19 ? 20.241 -39.770 -14.109 1.00 108.74 19 ARG C C 1
ATOM 5358 O O . ARG C 1 19 ? 20.557 -38.648 -13.698 1.00 106.22 19 ARG C O 1
ATOM 5360 N N . SER C 1 20 ? 19.270 -39.947 -15.005 1.00 109.11 20 SER C N 1
ATOM 5361 C CA . SER C 1 20 ? 18.517 -38.826 -15.548 1.00 107.41 20 SER C CA 1
ATOM 5362 C C . SER C 1 20 ? 17.045 -38.945 -15.185 1.00 110.34 20 SER C C 1
ATOM 5363 O O . SER C 1 20 ? 16.540 -40.031 -14.883 1.00 111.06 20 SER C O 1
ATOM 5366 N N . SER C 1 21 ? 16.364 -37.805 -15.237 1.00 108.58 21 SER C N 1
ATOM 5367 C CA . SER C 1 21 ? 14.939 -37.705 -14.969 1.00 99.82 21 SER C CA 1
ATOM 5368 C C . SER C 1 21 ? 14.144 -37.700 -16.270 1.00 99.23 21 SER C C 1
ATOM 5369 O O . SER C 1 21 ? 14.694 -37.523 -17.362 1.00 105.63 21 SER C O 1
ATOM 5372 N N . LEU C 1 22 ? 12.828 -37.907 -16.136 1.00 97.70 22 LEU C N 1
ATOM 5373 C CA . LEU C 1 22 ? 11.923 -37.723 -17.269 1.00 85.41 22 LEU C CA 1
ATOM 5374 C C . LEU C 1 22 ? 12.060 -36.322 -17.855 1.00 83.02 22 LEU C C 1
ATOM 5375 O O . LEU C 1 22 ? 12.013 -36.136 -19.082 1.00 68.02 22 LEU C O 1
ATOM 5380 N N . ARG C 1 23 ? 12.234 -35.325 -16.984 1.00 86.62 23 ARG C N 1
ATOM 5381 C CA . ARG C 1 23 ? 12.458 -33.957 -17.430 1.00 79.76 23 ARG C CA 1
ATOM 5382 C C . ARG C 1 23 ? 13.726 -33.858 -18.271 1.00 86.83 23 ARG C C 1
ATOM 5383 O O . ARG C 1 23 ? 13.672 -33.530 -19.462 1.00 89.18 23 ARG C O 1
ATOM 5391 N N . ASP C 1 24 ? 14.876 -34.219 -17.693 1.00 85.65 24 ASP C N 1
ATOM 5392 C CA . ASP C 1 24 ? 16.138 -34.110 -18.431 1.00 87.85 24 ASP C CA 1
ATOM 5393 C C . ASP C 1 24 ? 16.017 -34.730 -19.820 1.00 85.36 24 ASP C C 1
ATOM 5394 O O . ASP C 1 24 ? 16.388 -34.110 -20.830 1.00 87.43 24 ASP C O 1
ATOM 5399 N N . LEU C 1 25 ? 15.443 -35.937 -19.886 1.00 74.05 25 LEU C N 1
ATOM 5400 C CA . LEU C 1 25 ? 15.302 -36.642 -21.156 1.00 81.48 25 LEU C CA 1
ATOM 5401 C C . LEU C 1 25 ? 14.459 -35.840 -22.140 1.00 80.54 25 LEU C C 1
ATOM 5402 O O . LEU C 1 25 ? 14.877 -35.574 -23.283 1.00 90.85 25 LEU C O 1
ATOM 5407 N N . ALA C 1 26 ? 13.269 -35.430 -21.703 1.00 74.76 26 ALA C N 1
ATOM 5408 C CA . ALA C 1 26 ? 12.337 -34.793 -22.624 1.00 80.57 26 ALA C CA 1
ATOM 5409 C C . ALA C 1 26 ? 12.873 -33.449 -23.098 1.00 73.13 26 ALA C C 1
ATOM 5410 O O . ALA C 1 26 ? 12.843 -33.151 -24.298 1.00 69.69 26 ALA C O 1
ATOM 5412 N N . VAL C 1 27 ? 13.370 -32.630 -22.169 1.00 68.90 27 VAL C N 1
ATOM 5413 C CA . VAL C 1 27 ? 13.940 -31.338 -22.541 1.00 80.66 27 VAL C CA 1
ATOM 5414 C C . VAL C 1 27 ? 15.116 -31.512 -23.500 1.00 83.20 27 VAL C C 1
ATOM 5415 O O . VAL C 1 27 ? 15.262 -30.735 -24.452 1.00 81.33 27 VAL C O 1
ATOM 5419 N N . GLU C 1 28 ? 15.972 -32.525 -23.282 1.00 74.21 28 GLU C N 1
ATOM 5420 C CA . GLU C 1 28 ? 17.055 -32.759 -24.237 1.00 88.40 28 GLU C CA 1
ATOM 5421 C C . GLU C 1 28 ? 16.510 -32.994 -25.642 1.00 87.39 28 GLU C C 1
ATOM 5422 O O . GLU C 1 28 ? 16.955 -32.359 -26.609 1.00 92.52 28 GLU C O 1
ATOM 5428 N N . ALA C 1 29 ? 15.546 -33.912 -25.775 1.00 80.41 29 ALA C N 1
ATOM 5429 C CA . ALA C 1 29 ? 14.992 -34.185 -27.102 1.00 82.61 29 ALA C CA 1
ATOM 5430 C C . ALA C 1 29 ? 14.339 -32.939 -27.704 1.00 85.79 29 ALA C C 1
ATOM 5431 O O . ALA C 1 29 ? 14.552 -32.613 -28.883 1.00 82.27 29 ALA C O 1
ATOM 5433 N N . ILE C 1 30 ? 13.552 -32.222 -26.900 1.00 80.78 30 ILE C N 1
ATOM 5434 C CA . ILE C 1 30 ? 12.835 -31.052 -27.397 1.00 88.64 30 ILE C CA 1
ATOM 5435 C C . ILE C 1 30 ? 13.813 -30.000 -27.899 1.00 84.00 30 ILE C C 1
ATOM 5436 O O . ILE C 1 30 ? 13.662 -29.472 -29.006 1.00 86.59 30 ILE C O 1
ATOM 5441 N N . LEU C 1 31 ? 14.820 -29.666 -27.086 1.00 87.01 31 LEU C N 1
ATOM 5442 C CA . LEU C 1 31 ? 15.769 -28.628 -27.476 1.00 86.66 31 LEU C CA 1
ATOM 5443 C C . LEU C 1 31 ? 16.584 -29.057 -28.686 1.00 86.12 31 LEU C C 1
ATOM 5444 O O . LEU C 1 31 ? 16.856 -28.241 -29.573 1.00 95.71 31 LEU C O 1
ATOM 5449 N N . ASN C 1 32 ? 16.980 -30.334 -28.748 1.00 80.52 32 ASN C N 1
ATOM 5450 C CA . ASN C 1 32 ? 17.620 -30.845 -29.956 1.00 84.30 32 ASN C CA 1
ATOM 5451 C C . ASN C 1 32 ? 16.770 -30.563 -31.186 1.00 91.12 32 ASN C C 1
AT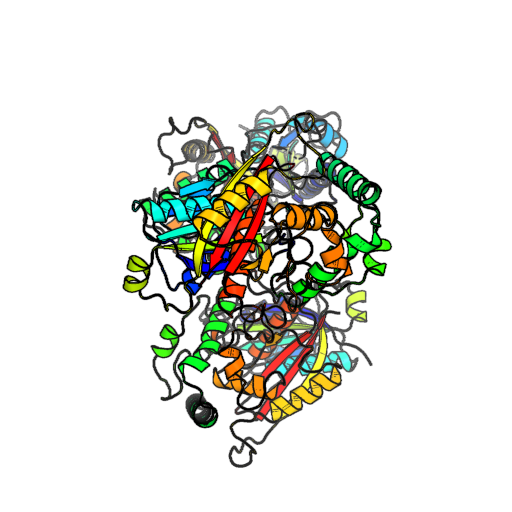OM 5452 O O . ASN C 1 32 ? 17.271 -30.070 -32.201 1.00 94.84 32 ASN C O 1
ATOM 5457 N N . ALA C 1 33 ? 15.475 -30.883 -31.112 1.00 91.19 33 ALA C N 1
ATOM 5458 C CA . ALA C 1 33 ? 14.596 -30.668 -32.259 1.00 88.73 33 ALA C CA 1
ATOM 5459 C C . ALA C 1 33 ? 14.467 -29.185 -32.590 1.00 87.61 33 ALA C C 1
ATOM 5460 O O . ALA C 1 33 ? 14.541 -28.785 -33.760 1.00 85.94 33 ALA C O 1
ATOM 5462 N N . MET C 1 34 ? 14.262 -28.353 -31.565 1.00 91.50 34 MET C N 1
ATOM 5463 C CA . MET C 1 34 ? 14.093 -26.920 -31.785 1.00 95.32 34 MET C CA 1
ATOM 5464 C C . MET C 1 34 ? 15.345 -26.305 -32.389 1.00 100.90 34 MET C C 1
ATOM 5465 O O . MET C 1 34 ? 15.260 -25.311 -33.120 1.00 111.56 34 MET C O 1
ATOM 5470 N N . ASP C 1 35 ? 16.512 -26.880 -32.094 1.00 103.77 35 ASP C N 1
ATOM 5471 C CA . ASP C 1 35 ? 17.755 -26.413 -32.694 1.00 103.33 35 ASP C CA 1
ATOM 5472 C C . ASP C 1 35 ? 17.924 -26.939 -34.115 1.00 100.36 35 ASP C C 1
ATOM 5473 O O . ASP C 1 35 ? 18.375 -26.202 -35.000 1.00 109.73 35 ASP C O 1
ATOM 5478 N N . ASP C 1 36 ? 17.566 -28.206 -34.352 1.00 88.91 36 ASP C N 1
ATOM 5479 C CA . ASP C 1 36 ? 17.676 -28.776 -35.692 1.00 86.06 36 ASP C CA 1
ATOM 5480 C C . ASP C 1 36 ? 16.759 -28.061 -36.677 1.00 94.90 36 ASP C C 1
ATOM 5481 O O . ASP C 1 36 ? 17.093 -27.944 -37.862 1.00 93.90 36 ASP C O 1
ATOM 5486 N N . ALA C 1 37 ? 15.607 -27.571 -36.213 1.00 96.73 37 ALA C N 1
ATOM 5487 C CA . ALA C 1 37 ? 14.755 -26.759 -37.072 1.00 98.40 37 ALA C CA 1
ATOM 5488 C C . ALA C 1 37 ? 15.142 -25.285 -37.060 1.00 95.14 37 ALA C C 1
ATOM 5489 O O . ALA C 1 37 ? 14.742 -24.540 -37.966 1.00 86.83 37 ALA C O 1
ATOM 5491 N N . GLY C 1 38 ? 15.935 -24.860 -36.083 1.00 97.63 38 GLY C N 1
ATOM 5492 C CA . GLY C 1 38 ? 16.333 -23.468 -35.985 1.00 102.15 38 GLY C CA 1
ATOM 5493 C C . GLY C 1 38 ? 15.226 -22.561 -35.499 1.00 95.82 38 GLY C C 1
ATOM 5494 O O . GLY C 1 38 ? 15.114 -21.420 -35.968 1.00 92.60 38 GLY C O 1
ATOM 5495 N N . ILE C 1 39 ? 14.414 -23.044 -34.554 1.00 105.40 39 ILE C N 1
ATOM 5496 C CA . ILE C 1 39 ? 13.261 -22.335 -34.012 1.00 97.65 39 ILE C CA 1
ATOM 5497 C C . ILE C 1 39 ? 13.498 -22.060 -32.531 1.00 96.68 39 ILE C C 1
ATOM 5498 O O . ILE C 1 39 ? 14.305 -22.716 -31.867 1.00 96.87 39 ILE C O 1
ATOM 5503 N N . ASP C 1 40 ? 12.756 -21.086 -32.009 1.00 98.32 40 ASP C N 1
ATOM 5504 C CA . ASP C 1 40 ? 12.760 -20.785 -30.583 1.00 108.89 40 ASP C CA 1
ATOM 5505 C C . ASP C 1 40 ? 11.384 -20.875 -29.923 1.00 106.37 40 ASP C C 1
ATOM 5506 O O . ASP C 1 40 ? 11.323 -21.004 -28.694 1.00 114.85 40 ASP C O 1
ATOM 5511 N N . LYS C 1 41 ? 10.288 -20.839 -30.686 1.00 91.85 41 LYS C N 1
ATOM 5512 C CA . LYS C 1 41 ? 8.941 -20.841 -30.132 1.00 97.77 41 LYS C CA 1
ATOM 5513 C C . LYS C 1 41 ? 8.078 -21.836 -30.894 1.00 95.24 41 LYS C C 1
ATOM 5514 O O . LYS C 1 41 ? 8.196 -21.963 -32.116 1.00 100.15 41 LYS C O 1
ATOM 5516 N N . VAL C 1 42 ? 7.222 -22.549 -30.158 1.00 88.52 42 VAL C N 1
ATOM 5517 C CA . VAL C 1 42 ? 6.229 -23.446 -30.734 1.00 90.37 42 VAL C CA 1
ATOM 5518 C C . VAL C 1 42 ? 4.844 -22.960 -30.319 1.00 86.21 42 VAL C C 1
ATOM 5519 O O . VAL C 1 42 ? 4.682 -22.222 -29.343 1.00 79.66 42 VAL C O 1
ATOM 5523 N N . ASP C 1 43 ? 3.836 -23.400 -31.070 1.00 80.50 43 ASP C N 1
ATOM 5524 C CA . ASP C 1 43 ? 2.460 -22.984 -30.829 1.00 94.08 43 ASP C CA 1
ATOM 5525 C C . ASP C 1 43 ? 1.667 -23.946 -29.949 1.00 92.19 43 ASP C C 1
ATOM 5526 O O . ASP C 1 43 ? 0.753 -23.501 -29.249 1.00 97.67 43 ASP C O 1
ATOM 5531 N N . SER C 1 44 ? 1.980 -25.244 -29.963 1.00 88.92 44 SER C N 1
ATOM 5532 C CA . SER C 1 44 ? 1.269 -26.219 -29.143 1.00 81.97 44 SER C CA 1
ATOM 5533 C C . SER C 1 44 ? 2.143 -27.450 -28.939 1.00 78.84 44 SER C C 1
ATOM 5534 O O . SER C 1 44 ? 3.047 -27.728 -29.732 1.00 91.23 44 SER C O 1
ATOM 5537 N N . LEU C 1 45 ? 1.838 -28.201 -27.875 1.00 79.10 45 LEU C N 1
ATOM 5538 C CA . LEU C 1 45 ? 2.632 -29.358 -27.466 1.00 82.64 45 LEU C CA 1
ATOM 5539 C C . LEU C 1 45 ? 1.765 -30.606 -27.292 1.00 84.15 45 LEU C C 1
ATOM 5540 O O . LEU C 1 45 ? 0.770 -30.580 -26.559 1.00 80.02 45 LEU C O 1
ATOM 5545 N N . TYR C 1 46 ? 2.170 -31.704 -27.940 1.00 83.11 46 TYR C N 1
ATOM 5546 C CA . TYR C 1 46 ? 1.494 -32.997 -27.864 1.00 74.30 46 TYR C CA 1
ATOM 5547 C C . TYR C 1 46 ? 2.476 -34.040 -27.331 1.00 82.90 46 TYR C C 1
ATOM 5548 O O . TYR C 1 46 ? 3.548 -34.235 -27.914 1.00 89.99 46 TYR C O 1
ATOM 5557 N N . VAL C 1 47 ? 2.092 -34.735 -26.255 1.00 82.46 47 VAL C N 1
ATOM 5558 C CA . VAL C 1 47 ? 3.003 -35.586 -25.488 1.00 83.13 47 VAL C CA 1
ATOM 5559 C C . VAL C 1 47 ? 2.583 -37.052 -25.610 1.00 88.26 47 VAL C C 1
ATOM 5560 O O . VAL C 1 47 ? 1.410 -37.368 -25.814 1.00 86.95 47 VAL C O 1
ATOM 5564 N N . GLY C 1 48 ? 3.569 -37.951 -25.527 1.00 86.95 48 GLY C N 1
ATOM 5565 C CA . GLY C 1 48 ? 3.347 -39.390 -25.494 1.00 80.85 48 GLY C CA 1
ATOM 5566 C C . GLY C 1 48 ? 4.039 -40.082 -24.327 1.00 89.32 48 GLY C C 1
ATOM 5567 O O . GLY C 1 48 ? 5.263 -39.969 -24.168 1.00 87.44 48 GLY C O 1
ATOM 5568 N N . ASN C 1 49 ? 3.269 -40.787 -23.493 1.00 91.76 49 ASN C N 1
ATOM 5569 C CA . ASN C 1 49 ? 3.812 -41.441 -22.308 1.00 92.95 49 ASN C CA 1
ATOM 5570 C C . ASN C 1 49 ? 2.847 -42.525 -21.846 1.00 99.00 49 ASN C C 1
ATOM 5571 O O . ASN C 1 49 ? 1.625 -42.370 -21.935 1.00 102.65 49 ASN C O 1
ATOM 5576 N N . MET C 1 50 ? 3.420 -43.625 -21.350 1.00 96.37 50 MET C N 1
ATOM 5577 C CA . MET C 1 50 ? 2.666 -44.694 -20.704 1.00 105.40 50 MET C CA 1
ATOM 5578 C C . MET C 1 50 ? 3.065 -44.872 -19.245 1.00 111.27 50 MET C C 1
ATOM 5579 O O . MET C 1 50 ? 2.207 -44.773 -18.362 1.00 106.70 50 MET C O 1
ATOM 5584 N N . ALA C 1 51 ? 4.346 -45.109 -18.963 1.00 108.92 51 ALA C N 1
ATOM 5585 C CA . ALA C 1 51 ? 4.828 -45.322 -17.595 1.00 110.95 51 ALA C CA 1
ATOM 5586 C C . ALA C 1 51 ? 5.416 -44.039 -17.006 1.00 112.02 51 ALA C C 1
ATOM 5587 O O . ALA C 1 51 ? 6.419 -44.069 -16.296 1.00 117.95 51 ALA C O 1
ATOM 5589 N N . GLU C 1 57 ? 4.175 -36.707 -12.081 1.00 128.04 57 GLU C N 1
ATOM 5590 C CA . GLU C 1 57 ? 2.940 -37.429 -12.361 1.00 121.46 57 GLU C CA 1
ATOM 5591 C C . GLU C 1 57 ? 2.690 -37.431 -13.865 1.00 124.63 57 GLU C C 1
ATOM 5592 O O . GLU C 1 57 ? 2.852 -36.400 -14.521 1.00 123.04 57 GLU C O 1
ATOM 5594 N N . GLN C 1 58 ? 2.316 -38.595 -14.411 1.00 120.90 58 GLN C N 1
ATOM 5595 C CA . GLN C 1 58 ? 2.084 -38.692 -15.850 1.00 119.12 58 GLN C CA 1
ATOM 5596 C C . GLN C 1 58 ? 0.948 -37.781 -16.284 1.00 118.88 58 GLN C C 1
ATOM 5597 O O . GLN C 1 58 ? 0.948 -37.264 -17.408 1.00 117.24 58 GLN C O 1
ATOM 5603 N N . GLU C 1 59 ? -0.053 -37.608 -15.428 1.00 125.91 59 GLU C N 1
ATOM 5604 C CA . GLU C 1 59 ? -1.040 -36.573 -15.667 1.00 123.23 59 GLU C CA 1
ATOM 5605 C C . GLU C 1 59 ? -0.502 -35.235 -15.201 1.00 116.62 59 GLU C C 1
ATOM 5606 O O . GLU C 1 59 ? 0.194 -35.151 -14.183 1.00 121.19 59 GLU C O 1
ATOM 5612 N N . ASN C 1 60 ? -0.877 -34.190 -15.935 1.00 105.18 60 ASN C N 1
ATOM 5613 C CA . ASN C 1 60 ? -0.233 -32.885 -15.943 1.00 109.89 60 ASN C CA 1
ATOM 5614 C C . ASN C 1 60 ? 1.085 -32.905 -16.708 1.00 97.70 60 ASN C C 1
ATOM 5615 O O . ASN C 1 60 ? 1.871 -31.963 -16.578 1.00 91.82 60 ASN C O 1
ATOM 5620 N N . LEU C 1 61 ? 1.346 -33.940 -17.519 1.00 96.57 61 LEU C N 1
ATOM 5621 C CA . LEU C 1 61 ? 2.615 -34.015 -18.245 1.00 94.11 61 LEU C CA 1
ATOM 5622 C C . LEU C 1 61 ? 2.774 -32.867 -19.236 1.00 89.48 61 LEU C C 1
ATOM 5623 O O . LEU C 1 61 ? 3.864 -32.294 -19.348 1.00 87.09 61 LEU C O 1
ATOM 5628 N N . GLY C 1 62 ? 1.713 -32.525 -19.975 1.00 84.40 62 GLY C N 1
ATOM 5629 C CA . GLY C 1 62 ? 1.815 -31.419 -20.919 1.00 79.12 62 GLY C CA 1
ATOM 5630 C C . GLY C 1 62 ? 2.261 -30.129 -20.253 1.00 81.69 62 GLY C C 1
ATOM 5631 O O . GLY C 1 62 ? 3.161 -29.438 -20.739 1.00 85.82 62 GLY C O 1
ATOM 5632 N N . ALA C 1 63 ? 1.657 -29.806 -19.107 1.00 83.62 63 ALA C N 1
ATOM 5633 C CA . ALA C 1 63 ? 2.032 -28.595 -18.381 1.00 86.56 63 ALA C CA 1
ATOM 5634 C C . ALA C 1 63 ? 3.461 -28.678 -17.862 1.00 80.11 63 ALA C C 1
ATOM 5635 O O . ALA C 1 63 ? 4.227 -27.712 -17.969 1.00 86.41 63 ALA C O 1
ATOM 5637 N N . LEU C 1 64 ? 3.832 -29.811 -17.258 1.00 78.27 64 LEU C N 1
ATOM 5638 C CA . LEU C 1 64 ? 5.196 -29.939 -16.758 1.00 89.83 64 LEU C CA 1
ATOM 5639 C C . LEU C 1 64 ? 6.205 -29.742 -17.876 1.00 81.28 64 LEU C C 1
ATOM 5640 O O . LEU C 1 64 ? 7.163 -28.988 -17.725 1.00 78.77 64 LEU C O 1
ATOM 5645 N N . ILE C 1 65 ? 5.995 -30.410 -19.012 1.00 77.96 65 ILE C N 1
ATOM 5646 C CA . ILE C 1 65 ? 6.966 -30.349 -20.094 1.00 74.07 65 ILE C CA 1
ATOM 5647 C C . ILE C 1 65 ? 7.042 -28.945 -20.665 1.00 83.86 65 ILE C C 1
ATOM 5648 O O . ILE C 1 65 ? 8.140 -28.419 -20.897 1.00 85.33 65 ILE C O 1
ATOM 5653 N N . ALA C 1 66 ? 5.891 -28.299 -20.884 1.00 79.39 66 ALA C N 1
ATOM 5654 C CA . ALA C 1 66 ? 5.934 -26.931 -21.393 1.00 86.66 66 ALA C CA 1
ATOM 5655 C C . ALA C 1 66 ? 6.654 -26.006 -20.417 1.00 86.58 66 ALA C C 1
ATOM 5656 O O . ALA C 1 66 ? 7.407 -25.116 -20.832 1.00 92.19 66 ALA C O 1
ATOM 5658 N N . ASP C 1 67 ? 6.459 -26.221 -19.117 1.00 83.82 67 ASP C N 1
ATOM 5659 C CA . ASP C 1 67 ? 7.201 -25.475 -18.103 1.00 95.88 67 ASP C CA 1
ATOM 5660 C C . ASP C 1 67 ? 8.704 -25.763 -18.191 1.00 92.54 67 ASP C C 1
ATOM 5661 O O . ASP C 1 67 ? 9.532 -24.842 -18.169 1.00 94.51 67 ASP C O 1
ATOM 5666 N N . TRP C 1 68 ? 9.068 -27.042 -18.317 1.00 91.42 68 TRP C N 1
ATOM 5667 C CA . TRP C 1 68 ? 10.466 -27.462 -18.252 1.00 87.22 68 TRP C CA 1
ATOM 5668 C C . TRP C 1 68 ? 11.281 -26.906 -19.411 1.00 90.35 68 TRP C C 1
ATOM 5669 O O . TRP C 1 68 ? 12.433 -26.492 -19.227 1.00 102.53 68 TRP C O 1
ATOM 5680 N N . ALA C 1 69 ? 10.711 -26.914 -20.611 1.00 83.18 69 ALA C N 1
ATOM 5681 C CA . ALA C 1 69 ? 11.385 -26.472 -21.819 1.00 74.21 69 ALA C CA 1
ATOM 5682 C C . ALA C 1 69 ? 11.180 -24.993 -22.091 1.00 79.53 69 ALA C C 1
ATOM 5683 O O . ALA C 1 69 ? 11.579 -24.509 -23.156 1.00 82.86 69 ALA C O 1
ATOM 5685 N N . GLY C 1 70 ? 10.539 -24.278 -21.169 1.00 84.68 70 GLY C N 1
ATOM 5686 C CA . GLY C 1 70 ? 10.285 -22.859 -21.342 1.00 92.33 70 GLY C CA 1
ATOM 5687 C C . GLY C 1 70 ? 9.405 -22.531 -22.525 1.00 96.30 70 GLY C C 1
ATOM 5688 O O . GLY C 1 70 ? 9.543 -21.451 -23.112 1.00 100.37 70 GLY C O 1
ATOM 5689 N N . LEU C 1 71 ? 8.494 -23.439 -22.890 1.00 80.66 71 LEU C N 1
ATOM 5690 C CA . LEU C 1 71 ? 7.691 -23.247 -24.091 1.00 81.34 71 LEU C CA 1
ATOM 5691 C C . LEU C 1 71 ? 6.636 -22.159 -23.917 1.00 87.20 71 LEU C C 1
ATOM 5692 O O . LEU C 1 71 ? 6.124 -21.650 -24.923 1.00 89.05 71 LEU C O 1
ATOM 5697 N N . GLY C 1 72 ? 6.315 -21.775 -22.677 1.00 78.27 72 GLY C N 1
ATOM 5698 C CA . GLY C 1 72 ? 5.351 -20.719 -22.417 1.00 84.00 72 GLY C CA 1
ATOM 5699 C C . GLY C 1 72 ? 3.952 -21.255 -22.160 1.00 85.12 72 GLY C C 1
ATOM 5700 O O . GLY C 1 72 ? 3.690 -22.462 -22.188 1.00 91.66 72 GLY C O 1
ATOM 5701 N N . ASN C 1 73 ? 3.027 -20.321 -21.918 1.00 83.73 73 ASN C N 1
ATOM 5702 C CA . ASN C 1 73 ? 1.634 -20.665 -21.614 1.00 74.40 73 ASN C CA 1
ATOM 5703 C C . ASN C 1 73 ? 0.925 -21.111 -22.893 1.00 78.97 73 ASN C C 1
ATOM 5704 O O . ASN C 1 73 ? -0.044 -20.510 -23.361 1.00 85.56 73 ASN C O 1
ATOM 5709 N N . ILE C 1 74 ? 1.412 -22.210 -23.449 1.00 79.01 74 ILE C N 1
ATOM 5710 C CA . ILE C 1 74 ? 0.928 -22.708 -24.732 1.00 81.99 74 ILE C CA 1
ATOM 5711 C C . ILE C 1 74 ? -0.135 -23.770 -24.493 1.00 77.45 74 ILE C C 1
ATOM 5712 O O . ILE C 1 74 ? -0.230 -24.311 -23.381 1.00 80.69 74 ILE C O 1
ATOM 5717 N N . PRO C 1 75 ? -0.961 -24.093 -25.482 1.00 74.32 75 PRO C N 1
ATOM 5718 C CA . PRO C 1 75 ? -1.813 -25.281 -25.350 1.00 84.69 75 PRO C CA 1
ATOM 5719 C C . PRO C 1 75 ? -0.962 -26.540 -25.367 1.00 84.82 75 PRO C C 1
ATOM 5720 O O . PRO C 1 75 ? -0.086 -26.710 -26.221 1.00 87.08 75 PRO C O 1
ATOM 5724 N N . ALA C 1 76 ? -1.222 -27.426 -24.409 1.00 84.56 76 ALA C N 1
ATOM 5725 C CA . ALA C 1 76 ? -0.462 -28.662 -24.299 1.00 84.81 76 ALA C CA 1
ATOM 5726 C C . ALA C 1 76 ? -1.394 -29.786 -23.874 1.00 78.28 76 ALA C C 1
ATOM 5727 O O . ALA C 1 76 ? -2.175 -29.635 -22.930 1.00 79.45 76 ALA C O 1
ATOM 5729 N N . VAL C 1 77 ? -1.314 -30.899 -24.597 1.00 80.72 77 VAL C N 1
ATOM 5730 C CA . VAL C 1 77 ? -2.115 -32.091 -24.362 1.00 73.33 77 VAL C CA 1
ATOM 5731 C C . VAL C 1 77 ? -1.228 -33.318 -24.538 1.00 77.38 77 VAL C C 1
ATOM 5732 O O . VAL C 1 77 ? -0.233 -33.294 -25.270 1.00 87.49 77 VAL C O 1
ATOM 5736 N N . LYS C 1 78 ? -1.585 -34.390 -23.847 1.00 74.59 78 LYS C N 1
ATOM 5737 C CA . LYS C 1 78 ? -0.973 -35.692 -24.053 1.00 88.06 78 LYS C CA 1
ATOM 5738 C C . LYS C 1 78 ? -1.947 -36.573 -24.839 1.00 89.25 78 LYS C C 1
ATOM 5739 O O . LYS C 1 78 ? -3.164 -36.365 -24.807 1.00 83.00 78 LYS C O 1
ATOM 5745 N N . ILE C 1 79 ? -1.396 -37.549 -25.565 1.00 88.64 79 ILE C N 1
ATOM 5746 C CA . ILE C 1 79 ? -2.160 -38.509 -26.362 1.00 75.70 79 ILE C CA 1
ATOM 5747 C C . ILE C 1 79 ? -1.896 -39.911 -25.820 1.00 85.63 79 ILE C C 1
ATOM 5748 O O . ILE C 1 79 ? -0.738 -40.301 -25.616 1.00 90.66 79 ILE C O 1
ATOM 5753 N N . GLU C 1 80 ? -2.969 -40.667 -25.601 1.00 80.42 80 GLU C N 1
ATOM 5754 C CA . GLU C 1 80 ? -2.899 -42.025 -25.068 1.00 73.67 80 GLU C CA 1
ATOM 5755 C C . GLU C 1 80 ? -3.586 -42.966 -26.049 1.00 80.80 80 GLU C C 1
ATOM 5756 O O . GLU C 1 80 ? -4.804 -42.879 -26.250 1.00 93.75 80 GLU C O 1
ATOM 5758 N N . ALA C 1 81 ? -2.817 -43.862 -26.659 1.00 76.44 81 ALA C N 1
ATOM 5759 C CA . ALA C 1 81 ? -3.357 -44.922 -27.511 1.00 70.47 81 ALA C CA 1
ATOM 5760 C C . ALA C 1 81 ? -2.673 -46.232 -27.180 1.00 73.53 81 ALA C C 1
ATOM 5761 O O . ALA C 1 81 ? -2.189 -46.955 -28.056 1.00 79.96 81 ALA C O 1
ATOM 5763 N N . ALA C 1 82 ? -2.588 -46.520 -25.887 1.00 76.49 82 ALA C N 1
ATOM 5764 C CA . ALA C 1 82 ? -1.821 -47.661 -25.354 1.00 87.08 82 ALA C CA 1
ATOM 5765 C C . ALA C 1 82 ? -0.383 -47.518 -25.871 1.00 73.76 82 ALA C C 1
ATOM 5766 O O . ALA C 1 82 ? 0.106 -46.387 -26.027 1.00 75.88 82 ALA C O 1
ATOM 5768 N N . CYS C 1 83 ? 0.289 -48.616 -26.206 1.00 72.39 83 CYS C N 1
ATOM 5769 C CA . CYS C 1 83 ? 1.689 -48.570 -26.627 1.00 92.19 83 CYS C CA 1
ATOM 5770 C C . CYS C 1 83 ? 1.913 -47.798 -27.926 1.00 81.27 83 CYS C C 1
ATOM 5771 O O . CYS C 1 83 ? 3.068 -47.652 -28.333 1.00 99.09 83 CYS C O 1
ATOM 5774 N N . ALA C 1 84 ? 0.860 -47.291 -28.571 1.00 85.07 84 ALA C N 1
ATOM 5775 C CA . ALA C 1 84 ? 0.992 -46.481 -29.776 1.00 68.97 84 ALA C CA 1
ATOM 5776 C C . ALA C 1 84 ? 0.769 -44.997 -29.517 1.00 68.54 84 ALA C C 1
ATOM 5777 O O . ALA C 1 84 ? 0.610 -44.233 -30.482 1.00 72.59 84 ALA C O 1
ATOM 5779 N N . SER C 1 85 ? 0.806 -44.566 -28.244 1.00 69.46 85 SER C N 1
ATOM 5780 C CA . SER C 1 85 ? 0.696 -43.140 -27.935 1.00 71.77 85 SER C CA 1
ATOM 5781 C C . SER C 1 85 ? 1.654 -42.301 -28.777 1.00 75.61 85 SER C C 1
ATOM 5782 O O . SER C 1 85 ? 1.270 -41.243 -29.293 1.00 79.82 85 SER C O 1
ATOM 5785 N N . GLY C 1 86 ? 2.895 -42.765 -28.951 1.00 80.36 86 GLY C N 1
ATOM 5786 C CA . GLY C 1 86 ? 3.856 -41.997 -29.731 1.00 74.88 86 GLY C CA 1
ATOM 5787 C C . GLY C 1 86 ? 3.406 -41.794 -31.165 1.00 76.30 86 GLY C C 1
ATOM 5788 O O . GLY C 1 86 ? 3.334 -40.656 -31.653 1.00 73.06 86 GLY C O 1
ATOM 5789 N N . GLY C 1 87 ? 3.016 -42.886 -31.837 1.00 71.83 87 GLY C N 1
ATOM 5790 C CA . GLY C 1 87 ? 2.577 -42.743 -33.217 1.00 73.27 87 GLY C CA 1
ATOM 5791 C C . GLY C 1 87 ? 1.386 -41.814 -33.321 1.00 78.98 87 GLY C C 1
ATOM 5792 O O . GLY C 1 87 ? 1.426 -40.802 -34.034 1.00 80.75 87 GLY C O 1
ATOM 5793 N N . ALA C 1 88 ? 0.359 -42.084 -32.506 1.00 77.42 88 ALA C N 1
ATOM 5794 C CA . ALA C 1 88 ? -0.827 -41.241 -32.477 1.00 74.97 88 ALA C CA 1
ATOM 5795 C C . ALA C 1 88 ? -0.461 -39.794 -32.198 1.00 77.06 88 ALA C C 1
ATOM 5796 O O . ALA C 1 88 ? -0.985 -38.882 -32.855 1.00 86.37 88 ALA C O 1
ATOM 5798 N N . ALA C 1 89 ? 0.485 -39.562 -31.275 1.00 77.04 89 ALA C N 1
ATOM 5799 C CA . ALA C 1 89 ? 0.845 -38.184 -30.954 1.00 73.44 89 ALA C CA 1
ATOM 5800 C C . ALA C 1 89 ? 1.274 -37.441 -32.209 1.00 71.67 89 ALA C C 1
ATOM 5801 O O . ALA C 1 89 ? 0.757 -36.354 -32.507 1.00 73.32 89 ALA C O 1
ATOM 5803 N N . VAL C 1 90 ? 2.150 -38.058 -33.012 1.00 76.94 90 VAL C N 1
ATOM 5804 C CA . VAL C 1 90 ? 2.600 -37.373 -34.221 1.00 81.32 90 VAL C CA 1
ATOM 5805 C C . VAL C 1 90 ? 1.419 -37.132 -35.142 1.00 68.79 90 VAL C C 1
ATOM 5806 O O . VAL C 1 90 ? 1.214 -36.008 -35.626 1.00 72.02 90 VAL C O 1
ATOM 5810 N N . GLN C 1 91 ? 0.573 -38.153 -35.330 1.00 73.22 91 GLN C N 1
ATOM 5811 C CA . GLN C 1 91 ? -0.567 -37.993 -36.227 1.00 73.43 91 GLN C CA 1
ATOM 5812 C C . GLN C 1 91 ? -1.476 -36.869 -35.749 1.00 73.11 91 GLN C C 1
ATOM 5813 O O . GLN C 1 91 ? -2.045 -36.137 -36.566 1.00 71.96 91 GLN C O 1
ATOM 5819 N N . GLU C 1 92 ? -1.581 -36.683 -34.432 1.00 66.36 92 GLU C N 1
ATOM 5820 C CA . GLU C 1 92 ? -2.456 -35.634 -33.947 1.00 70.56 92 GLU C CA 1
ATOM 5821 C C . GLU C 1 92 ? -1.819 -34.275 -34.166 1.00 81.88 92 GLU C C 1
ATOM 5822 O O . GLU C 1 92 ? -2.507 -33.325 -34.571 1.00 81.05 92 GLU C O 1
ATOM 5828 N N . GLY C 1 93 ? -0.492 -34.193 -33.978 1.00 80.15 93 GLY C N 1
ATOM 5829 C CA . GLY C 1 93 ? 0.197 -32.925 -34.166 1.00 72.78 93 GLY C CA 1
ATOM 5830 C C . GLY C 1 93 ? 0.104 -32.434 -35.596 1.00 73.71 93 GLY C C 1
ATOM 5831 O O . GLY C 1 93 ? -0.222 -31.267 -35.844 1.00 77.00 93 GLY C O 1
ATOM 5832 N N . ALA C 1 94 ? 0.338 -33.331 -36.556 1.00 71.51 94 ALA C N 1
ATOM 5833 C CA . ALA C 1 94 ? 0.084 -32.997 -37.950 1.00 81.02 94 ALA C CA 1
ATOM 5834 C C . ALA C 1 94 ? -1.326 -32.445 -38.126 1.00 86.38 94 ALA C C 1
ATOM 5835 O O . ALA C 1 94 ? -1.516 -31.392 -38.752 1.00 80.97 94 ALA C O 1
ATOM 5837 N N . LYS C 1 95 ? -2.325 -33.112 -37.531 1.00 77.38 95 LYS C N 1
ATOM 5838 C CA . LYS C 1 95 ? -3.696 -32.644 -37.691 1.00 84.25 95 LYS C CA 1
ATOM 5839 C C . LYS C 1 95 ? -3.853 -31.235 -37.137 1.00 84.47 95 LYS C C 1
ATOM 5840 O O . LYS C 1 95 ? -4.543 -30.398 -37.740 1.00 95.15 95 LYS C O 1
ATOM 5842 N N . ALA C 1 96 ? -3.189 -30.937 -36.013 1.00 74.78 96 ALA C N 1
ATOM 5843 C CA . ALA C 1 96 ? -3.202 -29.564 -35.520 1.00 77.15 96 ALA C CA 1
ATOM 5844 C C . ALA C 1 96 ? -2.730 -28.603 -36.606 1.00 89.53 96 ALA C C 1
ATOM 5845 O O . ALA C 1 96 ? -3.431 -27.641 -36.944 1.00 97.03 96 ALA C O 1
ATOM 5847 N N . VAL C 1 97 ? -1.581 -28.899 -37.226 1.00 88.62 97 VAL C N 1
ATOM 5848 C CA . VAL C 1 97 ? -1.089 -28.067 -38.326 1.00 90.80 97 VAL C CA 1
ATOM 5849 C C . VAL C 1 97 ? -2.109 -28.019 -39.454 1.00 84.50 97 VAL C C 1
ATOM 5850 O O . VAL C 1 97 ? -2.397 -26.949 -40.008 1.00 89.23 97 VAL C O 1
ATOM 5854 N N . LEU C 1 98 ? -2.687 -29.174 -39.797 1.00 84.11 98 LEU C N 1
ATOM 5855 C CA . LEU C 1 98 ? -3.637 -29.207 -40.900 1.00 86.78 98 LEU C CA 1
ATOM 5856 C C . LEU C 1 98 ? -4.899 -28.421 -40.588 1.00 94.90 98 LEU C C 1
ATOM 5857 O O . LEU C 1 98 ? -5.578 -27.969 -41.519 1.00 91.82 98 LEU C O 1
ATOM 5862 N N . SER C 1 99 ? -5.212 -28.231 -39.302 1.00 95.18 99 SER C N 1
ATOM 5863 C CA . SER C 1 99 ? -6.432 -27.519 -38.945 1.00 92.92 99 SER C CA 1
ATOM 5864 C C . SER C 1 99 ? -6.307 -26.028 -39.225 1.00 94.03 99 SER C C 1
ATOM 5865 O O . SER C 1 99 ? -7.309 -25.363 -39.508 1.00 93.89 99 SER C O 1
ATOM 5868 N N . GLY C 1 100 ? -5.093 -25.491 -39.160 1.00 94.18 100 GLY C N 1
ATOM 5869 C CA . GLY C 1 100 ? -4.874 -24.074 -39.271 1.00 92.28 100 GLY C CA 1
ATOM 5870 C C . GLY C 1 100 ? -4.896 -23.353 -37.949 1.00 93.50 100 GLY C C 1
ATOM 5871 O O . GLY C 1 100 ? -4.434 -22.211 -37.871 1.00 107.03 100 GLY C O 1
ATOM 5872 N N . LEU C 1 101 ? -5.415 -23.997 -36.907 1.00 91.33 101 LEU C N 1
ATOM 5873 C CA . LEU C 1 101 ? -5.412 -23.399 -35.583 1.00 93.31 101 LEU C CA 1
ATOM 5874 C C . LEU C 1 101 ? -4.009 -23.291 -35.013 1.00 95.92 101 LEU C C 1
ATOM 5875 O O . LEU C 1 101 ? -3.780 -22.505 -34.089 1.00 100.05 101 LEU C O 1
ATOM 5880 N N . GLU C 1 102 ? -3.066 -24.057 -35.549 1.00 102.38 102 GLU C N 1
ATOM 5881 C CA . GLU C 1 102 ? -1.688 -24.033 -35.096 1.00 102.02 102 GLU C CA 1
ATOM 5882 C C . GLU C 1 102 ? -0.775 -24.064 -36.314 1.00 113.30 102 GLU C C 1
ATOM 5883 O O . GLU C 1 102 ? -1.096 -24.696 -37.325 1.00 114.23 102 GLU C O 1
ATOM 5885 N N . ASP C 1 103 ? 0.350 -23.359 -36.227 1.00 108.58 103 ASP C N 1
ATOM 5886 C CA . ASP C 1 103 ? 1.270 -23.260 -37.353 1.00 108.90 103 ASP C CA 1
ATOM 5887 C C . ASP C 1 103 ? 2.619 -23.912 -37.103 1.00 94.41 103 ASP C C 1
ATOM 5888 O O . ASP C 1 103 ? 3.282 -24.310 -38.059 1.00 99.15 103 ASP C O 1
ATOM 5893 N N . VAL C 1 104 ? 3.041 -24.024 -35.850 1.00 86.73 104 VAL C N 1
ATOM 5894 C CA . VAL C 1 104 ? 4.237 -24.766 -35.481 1.00 92.41 104 VAL C CA 1
ATOM 5895 C C . VAL C 1 104 ? 3.881 -25.603 -34.263 1.00 85.33 104 VAL C C 1
ATOM 5896 O O . VAL C 1 104 ? 3.638 -25.060 -33.177 1.00 80.19 104 VAL C O 1
ATOM 5900 N N . VAL C 1 105 ? 3.852 -26.916 -34.430 1.00 83.01 105 VAL C N 1
ATOM 5901 C CA . VAL C 1 105 ? 3.484 -27.779 -33.322 1.00 80.53 105 VAL C CA 1
ATOM 5902 C C . VAL C 1 105 ? 4.675 -28.658 -32.982 1.00 85.68 105 VAL C C 1
ATOM 5903 O O . VAL C 1 105 ? 5.535 -28.945 -33.824 1.00 85.80 105 VAL C O 1
ATOM 5907 N N . LEU C 1 106 ? 4.725 -29.075 -31.728 1.00 82.72 106 LEU C N 1
ATOM 5908 C CA . LEU C 1 106 ? 5.786 -29.927 -31.232 1.00 78.14 106 LEU C CA 1
ATOM 5909 C C . LEU C 1 106 ? 5.159 -31.202 -30.684 1.00 85.70 106 LEU C C 1
ATOM 5910 O O . LEU C 1 106 ? 4.242 -31.133 -29.857 1.00 87.22 106 LEU C O 1
ATOM 5915 N N . VAL C 1 107 ? 5.641 -32.357 -31.148 1.00 76.06 107 VAL C N 1
ATOM 5916 C CA . VAL C 1 107 ? 5.273 -33.656 -30.588 1.00 83.70 107 VAL C CA 1
ATOM 5917 C C . VAL C 1 107 ? 6.495 -34.245 -29.897 1.00 83.59 107 VAL C C 1
ATOM 5918 O O . VAL C 1 107 ? 7.590 -34.244 -30.461 1.00 86.85 107 VAL C O 1
ATOM 5922 N N . VAL C 1 108 ? 6.321 -34.725 -28.669 1.00 84.79 108 VAL C N 1
ATOM 5923 C CA . VAL C 1 108 ? 7.410 -35.340 -27.921 1.00 77.78 108 VAL C CA 1
ATOM 5924 C C . VAL C 1 108 ? 6.905 -36.619 -27.268 1.00 78.91 108 VAL C C 1
ATOM 5925 O O . VAL C 1 108 ? 5.841 -36.619 -26.645 1.00 88.04 108 VAL C O 1
ATOM 5929 N N . GLY C 1 109 ? 7.663 -37.701 -27.412 1.00 78.43 109 GLY C N 1
ATOM 5930 C CA . GLY C 1 109 ? 7.431 -38.944 -26.684 1.00 74.38 109 GLY C CA 1
ATOM 5931 C C . GLY C 1 109 ? 8.552 -39.176 -25.684 1.00 85.80 109 GLY C C 1
ATOM 5932 O O . GLY C 1 109 ? 9.719 -38.916 -25.984 1.00 85.36 109 GLY C O 1
ATOM 5933 N N . VAL C 1 110 ? 8.200 -39.648 -24.486 1.00 92.14 110 VAL C N 1
ATOM 5934 C CA . VAL C 1 110 ? 9.197 -39.831 -23.429 1.00 83.98 110 VAL C CA 1
ATOM 5935 C C . VAL C 1 110 ? 8.776 -40.993 -22.534 1.00 87.53 110 VAL C C 1
ATOM 5936 O O . VAL C 1 110 ? 7.602 -41.128 -22.177 1.00 88.08 110 VAL C O 1
ATOM 5940 N N . GLU C 1 111 ? 9.742 -41.848 -22.189 1.00 86.62 111 GLU C N 1
ATOM 5941 C CA . GLU C 1 111 ? 9.512 -42.988 -21.309 1.00 84.24 111 GLU C CA 1
ATOM 5942 C C . GLU C 1 111 ? 10.712 -43.203 -20.404 1.00 92.61 111 GLU C C 1
ATOM 5943 O O . GLU C 1 111 ? 11.858 -43.163 -20.862 1.00 98.16 111 GLU C O 1
ATOM 5949 N N . LYS C 1 112 ? 10.441 -43.454 -19.125 1.00 97.86 112 LYS C N 1
ATOM 5950 C CA . LYS C 1 112 ? 11.480 -43.690 -18.125 1.00 92.63 112 LYS C CA 1
ATOM 5951 C C . LYS C 1 112 ? 10.999 -44.875 -17.295 1.00 98.67 112 LYS C C 1
ATOM 5952 O O . LYS C 1 112 ? 10.225 -44.708 -16.346 1.00 104.83 112 LYS C O 1
ATOM 5958 N N . MET C 1 113 ? 11.435 -46.074 -17.673 1.00 101.54 113 MET C N 1
ATOM 5959 C CA . MET C 1 113 ? 10.993 -47.303 -17.027 1.00 100.49 113 MET C CA 1
ATOM 5960 C C . MET C 1 113 ? 11.895 -47.694 -15.864 1.00 102.52 113 MET C C 1
ATOM 5961 O O . MET C 1 113 ? 11.395 -48.042 -14.788 1.00 110.57 113 MET C O 1
ATOM 5966 N N . THR C 1 114 ? 13.212 -47.638 -16.055 1.00 90.88 114 THR C N 1
ATOM 5967 C CA . THR C 1 114 ? 14.112 -47.666 -14.910 1.00 107.97 114 THR C CA 1
ATOM 5968 C C . THR C 1 114 ? 13.597 -46.695 -13.859 1.00 115.99 114 THR C C 1
ATOM 5969 O O . THR C 1 114 ? 13.378 -45.519 -14.147 1.00 121.61 114 THR C O 1
ATOM 5973 N N . ASP C 1 115 ? 13.354 -47.201 -12.659 1.00 119.89 115 ASP C N 1
ATOM 5974 C CA . ASP C 1 115 ? 12.659 -46.451 -11.617 1.00 128.72 115 ASP C CA 1
ATOM 5975 C C . ASP C 1 115 ? 11.375 -45.804 -12.147 1.00 115.07 115 ASP C C 1
ATOM 5976 O O . ASP C 1 115 ? 10.349 -46.469 -12.314 1.00 111.30 115 ASP C O 1
ATOM 5978 N N . GLY C 1 138 ? 4.997 -57.151 -19.909 1.00 101.79 138 GLY C N 1
ATOM 5979 C CA . GLY C 1 138 ? 4.062 -57.905 -19.095 1.00 88.12 138 GLY C CA 1
ATOM 5980 C C . GLY C 1 138 ? 4.211 -59.394 -19.307 1.00 87.63 138 GLY C C 1
ATOM 5981 O O . GLY C 1 138 ? 4.637 -59.828 -20.372 1.00 89.18 138 GLY C O 1
ATOM 5982 N N . ALA C 1 139 ? 3.867 -60.184 -18.288 1.00 92.26 139 ALA C N 1
ATOM 5983 C CA . ALA C 1 139 ? 3.975 -61.635 -18.417 1.00 90.81 139 ALA C CA 1
ATOM 5984 C C . ALA C 1 139 ? 2.935 -62.186 -19.388 1.00 89.99 139 ALA C C 1
ATOM 5985 O O . ALA C 1 139 ? 3.269 -62.961 -20.295 1.00 97.07 139 ALA C O 1
ATOM 5987 N N . SER C 1 140 ? 1.667 -61.793 -19.213 1.00 92.06 140 SER C N 1
ATOM 5988 C CA . SER C 1 140 ? 0.602 -62.275 -20.093 1.00 84.88 140 SER C CA 1
ATOM 5989 C C . SER C 1 140 ? 0.873 -61.897 -21.545 1.00 84.74 140 SER C C 1
ATOM 5990 O O . SER C 1 140 ? 0.662 -62.704 -22.463 1.00 75.86 140 SER C O 1
ATOM 5993 N N . PHE C 1 141 ? 1.346 -60.670 -21.766 1.00 85.08 141 PHE C N 1
ATOM 5994 C CA . PHE C 1 141 ? 1.688 -60.226 -23.110 1.00 81.44 141 PHE C CA 1
ATOM 5995 C C . PHE C 1 141 ? 2.770 -61.110 -23.721 1.00 84.03 141 PHE C C 1
ATOM 5996 O O . PHE C 1 141 ? 2.677 -61.500 -24.893 1.00 82.54 141 PHE C O 1
ATOM 6004 N N . VAL C 1 142 ? 3.797 -61.450 -22.936 1.00 78.44 142 VAL C N 1
ATOM 6005 C CA . VAL C 1 142 ? 4.875 -62.301 -23.435 1.00 77.07 142 VAL C CA 1
ATOM 6006 C C . VAL C 1 142 ? 4.344 -63.685 -23.794 1.00 80.28 142 VAL C C 1
ATOM 6007 O O . VAL C 1 142 ? 4.651 -64.231 -24.863 1.00 85.47 142 VAL C O 1
ATOM 6011 N N . ALA C 1 143 ? 3.549 -64.282 -22.899 1.00 77.20 143 ALA C N 1
ATOM 6012 C CA . ALA C 1 143 ? 3.035 -65.624 -23.165 1.00 70.48 143 ALA C CA 1
ATOM 6013 C C . ALA C 1 143 ? 2.160 -65.644 -24.409 1.00 76.78 143 ALA C C 1
ATOM 6014 O O . ALA C 1 143 ? 2.175 -66.622 -25.182 1.00 74.25 143 ALA C O 1
ATOM 6016 N N . LEU C 1 144 ? 1.411 -64.561 -24.626 1.00 74.84 144 LEU C N 1
ATOM 6017 C CA . LEU C 1 144 ? 0.552 -64.467 -25.795 1.00 80.17 144 LEU C CA 1
ATOM 6018 C C . LEU C 1 144 ? 1.373 -64.332 -27.073 1.00 78.42 144 LEU C C 1
ATOM 6019 O O . LEU C 1 144 ? 1.119 -65.030 -28.066 1.00 81.34 144 LEU C O 1
ATOM 6024 N N . ASN C 1 145 ? 2.366 -63.437 -27.068 1.00 76.17 145 ASN C N 1
ATOM 6025 C CA . ASN C 1 145 ? 3.260 -63.339 -28.219 1.00 82.12 145 ASN C CA 1
ATOM 6026 C C . ASN C 1 145 ? 3.939 -64.667 -28.511 1.00 79.93 145 ASN C C 1
ATOM 6027 O O . ASN C 1 145 ? 4.175 -64.997 -29.677 1.00 81.49 145 ASN C O 1
ATOM 6032 N N . ALA C 1 146 ? 4.244 -65.447 -27.472 1.00 75.39 146 ALA C N 1
ATOM 6033 C CA . ALA C 1 146 ? 4.892 -66.740 -27.679 1.00 76.45 146 ALA C CA 1
ATOM 6034 C C . ALA C 1 146 ? 3.955 -67.731 -28.356 1.00 84.05 146 ALA C C 1
ATOM 6035 O O . ALA C 1 146 ? 4.355 -68.441 -29.290 1.00 84.93 146 ALA C O 1
ATOM 6037 N N . LEU C 1 147 ? 2.711 -67.823 -27.870 1.00 77.97 147 LEU C N 1
ATOM 6038 C CA . LEU C 1 147 ? 1.738 -68.675 -28.549 1.00 75.87 147 LEU C CA 1
ATOM 6039 C C . LEU C 1 147 ? 1.570 -68.252 -30.004 1.00 76.07 147 LEU C C 1
ATOM 6040 O O . LEU C 1 147 ? 1.470 -69.103 -30.899 1.00 77.06 147 LEU C O 1
ATOM 6045 N N . ILE C 1 148 ? 1.569 -66.941 -30.259 1.00 78.46 148 ILE C N 1
ATOM 6046 C CA . ILE C 1 148 ? 1.466 -66.444 -31.629 1.00 78.96 148 ILE C CA 1
ATOM 6047 C C . ILE C 1 148 ? 2.664 -66.885 -32.449 1.00 83.22 148 ILE C C 1
ATOM 6048 O O . ILE C 1 148 ? 2.530 -67.311 -33.604 1.00 85.57 148 ILE C O 1
ATOM 6053 N N . MET C 1 149 ? 3.859 -66.733 -31.878 1.00 84.37 149 MET C N 1
ATOM 6054 C CA . MET C 1 149 ? 5.079 -67.159 -32.547 1.00 79.00 149 MET C CA 1
ATOM 6055 C C . MET C 1 149 ? 4.971 -68.618 -32.957 1.00 81.69 149 MET C C 1
ATOM 6056 O O . MET C 1 149 ? 5.227 -68.975 -34.116 1.00 86.28 149 MET C O 1
ATOM 6061 N N . ARG C 1 150 ? 4.549 -69.477 -32.026 1.00 80.75 150 ARG C N 1
ATOM 6062 C CA . ARG C 1 150 ? 4.494 -70.895 -32.360 1.00 91.54 150 ARG C CA 1
ATOM 6063 C C . ARG C 1 150 ? 3.436 -71.182 -33.409 1.00 95.90 150 ARG C C 1
ATOM 6064 O O . ARG C 1 150 ? 3.661 -72.007 -34.303 1.00 99.87 150 ARG C O 1
ATOM 6072 N N . LEU C 1 151 ? 2.277 -70.525 -33.313 1.00 86.85 151 LEU C N 1
ATOM 6073 C CA . LEU C 1 151 ? 1.238 -70.699 -34.324 1.00 89.04 151 LEU C CA 1
ATOM 6074 C C . LEU C 1 151 ? 1.731 -70.299 -35.712 1.00 94.07 151 LEU C C 1
ATOM 6075 O O . LEU C 1 151 ? 1.458 -70.985 -36.703 1.00 97.68 151 LEU C O 1
ATOM 6080 N N . TYR C 1 152 ? 2.447 -69.176 -35.800 1.00 92.11 152 TYR C N 1
ATOM 6081 C CA . TYR C 1 152 ? 3.013 -68.732 -37.071 1.00 93.68 152 TYR C CA 1
ATOM 6082 C C . TYR C 1 152 ? 3.965 -69.778 -37.653 1.00 96.35 152 TYR C C 1
ATOM 6083 O O . TYR C 1 152 ? 3.846 -70.165 -38.828 1.00 110.23 152 TYR C O 1
ATOM 6092 N N . MET C 1 153 ? 4.891 -70.285 -36.829 1.00 96.04 153 MET C N 1
ATOM 6093 C CA . MET C 1 153 ? 5.840 -71.289 -37.324 1.00 106.29 153 MET C CA 1
ATOM 6094 C C . MET C 1 153 ? 5.117 -72.544 -37.805 1.00 113.34 153 MET C C 1
ATOM 6095 O O . MET C 1 153 ? 5.357 -73.024 -38.920 1.00 120.09 153 MET C O 1
ATOM 6100 N N . ASN C 1 154 ? 4.222 -73.089 -36.974 1.00 103.32 154 ASN C N 1
ATOM 6101 C CA . ASN C 1 154 ? 3.578 -74.357 -37.310 1.00 106.05 154 ASN C CA 1
ATOM 6102 C C . ASN C 1 154 ? 2.672 -74.225 -38.528 1.00 107.82 154 ASN C C 1
ATOM 6103 O O . ASN C 1 154 ? 2.659 -75.108 -39.395 1.00 115.19 154 ASN C O 1
ATOM 6108 N N . THR C 1 155 ? 1.893 -73.144 -38.604 1.00 100.39 155 THR C N 1
ATOM 6109 C CA . THR C 1 155 ? 1.007 -72.952 -39.744 1.00 102.90 155 THR C CA 1
ATOM 6110 C C . THR C 1 155 ? 1.801 -72.809 -41.033 1.00 110.62 155 THR C C 1
ATOM 6111 O O . THR C 1 155 ? 1.463 -73.412 -42.061 1.00 113.70 155 THR C O 1
ATOM 6115 N N . TYR C 1 156 ? 2.872 -72.018 -40.999 1.00 103.55 156 TYR C N 1
ATOM 6116 C CA . TYR C 1 156 ? 3.567 -71.663 -42.227 1.00 107.12 156 TYR C CA 1
ATOM 6117 C C . TYR C 1 156 ? 4.882 -72.416 -42.425 1.00 112.83 156 TYR C C 1
ATOM 6118 O O . TYR C 1 156 ? 5.561 -72.191 -43.432 1.00 107.80 156 TYR C O 1
ATOM 6127 N N . GLY C 1 157 ? 5.238 -73.325 -41.519 1.00 112.26 157 GLY C N 1
ATOM 6128 C CA . GLY C 1 157 ? 6.427 -74.134 -41.707 1.00 113.76 157 GLY C CA 1
ATOM 6129 C C . GLY C 1 157 ? 7.744 -73.431 -41.458 1.00 117.05 157 GLY C C 1
ATOM 6130 O O . GLY C 1 157 ? 8.729 -73.710 -42.151 1.00 123.52 157 GLY C O 1
ATOM 6131 N N . TYR C 1 158 ? 7.794 -72.520 -40.493 1.00 114.90 158 TYR C N 1
ATOM 6132 C CA . TYR C 1 158 ? 9.030 -71.838 -40.142 1.00 108.59 158 TYR C CA 1
ATOM 6133 C C . TYR C 1 158 ? 9.635 -72.451 -38.879 1.00 107.85 158 TYR C C 1
ATOM 6134 O O . TYR C 1 158 ? 9.052 -73.331 -38.243 1.00 113.30 158 TYR C O 1
ATOM 6143 N N . LYS C 1 159 ? 10.835 -71.984 -38.532 1.00 110.50 159 LYS C N 1
ATOM 6144 C CA . LYS C 1 159 ? 11.543 -72.448 -37.344 1.00 104.72 159 LYS C CA 1
ATOM 6145 C C . LYS C 1 159 ? 12.118 -71.242 -36.617 1.00 100.56 159 LYS C C 1
ATOM 6146 O O . LYS C 1 159 ? 12.215 -70.145 -37.174 1.00 102.82 159 LYS C O 1
ATOM 6148 N N . GLU C 1 160 ? 12.498 -71.453 -35.353 1.00 96.78 160 GLU C N 1
ATOM 6149 C CA . GLU C 1 160 ? 13.017 -70.350 -34.548 1.00 96.02 160 GLU C CA 1
ATOM 6150 C C . GLU C 1 160 ? 14.199 -69.686 -35.232 1.00 100.61 160 GLU C C 1
ATOM 6151 O O . GLU C 1 160 ? 14.357 -68.456 -35.183 1.00 100.29 160 GLU C O 1
ATOM 6157 N N . GLU C 1 161 ? 15.034 -70.495 -35.886 1.00 106.81 161 GLU C N 1
ATOM 6158 C CA . GLU C 1 161 ? 16.205 -69.987 -36.586 1.00 106.29 161 GLU C CA 1
ATOM 6159 C C . GLU C 1 161 ? 15.818 -68.999 -37.678 1.00 102.72 161 GLU C C 1
ATOM 6160 O O . GLU C 1 161 ? 16.564 -68.050 -37.940 1.00 113.22 161 GLU C O 1
ATOM 6166 N N . ASP C 1 162 ? 14.662 -69.199 -38.323 1.00 104.89 162 ASP C N 1
ATOM 6167 C CA . ASP C 1 162 ? 14.225 -68.270 -39.363 1.00 106.26 162 ASP C CA 1
ATOM 6168 C C . ASP C 1 162 ? 13.862 -66.908 -38.784 1.00 102.50 162 ASP C C 1
ATOM 6169 O O . ASP C 1 162 ? 14.153 -65.872 -39.393 1.00 104.69 162 ASP C O 1
ATOM 6174 N N . LEU C 1 163 ? 13.223 -66.885 -37.616 1.00 98.97 163 LEU C N 1
ATOM 6175 C CA . LEU C 1 163 ? 12.764 -65.633 -37.029 1.00 93.74 163 LEU C CA 1
ATOM 6176 C C . LEU C 1 163 ? 13.862 -64.912 -36.256 1.00 99.61 163 LEU C C 1
ATOM 6177 O O . LEU C 1 163 ? 13.761 -63.694 -36.059 1.00 97.49 163 LEU C O 1
ATOM 6182 N N . ALA C 1 164 ? 14.910 -65.625 -35.823 1.00 99.90 164 ALA C N 1
ATOM 6183 C CA . ALA C 1 164 ? 16.043 -64.949 -35.190 1.00 94.56 164 ALA C CA 1
ATOM 6184 C C . ALA C 1 164 ? 16.742 -63.990 -36.147 1.00 93.10 164 ALA C C 1
ATOM 6185 O O . ALA C 1 164 ? 17.481 -63.093 -35.702 1.00 95.14 164 ALA C O 1
ATOM 6187 N N . LEU C 1 165 ? 16.519 -64.169 -37.453 1.00 93.19 165 LEU C N 1
ATOM 6188 C CA . LEU C 1 165 ? 17.091 -63.282 -38.459 1.00 101.41 165 LEU C CA 1
ATOM 6189 C C . LEU C 1 165 ? 16.643 -61.840 -38.249 1.00 104.06 165 LEU C C 1
ATOM 6190 O O . LEU C 1 165 ? 17.411 -60.900 -38.508 1.00 116.83 165 LEU C O 1
ATOM 6195 N N . PHE C 1 166 ? 15.416 -61.645 -37.759 1.00 102.95 166 PHE C N 1
ATOM 6196 C CA . PHE C 1 166 ? 14.951 -60.299 -37.448 1.00 95.96 166 PHE C CA 1
ATOM 6197 C C . PHE C 1 166 ? 15.827 -59.658 -36.374 1.00 90.47 166 PHE C C 1
ATOM 6198 O O . PHE C 1 166 ? 16.207 -58.483 -36.485 1.00 88.76 166 PHE C O 1
ATOM 6206 N N . ALA C 1 167 ? 16.188 -60.424 -35.340 1.00 89.60 167 ALA C N 1
ATOM 6207 C CA . ALA C 1 167 ? 17.024 -59.871 -34.278 1.00 91.44 167 ALA C CA 1
ATOM 6208 C C . ALA C 1 167 ? 18.434 -59.582 -34.772 1.00 106.38 167 ALA C C 1
ATOM 6209 O O . ALA C 1 167 ? 19.038 -58.570 -34.386 1.00 105.20 167 ALA C O 1
ATOM 6211 N N . VAL C 1 168 ? 18.988 -60.459 -35.616 1.00 114.22 168 VAL C N 1
ATOM 6212 C CA . VAL C 1 168 ? 20.353 -60.192 -36.068 1.00 112.99 168 VAL C CA 1
ATOM 6213 C C . VAL C 1 168 ? 20.376 -58.960 -36.968 1.00 118.78 168 VAL C C 1
ATOM 6214 O O . VAL C 1 168 ? 21.320 -58.159 -36.910 1.00 121.97 168 VAL C O 1
ATOM 6218 N N . ASN C 1 169 ? 19.338 -58.773 -37.798 1.00 97.10 169 ASN C N 1
ATOM 6219 C CA . ASN C 1 169 ? 19.265 -57.550 -38.595 1.00 94.94 169 ASN C CA 1
ATOM 6220 C C . ASN C 1 169 ? 19.142 -56.323 -37.707 1.00 95.22 169 ASN C C 1
ATOM 6221 O O . ASN C 1 169 ? 19.796 -55.299 -37.951 1.00 93.25 169 ASN C O 1
ATOM 6226 N N . ALA C 1 170 ? 18.273 -56.394 -36.696 1.00 95.30 170 ALA C N 1
ATOM 6227 C CA . ALA C 1 170 ? 18.111 -55.266 -35.787 1.00 97.02 170 ALA C CA 1
ATOM 6228 C C . ALA C 1 170 ? 19.448 -54.868 -35.176 1.00 92.03 170 ALA C C 1
ATOM 6229 O O . ALA C 1 170 ? 19.823 -53.690 -35.191 1.00 86.64 170 ALA C O 1
ATOM 6231 N N . HIS C 1 171 ? 20.185 -55.842 -34.638 1.00 86.60 171 HIS C N 1
ATOM 6232 C CA . HIS C 1 171 ? 21.437 -55.516 -33.961 1.00 93.28 171 HIS C CA 1
ATOM 6233 C C . HIS C 1 171 ? 22.510 -55.060 -34.943 1.00 93.24 171 HIS C C 1
ATOM 6234 O O . HIS C 1 171 ? 23.294 -54.158 -34.623 1.00 88.45 171 HIS C O 1
ATOM 6241 N N . ALA C 1 172 ? 22.539 -55.633 -36.148 1.00 90.47 172 ALA C N 1
ATOM 6242 C CA . ALA C 1 172 ? 23.434 -55.134 -37.183 1.00 88.27 172 ALA C CA 1
ATOM 6243 C C . ALA C 1 172 ? 23.196 -53.652 -37.444 1.00 89.20 172 ALA C C 1
ATOM 6244 O O . ALA C 1 172 ? 24.111 -52.833 -37.317 1.00 97.37 172 ALA C O 1
ATOM 6246 N N . ASN C 1 173 ? 21.956 -53.279 -37.772 1.00 94.06 173 ASN C N 1
ATOM 6247 C CA . ASN C 1 173 ? 21.689 -51.877 -38.092 1.00 90.47 173 ASN C CA 1
ATOM 6248 C C . ASN C 1 173 ? 21.844 -50.970 -36.874 1.00 91.47 173 ASN C C 1
ATOM 6249 O O . ASN C 1 173 ? 22.179 -49.790 -37.024 1.00 93.36 173 ASN C O 1
ATOM 6254 N N . GLY C 1 174 ? 21.627 -51.491 -35.666 1.00 95.64 174 GLY C N 1
ATOM 6255 C CA . GLY C 1 174 ? 21.769 -50.662 -34.482 1.00 97.64 174 GLY C CA 1
ATOM 6256 C C . GLY C 1 174 ? 23.205 -50.437 -34.073 1.00 97.97 174 GLY C C 1
ATOM 6257 O O . GLY C 1 174 ? 23.520 -49.418 -33.447 1.00 100.36 174 GLY C O 1
ATOM 6258 N N . ALA C 1 175 ? 24.093 -51.379 -34.413 1.00 101.25 175 ALA C N 1
ATOM 6259 C CA . ALA C 1 175 ? 25.513 -51.222 -34.122 1.00 99.27 175 ALA C CA 1
ATOM 6260 C C . ALA C 1 175 ? 26.105 -49.998 -34.804 1.00 98.70 175 ALA C C 1
ATOM 6261 O O . ALA C 1 175 ? 27.112 -49.462 -34.330 1.00 96.87 175 ALA C O 1
ATOM 6263 N N . LYS C 1 176 ? 25.501 -49.542 -35.899 1.00 95.94 176 LYS C N 1
ATOM 6264 C CA . LYS C 1 176 ? 25.859 -48.283 -36.533 1.00 90.49 176 LYS C CA 1
ATOM 6265 C C . LYS C 1 176 ? 25.049 -47.106 -36.003 1.00 89.38 176 LYS C C 1
ATOM 6266 O O . LYS C 1 176 ? 25.222 -45.983 -36.491 1.00 92.00 176 LYS C O 1
ATOM 6268 N N . ASN C 1 177 ? 24.165 -47.333 -35.022 1.00 98.04 177 ASN C N 1
ATOM 6269 C CA . ASN C 1 177 ? 23.358 -46.252 -34.477 1.00 87.20 177 ASN C CA 1
ATOM 6270 C C . ASN C 1 177 ? 23.991 -45.770 -33.184 1.00 80.35 177 ASN C C 1
ATOM 6271 O O . ASN C 1 177 ? 24.002 -46.521 -32.191 1.00 75.31 177 ASN C O 1
ATOM 6276 N N . PRO C 1 178 ? 24.503 -44.541 -33.128 1.00 81.94 178 PRO C N 1
ATOM 6277 C CA . PRO C 1 178 ? 25.003 -44.019 -31.846 1.00 80.53 178 PRO C CA 1
ATOM 6278 C C . PRO C 1 178 ? 23.929 -43.912 -30.767 1.00 88.17 178 PRO C C 1
ATOM 6279 O O . PRO C 1 178 ? 24.272 -43.872 -29.576 1.00 90.29 178 PRO C O 1
ATOM 6283 N N . TYR C 1 179 ? 22.647 -43.854 -31.137 1.00 89.73 179 TYR C N 1
ATOM 6284 C CA . TYR C 1 179 ? 21.572 -43.715 -30.160 1.00 89.31 179 TYR C CA 1
ATOM 6285 C C . TYR C 1 179 ? 20.974 -45.047 -29.728 1.00 86.55 179 TYR C C 1
ATOM 6286 O O . TYR C 1 179 ? 20.131 -45.065 -28.827 1.00 83.54 179 TYR C O 1
ATOM 6295 N N . ALA C 1 180 ? 21.387 -46.156 -30.334 1.00 95.46 180 ALA C N 1
ATOM 6296 C CA . ALA C 1 180 ? 20.809 -47.452 -30.011 1.00 86.32 180 ALA C CA 1
ATOM 6297 C C . ALA C 1 180 ? 21.285 -47.934 -28.646 1.00 87.22 180 ALA C C 1
ATOM 6298 O O . ALA C 1 180 ? 22.286 -47.463 -28.103 1.00 98.04 180 ALA C O 1
ATOM 6300 N N . MET C 1 181 ? 20.543 -48.888 -28.090 1.00 91.25 181 MET C N 1
ATOM 6301 C CA . MET C 1 181 ? 20.877 -49.454 -26.792 1.00 93.38 181 MET C CA 1
ATOM 6302 C C . MET C 1 181 ? 21.770 -50.679 -26.915 1.00 91.32 181 MET C C 1
ATOM 6303 O O . MET C 1 181 ? 22.584 -50.939 -26.022 1.00 86.56 181 MET C O 1
ATOM 6308 N N . PHE C 1 182 ? 21.640 -51.420 -28.011 1.00 90.54 182 PHE C N 1
ATOM 6309 C CA . PHE C 1 182 ? 22.448 -52.598 -28.300 1.00 83.49 182 PHE C CA 1
ATOM 6310 C C . PHE C 1 182 ? 23.258 -52.292 -29.558 1.00 98.78 182 PHE C C 1
ATOM 6311 O O . PHE C 1 182 ? 22.704 -52.250 -30.663 1.00 92.54 182 PHE C O 1
ATOM 6319 N N . LYS C 1 183 ? 24.569 -52.079 -29.396 1.00 101.81 183 LYS C N 1
ATOM 6320 C CA . LYS C 1 183 ? 25.430 -51.613 -30.480 1.00 103.48 183 LYS C CA 1
ATOM 6321 C C . LYS C 1 183 ? 26.498 -52.640 -30.856 1.00 105.76 183 LYS C C 1
ATOM 6322 O O . LYS C 1 183 ? 27.593 -52.275 -31.283 1.00 115.60 183 LYS C O 1
ATOM 6328 N N . LYS C 1 184 ? 26.198 -53.930 -30.708 1.00 108.97 184 LYS C N 1
ATOM 6329 C CA . LYS C 1 184 ? 27.094 -54.964 -31.205 1.00 89.65 184 LYS C CA 1
ATOM 6330 C C . LYS C 1 184 ? 26.339 -55.938 -32.107 1.00 93.49 184 LYS C C 1
ATOM 6331 O O . LYS C 1 184 ? 25.206 -56.324 -31.792 1.00 104.05 184 LYS C O 1
ATOM 6333 N N . PRO C 1 185 ? 26.929 -56.351 -33.224 1.00 95.00 185 PRO C N 1
ATOM 6334 C CA . PRO C 1 185 ? 26.289 -57.361 -34.071 1.00 91.05 185 PRO C CA 1
ATOM 6335 C C . PRO C 1 185 ? 26.196 -58.699 -33.355 1.00 89.76 185 PRO C C 1
ATOM 6336 O O . PRO C 1 185 ? 26.945 -58.995 -32.420 1.00 89.20 185 PRO C O 1
ATOM 6340 N N . ILE C 1 186 ? 25.237 -59.512 -33.797 1.00 87.26 186 ILE C N 1
ATOM 6341 C CA . ILE C 1 186 ? 25.025 -60.842 -33.242 1.00 85.85 186 ILE C CA 1
ATOM 6342 C C . ILE C 1 186 ? 24.733 -61.799 -34.389 1.00 90.21 186 ILE C C 1
ATOM 6343 O O . ILE C 1 186 ? 24.520 -61.391 -35.534 1.00 85.60 186 ILE C O 1
ATOM 6348 N N . THR C 1 187 ? 24.695 -63.090 -34.056 1.00 90.13 187 THR C N 1
ATOM 6349 C CA . THR C 1 187 ? 24.448 -64.150 -35.024 1.00 89.40 187 THR C CA 1
ATOM 6350 C C . THR C 1 187 ? 23.268 -64.983 -34.559 1.00 95.81 187 THR C C 1
ATOM 6351 O O . THR C 1 187 ? 22.776 -64.828 -33.439 1.00 98.52 187 THR C O 1
ATOM 6355 N N . VAL C 1 188 ? 22.815 -65.874 -35.443 1.00 98.17 188 VAL C N 1
ATOM 6356 C CA . VAL C 1 188 ? 21.701 -66.764 -35.113 1.00 93.76 188 VAL C CA 1
ATOM 6357 C C . VAL C 1 188 ? 22.050 -67.639 -33.915 1.00 103.44 188 VAL C C 1
ATOM 6358 O O . VAL C 1 188 ? 21.202 -67.908 -33.053 1.00 100.50 188 VAL C O 1
ATOM 6362 N N . GLU C 1 189 ? 23.298 -68.121 -33.859 1.00 118.18 189 GLU C N 1
ATOM 6363 C CA . GLU C 1 189 ? 23.724 -68.962 -32.743 1.00 114.54 189 GLU C CA 1
ATOM 6364 C C . GLU C 1 189 ? 23.569 -68.233 -31.413 1.00 104.60 189 GLU C C 1
ATOM 6365 O O . GLU C 1 189 ? 23.209 -68.843 -30.398 1.00 99.47 189 GLU C O 1
ATOM 6367 N N . THR C 1 190 ? 23.830 -66.922 -31.405 1.00 103.16 190 THR C N 1
ATOM 6368 C CA . THR C 1 190 ? 23.656 -66.123 -30.195 1.00 101.52 190 THR C CA 1
ATOM 6369 C C . THR C 1 190 ? 22.203 -66.127 -29.730 1.00 100.02 190 THR C C 1
ATOM 6370 O O . THR C 1 190 ? 21.925 -66.252 -28.529 1.00 94.85 190 THR C O 1
ATOM 6374 N N . VAL C 1 191 ? 21.264 -65.981 -30.668 1.00 97.09 191 VAL C N 1
ATOM 6375 C CA . VAL C 1 191 ? 19.847 -65.972 -30.322 1.00 90.88 191 VAL C CA 1
ATOM 6376 C C . VAL C 1 191 ? 19.420 -67.343 -29.819 1.00 99.39 191 VAL C C 1
ATOM 6377 O O . VAL C 1 191 ? 18.845 -67.478 -28.732 1.00 98.83 191 VAL C O 1
ATOM 6381 N N . MET C 1 192 ? 19.710 -68.386 -30.597 1.00 98.66 192 MET C N 1
ATOM 6382 C CA . MET C 1 192 ? 19.244 -69.715 -30.223 1.00 99.28 192 MET C CA 1
ATOM 6383 C C . MET C 1 192 ? 19.929 -70.252 -28.971 1.00 98.47 192 MET C C 1
ATOM 6384 O O . MET C 1 192 ? 19.455 -71.235 -28.390 1.00 106.28 192 MET C O 1
ATOM 6389 N N . LYS C 1 193 ? 21.020 -69.634 -28.536 1.00 96.29 193 LYS C N 1
ATOM 6390 C CA . LYS C 1 193 ? 21.624 -70.007 -27.268 1.00 101.93 193 LYS C CA 1
ATOM 6391 C C . LYS C 1 193 ? 21.050 -69.235 -26.085 1.00 92.81 193 LYS C C 1
ATOM 6392 O O . LYS C 1 193 ? 21.391 -69.548 -24.941 1.00 92.47 193 LYS C O 1
ATOM 6394 N N . SER C 1 194 ? 20.190 -68.245 -26.323 1.00 98.09 194 SER C N 1
ATOM 6395 C CA . SER C 1 194 ? 19.731 -67.383 -25.242 1.00 93.68 194 SER C CA 1
ATOM 6396 C C . SER C 1 194 ? 18.703 -68.100 -24.369 1.00 88.34 194 SER C C 1
ATOM 6397 O O . SER C 1 194 ? 18.094 -69.090 -24.788 1.00 86.94 194 SER C O 1
ATOM 6400 N N . PRO C 1 195 ? 18.509 -67.629 -23.138 1.00 85.09 195 PRO C N 1
ATOM 6401 C CA . PRO C 1 195 ? 17.496 -68.237 -22.270 1.00 98.95 195 PRO C CA 1
ATOM 6402 C C . PRO C 1 195 ? 16.089 -68.082 -22.831 1.00 96.17 195 PRO C C 1
ATOM 6403 O O . PRO C 1 195 ? 15.732 -67.060 -23.427 1.00 94.62 195 PRO C O 1
ATOM 6407 N N . TYR C 1 196 ? 15.277 -69.111 -22.621 1.00 91.20 196 TYR C N 1
ATOM 6408 C CA . TYR C 1 196 ? 13.863 -68.987 -22.925 1.00 98.61 196 TYR C CA 1
ATOM 6409 C C . TYR C 1 196 ? 13.179 -68.222 -21.805 1.00 90.38 196 TYR C C 1
ATOM 6410 O O . TYR C 1 196 ? 13.511 -68.385 -20.625 1.00 81.67 196 TYR C O 1
ATOM 6419 N N . ILE C 1 197 ? 12.251 -67.351 -22.185 1.00 88.70 197 ILE C N 1
ATOM 6420 C CA . ILE C 1 197 ? 11.335 -66.738 -21.244 1.00 94.00 197 ILE C CA 1
ATOM 6421 C C . ILE C 1 197 ? 9.924 -67.296 -21.400 1.00 96.44 197 ILE C C 1
ATOM 6422 O O . ILE C 1 197 ? 9.217 -67.476 -20.410 1.00 100.34 197 ILE C O 1
ATOM 6427 N N . ALA C 1 198 ? 9.505 -67.573 -22.635 1.00 98.43 198 ALA C N 1
ATOM 6428 C CA . ALA C 1 198 ? 8.446 -68.518 -22.996 1.00 87.71 198 ALA C CA 1
ATOM 6429 C C . ALA C 1 198 ? 9.041 -69.536 -23.973 1.00 101.99 198 ALA C C 1
ATOM 6430 O O . ALA C 1 198 ? 10.213 -69.448 -24.327 1.00 123.18 198 ALA C O 1
ATOM 6432 N N . ASP C 1 199 ? 8.264 -70.543 -24.395 1.00 102.20 199 ASP C N 1
ATOM 6433 C CA . ASP C 1 199 ? 8.986 -71.659 -25.024 1.00 110.18 199 ASP C CA 1
ATOM 6434 C C . ASP C 1 199 ? 9.416 -71.461 -26.477 1.00 115.62 199 ASP C C 1
ATOM 6435 O O . ASP C 1 199 ? 10.427 -72.046 -26.878 1.00 121.43 199 ASP C O 1
ATOM 6440 N N . PRO C 1 200 ? 8.665 -70.789 -27.330 1.00 108.81 200 PRO C N 1
ATOM 6441 C CA . PRO C 1 200 ? 9.237 -70.467 -28.645 1.00 104.02 200 PRO C CA 1
ATOM 6442 C C . PRO C 1 200 ? 10.149 -69.253 -28.548 1.00 100.37 200 PRO C C 1
ATOM 6443 O O . PRO C 1 200 ? 11.127 -69.109 -29.289 1.00 98.83 200 PRO C O 1
ATOM 6447 N N . LEU C 1 201 ? 9.827 -68.388 -27.596 1.00 98.27 201 LEU C N 1
ATOM 6448 C CA . LEU C 1 201 ? 10.330 -67.026 -27.548 1.00 94.77 201 LEU C CA 1
ATOM 6449 C C . LEU C 1 201 ? 11.452 -66.900 -26.520 1.00 92.87 201 LEU C C 1
ATOM 6450 O O . LEU C 1 201 ? 11.323 -67.358 -25.384 1.00 92.39 201 LEU C O 1
ATOM 6455 N N . LYS C 1 202 ? 12.553 -66.267 -26.914 1.00 95.58 202 LYS C N 1
ATOM 6456 C CA . LYS C 1 202 ? 13.727 -66.176 -26.052 1.00 91.37 202 LYS C CA 1
ATOM 6457 C C . LYS C 1 202 ? 14.062 -64.715 -25.776 1.00 90.11 202 LYS C C 1
ATOM 6458 O O . LYS C 1 202 ? 13.402 -63.799 -26.273 1.00 82.76 202 LYS C O 1
ATOM 6464 N N . LEU C 1 203 ? 15.120 -64.506 -24.986 1.00 95.69 203 LEU C N 1
ATOM 6465 C CA . LEU C 1 203 ? 15.528 -63.154 -24.608 1.00 102.21 203 LEU C CA 1
ATOM 6466 C C . LEU C 1 203 ? 15.783 -62.274 -25.826 1.00 104.25 203 LEU C C 1
ATOM 6467 O O . LEU C 1 203 ? 15.198 -61.194 -25.963 1.00 102.60 203 LEU C O 1
ATOM 6472 N N . PHE C 1 204 ? 16.650 -62.732 -26.731 1.00 94.00 204 PHE C N 1
ATOM 6473 C CA . PHE C 1 204 ? 16.998 -61.937 -27.904 1.00 97.85 204 PHE C CA 1
ATOM 6474 C C . PHE C 1 204 ? 15.868 -61.866 -28.915 1.00 92.29 204 PHE C C 1
ATOM 6475 O O . PHE C 1 204 ? 15.938 -61.070 -29.857 1.00 97.92 204 PHE C O 1
ATOM 6483 N N . ASP C 1 205 ? 14.841 -62.675 -28.747 1.00 90.19 205 ASP C N 1
ATOM 6484 C CA . ASP C 1 205 ? 13.662 -62.575 -29.584 1.00 94.89 205 ASP C CA 1
ATOM 6485 C C . ASP C 1 205 ? 12.759 -61.408 -29.177 1.00 86.68 205 ASP C C 1
ATOM 6486 O O . ASP C 1 205 ? 11.846 -61.055 -29.933 1.00 94.79 205 ASP C O 1
ATOM 6491 N N . ALA C 1 206 ? 13.023 -60.782 -28.029 1.00 72.89 206 ALA C N 1
ATOM 6492 C CA . ALA C 1 206 ? 12.179 -59.751 -27.446 1.00 83.31 206 ALA C CA 1
ATOM 6493 C C . ALA C 1 206 ? 12.939 -58.441 -27.287 1.00 84.76 206 ALA C C 1
ATOM 6494 O O . ALA C 1 206 ? 14.091 -58.432 -26.845 1.00 91.30 206 ALA C O 1
ATOM 6496 N N . SER C 1 207 ? 12.273 -57.334 -27.603 1.00 83.45 207 SER C N 1
ATOM 6497 C CA . SER C 1 207 ? 12.926 -56.031 -27.549 1.00 86.04 207 SER C CA 1
ATOM 6498 C C . SER C 1 207 ? 13.148 -55.581 -26.105 1.00 82.34 207 SER C C 1
ATOM 6499 O O . SER C 1 207 ? 12.318 -55.842 -25.236 1.00 84.59 207 SER C O 1
ATOM 6502 N N . PRO C 1 208 ? 14.266 -54.912 -25.821 1.00 93.18 208 PRO C N 1
ATOM 6503 C CA . PRO C 1 208 ? 14.534 -54.464 -24.455 1.00 87.84 208 PRO C CA 1
ATOM 6504 C C . PRO C 1 208 ? 13.582 -53.355 -24.069 1.00 88.77 208 PRO C C 1
ATOM 6505 O O . PRO C 1 208 ? 13.096 -52.607 -24.919 1.00 85.52 208 PRO C O 1
ATOM 6509 N N . VAL C 1 209 ? 13.322 -53.251 -22.774 1.00 94.25 209 VAL C N 1
ATOM 6510 C CA . VAL C 1 209 ? 12.584 -52.128 -22.214 1.00 98.98 209 VAL C CA 1
ATOM 6511 C C . VAL C 1 209 ? 13.595 -51.139 -21.659 1.00 99.41 209 VAL C C 1
ATOM 6512 O O . VAL C 1 209 ? 14.595 -51.540 -21.049 1.00 102.56 209 VAL C O 1
ATOM 6516 N N . CYS C 1 210 ? 13.373 -49.851 -21.914 1.00 92.25 210 CYS C N 1
ATOM 6517 C CA . CYS C 1 210 ? 14.418 -48.868 -21.657 1.00 95.47 210 CYS C CA 1
ATOM 6518 C C . CYS C 1 210 ? 13.797 -47.491 -21.490 1.00 89.81 210 CYS C C 1
ATOM 6519 O O . CYS C 1 210 ? 12.577 -47.325 -21.518 1.00 93.21 210 CYS C O 1
ATOM 6522 N N . ASP C 1 211 ? 14.665 -46.501 -21.323 1.00 91.02 211 ASP C N 1
ATOM 6523 C CA . ASP C 1 211 ? 14.306 -45.096 -21.261 1.00 90.21 211 ASP C CA 1
ATOM 6524 C C . ASP C 1 211 ? 14.720 -44.374 -22.535 1.00 89.07 211 ASP C C 1
ATOM 6525 O O . ASP C 1 211 ? 15.632 -44.790 -23.253 1.00 81.90 211 ASP C O 1
ATOM 6530 N N . GLY C 1 212 ? 14.034 -43.268 -22.800 1.00 89.25 212 GLY C N 1
ATOM 6531 C CA . GLY C 1 212 ? 14.315 -42.496 -23.987 1.00 85.77 212 GLY C CA 1
ATOM 6532 C C . GLY C 1 212 ? 13.280 -41.427 -24.257 1.00 89.61 212 GLY C C 1
ATOM 6533 O O . GLY C 1 212 ? 12.125 -41.526 -23.832 1.00 86.54 212 GLY C O 1
ATOM 6534 N N . ALA C 1 213 ? 13.696 -40.391 -24.974 1.00 78.76 213 ALA C N 1
ATOM 6535 C CA . ALA C 1 213 ? 12.807 -39.324 -25.387 1.00 76.82 213 ALA C CA 1
ATOM 6536 C C . ALA C 1 213 ? 13.109 -38.997 -26.840 1.00 86.43 213 ALA C C 1
ATOM 6537 O O . ALA C 1 213 ? 14.213 -39.240 -27.335 1.00 90.64 213 ALA C O 1
ATOM 6539 N N . ALA C 1 214 ? 12.103 -38.466 -27.529 1.00 89.40 214 ALA C N 1
ATOM 6540 C CA . ALA C 1 214 ? 12.228 -38.125 -28.938 1.00 85.80 214 ALA C CA 1
ATOM 6541 C C . ALA C 1 214 ? 11.231 -37.018 -29.240 1.00 88.20 214 ALA C C 1
ATOM 6542 O O . ALA C 1 214 ? 10.132 -36.993 -28.681 1.00 80.92 214 ALA C O 1
ATOM 6544 N N . ALA C 1 215 ? 11.620 -36.100 -30.124 1.00 83.29 215 ALA C N 1
ATOM 6545 C CA . ALA C 1 215 ? 10.800 -34.936 -30.413 1.00 78.06 215 ALA C CA 1
ATOM 6546 C C . ALA C 1 215 ? 10.814 -34.632 -31.905 1.00 83.30 215 ALA C C 1
ATOM 6547 O O . ALA C 1 215 ? 11.815 -34.831 -32.603 1.00 87.53 215 ALA C O 1
ATOM 6549 N N . VAL C 1 216 ? 9.682 -34.115 -32.366 1.00 84.00 216 VAL C N 1
ATOM 6550 C CA . VAL C 1 216 ? 9.407 -33.819 -33.764 1.00 82.95 216 VAL C CA 1
ATOM 6551 C C . VAL C 1 216 ? 8.743 -32.450 -33.812 1.00 82.40 216 VAL C C 1
ATOM 6552 O O . VAL C 1 216 ? 7.889 -32.134 -32.977 1.00 96.39 216 VAL C O 1
ATOM 6556 N N . ILE C 1 217 ? 9.161 -31.619 -34.760 1.00 79.10 217 ILE C N 1
ATOM 6557 C CA . ILE C 1 217 ? 8.599 -30.286 -34.943 1.00 82.96 217 ILE C CA 1
ATOM 6558 C C . ILE C 1 217 ? 7.948 -30.241 -36.309 1.00 91.61 217 ILE C C 1
ATOM 6559 O O . ILE C 1 217 ? 8.644 -30.372 -37.332 1.00 84.61 217 ILE C O 1
ATOM 6564 N N . ILE C 1 218 ? 6.627 -30.018 -36.308 1.00 82.68 218 ILE C N 1
ATOM 6565 C CA . ILE C 1 218 ? 5.786 -30.028 -37.495 1.00 81.57 218 ILE C CA 1
ATOM 6566 C C . ILE C 1 218 ? 5.312 -28.606 -37.770 1.00 86.88 218 ILE C C 1
ATOM 6567 O O . ILE C 1 218 ? 5.221 -27.764 -36.871 1.00 87.39 218 ILE C O 1
ATOM 6572 N N . THR C 1 219 ? 4.988 -28.352 -39.034 1.00 87.47 219 THR C N 1
ATOM 6573 C CA . THR C 1 219 ? 4.554 -27.047 -39.521 1.00 87.20 219 THR C CA 1
ATOM 6574 C C . THR C 1 219 ? 4.051 -27.230 -40.951 1.00 94.98 219 THR C C 1
ATOM 6575 O O . THR C 1 219 ? 3.989 -28.349 -41.474 1.00 93.24 219 THR C O 1
ATOM 6579 N N . THR C 1 220 ? 3.690 -26.115 -41.583 1.00 103.42 220 THR C N 1
ATOM 6580 C CA . THR C 1 220 ? 3.239 -26.064 -42.963 1.00 105.64 220 THR C CA 1
ATOM 6581 C C . THR C 1 220 ? 4.280 -25.322 -43.806 1.00 105.94 220 THR C C 1
ATOM 6582 O O . THR C 1 220 ? 4.992 -24.461 -43.278 1.00 109.69 220 THR C O 1
ATOM 6586 N N . PRO C 1 221 ? 4.437 -25.653 -45.095 1.00 106.32 221 PRO C N 1
ATOM 6587 C CA . PRO C 1 221 ? 5.502 -24.995 -45.885 1.00 107.84 221 PRO C CA 1
ATOM 6588 C C . PRO C 1 221 ? 5.365 -23.484 -45.990 1.00 113.22 221 PRO C C 1
ATOM 6589 O O . PRO C 1 221 ? 6.392 -22.792 -46.019 1.00 111.95 221 PRO C O 1
ATOM 6593 N N . GLU C 1 222 ? 4.142 -22.946 -46.037 1.00 113.98 222 GLU C N 1
ATOM 6594 C CA . GLU C 1 222 ? 3.981 -21.494 -46.012 1.00 110.79 222 GLU C CA 1
ATOM 6595 C C . GLU C 1 222 ? 4.629 -20.894 -44.767 1.00 115.01 222 GLU C C 1
ATOM 6596 O O . GLU C 1 222 ? 5.265 -19.833 -44.833 1.00 112.58 222 GLU C O 1
ATOM 6598 N N . LYS C 1 223 ? 4.506 -21.579 -43.626 1.00 119.20 223 LYS C N 1
ATOM 6599 C CA . LYS C 1 223 ? 5.121 -21.103 -42.392 1.00 112.10 223 LYS C CA 1
ATOM 6600 C C . LYS C 1 223 ? 6.632 -21.292 -42.398 1.00 110.37 223 LYS C C 1
ATOM 6601 O O . LYS C 1 223 ? 7.365 -20.426 -41.909 1.00 109.79 223 LYS C O 1
ATOM 6607 N N . ALA C 1 224 ? 7.111 -22.428 -42.913 1.00 108.15 224 ALA C N 1
ATOM 6608 C CA . ALA C 1 224 ? 8.543 -22.709 -42.886 1.00 107.84 224 ALA C CA 1
ATOM 6609 C C . ALA C 1 224 ? 9.311 -21.814 -43.853 1.00 110.28 224 ALA C C 1
ATOM 6610 O O . ALA C 1 224 ? 10.500 -21.545 -43.639 1.00 105.01 224 ALA C O 1
ATOM 6612 N N . LYS C 1 225 ? 8.655 -21.356 -44.922 1.00 109.45 225 LYS C N 1
ATOM 6613 C CA . LYS C 1 225 ? 9.262 -20.354 -45.789 1.00 106.70 225 LYS C CA 1
ATOM 6614 C C . LYS C 1 225 ? 9.498 -19.047 -45.039 1.00 113.99 225 LYS C C 1
ATOM 6615 O O . LYS C 1 225 ? 10.499 -18.360 -45.280 1.00 117.82 225 LYS C O 1
ATOM 6617 N N . GLU C 1 226 ? 8.586 -18.685 -44.126 1.00 116.14 226 GLU C N 1
ATOM 6618 C CA . GLU C 1 226 ? 8.720 -17.428 -43.393 1.00 114.44 226 GLU C CA 1
ATOM 6619 C C . GLU C 1 226 ? 9.674 -17.560 -42.212 1.00 115.72 226 GLU C C 1
ATOM 6620 O O . GLU C 1 226 ? 10.491 -16.665 -41.970 1.00 131.54 226 GLU C O 1
ATOM 6622 N N . LEU C 1 227 ? 9.592 -18.665 -41.468 1.00 115.85 227 LEU C N 1
ATOM 6623 C CA . LEU C 1 227 ? 10.592 -18.956 -40.448 1.00 115.54 227 LEU C CA 1
ATOM 6624 C C . LEU C 1 227 ? 11.968 -19.202 -41.055 1.00 116.63 227 LEU C C 1
ATOM 6625 O O . LEU C 1 227 ? 12.969 -19.158 -40.327 1.00 117.92 227 LEU C O 1
ATOM 6627 N N . GLY C 1 228 ? 12.049 -19.425 -42.365 1.00 109.25 228 GLY C N 1
ATOM 6628 C CA . GLY C 1 228 ? 13.334 -19.552 -43.017 1.00 108.11 228 GLY C CA 1
ATOM 6629 C C . GLY C 1 228 ? 14.014 -20.863 -42.692 1.00 107.41 228 GLY C C 1
ATOM 6630 O O . GLY C 1 228 ? 15.174 -20.896 -42.261 1.00 108.38 228 GLY C O 1
ATOM 6631 N N . ILE C 1 229 ? 13.283 -21.947 -42.904 1.00 107.04 229 ILE C N 1
ATOM 6632 C CA . ILE C 1 229 ? 13.793 -23.299 -42.696 1.00 106.58 229 ILE C CA 1
ATOM 6633 C C . ILE C 1 229 ? 14.398 -23.768 -44.016 1.00 105.93 229 ILE C C 1
ATOM 6634 O O . ILE C 1 229 ? 13.685 -23.766 -45.033 1.00 104.46 229 ILE C O 1
ATOM 6636 N N . PRO C 1 230 ? 15.681 -24.112 -44.064 1.00 108.01 230 PRO C N 1
ATOM 6637 C CA . PRO C 1 230 ? 16.242 -24.720 -45.277 1.00 111.45 230 PRO C CA 1
ATOM 6638 C C . PRO C 1 230 ? 15.395 -25.903 -45.729 1.00 105.25 230 PRO C C 1
ATOM 6639 O O . PRO C 1 230 ? 15.111 -26.815 -44.952 1.00 114.86 230 PRO C O 1
ATOM 6643 N N . LYS C 1 231 ? 14.982 -25.878 -46.998 1.00 104.29 231 LYS C N 1
ATOM 6644 C CA . LYS C 1 231 ? 14.111 -26.917 -47.534 1.00 98.61 231 LYS C CA 1
ATOM 6645 C C . LYS C 1 231 ? 14.787 -28.282 -47.610 1.00 105.43 231 LYS C C 1
ATOM 6646 O O . LYS C 1 231 ? 14.090 -29.281 -47.821 1.00 105.79 231 LYS C O 1
ATOM 6648 N N . ASP C 1 232 ? 16.111 -28.356 -47.436 1.00 113.71 232 ASP C N 1
ATOM 6649 C CA . ASP C 1 232 ? 16.772 -29.652 -47.312 1.00 112.49 232 ASP C CA 1
ATOM 6650 C C . ASP C 1 232 ? 16.300 -30.434 -46.089 1.00 108.60 232 ASP C C 1
ATOM 6651 O O . ASP C 1 232 ? 16.484 -31.658 -46.039 1.00 97.56 232 ASP C O 1
ATOM 6653 N N . LYS C 1 233 ? 15.681 -29.760 -45.119 1.00 101.13 233 LYS C N 1
ATOM 6654 C CA . LYS C 1 233 ? 15.265 -30.361 -43.861 1.00 102.64 233 LYS C CA 1
ATOM 6655 C C . LYS C 1 233 ? 13.747 -30.491 -43.774 1.00 104.40 233 LYS C C 1
ATOM 6656 O O . LYS C 1 233 ? 13.173 -30.427 -42.683 1.00 102.55 233 LYS C O 1
ATOM 6662 N N . TRP C 1 234 ? 13.092 -30.685 -44.922 1.00 102.44 234 TRP C N 1
ATOM 6663 C CA . TRP C 1 234 ? 11.636 -30.768 -45.014 1.00 103.81 234 TRP C CA 1
ATOM 6664 C C . TRP C 1 234 ? 11.253 -32.175 -45.455 1.00 108.27 234 TRP C C 1
ATOM 6665 O O . TRP C 1 234 ? 11.474 -32.545 -46.614 1.00 115.17 234 TRP C O 1
ATOM 6676 N N . ILE C 1 235 ? 10.672 -32.951 -44.543 1.00 98.32 235 ILE C N 1
ATOM 6677 C CA . ILE C 1 235 ? 10.020 -34.212 -44.877 1.00 95.50 235 ILE C CA 1
ATOM 6678 C C . ILE C 1 235 ? 8.529 -34.053 -44.633 1.00 98.88 235 ILE C C 1
ATOM 6679 O O . ILE C 1 235 ? 8.111 -33.618 -43.552 1.00 100.45 235 ILE C O 1
ATOM 6684 N N . GLU C 1 236 ? 7.728 -34.408 -45.628 1.00 102.66 236 GLU C N 1
ATOM 6685 C CA . GLU C 1 236 ? 6.290 -34.242 -45.527 1.00 98.04 236 GLU C CA 1
ATOM 6686 C C . GLU C 1 236 ? 5.656 -35.480 -44.914 1.00 98.48 236 GLU C C 1
ATOM 6687 O O . GLU C 1 236 ? 6.018 -36.613 -45.248 1.00 92.25 236 GLU C O 1
ATOM 6693 N N . ILE C 1 237 ? 4.708 -35.245 -44.007 1.00 109.34 237 ILE C N 1
ATOM 6694 C CA . ILE C 1 237 ? 3.810 -36.289 -43.525 1.00 98.56 237 ILE C CA 1
ATOM 6695 C C . ILE C 1 237 ? 2.808 -36.537 -44.651 1.00 100.23 237 ILE C C 1
ATOM 6696 O O . ILE C 1 237 ? 1.834 -35.800 -44.804 1.00 104.96 237 ILE C O 1
ATOM 6701 N N . ALA C 1 238 ? 3.069 -37.559 -45.469 1.00 94.52 238 ALA C N 1
ATOM 6702 C CA . ALA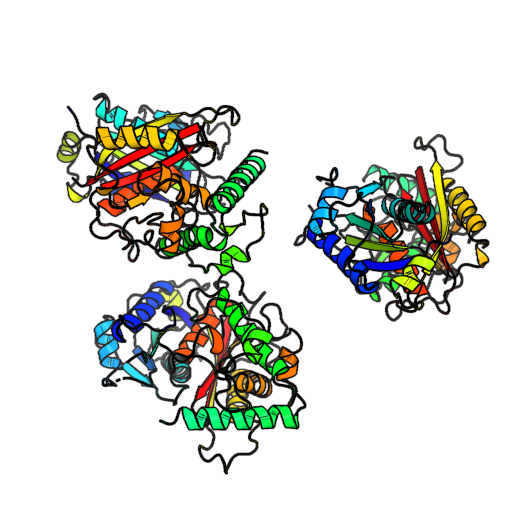 C 1 238 ? 2.269 -37.797 -46.668 1.00 93.54 238 ALA C CA 1
ATOM 6703 C C . ALA C 1 238 ? 0.974 -38.542 -46.349 1.00 108.81 238 ALA C C 1
ATOM 6704 O O . ALA C 1 238 ? -0.109 -38.138 -46.783 1.00 107.96 238 ALA C O 1
ATOM 6706 N N . GLY C 1 239 ? 1.071 -39.647 -45.622 1.00 117.79 239 GLY C N 1
ATOM 6707 C CA . GLY C 1 239 ? -0.090 -40.466 -45.289 1.00 105.02 239 GLY C CA 1
ATOM 6708 C C . GLY C 1 239 ? -0.186 -40.731 -43.798 1.00 101.44 239 GLY C C 1
ATOM 6709 O O . GLY C 1 239 ? 0.831 -40.911 -43.132 1.00 108.30 239 GLY C O 1
ATOM 6710 N N . MET C 1 240 ? -1.415 -40.751 -43.287 1.00 94.78 240 MET C N 1
ATOM 6711 C CA . MET C 1 240 ? -1.661 -41.088 -41.893 1.00 90.39 240 MET C CA 1
ATOM 6712 C C . MET C 1 240 ? -2.844 -42.040 -41.806 1.00 86.10 240 MET C C 1
ATOM 6713 O O . MET C 1 240 ? -3.867 -41.825 -42.459 1.00 95.62 240 MET C O 1
ATOM 6718 N N . GLY C 1 241 ? -2.691 -43.104 -41.029 1.00 82.83 241 GLY C N 1
ATOM 6719 C CA . GLY C 1 241 ? -3.740 -44.076 -40.838 1.00 89.89 241 GLY C CA 1
ATOM 6720 C C . GLY C 1 241 ? -3.732 -44.606 -39.424 1.00 89.32 241 GLY C C 1
ATOM 6721 O O . GLY C 1 241 ? -2.673 -44.745 -38.809 1.00 89.28 241 GLY C O 1
ATOM 6722 N N . ARG C 1 242 ? -4.912 -44.894 -38.890 1.00 90.44 242 ARG C N 1
ATOM 6723 C CA . ARG C 1 242 ? -5.032 -45.378 -37.525 1.00 91.41 242 ARG C CA 1
ATOM 6724 C C . ARG C 1 242 ? -6.304 -46.198 -37.437 1.00 86.91 242 ARG C C 1
ATOM 6725 O O . ARG C 1 242 ? -7.332 -45.806 -37.991 1.00 94.53 242 ARG C O 1
ATOM 6733 N N . ALA C 1 243 ? -6.231 -47.339 -36.758 1.00 87.27 243 ALA C N 1
ATOM 6734 C CA . ALA C 1 243 ? -7.411 -48.186 -36.653 1.00 83.03 243 ALA C CA 1
ATOM 6735 C C . ALA C 1 243 ? -7.365 -48.957 -35.347 1.00 86.39 243 ALA C C 1
ATOM 6736 O O . ALA C 1 243 ? -6.309 -49.103 -34.721 1.00 87.44 243 ALA C O 1
ATOM 6738 N N . ILE C 1 244 ? -8.536 -49.440 -34.930 1.00 86.38 244 ILE C N 1
ATOM 6739 C CA . ILE C 1 244 ? -8.647 -50.218 -33.704 1.00 81.77 244 ILE C CA 1
ATOM 6740 C C . ILE C 1 244 ? -9.202 -51.595 -34.036 1.00 79.36 244 ILE C C 1
ATOM 6741 O O . ILE C 1 244 ? -9.794 -51.820 -35.094 1.00 82.86 244 ILE C O 1
ATOM 6746 N N . ASP C 1 245 ? -8.951 -52.534 -33.127 1.00 73.64 245 ASP C N 1
ATOM 6747 C CA . ASP C 1 245 ? -9.509 -53.877 -33.188 1.00 84.74 245 ASP C CA 1
ATOM 6748 C C . ASP C 1 245 ? -9.994 -54.234 -31.793 1.00 89.72 245 ASP C C 1
ATOM 6749 O O . ASP C 1 245 ? -9.626 -53.588 -30.807 1.00 88.33 245 ASP C O 1
ATOM 6754 N N . THR C 1 246 ? -10.849 -55.250 -31.712 1.00 89.54 246 THR C N 1
ATOM 6755 C CA . THR C 1 246 ? -11.437 -55.589 -30.425 1.00 87.86 246 THR C CA 1
ATOM 6756 C C . THR C 1 246 ? -10.359 -56.031 -29.446 1.00 81.00 246 THR C C 1
ATOM 6757 O O . THR C 1 246 ? -9.402 -56.713 -29.816 1.00 82.92 246 THR C O 1
ATOM 6761 N N . ILE C 1 247 ? -10.501 -55.596 -28.191 1.00 87.58 247 ILE C N 1
ATOM 6762 C CA . ILE C 1 247 ? -9.607 -56.054 -27.131 1.00 77.17 247 ILE C CA 1
ATOM 6763 C C . ILE C 1 247 ? -9.886 -57.508 -26.784 1.00 84.75 247 ILE C C 1
ATOM 6764 O O . ILE C 1 247 ? -8.972 -58.239 -26.389 1.00 92.65 247 ILE C O 1
ATOM 6769 N N . ASN C 1 248 ? -11.134 -57.964 -26.922 1.00 93.88 248 ASN C N 1
ATOM 6770 C CA . ASN C 1 248 ? -11.443 -59.366 -26.647 1.00 92.18 248 ASN C CA 1
ATOM 6771 C C . ASN C 1 248 ? -10.782 -60.205 -27.727 1.00 88.30 248 ASN C C 1
ATOM 6772 O O . ASN C 1 248 ? -11.303 -60.319 -28.838 1.00 87.65 248 ASN C O 1
ATOM 6777 N N . LEU C 1 249 ? -9.616 -60.785 -27.408 1.00 107.85 249 LEU C N 1
ATOM 6778 C CA . LEU C 1 249 ? -8.844 -61.494 -28.431 1.00 104.25 249 LEU C CA 1
ATOM 6779 C C . LEU C 1 249 ? -9.657 -62.601 -29.081 1.00 97.04 249 LEU C C 1
ATOM 6780 O O . LEU C 1 249 ? -9.403 -62.958 -30.240 1.00 98.43 249 LEU C O 1
ATOM 6785 N N . ALA C 1 250 ? -10.650 -63.121 -28.359 1.00 95.36 250 ALA C N 1
ATOM 6786 C CA . ALA C 1 250 ? -11.547 -64.117 -28.923 1.00 104.31 250 ALA C CA 1
ATOM 6787 C C . ALA C 1 250 ? -12.298 -63.568 -30.128 1.00 109.74 250 ALA C C 1
ATOM 6788 O O . ALA C 1 250 ? -12.426 -64.248 -31.154 1.00 122.04 250 ALA C O 1
ATOM 6790 N N . ASN C 1 251 ? -12.797 -62.356 -30.032 1.00 103.59 251 ASN C N 1
ATOM 6791 C CA . ASN C 1 251 ? -13.639 -61.833 -31.116 1.00 100.48 251 ASN C CA 1
ATOM 6792 C C . ASN C 1 251 ? -12.871 -61.522 -32.378 1.00 92.69 251 ASN C C 1
ATOM 6793 O O . ASN C 1 251 ? -13.465 -60.895 -33.253 1.00 91.79 251 ASN C O 1
ATOM 6798 N N . ARG C 1 252 ? -11.609 -61.908 -32.523 1.00 96.94 252 ARG C N 1
ATOM 6799 C CA . ARG C 1 252 ? -10.810 -61.523 -33.675 1.00 93.41 252 ARG C CA 1
ATOM 6800 C C . ARG C 1 252 ? -10.979 -62.510 -34.827 1.00 92.66 252 ARG C C 1
ATOM 6801 O O . ARG C 1 252 ? -11.301 -63.684 -34.628 1.00 97.54 252 ARG C O 1
ATOM 6809 N N . GLU C 1 253 ? -10.752 -62.015 -36.046 1.00 90.18 253 GLU C N 1
ATOM 6810 C CA . GLU C 1 253 ? -10.864 -62.859 -37.233 1.00 95.11 253 GLU C CA 1
ATOM 6811 C C . GLU C 1 253 ? -9.814 -63.965 -37.239 1.00 101.95 253 GLU C C 1
ATOM 6812 O O . GLU C 1 253 ? -10.133 -65.132 -37.496 1.00 106.57 253 GLU C O 1
ATOM 6818 N N . ASP C 1 254 ? -8.556 -63.617 -36.968 1.00 107.53 254 ASP C N 1
ATOM 6819 C CA . ASP C 1 254 ? -7.468 -64.587 -36.905 1.00 102.42 254 ASP C CA 1
ATOM 6820 C C . ASP C 1 254 ? -6.347 -64.013 -36.052 1.00 95.71 254 ASP C C 1
ATOM 6821 O O . ASP C 1 254 ? -6.163 -62.794 -35.988 1.00 98.25 254 ASP C O 1
ATOM 6826 N N . PHE C 1 255 ? -5.600 -64.906 -35.394 1.00 93.46 255 PHE C N 1
ATOM 6827 C CA . PHE C 1 255 ? -4.451 -64.493 -34.596 1.00 90.98 255 PHE C CA 1
ATOM 6828 C C . PHE C 1 255 ? -3.210 -64.228 -35.429 1.00 90.49 255 PHE C C 1
ATOM 6829 O O . PHE C 1 255 ? -2.271 -63.616 -34.914 1.00 91.33 255 PHE C O 1
ATOM 6837 N N . LEU C 1 256 ? -3.170 -64.685 -36.682 1.00 86.97 256 LEU C N 1
ATOM 6838 C CA . LEU C 1 256 ? -2.010 -64.491 -37.538 1.00 89.56 256 LEU C CA 1
ATOM 6839 C C . LEU C 1 256 ? -2.235 -63.403 -38.578 1.00 90.35 256 LEU C C 1
ATOM 6840 O O . LEU C 1 256 ? -1.525 -63.364 -39.589 1.00 97.16 256 LEU C O 1
ATOM 6845 N N . THR C 1 257 ? -3.222 -62.537 -38.362 1.00 90.96 257 THR C N 1
ATOM 6846 C CA . THR C 1 257 ? -3.446 -61.370 -39.208 1.00 89.47 257 THR C CA 1
ATOM 6847 C C . THR C 1 257 ? -3.781 -60.191 -38.310 1.00 93.06 257 THR C C 1
ATOM 6848 O O . THR C 1 257 ? -4.773 -60.236 -37.575 1.00 99.22 257 THR C O 1
ATOM 6852 N N . LEU C 1 258 ? -2.972 -59.135 -38.385 1.00 89.80 258 LEU C N 1
ATOM 6853 C CA . LEU C 1 258 ? -3.246 -57.887 -37.670 1.00 84.30 258 LEU C CA 1
ATOM 6854 C C . LEU C 1 258 ? -4.196 -57.048 -38.516 1.00 88.25 258 LEU C C 1
ATOM 6855 O O . LEU C 1 258 ? -3.766 -56.381 -39.464 1.00 84.11 258 LEU C O 1
ATOM 6860 N N . LYS C 1 259 ? -5.491 -57.071 -38.171 1.00 86.01 259 LYS C N 1
ATOM 6861 C CA . LYS C 1 259 ? -6.484 -56.328 -38.944 1.00 87.60 259 LYS C CA 1
ATOM 6862 C C . LYS C 1 259 ? -6.195 -54.830 -38.918 1.00 90.63 259 LYS C C 1
ATOM 6863 O O . LYS C 1 259 ? -6.177 -54.167 -39.968 1.00 89.90 259 LYS C O 1
ATOM 6869 N N . ALA C 1 260 ? -5.958 -54.282 -37.719 1.00 84.09 260 ALA C N 1
ATOM 6870 C CA . ALA C 1 260 ? -5.817 -52.839 -37.575 1.00 81.67 260 ALA C CA 1
ATOM 6871 C C . ALA C 1 260 ? -4.622 -52.307 -38.363 1.00 88.24 260 ALA C C 1
ATOM 6872 O O . ALA C 1 260 ? -4.689 -51.200 -38.916 1.00 89.49 260 ALA C O 1
ATOM 6874 N N . ALA C 1 261 ? -3.537 -53.081 -38.459 1.00 85.07 261 ALA C N 1
ATOM 6875 C CA . ALA C 1 261 ? -2.430 -52.655 -39.306 1.00 79.58 261 ALA C CA 1
ATOM 6876 C C . ALA C 1 261 ? -2.891 -52.512 -40.744 1.00 78.72 261 ALA C C 1
ATOM 6877 O O . ALA C 1 261 ? -2.585 -51.519 -41.406 1.00 81.52 261 ALA C O 1
ATOM 6879 N N . THR C 1 262 ? -3.652 -53.491 -41.236 1.00 88.15 262 THR C N 1
ATOM 6880 C CA . THR C 1 262 ? -4.122 -53.451 -42.620 1.00 91.32 262 THR C CA 1
ATOM 6881 C C . THR C 1 262 ? -5.043 -52.257 -42.886 1.00 98.00 262 THR C C 1
ATOM 6882 O O . THR C 1 262 ? -4.844 -51.540 -43.878 1.00 96.87 262 THR C O 1
ATOM 6886 N N . ILE C 1 263 ? -6.068 -52.026 -42.032 1.00 85.68 263 ILE C N 1
ATOM 6887 C CA . ILE C 1 263 ? -6.942 -50.869 -42.284 1.00 93.07 263 ILE C CA 1
ATOM 6888 C C . ILE C 1 263 ? -6.143 -49.572 -42.211 1.00 87.75 263 ILE C C 1
ATOM 6889 O O . ILE C 1 263 ? -6.257 -48.707 -43.093 1.00 96.58 263 ILE C O 1
ATOM 6894 N N . ALA C 1 264 ? -5.329 -49.405 -41.159 1.00 85.67 264 ALA C N 1
ATOM 6895 C CA . ALA C 1 264 ? -4.585 -48.156 -41.013 1.00 89.70 264 ALA C CA 1
ATOM 6896 C C . ALA C 1 264 ? -3.648 -47.934 -42.192 1.00 89.48 264 ALA C C 1
ATOM 6897 O O . ALA C 1 264 ? -3.564 -46.822 -42.735 1.00 97.84 264 ALA C O 1
ATOM 6899 N N . ALA C 1 265 ? -2.952 -48.990 -42.613 1.00 88.64 265 ALA C N 1
ATOM 6900 C CA . ALA C 1 265 ? -2.025 -48.892 -43.729 1.00 98.68 265 ALA C CA 1
ATOM 6901 C C . ALA C 1 265 ? -2.750 -48.537 -45.017 1.00 98.81 265 ALA C C 1
ATOM 6902 O O . ALA C 1 265 ? -2.265 -47.715 -45.798 1.00 90.26 265 ALA C O 1
ATOM 6904 N N . GLU C 1 266 ? -3.905 -49.157 -45.267 1.00 98.28 266 GLU C N 1
ATOM 6905 C CA . GLU C 1 266 ? -4.659 -48.821 -46.469 1.00 105.24 266 GLU C CA 1
ATOM 6906 C C . GLU C 1 266 ? -5.083 -47.358 -46.456 1.00 102.84 266 GLU C C 1
ATOM 6907 O O . GLU C 1 266 ? -4.946 -46.650 -47.466 1.00 119.27 266 GLU C O 1
ATOM 6913 N N . ARG C 1 267 ? -5.573 -46.882 -45.308 1.00 88.65 267 ARG C N 1
ATOM 6914 C CA . ARG C 1 267 ? -5.954 -45.479 -45.193 1.00 91.23 267 ARG C CA 1
ATOM 6915 C C . ARG C 1 267 ? -4.779 -44.567 -45.529 1.00 100.19 267 ARG C C 1
ATOM 6916 O O . ARG C 1 267 ? -4.900 -43.653 -46.357 1.00 99.32 267 ARG C O 1
ATOM 6918 N N . ALA C 1 268 ? -3.618 -44.825 -44.916 1.00 94.77 268 ALA C N 1
ATOM 6919 C CA . ALA C 1 268 ? -2.468 -43.952 -45.129 1.00 95.03 268 ALA C CA 1
ATOM 6920 C C . ALA C 1 268 ? -1.966 -44.025 -46.569 1.00 101.35 268 ALA C C 1
ATOM 6921 O O . ALA C 1 268 ? -1.663 -42.990 -47.185 1.00 109.33 268 ALA C O 1
ATOM 6923 N N . TYR C 1 269 ? -1.870 -45.241 -47.117 1.00 100.86 269 TYR C N 1
ATOM 6924 C CA . TYR C 1 269 ? -1.436 -45.426 -48.497 1.00 101.00 269 TYR C CA 1
ATOM 6925 C C . TYR C 1 269 ? -2.277 -44.581 -49.427 1.00 107.02 269 TYR C C 1
ATOM 6926 O O . TYR C 1 269 ? -1.750 -43.826 -50.254 1.00 106.11 269 TYR C O 1
ATOM 6935 N N . LYS C 1 270 ? -3.604 -44.690 -49.288 1.00 106.60 270 LYS C N 1
ATOM 6936 C CA . LYS C 1 270 ? -4.492 -43.920 -50.148 1.00 99.03 270 LYS C CA 1
ATOM 6937 C C . LYS C 1 270 ? -4.302 -42.427 -49.924 1.00 100.80 270 LYS C C 1
ATOM 6938 O O . LYS C 1 270 ? -4.291 -41.647 -50.883 1.00 107.55 270 LYS C O 1
ATOM 6944 N N . MET C 1 271 ? -4.101 -42.013 -48.671 1.00 95.70 271 MET C N 1
ATOM 6945 C CA . MET C 1 271 ? -4.022 -40.583 -48.410 1.00 98.29 271 MET C CA 1
ATOM 6946 C C . MET C 1 271 ? -2.764 -39.992 -49.037 1.00 105.75 271 MET C C 1
ATOM 6947 O O . MET C 1 271 ? -2.755 -38.820 -49.430 1.00 105.37 271 MET C O 1
ATOM 6952 N N . ALA C 1 272 ? -1.722 -40.804 -49.208 1.00 104.71 272 ALA C N 1
ATOM 6953 C CA . ALA C 1 272 ? -0.504 -40.314 -49.834 1.00 107.31 272 ALA C CA 1
ATOM 6954 C C . ALA C 1 272 ? -0.453 -40.537 -51.341 1.00 113.61 272 ALA C C 1
ATOM 6955 O O . ALA C 1 272 ? 0.361 -39.896 -52.015 1.00 109.72 272 ALA C O 1
ATOM 6957 N N . GLY C 1 273 ? -1.294 -41.412 -51.886 1.00 119.49 273 GLY C N 1
ATOM 6958 C CA . GLY C 1 273 ? -1.229 -41.732 -53.298 1.00 123.45 273 GLY C CA 1
ATOM 6959 C C . GLY C 1 273 ? -0.224 -42.802 -53.662 1.00 127.14 273 GLY C C 1
ATOM 6960 O O . GLY C 1 273 ? 0.171 -42.889 -54.831 1.00 130.42 273 GLY C O 1
ATOM 6961 N N . VAL C 1 274 ? 0.209 -43.613 -52.701 1.00 118.87 274 VAL C N 1
ATOM 6962 C CA . VAL C 1 274 ? 1.238 -44.613 -52.931 1.00 106.98 274 VAL C CA 1
ATOM 6963 C C . VAL C 1 274 ? 0.644 -46.010 -52.765 1.00 107.45 274 VAL C C 1
ATOM 6964 O O . VAL C 1 274 ? -0.518 -46.183 -52.393 1.00 116.71 274 VAL C O 1
ATOM 6968 N N . LYS C 1 275 ? 1.464 -47.010 -53.059 1.00 110.61 275 LYS C N 1
ATOM 6969 C CA . LYS C 1 275 ? 1.166 -48.427 -52.913 1.00 110.41 275 LYS C CA 1
ATOM 6970 C C . LYS C 1 275 ? 2.333 -49.075 -52.183 1.00 116.73 275 LYS C C 1
ATOM 6971 O O . LYS C 1 275 ? 3.411 -48.481 -52.072 1.00 120.91 275 LYS C O 1
ATOM 6973 N N . PRO C 1 276 ? 2.151 -50.291 -51.648 1.00 113.66 276 PRO C N 1
ATOM 6974 C CA . PRO C 1 276 ? 3.246 -50.907 -50.870 1.00 116.92 276 PRO C CA 1
ATOM 6975 C C . PRO C 1 276 ? 4.544 -51.062 -51.644 1.00 116.44 276 PRO C C 1
ATOM 6976 O O . PRO C 1 276 ? 5.618 -51.113 -51.034 1.00 118.77 276 PRO C O 1
ATOM 6980 N N . GLU C 1 277 ? 4.488 -51.169 -52.965 1.00 114.36 277 GLU C N 1
ATOM 6981 C CA . GLU C 1 277 ? 5.723 -51.330 -53.719 1.00 109.01 277 GLU C CA 1
ATOM 6982 C C . GLU C 1 277 ? 6.529 -50.033 -53.884 1.00 116.50 277 GLU C C 1
ATOM 6983 O O . GLU C 1 277 ? 7.696 -50.111 -54.282 1.00 117.51 277 GLU C O 1
ATOM 6985 N N . ASP C 1 278 ? 5.947 -48.852 -53.608 1.00 119.09 278 ASP C N 1
ATOM 6986 C CA . ASP C 1 278 ? 6.570 -47.566 -53.937 1.00 112.73 278 ASP C CA 1
ATOM 6987 C C . ASP C 1 278 ? 7.445 -47.024 -52.831 1.00 104.28 278 ASP C C 1
ATOM 6988 O O . ASP C 1 278 ? 8.165 -46.045 -53.065 1.00 113.58 278 ASP C O 1
ATOM 6993 N N . VAL C 1 279 ? 7.365 -47.633 -51.640 1.00 108.91 279 VAL C N 1
ATOM 6994 C CA . VAL C 1 279 ? 8.012 -47.179 -50.414 1.00 109.94 279 VAL C CA 1
ATOM 6995 C C . VAL C 1 279 ? 9.332 -47.906 -50.163 1.00 99.02 279 VAL C C 1
ATOM 6996 O O . VAL C 1 279 ? 9.438 -49.140 -50.260 1.00 93.79 279 VAL C O 1
ATOM 7000 N N . ASP C 1 280 ? 10.370 -47.114 -49.862 1.00 97.23 280 ASP C N 1
ATOM 7001 C CA . ASP C 1 280 ? 11.732 -47.641 -49.847 1.00 98.07 280 ASP C CA 1
ATOM 7002 C C . ASP C 1 280 ? 12.163 -48.207 -48.496 1.00 92.64 280 ASP C C 1
ATOM 7003 O O . ASP C 1 280 ? 13.140 -48.961 -48.457 1.00 93.24 280 ASP C O 1
ATOM 7008 N N . PHE C 1 281 ? 11.463 -47.896 -47.400 1.00 97.39 281 PHE C N 1
ATOM 7009 C CA . PHE C 1 281 ? 11.781 -48.490 -46.105 1.00 95.62 281 PHE C CA 1
ATOM 7010 C C . PHE C 1 281 ? 10.571 -48.444 -45.166 1.00 102.15 281 PHE C C 1
ATOM 7011 O O . PHE C 1 281 ? 9.784 -47.481 -45.181 1.00 92.83 281 PHE C O 1
ATOM 7019 N N . PHE C 1 282 ? 10.457 -49.509 -44.349 1.00 101.42 282 PHE C N 1
ATOM 7020 C CA . PHE C 1 282 ? 9.384 -49.740 -43.377 1.00 96.25 282 PHE C CA 1
ATOM 7021 C C . PHE C 1 282 ? 9.978 -49.903 -41.984 1.00 92.42 282 PHE C C 1
ATOM 7022 O O . PHE C 1 282 ? 10.716 -50.860 -41.731 1.00 98.06 282 PHE C O 1
ATOM 7030 N N . GLU C 1 283 ? 9.615 -49.020 -41.068 1.00 87.26 283 GLU C N 1
ATOM 7031 C CA . GLU C 1 283 ? 9.953 -49.183 -39.662 1.00 92.94 283 GLU C CA 1
ATOM 7032 C C . GLU C 1 283 ? 8.770 -49.870 -38.981 1.00 94.67 283 GLU C C 1
ATOM 7033 O O . GLU C 1 283 ? 7.856 -49.222 -38.469 1.00 89.04 283 GLU C O 1
ATOM 7039 N N . VAL C 1 284 ? 8.798 -51.207 -38.986 1.00 92.04 284 VAL C N 1
ATOM 7040 C CA . VAL C 1 284 ? 7.763 -52.052 -38.401 1.00 91.20 284 VAL C CA 1
ATOM 7041 C C . VAL C 1 284 ? 7.895 -52.024 -36.883 1.00 99.34 284 VAL C C 1
ATOM 7042 O O . VAL C 1 284 ? 8.879 -51.495 -36.353 1.00 99.36 284 VAL C O 1
ATOM 7046 N N . HIS C 1 285 ? 6.902 -52.577 -36.172 1.00 90.84 285 HIS C N 1
ATOM 7047 C CA . HIS C 1 285 ? 6.932 -52.535 -34.711 1.00 89.56 285 HIS C CA 1
ATOM 7048 C C . HIS C 1 285 ? 8.007 -53.458 -34.141 1.00 100.45 285 HIS C C 1
ATOM 7049 O O . HIS C 1 285 ? 8.755 -53.068 -33.236 1.00 103.43 285 HIS C O 1
ATOM 7056 N N . ASP C 1 286 ? 8.078 -54.697 -34.640 1.00 98.62 286 ASP C N 1
ATOM 7057 C CA . ASP C 1 286 ? 9.080 -55.707 -34.273 1.00 96.66 286 ASP C CA 1
ATOM 7058 C C . ASP C 1 286 ? 9.403 -55.757 -32.777 1.00 92.87 286 ASP C C 1
ATOM 7059 O O . ASP C 1 286 ? 10.541 -56.055 -32.398 1.00 93.85 286 ASP C O 1
ATOM 7064 N N . ALA C 1 287 ? 8.407 -55.526 -31.912 1.00 90.73 287 ALA C N 1
ATOM 7065 C CA . ALA C 1 287 ? 8.637 -55.690 -30.478 1.00 80.03 287 ALA C CA 1
ATOM 7066 C C . ALA C 1 287 ? 8.968 -57.134 -30.137 1.00 72.03 287 ALA C C 1
ATOM 7067 O O . ALA C 1 287 ? 9.515 -57.407 -29.060 1.00 69.60 287 ALA C O 1
ATOM 7069 N N . PHE C 1 288 ? 8.609 -58.055 -31.028 1.00 62.46 288 PHE C N 1
ATOM 7070 C CA . PHE C 1 288 ? 9.034 -59.445 -31.022 1.00 73.41 288 PHE C CA 1
ATOM 7071 C C . PHE C 1 288 ? 9.269 -59.795 -32.483 1.00 83.21 288 PHE C C 1
ATOM 7072 O O . PHE C 1 288 ? 8.723 -59.138 -33.371 1.00 86.89 288 PHE C O 1
ATOM 7080 N N . THR C 1 289 ? 10.107 -60.796 -32.743 1.00 84.03 289 THR C N 1
ATOM 7081 C CA . THR C 1 289 ? 10.434 -61.105 -34.135 1.00 86.84 289 THR C CA 1
ATOM 7082 C C . THR C 1 289 ? 9.189 -61.501 -34.927 1.00 85.83 289 THR C C 1
ATOM 7083 O O . THR C 1 289 ? 9.027 -61.114 -36.101 1.00 85.43 289 THR C O 1
ATOM 7087 N N . VAL C 1 290 ? 8.297 -62.274 -34.302 1.00 81.82 290 VAL C N 1
ATOM 7088 C CA . VAL C 1 290 ? 7.044 -62.611 -34.966 1.00 81.05 290 VAL C CA 1
ATOM 7089 C C . VAL C 1 290 ? 6.281 -61.342 -35.315 1.00 80.68 290 VAL C C 1
ATOM 7090 O O . VAL C 1 290 ? 5.608 -61.280 -36.351 1.00 83.01 290 VAL C O 1
ATOM 7094 N N . MET C 1 291 ? 6.397 -60.300 -34.481 1.00 76.34 291 MET C N 1
ATOM 7095 C CA . MET C 1 291 ? 5.731 -59.035 -34.773 1.00 81.32 291 MET C CA 1
ATOM 7096 C C . MET C 1 291 ? 6.251 -58.422 -36.058 1.00 80.38 291 MET C C 1
ATOM 7097 O O . MET C 1 291 ? 5.474 -57.889 -36.853 1.00 88.86 291 MET C O 1
ATOM 7102 N N . ALA C 1 292 ? 7.565 -58.469 -36.271 1.00 91.55 292 ALA C N 1
ATOM 7103 C CA . ALA C 1 292 ? 8.123 -57.959 -37.518 1.00 83.35 292 ALA C CA 1
ATOM 7104 C C . ALA C 1 292 ? 7.575 -58.731 -38.708 1.00 83.84 292 ALA C C 1
ATOM 7105 O O . ALA C 1 292 ? 7.110 -58.134 -39.693 1.00 86.26 292 ALA C O 1
ATOM 7107 N N . ALA C 1 293 ? 7.591 -60.068 -38.621 1.00 79.17 293 ALA C N 1
ATOM 7108 C CA . ALA C 1 293 ? 7.072 -60.866 -39.731 1.00 82.76 293 ALA C CA 1
ATOM 7109 C C . ALA C 1 293 ? 5.613 -60.514 -40.025 1.00 91.71 293 ALA C C 1
ATOM 7110 O O . ALA C 1 293 ? 5.243 -60.232 -41.177 1.00 92.28 293 ALA C O 1
ATOM 7112 N N . LEU C 1 294 ? 4.775 -60.488 -38.982 1.00 80.07 294 LEU C N 1
ATOM 7113 C CA . LEU C 1 294 ? 3.351 -60.232 -39.185 1.00 88.34 294 LEU C CA 1
ATOM 7114 C C . LEU C 1 294 ? 3.106 -58.821 -39.702 1.00 90.28 294 LEU C C 1
ATOM 7115 O O . LEU C 1 294 ? 2.267 -58.621 -40.588 1.00 94.83 294 LEU C O 1
ATOM 7120 N N . SER C 1 295 ? 3.822 -57.830 -39.164 1.00 85.78 295 SER C N 1
ATOM 7121 C CA . SER C 1 295 ? 3.660 -56.461 -39.633 1.00 83.08 295 SER C CA 1
ATOM 7122 C C . SER C 1 295 ? 3.988 -56.354 -41.110 1.00 93.94 295 SER C C 1
ATOM 7123 O O . SER C 1 295 ? 3.268 -55.692 -41.866 1.00 90.56 295 SER C O 1
ATOM 7126 N N . LEU C 1 296 ? 5.077 -56.995 -41.541 1.00 94.25 296 LEU C N 1
ATOM 7127 C CA . LEU C 1 296 ? 5.405 -56.982 -42.961 1.00 89.85 296 LEU C CA 1
ATOM 7128 C C . LEU C 1 296 ? 4.279 -57.621 -43.771 1.00 94.95 296 LEU C C 1
ATOM 7129 O O . LEU C 1 296 ? 3.904 -57.120 -44.841 1.00 91.76 296 LEU C O 1
ATOM 7134 N N . GLU C 1 297 ? 3.703 -58.715 -43.256 1.00 97.64 297 GLU C N 1
ATOM 7135 C CA . GLU C 1 297 ? 2.591 -59.357 -43.958 1.00 97.64 297 GLU C CA 1
ATOM 7136 C C . GLU C 1 297 ? 1.376 -58.442 -44.060 1.00 92.59 297 GLU C C 1
ATOM 7137 O O . GLU C 1 297 ? 0.658 -58.476 -45.066 1.00 94.03 297 GLU C O 1
ATOM 7143 N N . ALA C 1 298 ? 1.131 -57.624 -43.033 1.00 89.18 298 ALA C N 1
ATOM 7144 C CA . ALA C 1 298 ? -0.097 -56.841 -42.938 1.00 88.11 298 ALA C CA 1
ATOM 7145 C C . ALA C 1 298 ? 0.027 -55.440 -43.510 1.00 95.05 298 ALA C C 1
ATOM 7146 O O . ALA C 1 298 ? -0.996 -54.783 -43.723 1.00 92.83 298 ALA C O 1
ATOM 7148 N N . LEU C 1 299 ? 1.242 -54.961 -43.737 1.00 94.99 299 LEU C N 1
ATOM 7149 C CA . LEU C 1 299 ? 1.475 -53.676 -44.376 1.00 96.11 299 LEU C CA 1
ATOM 7150 C C . LEU C 1 299 ? 1.536 -53.800 -45.893 1.00 104.62 299 LEU C C 1
ATOM 7151 O O . LEU C 1 299 ? 1.806 -52.803 -46.576 1.00 104.04 299 LEU C O 1
ATOM 7156 N N . GLY C 1 300 ? 1.328 -55.004 -46.427 1.00 97.82 300 GLY C N 1
ATOM 7157 C CA . GLY C 1 300 ? 1.181 -55.194 -47.853 1.00 98.16 300 GLY C CA 1
ATOM 7158 C C . GLY C 1 300 ? 2.452 -55.472 -48.618 1.00 108.74 300 GLY C C 1
ATOM 7159 O O . GLY C 1 300 ? 2.426 -55.441 -49.855 1.00 104.04 300 GLY C O 1
ATOM 7160 N N . VAL C 1 301 ? 3.566 -55.741 -47.932 1.00 108.32 301 VAL C N 1
ATOM 7161 C CA . VAL C 1 301 ? 4.834 -55.998 -48.610 1.00 118.19 301 VAL C CA 1
ATOM 7162 C C . VAL C 1 301 ? 5.149 -57.480 -48.709 1.00 121.86 301 VAL C C 1
ATOM 7163 O O . VAL C 1 301 ? 6.112 -57.855 -49.397 1.00 141.60 301 VAL C O 1
ATOM 7167 N N . ALA C 1 302 ? 4.373 -58.332 -48.049 1.00 111.41 302 ALA C N 1
ATOM 7168 C CA . ALA C 1 302 ? 4.553 -59.766 -48.143 1.00 105.75 302 ALA C CA 1
ATOM 7169 C C . ALA C 1 302 ? 3.186 -60.428 -48.181 1.00 103.38 302 ALA C C 1
ATOM 7170 O O . ALA C 1 302 ? 2.208 -59.921 -47.625 1.00 109.48 302 ALA C O 1
ATOM 7172 N N . LYS C 1 303 ? 3.137 -61.573 -48.850 1.00 104.19 303 LYS C N 1
ATOM 7173 C CA . LYS C 1 303 ? 1.943 -62.395 -48.901 1.00 105.78 303 LYS C CA 1
ATOM 7174 C C . LYS C 1 303 ? 1.721 -63.057 -47.549 1.00 99.91 303 LYS C C 1
ATOM 7175 O O . LYS C 1 303 ? 2.651 -63.221 -46.755 1.00 103.15 303 LYS C O 1
ATOM 7177 N N . LYS C 1 304 ? 0.470 -63.423 -47.278 1.00 92.34 304 LYS C N 1
ATOM 7178 C CA . LYS C 1 304 ? 0.175 -64.133 -46.039 1.00 101.85 304 LYS C CA 1
ATOM 7179 C C . LYS C 1 304 ? 1.001 -65.410 -45.974 1.00 100.66 304 LYS C C 1
ATOM 7180 O O . LYS C 1 304 ? 1.070 -66.170 -46.944 1.00 108.90 304 LYS C O 1
ATOM 7182 N N . GLY C 1 305 ? 1.667 -65.619 -44.842 1.00 97.00 305 GLY C N 1
ATOM 7183 C CA . GLY C 1 305 ? 2.487 -66.795 -44.645 1.00 103.98 305 GLY C CA 1
ATOM 7184 C C . GLY C 1 305 ? 3.934 -66.675 -45.084 1.00 108.96 305 GLY C C 1
ATOM 7185 O O . GLY C 1 305 ? 4.735 -67.568 -44.771 1.00 110.54 305 GLY C O 1
ATOM 7186 N N . GLU C 1 306 ? 4.308 -65.602 -45.781 1.00 100.01 306 GLU C N 1
ATOM 7187 C CA . GLU C 1 306 ? 5.666 -65.464 -46.289 1.00 107.05 306 GLU C CA 1
ATOM 7188 C C . GLU C 1 306 ? 6.382 -64.259 -45.685 1.00 110.98 306 GLU C C 1
ATOM 7189 O O . GLU C 1 306 ? 7.321 -63.727 -46.290 1.00 106.73 306 GLU C O 1
ATOM 7195 N N . GLY C 1 307 ? 5.967 -63.835 -44.487 1.00 105.48 307 GLY C N 1
ATOM 7196 C CA . GLY C 1 307 ? 6.548 -62.645 -43.882 1.00 106.00 307 GLY C CA 1
ATOM 7197 C C . GLY C 1 307 ? 8.004 -62.800 -43.482 1.00 99.78 307 GLY C C 1
ATOM 7198 O O . GLY C 1 307 ? 8.806 -61.885 -43.680 1.00 101.63 307 GLY C O 1
ATOM 7199 N N . ALA C 1 308 ? 8.367 -63.942 -42.900 1.00 103.32 308 ALA C N 1
ATOM 7200 C CA . ALA C 1 308 ? 9.745 -64.131 -42.468 1.00 101.72 308 ALA C CA 1
ATOM 7201 C C . ALA C 1 308 ? 10.652 -64.635 -43.579 1.00 108.48 308 ALA C C 1
ATOM 7202 O O . ALA C 1 308 ? 11.879 -64.537 -43.441 1.00 108.79 308 ALA C O 1
ATOM 7204 N N . LYS C 1 309 ? 10.092 -65.154 -44.680 1.00 108.96 309 LYS C N 1
ATOM 7205 C CA . LYS C 1 309 ? 10.937 -65.482 -45.825 1.00 110.09 309 LYS C CA 1
ATOM 7206 C C . LYS C 1 309 ? 11.709 -64.258 -46.302 1.00 110.88 309 LYS C C 1
ATOM 7207 O O . LYS C 1 309 ? 12.823 -64.389 -46.825 1.00 107.95 309 LYS C O 1
ATOM 7209 N N . LEU C 1 310 ? 11.135 -63.062 -46.117 1.00 106.68 310 LEU C N 1
ATOM 7210 C CA . LEU C 1 310 ? 11.850 -61.821 -46.399 1.00 112.81 310 LEU C CA 1
ATOM 7211 C C . LEU C 1 310 ? 13.120 -61.703 -45.564 1.00 115.87 310 LEU C C 1
ATOM 7212 O O . LEU C 1 310 ? 14.097 -61.077 -45.998 1.00 115.01 310 LEU C O 1
ATOM 7217 N N . ALA C 1 311 ? 13.114 -62.273 -44.355 1.00 111.61 311 ALA C N 1
ATOM 7218 C CA . ALA C 1 311 ? 14.321 -62.329 -43.540 1.00 113.44 311 ALA C CA 1
ATOM 7219 C C . ALA C 1 311 ? 15.246 -63.459 -43.985 1.00 111.02 311 ALA C C 1
ATOM 7220 O O . ALA C 1 311 ? 16.471 -63.294 -43.977 1.00 109.67 311 ALA C O 1
ATOM 7222 N N . ILE C 1 312 ? 14.676 -64.609 -44.370 1.00 112.43 312 ILE C N 1
ATOM 7223 C CA . ILE C 1 312 ? 15.484 -65.723 -44.870 1.00 110.03 312 ILE C CA 1
ATOM 7224 C C . ILE C 1 312 ? 16.145 -65.353 -46.194 1.00 120.36 312 ILE C C 1
ATOM 7225 O O . ILE C 1 312 ? 17.350 -65.565 -46.388 1.00 120.03 312 ILE C O 1
ATOM 7230 N N . GLU C 1 313 ? 15.371 -64.776 -47.120 1.00 117.90 313 GLU C N 1
ATOM 7231 C CA . GLU C 1 313 ? 15.893 -64.311 -48.402 1.00 111.88 313 GLU C CA 1
ATOM 7232 C C . GLU C 1 313 ? 16.650 -62.989 -48.292 1.00 113.23 313 GLU C C 1
ATOM 7233 O O . GLU C 1 313 ? 17.096 -62.461 -49.317 1.00 114.21 313 GLU C O 1
ATOM 7239 N N . GLY C 1 314 ? 16.794 -62.440 -47.087 1.00 111.81 314 GLY C N 1
ATOM 7240 C CA . GLY C 1 314 ? 17.656 -61.296 -46.857 1.00 110.41 314 GLY C CA 1
ATOM 7241 C C . GLY C 1 314 ? 17.145 -59.952 -47.328 1.00 111.22 314 GLY C C 1
ATOM 7242 O O . GLY C 1 314 ? 17.916 -58.992 -47.362 1.00 110.42 314 GLY C O 1
ATOM 7243 N N . GLN C 1 315 ? 15.863 -59.834 -47.658 1.00 120.70 315 GLN C N 1
ATOM 7244 C CA . GLN C 1 315 ? 15.346 -58.613 -48.265 1.00 128.26 315 GLN C CA 1
ATOM 7245 C C . GLN C 1 315 ? 15.034 -57.519 -47.248 1.00 125.83 315 GLN C C 1
ATOM 7246 O O . GLN C 1 315 ? 14.393 -56.522 -47.605 1.00 130.81 315 GLN C O 1
ATOM 7252 N N . ILE C 1 316 ? 15.488 -57.669 -46.003 1.00 110.76 316 ILE C N 1
ATOM 7253 C CA . ILE C 1 316 ? 15.115 -56.770 -44.917 1.00 103.89 316 ILE C CA 1
ATOM 7254 C C . ILE C 1 316 ? 16.289 -55.939 -44.407 1.00 106.71 316 ILE C C 1
ATOM 7255 O O . ILE C 1 316 ? 16.115 -55.162 -43.454 1.00 107.19 316 ILE C O 1
ATOM 7260 N N . ALA C 1 317 ? 17.460 -56.028 -45.045 1.00 103.25 317 ALA C N 1
ATOM 7261 C CA . ALA C 1 317 ? 18.604 -55.177 -44.741 1.00 99.13 317 ALA C CA 1
ATOM 7262 C C . ALA C 1 317 ? 18.562 -53.901 -45.584 1.00 104.67 317 ALA C C 1
ATOM 7263 O O . ALA C 1 317 ? 17.735 -53.753 -46.487 1.00 110.07 317 ALA C O 1
ATOM 7265 N N . ILE C 1 318 ? 19.478 -52.973 -45.280 1.00 95.60 318 ILE C N 1
ATOM 7266 C CA . ILE C 1 318 ? 19.445 -51.644 -45.898 1.00 100.94 318 ILE C CA 1
ATOM 7267 C C . ILE C 1 318 ? 19.490 -51.760 -47.416 1.00 113.30 318 ILE C C 1
ATOM 7268 O O . ILE C 1 318 ? 18.686 -51.149 -48.132 1.00 109.29 318 ILE C O 1
ATOM 7273 N N . ASP C 1 319 ? 20.432 -52.547 -47.926 1.00 123.65 319 ASP C N 1
ATOM 7274 C CA . ASP C 1 319 ? 20.535 -52.829 -49.355 1.00 126.27 319 ASP C CA 1
ATOM 7275 C C . ASP C 1 319 ? 19.571 -53.967 -49.672 1.00 128.45 319 ASP C C 1
ATOM 7276 O O . ASP C 1 319 ? 19.955 -55.116 -49.899 1.00 140.15 319 ASP C O 1
ATOM 7281 N N . GLY C 1 320 ? 18.286 -53.635 -49.680 1.00 123.89 320 GLY C N 1
ATOM 7282 C CA . GLY C 1 320 ? 17.272 -54.648 -49.885 1.00 124.95 320 GLY C CA 1
ATOM 7283 C C . GLY C 1 320 ? 16.003 -54.030 -50.414 1.00 124.27 320 GLY C C 1
ATOM 7284 O O . GLY C 1 320 ? 15.828 -52.807 -50.398 1.00 122.00 320 GLY C O 1
ATOM 7285 N N . ASP C 1 321 ? 15.111 -54.900 -50.891 1.00 118.46 321 ASP C N 1
ATOM 7286 C CA . ASP C 1 321 ? 13.865 -54.417 -51.467 1.00 121.05 321 ASP C CA 1
ATOM 7287 C C . ASP C 1 321 ? 12.897 -53.930 -50.396 1.00 121.75 321 ASP C C 1
ATOM 7288 O O . ASP C 1 321 ? 12.124 -52.994 -50.644 1.00 120.14 321 ASP C O 1
ATOM 7293 N N . TYR C 1 322 ? 12.927 -54.531 -49.205 1.00 121.41 322 TYR C N 1
ATOM 7294 C CA . TYR C 1 322 ? 12.023 -54.174 -48.108 1.00 112.80 322 TYR C CA 1
ATOM 7295 C C . TYR C 1 322 ? 12.826 -53.973 -46.822 1.00 105.46 322 TYR C C 1
ATOM 7296 O O . TYR C 1 322 ? 12.711 -54.756 -45.872 1.00 99.32 322 TYR C O 1
ATOM 7305 N N . PRO C 1 323 ? 13.646 -52.923 -46.757 1.00 102.93 323 PRO C N 1
ATOM 7306 C CA . PRO C 1 323 ? 14.468 -52.703 -45.557 1.00 98.46 323 PRO C CA 1
ATOM 7307 C C . PRO C 1 323 ? 13.619 -52.375 -44.337 1.00 99.86 323 PRO C C 1
ATOM 7308 O O . PRO C 1 323 ? 12.691 -51.563 -44.403 1.00 99.59 323 PRO C O 1
ATOM 7312 N N . ILE C 1 324 ? 13.955 -53.010 -43.210 1.00 98.50 324 ILE C N 1
ATOM 7313 C CA . ILE C 1 324 ? 13.290 -52.768 -41.936 1.00 95.52 324 ILE C CA 1
ATOM 7314 C C . ILE C 1 324 ? 14.338 -52.607 -40.844 1.00 87.55 324 ILE C C 1
ATOM 7315 O O . ILE C 1 324 ? 15.502 -52.981 -41.003 1.00 101.39 324 ILE C O 1
ATOM 7320 N N . GLN C 1 325 ? 13.893 -52.055 -39.713 1.00 95.48 325 GLN C N 1
ATOM 7321 C CA . GLN C 1 325 ? 14.736 -51.854 -38.535 1.00 90.76 325 GLN C CA 1
ATOM 7322 C C . GLN C 1 325 ? 15.955 -51.013 -38.887 1.00 84.50 325 GLN C C 1
ATOM 7323 O O . GLN C 1 325 ? 17.077 -51.298 -38.460 1.00 90.56 325 GLN C O 1
ATOM 7329 N N . THR C 1 326 ? 15.715 -49.954 -39.664 1.00 83.61 326 THR C N 1
ATOM 7330 C CA . THR C 1 326 ? 16.804 -49.260 -40.342 1.00 86.05 326 THR C CA 1
ATOM 7331 C C . THR C 1 326 ? 17.902 -48.840 -39.377 1.00 92.19 326 THR C C 1
ATOM 7332 O O . THR C 1 326 ? 19.089 -48.890 -39.717 1.00 92.96 326 THR C O 1
ATOM 7336 N N . MET C 1 327 ? 17.536 -48.462 -38.160 1.00 83.38 327 MET C N 1
ATOM 7337 C CA . MET C 1 327 ? 18.510 -47.938 -37.216 1.00 78.95 327 MET C CA 1
ATOM 7338 C C . MET C 1 327 ? 18.571 -48.791 -35.949 1.00 79.70 327 MET C C 1
ATOM 7339 O O . MET C 1 327 ? 18.982 -48.321 -34.882 1.00 70.98 327 MET C O 1
ATOM 7344 N N . GLY C 1 328 ? 18.199 -50.069 -36.074 1.00 79.85 328 GLY C N 1
ATOM 7345 C CA . GLY C 1 328 ? 18.164 -50.995 -34.960 1.00 86.35 328 GLY C CA 1
ATOM 7346 C C . GLY C 1 328 ? 16.779 -51.472 -34.563 1.00 90.29 328 GLY C C 1
ATOM 7347 O O . GLY C 1 328 ? 16.677 -52.428 -33.778 1.00 81.58 328 GLY C O 1
ATOM 7348 N N . GLY C 1 329 ? 15.710 -50.835 -35.059 1.00 88.81 329 GLY C N 1
ATOM 7349 C CA . GLY C 1 329 ? 14.363 -51.306 -34.747 1.00 89.72 329 GLY C CA 1
ATOM 7350 C C . GLY C 1 329 ? 14.096 -51.241 -33.250 1.00 80.86 329 GLY C C 1
ATOM 7351 O O . GLY C 1 329 ? 14.816 -50.619 -32.476 1.00 82.81 329 GLY C O 1
ATOM 7352 N N . LEU C 1 330 ? 13.041 -51.930 -32.841 1.00 90.18 330 LEU C N 1
ATOM 7353 C CA . LEU C 1 330 ? 12.776 -51.959 -31.410 1.00 91.89 330 LEU C CA 1
ATOM 7354 C C . LEU C 1 330 ? 13.676 -52.949 -30.689 1.00 83.41 330 LEU C C 1
ATOM 7355 O O . LEU C 1 330 ? 13.962 -52.752 -29.502 1.00 74.12 330 LEU C O 1
ATOM 7360 N N . LYS C 1 331 ? 14.172 -53.971 -31.395 1.00 81.75 331 LYS C N 1
ATOM 7361 C CA . LYS C 1 331 ? 14.994 -54.992 -30.755 1.00 79.56 331 LYS C CA 1
ATOM 7362 C C . LYS C 1 331 ? 16.389 -54.475 -30.403 1.00 85.56 331 LYS C C 1
ATOM 7363 O O . LYS C 1 331 ? 16.992 -54.945 -29.430 1.00 84.19 331 LYS C O 1
ATOM 7369 N N . ALA C 1 332 ? 16.920 -53.513 -31.155 1.00 81.93 332 ALA C N 1
ATOM 7370 C CA . ALA C 1 332 ? 18.275 -53.055 -30.877 1.00 82.66 332 ALA C CA 1
ATOM 7371 C C . ALA C 1 332 ? 18.368 -51.579 -30.525 1.00 85.77 332 ALA C C 1
ATOM 7372 O O . ALA C 1 332 ? 19.122 -51.216 -29.616 1.00 83.95 332 ALA C O 1
ATOM 7374 N N . ARG C 1 333 ? 17.657 -50.701 -31.236 1.00 89.01 333 ARG C N 1
ATOM 7375 C CA . ARG C 1 333 ? 17.581 -49.320 -30.771 1.00 83.79 333 ARG C CA 1
ATOM 7376 C C . ARG C 1 333 ? 16.877 -49.259 -29.417 1.00 84.33 333 ARG C C 1
ATOM 7377 O O . ARG C 1 333 ? 17.332 -48.536 -28.513 1.00 81.25 333 ARG C O 1
ATOM 7385 N N . GLY C 1 334 ? 15.805 -50.010 -29.251 1.00 81.74 334 GLY C N 1
ATOM 7386 C CA . GLY C 1 334 ? 15.135 -50.101 -27.967 1.00 92.92 334 GLY C CA 1
ATOM 7387 C C . GLY C 1 334 ? 13.668 -49.753 -28.074 1.00 87.89 334 GLY C C 1
ATOM 7388 O O . GLY C 1 334 ? 13.166 -49.308 -29.108 1.00 89.93 334 GLY C O 1
ATOM 7389 N N . HIS C 1 335 ? 12.979 -49.952 -26.959 1.00 86.86 335 HIS C N 1
ATOM 7390 C CA . HIS C 1 335 ? 11.524 -49.869 -26.898 1.00 83.79 335 HIS C CA 1
ATOM 7391 C C . HIS C 1 335 ? 11.104 -48.982 -25.731 1.00 82.61 335 HIS C C 1
ATOM 7392 O O . HIS C 1 335 ? 10.570 -49.467 -24.726 1.00 84.51 335 HIS C O 1
ATOM 7399 N N . PRO C 1 336 ? 11.370 -47.668 -25.811 1.00 82.10 336 PRO C N 1
ATOM 7400 C CA . PRO C 1 336 ? 10.774 -46.758 -24.824 1.00 86.29 336 PRO C CA 1
ATOM 7401 C C . PRO C 1 336 ? 9.319 -46.525 -25.211 1.00 77.64 336 PRO C C 1
ATOM 7402 O O . PRO C 1 336 ? 9.035 -45.749 -26.131 1.00 71.28 336 PRO C O 1
ATOM 7406 N N . VAL C 1 337 ? 8.394 -47.172 -24.498 1.00 77.31 337 VAL C N 1
ATOM 7407 C CA . VAL C 1 337 ? 7.128 -47.571 -25.116 1.00 83.59 337 VAL C CA 1
ATOM 7408 C C . VAL C 1 337 ? 6.372 -46.360 -25.656 1.00 75.75 337 VAL C C 1
ATOM 7409 O O . VAL C 1 337 ? 6.021 -46.306 -26.842 1.00 75.54 337 VAL C O 1
ATOM 7413 N N . GLY C 1 338 ? 6.162 -45.350 -24.817 1.00 63.31 338 GLY C N 1
ATOM 7414 C CA . GLY C 1 338 ? 5.503 -44.146 -25.275 1.00 75.42 338 GLY C CA 1
ATOM 7415 C C . GLY C 1 338 ? 6.282 -43.369 -26.306 1.00 73.85 338 GLY C C 1
ATOM 7416 O O . GLY C 1 338 ? 5.707 -42.494 -26.962 1.00 75.29 338 GLY C O 1
ATOM 7417 N N . ALA C 1 339 ? 7.567 -43.683 -26.477 1.00 81.27 339 ALA C N 1
ATOM 7418 C CA . ALA C 1 339 ? 8.446 -42.910 -27.337 1.00 72.87 339 ALA C CA 1
ATOM 7419 C C . ALA C 1 339 ? 8.785 -43.590 -28.656 1.00 68.58 339 ALA C C 1
ATOM 7420 O O . ALA C 1 339 ? 9.261 -42.900 -29.562 1.00 70.13 339 ALA C O 1
ATOM 7422 N N . THR C 1 340 ? 8.533 -44.900 -28.797 1.00 60.70 340 THR C N 1
ATOM 7423 C CA . THR C 1 340 ? 8.977 -45.609 -29.997 1.00 62.46 340 THR C CA 1
ATOM 7424 C C . THR C 1 340 ? 8.366 -45.031 -31.265 1.00 77.57 340 THR C C 1
ATOM 7425 O O . THR C 1 340 ? 9.022 -45.016 -32.306 1.00 86.50 340 THR C O 1
ATOM 7429 N N . GLY C 1 341 ? 7.106 -44.592 -31.221 1.00 71.87 341 GLY C N 1
ATOM 7430 C CA . GLY C 1 341 ? 6.504 -44.023 -32.421 1.00 66.89 341 GLY C CA 1
ATOM 7431 C C . GLY C 1 341 ? 7.210 -42.761 -32.884 1.00 74.37 341 GLY C C 1
ATOM 7432 O O . GLY C 1 341 ? 7.470 -42.577 -34.082 1.00 83.70 341 GLY C O 1
ATOM 7433 N N . VAL C 1 342 ? 7.548 -41.878 -31.937 1.00 75.45 342 VAL C N 1
ATOM 7434 C CA . VAL C 1 342 ? 8.275 -40.664 -32.289 1.00 78.50 342 VAL C CA 1
ATOM 7435 C C . VAL C 1 342 ? 9.700 -41.001 -32.718 1.00 74.51 342 VAL C C 1
ATOM 7436 O O . VAL C 1 342 ? 10.250 -40.369 -33.627 1.00 66.66 342 VAL C O 1
ATOM 7440 N N . TYR C 1 343 ? 10.311 -42.007 -32.080 1.00 73.34 343 TYR C N 1
ATOM 7441 C CA . TYR C 1 343 ? 11.633 -42.481 -32.491 1.00 78.87 343 TYR C CA 1
ATOM 7442 C C . TYR C 1 343 ? 11.608 -43.033 -33.912 1.00 84.44 343 TYR C C 1
ATOM 7443 O O . TYR C 1 343 ? 12.532 -42.797 -34.703 1.00 85.26 343 TYR C O 1
ATOM 7452 N N . GLN C 1 344 ? 10.568 -43.797 -34.241 1.00 80.26 344 GLN C N 1
ATOM 7453 C CA . GLN C 1 344 ? 10.420 -44.345 -35.580 1.00 84.14 344 GLN C CA 1
ATOM 7454 C C . GLN C 1 344 ? 10.296 -43.227 -36.603 1.00 84.54 344 GLN C C 1
ATOM 7455 O O . GLN C 1 344 ? 10.935 -43.267 -37.661 1.00 92.93 344 GLN C O 1
ATOM 7461 N N . VAL C 1 345 ? 9.494 -42.207 -36.295 1.00 79.06 345 VAL C N 1
ATOM 7462 C CA . VAL C 1 345 ? 9.310 -41.112 -37.246 1.00 83.05 345 VAL C CA 1
ATOM 7463 C C . VAL C 1 345 ? 10.598 -40.301 -37.387 1.00 80.84 345 VAL C C 1
ATOM 7464 O O . VAL C 1 345 ? 10.946 -39.851 -38.488 1.00 82.70 345 VAL C O 1
ATOM 7468 N N . VAL C 1 346 ? 11.337 -40.128 -36.284 1.00 79.32 346 VAL C N 1
ATOM 7469 C CA . VAL C 1 346 ? 12.655 -39.489 -36.334 1.00 85.68 346 VAL C CA 1
ATOM 7470 C C . VAL C 1 346 ? 13.628 -40.260 -37.228 1.00 88.26 346 VAL C C 1
ATOM 7471 O O . VAL C 1 346 ? 14.335 -39.672 -38.058 1.00 83.66 346 VAL C O 1
ATOM 7475 N N . GLU C 1 347 ? 13.726 -41.578 -37.034 1.00 89.40 347 GLU C N 1
ATOM 7476 C CA . GLU C 1 347 ? 14.621 -42.376 -37.871 1.00 88.29 347 GLU C CA 1
ATOM 7477 C C . GLU C 1 347 ? 14.197 -42.311 -39.331 1.00 97.04 347 GLU C C 1
ATOM 7478 O O . GLU C 1 347 ? 15.044 -42.293 -40.235 1.00 82.58 347 GLU C O 1
ATOM 7484 N N . ALA C 1 348 ? 12.884 -42.289 -39.581 1.00 102.31 348 ALA C N 1
ATOM 7485 C CA . ALA C 1 348 ? 12.397 -42.214 -40.953 1.00 90.48 348 ALA C CA 1
ATOM 7486 C C . ALA C 1 348 ? 12.802 -40.900 -41.614 1.00 88.78 348 ALA C C 1
ATOM 7487 O O . ALA C 1 348 ? 13.293 -40.888 -42.749 1.00 92.44 348 ALA C O 1
ATOM 7489 N N . VAL C 1 349 ? 12.613 -39.777 -40.919 1.00 82.06 349 VAL C N 1
ATOM 7490 C CA . VAL C 1 349 ? 12.969 -38.513 -41.552 1.00 89.06 349 VAL C CA 1
ATOM 7491 C C . VAL C 1 349 ? 14.481 -38.391 -41.692 1.00 90.35 349 VAL C C 1
ATOM 7492 O O . VAL C 1 349 ? 14.965 -37.764 -42.635 1.00 86.15 349 VAL C O 1
ATOM 7496 N N . LEU C 1 350 ? 15.253 -38.972 -40.770 1.00 85.67 350 LEU C N 1
ATOM 7497 C CA . LEU C 1 350 ? 16.699 -39.002 -40.954 1.00 88.70 350 LEU C CA 1
ATOM 7498 C C . LEU C 1 350 ? 17.081 -39.829 -42.177 1.00 93.40 350 LEU C C 1
ATOM 7499 O O . LEU C 1 350 ? 17.916 -39.407 -42.982 1.00 95.02 350 LEU C O 1
ATOM 7504 N N . GLN C 1 351 ? 16.456 -40.996 -42.346 1.00 96.36 351 GLN C N 1
ATOM 7505 C CA . GLN C 1 351 ? 16.717 -41.834 -43.507 1.00 93.95 351 GLN C CA 1
ATOM 7506 C C . GLN C 1 351 ? 16.279 -41.167 -44.797 1.00 101.98 351 GLN C C 1
ATOM 7507 O O . GLN C 1 351 ? 16.790 -41.510 -45.870 1.00 117.30 351 GLN C O 1
ATOM 7513 N N . LEU C 1 352 ? 15.340 -40.233 -44.715 1.00 96.88 352 LEU C N 1
ATOM 7514 C CA . LEU C 1 352 ? 14.865 -39.537 -45.900 1.00 100.71 352 LEU C CA 1
ATOM 7515 C C . LEU C 1 352 ? 15.629 -38.248 -46.171 1.00 104.66 352 LEU C C 1
ATOM 7516 O O . LEU C 1 352 ? 15.598 -37.749 -47.300 1.00 110.17 352 LEU C O 1
ATOM 7521 N N . ARG C 1 353 ? 16.327 -37.711 -45.175 1.00 98.01 353 ARG C N 1
ATOM 7522 C CA . ARG C 1 353 ? 17.068 -36.470 -45.330 1.00 97.27 353 ARG C CA 1
ATOM 7523 C C . ARG C 1 353 ? 18.471 -36.684 -45.876 1.00 102.02 353 ARG C C 1
ATOM 7524 O O . ARG C 1 353 ? 19.151 -35.704 -46.192 1.00 106.15 353 ARG C O 1
ATOM 7532 N N . GLY C 1 354 ? 18.911 -37.932 -46.018 1.00 95.86 354 GLY C N 1
ATOM 7533 C CA . GLY C 1 354 ? 20.327 -38.170 -46.208 1.00 105.79 354 GLY C CA 1
ATOM 7534 C C . GLY C 1 354 ? 21.153 -37.822 -44.993 1.00 112.81 354 GLY C C 1
ATOM 7535 O O . GLY C 1 354 ? 22.365 -37.613 -45.106 1.00 121.51 354 GLY C O 1
ATOM 7536 N N . GLU C 1 355 ? 20.515 -37.741 -43.823 1.00 96.94 355 GLU C N 1
ATOM 7537 C CA . GLU C 1 355 ? 21.171 -37.398 -42.567 1.00 91.47 355 GLU C CA 1
ATOM 7538 C C . GLU C 1 355 ? 21.317 -38.602 -41.645 1.00 92.00 355 GLU C C 1
ATOM 7539 O O . GLU C 1 355 ? 21.518 -38.431 -40.435 1.00 89.45 355 GLU C O 1
ATOM 7541 N N . ALA C 1 356 ? 21.223 -39.818 -42.201 1.00 90.97 356 ALA C N 1
ATOM 7542 C CA . ALA C 1 356 ? 21.286 -41.029 -41.398 1.00 92.71 356 ALA C CA 1
ATOM 7543 C C . ALA C 1 356 ? 22.722 -41.395 -41.031 1.00 100.35 356 ALA C C 1
ATOM 7544 O O . ALA C 1 356 ? 23.651 -41.107 -41.781 1.00 107.36 356 ALA C O 1
ATOM 7546 N N . PRO C 1 357 ? 22.914 -42.037 -39.876 1.00 102.95 357 PRO C N 1
ATOM 7547 C CA . PRO C 1 357 ? 24.251 -42.490 -39.465 1.00 110.80 357 PRO C CA 1
ATOM 7548 C C . PRO C 1 357 ? 24.907 -43.374 -40.514 1.00 112.36 357 PRO C C 1
ATOM 7549 O O . PRO C 1 357 ? 24.248 -44.027 -41.320 1.00 108.85 357 PRO C O 1
ATOM 7553 N N . ASP C 1 358 ? 26.235 -43.390 -40.483 1.00 124.31 358 ASP C N 1
ATOM 7554 C CA . ASP C 1 358 ? 27.011 -44.091 -41.502 1.00 129.10 358 ASP C CA 1
ATOM 7555 C C . ASP C 1 358 ? 26.814 -45.602 -41.419 1.00 121.06 358 ASP C C 1
ATOM 7556 O O . ASP C 1 358 ? 26.884 -46.190 -40.337 1.00 121.24 358 ASP C O 1
ATOM 7558 N N . GLY C 1 359 ? 26.581 -46.233 -42.574 1.00 101.52 359 GLY C N 1
ATOM 7559 C CA . GLY C 1 359 ? 26.310 -47.653 -42.649 1.00 107.52 359 GLY C CA 1
ATOM 7560 C C . GLY C 1 359 ? 24.845 -48.031 -42.605 1.00 109.96 359 GLY C C 1
ATOM 7561 O O . GLY C 1 359 ? 24.494 -49.141 -43.020 1.00 102.14 359 GLY C O 1
ATOM 7562 N N . ILE C 1 360 ? 23.976 -47.146 -42.124 1.00 110.67 360 ILE C N 1
ATOM 7563 C CA . ILE C 1 360 ? 22.534 -47.376 -42.148 1.00 112.40 360 ILE C CA 1
ATOM 7564 C C . ILE C 1 360 ? 21.920 -46.176 -42.860 1.00 121.48 360 ILE C C 1
ATOM 7565 O O . ILE C 1 360 ? 21.526 -45.186 -42.233 1.00 128.06 360 ILE C O 1
ATOM 7570 N N . GLN C 1 361 ? 21.820 -46.263 -44.183 1.00 115.51 361 GLN C N 1
ATOM 7571 C CA . GLN C 1 361 ? 21.184 -45.224 -44.984 1.00 110.38 361 GLN C CA 1
ATOM 7572 C C . GLN C 1 361 ? 20.587 -45.941 -46.179 1.00 108.54 361 GLN C C 1
ATOM 7573 O O . GLN C 1 361 ? 21.330 -46.425 -47.036 1.00 105.97 361 GLN C O 1
ATOM 7579 N N . VAL C 1 362 ? 19.265 -46.030 -46.228 1.00 107.39 362 VAL C N 1
ATOM 7580 C CA . VAL C 1 362 ? 18.620 -46.721 -47.339 1.00 110.47 362 VAL C CA 1
ATOM 7581 C C . VAL C 1 362 ? 18.916 -45.929 -48.608 1.00 112.01 362 VAL C C 1
ATOM 7582 O O . VAL C 1 362 ? 18.534 -44.756 -48.718 1.00 111.59 362 VAL C O 1
ATOM 7586 N N . PRO C 1 363 ? 19.618 -46.524 -49.569 1.00 113.37 363 PRO C N 1
ATOM 7587 C CA . PRO C 1 363 ? 19.996 -45.789 -50.781 1.00 114.31 363 PRO C CA 1
ATOM 7588 C C . PRO C 1 363 ? 18.794 -45.230 -51.531 1.00 117.72 363 PRO C C 1
ATOM 7589 O O . PRO C 1 363 ? 17.838 -45.947 -51.842 1.00 119.76 363 PRO C O 1
ATOM 7593 N N . ASP C 1 364 ? 18.856 -43.926 -51.817 1.00 114.18 364 ASP C N 1
ATOM 7594 C CA . ASP C 1 364 ? 17.854 -43.225 -52.626 1.00 118.95 364 ASP C CA 1
ATOM 7595 C C . ASP C 1 364 ? 16.445 -43.404 -52.056 1.00 120.08 364 ASP C C 1
ATOM 7596 O O . ASP C 1 364 ? 15.500 -43.772 -52.760 1.00 110.52 364 ASP C O 1
ATOM 7601 N N . ALA C 1 365 ? 16.306 -43.121 -50.765 1.00 120.37 365 ALA C N 1
ATOM 7602 C CA . ALA C 1 365 ? 15.026 -43.250 -50.082 1.00 107.94 365 ALA C CA 1
ATOM 7603 C C . ALA C 1 365 ? 14.144 -42.048 -50.400 1.00 107.28 365 ALA C C 1
ATOM 7604 O O . ALA C 1 365 ? 14.514 -40.902 -50.109 1.00 105.93 365 ALA C O 1
ATOM 7606 N N . GLU C 1 366 ? 12.976 -42.307 -50.990 1.00 110.03 366 GLU C N 1
ATOM 7607 C CA . GLU C 1 366 ? 12.018 -41.258 -51.318 1.00 112.75 366 GLU C CA 1
ATOM 7608 C C . GLU C 1 366 ? 10.779 -41.270 -50.438 1.00 107.20 366 GLU C C 1
ATOM 7609 O O . GLU C 1 366 ? 10.214 -40.204 -50.177 1.00 104.65 366 GLU C O 1
ATOM 7611 N N . VAL C 1 367 ? 10.358 -42.436 -49.960 1.00 104.53 367 VAL C N 1
ATOM 7612 C CA . VAL C 1 367 ? 9.175 -42.527 -49.115 1.00 111.08 367 VAL C CA 1
ATOM 7613 C C . VAL C 1 367 ? 9.337 -43.710 -48.165 1.00 106.27 367 VAL C C 1
ATOM 7614 O O . VAL C 1 367 ? 9.878 -44.757 -48.534 1.00 100.98 367 VAL C O 1
ATOM 7618 N N . GLY C 1 368 ? 8.885 -43.508 -46.920 1.00 102.32 368 GLY C N 1
ATOM 7619 C CA . GLY C 1 368 ? 8.998 -44.513 -45.886 1.00 99.80 368 GLY C CA 1
ATOM 7620 C C . GLY C 1 368 ? 7.714 -44.619 -45.084 1.00 108.64 368 GLY C C 1
ATOM 7621 O O . GLY C 1 368 ? 6.795 -43.800 -45.213 1.00 90.54 368 GLY C O 1
ATOM 7622 N N . LEU C 1 369 ? 7.667 -45.655 -44.250 1.00 112.88 369 LEU C N 1
ATOM 7623 C CA . LEU C 1 369 ? 6.485 -45.959 -43.456 1.00 95.10 369 LEU C CA 1
ATOM 7624 C C . LEU C 1 369 ? 6.911 -46.303 -42.035 1.00 97.97 369 LEU C C 1
ATOM 7625 O O . LEU C 1 369 ? 7.922 -46.969 -41.839 1.00 105.24 369 LEU C O 1
ATOM 7630 N N . THR C 1 370 ? 6.151 -45.835 -41.052 1.00 92.08 370 THR C N 1
ATOM 7631 C CA . THR C 1 370 ? 6.330 -46.182 -39.651 1.00 89.82 370 THR C CA 1
ATOM 7632 C C . THR C 1 370 ? 5.072 -46.872 -39.135 1.00 99.28 370 THR C C 1
ATOM 7633 O O . THR C 1 370 ? 3.950 -46.538 -39.540 1.00 91.01 370 THR C O 1
ATOM 7637 N N . GLN C 1 371 ? 5.257 -47.837 -38.234 1.00 91.63 371 GLN C N 1
ATOM 7638 C CA . GLN C 1 371 ? 4.127 -48.567 -37.671 1.00 94.67 371 GLN C CA 1
ATOM 7639 C C . GLN C 1 371 ? 4.309 -48.717 -36.168 1.00 94.29 371 GLN C C 1
ATOM 7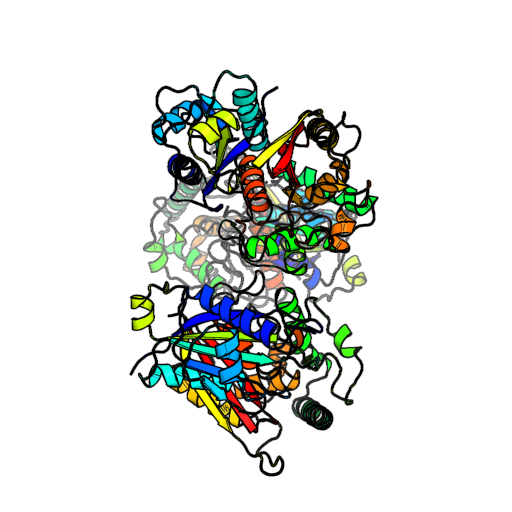640 O O . GLN C 1 371 ? 5.294 -49.311 -35.721 1.00 98.32 371 GLN C O 1
ATOM 7646 N N . ASN C 1 372 ? 3.357 -48.189 -35.397 1.00 80.79 372 ASN C N 1
ATOM 7647 C CA . ASN C 1 372 ? 3.348 -48.295 -33.941 1.00 74.96 372 ASN C CA 1
ATOM 7648 C C . ASN C 1 372 ? 2.104 -49.080 -33.519 1.00 90.13 372 ASN C C 1
ATOM 7649 O O . ASN C 1 372 ? 0.976 -48.700 -33.872 1.00 80.68 372 ASN C O 1
ATOM 7654 N N . ILE C 1 373 ? 2.309 -50.172 -32.773 1.00 79.39 373 ILE C N 1
ATOM 7655 C CA . ILE C 1 373 ? 1.236 -51.059 -32.325 1.00 75.44 373 ILE C CA 1
ATOM 7656 C C . ILE C 1 373 ? 1.009 -50.866 -30.834 1.00 86.78 373 ILE C C 1
ATOM 7657 O O . ILE C 1 373 ? 1.964 -50.886 -30.043 1.00 77.90 373 ILE C O 1
ATOM 7662 N N . GLY C 1 374 ? -0.258 -50.713 -30.450 1.00 78.39 374 GLY C N 1
ATOM 7663 C CA . GLY C 1 374 ? -0.658 -50.631 -29.062 1.00 73.93 374 GLY C CA 1
ATOM 7664 C C . GLY C 1 374 ? -1.563 -51.798 -28.710 1.00 77.44 374 GLY C C 1
ATOM 7665 O O . GLY C 1 374 ? -2.476 -52.150 -29.477 1.00 85.23 374 GLY C O 1
ATOM 7666 N N . GLY C 1 375 ? -1.304 -52.377 -27.533 1.00 68.27 375 GLY C N 1
ATOM 7667 C CA . GLY C 1 375 ? -2.077 -53.508 -27.064 1.00 70.87 375 GLY C CA 1
ATOM 7668 C C . GLY C 1 375 ? -1.738 -54.783 -27.819 1.00 83.26 375 GLY C C 1
ATOM 7669 O O . GLY C 1 375 ? -0.602 -55.003 -28.253 1.00 89.64 375 GLY C O 1
ATOM 7670 N N . THR C 1 376 ? -2.749 -55.640 -27.966 1.00 72.98 376 THR C N 1
ATOM 7671 C CA . THR C 1 376 ? -2.608 -56.882 -28.708 1.00 63.35 376 THR C CA 1
ATOM 7672 C C . THR C 1 376 ? -2.894 -56.699 -30.184 1.00 67.41 376 THR C C 1
ATOM 7673 O O . THR C 1 376 ? -3.224 -57.675 -30.870 1.00 83.13 376 THR C O 1
ATOM 7677 N N . GLY C 1 377 ? -2.778 -55.473 -30.684 1.00 71.64 377 GLY C N 1
ATOM 7678 C CA . GLY C 1 377 ? -3.168 -55.170 -32.046 1.00 84.50 377 GLY C CA 1
ATOM 7679 C C . GLY C 1 377 ? -4.405 -54.306 -31.978 1.00 75.75 377 GLY C C 1
ATOM 7680 O O . GLY C 1 377 ? -5.058 -54.017 -32.989 1.00 74.68 377 GLY C O 1
ATOM 7681 N N . SER C 1 378 ? -4.715 -53.893 -30.747 1.00 81.33 378 SER C N 1
ATOM 7682 C CA . SER C 1 378 ? -5.946 -53.171 -30.453 1.00 74.14 378 SER C CA 1
ATOM 7683 C C . SER C 1 378 ? -5.968 -51.775 -31.057 1.00 82.44 378 SER C C 1
ATOM 7684 O O . SER C 1 378 ? -7.043 -51.299 -31.427 1.00 75.82 378 SER C O 1
ATOM 7687 N N . ASN C 1 379 ? -4.817 -51.090 -31.135 1.00 91.21 379 ASN C N 1
ATOM 7688 C CA . ASN C 1 379 ? -4.760 -49.736 -31.701 1.00 82.06 379 ASN C CA 1
ATOM 7689 C C . ASN C 1 379 ? -3.471 -49.612 -32.510 1.00 82.12 379 ASN C C 1
ATOM 7690 O O . ASN C 1 379 ? -2.381 -49.575 -31.933 1.00 78.90 379 ASN C O 1
ATOM 7695 N N . ILE C 1 380 ? -3.569 -49.547 -33.837 1.00 81.00 380 ILE C N 1
ATOM 7696 C CA . ILE C 1 380 ? -2.377 -49.500 -34.678 1.00 82.50 380 ILE C CA 1
ATOM 7697 C C . ILE C 1 380 ? -2.365 -48.216 -35.498 1.00 87.23 380 ILE C C 1
ATOM 7698 O O . ILE C 1 380 ? -3.342 -47.900 -36.195 1.00 88.42 380 ILE C O 1
ATOM 7703 N N . THR C 1 381 ? -1.246 -47.490 -35.418 1.00 99.98 381 THR C N 1
ATOM 7704 C CA . THR C 1 381 ? -0.999 -46.290 -36.207 1.00 94.51 381 THR C CA 1
ATOM 7705 C C . THR C 1 381 ? 0.045 -46.605 -37.270 1.00 94.60 381 THR C C 1
ATOM 7706 O O . THR C 1 381 ? 1.052 -47.266 -36.987 1.00 103.85 381 THR C O 1
ATOM 7710 N N . VAL C 1 382 ? -0.210 -46.136 -38.492 1.00 86.01 382 VAL C N 1
ATOM 7711 C CA . VAL C 1 382 ? 0.693 -46.277 -39.630 1.00 91.32 382 VAL C CA 1
ATOM 7712 C C . VAL C 1 382 ? 0.852 -44.917 -40.301 1.00 97.54 382 VAL C C 1
ATOM 7713 O O . VAL C 1 382 ? -0.141 -44.259 -40.621 1.00 100.13 382 VAL C O 1
ATOM 7717 N N . THR C 1 383 ? 2.094 -44.500 -40.532 1.00 96.13 383 THR C N 1
ATOM 7718 C CA . THR C 1 383 ? 2.360 -43.202 -41.148 1.00 98.63 383 THR C CA 1
ATOM 7719 C C . THR C 1 383 ? 3.354 -43.362 -42.291 1.00 98.54 383 THR C C 1
ATOM 7720 O O . THR C 1 383 ? 4.238 -44.209 -42.224 1.00 105.06 383 THR C O 1
ATOM 7724 N N . VAL C 1 384 ? 3.193 -42.579 -43.359 1.00 93.81 384 VAL C N 1
ATOM 7725 C CA . VAL C 1 384 ? 4.095 -42.642 -44.504 1.00 94.66 384 VAL C CA 1
ATOM 7726 C C . VAL C 1 384 ? 4.558 -41.227 -44.832 1.00 98.33 384 VAL C C 1
ATOM 7727 O O . VAL C 1 384 ? 3.763 -40.281 -44.806 1.00 96.16 384 VAL C O 1
ATOM 7731 N N . LEU C 1 385 ? 5.850 -41.080 -45.103 1.00 103.25 385 LEU C N 1
ATOM 7732 C CA . LEU C 1 385 ? 6.473 -39.778 -45.306 1.00 97.69 385 LEU C CA 1
ATOM 7733 C C . LEU C 1 385 ? 7.339 -39.802 -46.559 1.00 102.79 385 LEU C C 1
ATOM 7734 O O . LEU C 1 385 ? 8.011 -40.799 -46.831 1.00 97.51 385 LEU C O 1
ATOM 7739 N N . ARG C 1 386 ? 7.339 -38.694 -47.310 1.00 111.84 386 ARG C N 1
ATOM 7740 C CA . ARG C 1 386 ? 8.135 -38.566 -48.529 1.00 109.33 386 ARG C CA 1
ATOM 7741 C C . ARG C 1 386 ? 8.823 -37.202 -48.532 1.00 110.94 386 ARG C C 1
ATOM 7742 O O . ARG C 1 386 ? 8.615 -36.377 -47.639 1.00 122.27 386 ARG C O 1
ATOM 7750 N N . ARG C 1 387 ? 9.655 -36.964 -49.542 1.00 105.50 387 ARG C N 1
ATOM 7751 C CA . ARG C 1 387 ? 10.365 -35.694 -49.657 1.00 99.07 387 ARG C CA 1
ATOM 7752 C C . ARG C 1 387 ? 9.674 -34.765 -50.645 1.00 96.29 387 ARG C C 1
ATOM 7753 O O . ARG C 1 387 ? 9.992 -33.576 -50.729 1.00 89.20 387 ARG C O 1
#

Secondary structure (DSSP, 8-state):
----EEEEEEEPPPB--TT--HHHHHHHHHHHHHHHTT-S--SEEEEE------SGGGSHHHHHHHHTT--S--EEEE-BTBTHHHHHHHHHHHHHHHTS-SEEEEEEEE--S----SHHHHHHHHHHHHHHHHHHT--HHHHHHHHHHHHHHHHT-TT-S--S---HHHHHTSPBSSSS-BGGGBPPB-BEEEEEEEE-HHHHHHHT--TTS-EEEEEEEEEE--S-TTS-S-TT--HHHHHHHHHHHHHHT--GGG--EEE---SBHHHHHHHHHHTTSS-TT-HHHHHHTTTTSSSSSS-BSTTSIIIII-B-TTTHHHHHHHHHHHHHSS---TT---TT--EEEEEEEETTTTEEEEEEEEE-/---EEEEEEEE---B--TT--HHHHHHHHHHHHHHHTT-S--SEEEEE-S------HHHHHHHHTT--S--EEEE-BTBTHHHHHHHHHHHHHHHTS-SSEEEEEEE------HHHHHHHHHHHHHHHHHHH---HHHHHHHHHHHHHHHHT-TT-S--S---HHHHHTSPEEETTEEGGGB----BEEEEEEEE-HHHHHHHT--GGG-EEEEEEEEEE--S-GGG-S-TT--HHHHHHHHHHHHHHT--GGG--EEE--TTBHHHHHHHHHHHTSS-TT-HHHHHHSSTTSTTSSS-BSTT-HHHHH---TTTHHHHHHHHHHHHHHT-SPTT---TT-SEEEEEEEETTTTEEEEEEEEE-/---EEEEEEE---B--TTS-HHHHHHHHHHHHHHHHT-S--SEEEEE-----TTHHHHHHHHTT--S--EEEE-BTBTHHHHHHHHHHHHHHHSS-SEEEEEEEE-----HHHHHHHHHHHHHHHHHHT--HHHHHHHHHHHHHHHHT-TT-S--S---HHHHHTSPBSSSS-BGGGBPPB-BEEEEEEEE-HHHHHHHT--GGG-EEEEEEEEEE--SSGGGSS-TT--HHHHHHHHHHHHHHT--GGG-SEEE---SBHHHHHHHHHHTTSS-TT-TTHHHHTTTTSSSSSS-B-TT-IIIII-B-GGGHHHHHHHHHHHHHHT-PPTT---TT--EEEEEEEETTTTEEEEEEEE-

Foldseek 3Di:
DFFKWWQFKFKAFWAQCLVDDQLVQQLRQVVNRCVSLVHDEFQEEEEWDQAVPPVVCVQVFVVNCVSNVRPPHYYDYADPFLCSLLVRVVVQRVCQVVVPTFKYKYKFWFAPSPVVQVLVVVVLVVVLVCCLCVVLVHALLLLLLLLQQLLQLQLLAPRWHRNHGDHSVVQVVADASDPSFHPSQAFDATTMMMMIMMGTVVVSVVSPRDLLSIKTQQFKFKAFDDPDPVPDPDLLALQRLLRRLVRRCVSNVHAPQRFQEEQFQSRGSSRQLNSCCSNRNDPRSCSSVCSVVVQCHLAHSYPYSLNNHCRISHRSRRNSSNVQVSQLSCLCSVVHGPPRHRPPGAKYKYWGARDSSGMIMMTIMGRD/DFFKWWQFKFWAFWFAPPPDDLQRQALRQQVRRCVSLVHDEFAEEEEWEDDHVDPVVQVVNCVSNVRPPHYGYYADPFLCRQQVSVVVQRVCQVVVVTFKYKYKYWFADNVPCPLVVVVLVQVLLCVLCVVLVHDLLLLLLLLQQLQVLQLLFPRAHRNHGDDSVRQVPADAPDVSRGPSQAFAAHTIMMMIMMGTPVVSVVVPRDLLSIKTFQFKFKDFDDLPPVVDDDLLALVRLLRRLVRRCVSRVHAPQQFQEEQFQSSGSSRQQSSCCRNHNAPRSCSSVCSVPVQCHLAHSYHYSLNNHCRTSHRNRRRVSNVQVSQVSCLQSVNHGPPRRRPHGFKYKYWTARDSSGMIMMIMMGRD/DFKWWQFKFKAFWFADLPDDLLVQQLRQQVNRCVSQVHDEFAEEEEFEDAVPPCVQVVNCVSNVNPPHHYYYADDFLCSQQVSVVVQSVCQVVVVTFKYKYKYWFHPPVDLVVVQLVQVLVVCLCVVLVHALLLLCLLLQQLQVLQLLFPRWHRNDGDHSVVLVPADPPDVSFGDLQAFAATTMMIMIMMGDVVVSVVVVGPCLSIKTQQFKFKAFDDLPVVPDPDLLALVGLQRRLVRRCVSNVHDPQVFQEEAFQSSGSSRQQNSCCRNHNDPRSCSSVCSVVVQQHLAHSYHYSLNNHCRIRHPSRRHNSNVQVSQQSCLQSVNHGPPRHRPPGFKYKYWGARRSSGMIMMTMIGD

InterPro domains:
  IPR002155 Thiolase [PIRSF000429] (1-380)
  IPR016039 Thiolase-like [G3DSA:3.40.47.10] (4-387)
  IPR016039 Thiolase-like [SSF53901] (4-229)
  IPR016039 Thiolase-like [SSF53901] (233-386)
  IPR020616 Thiolase, N-terminal [PF00108] (5-220)
  IPR055140 Thiolase, C-terminal domain 2 [PF22691] (241-387)

Organism: NCBI:txid1185654

Sequence (1091 aa):
MRKAIIVGVGMTPVGEHWRSSLRDLAVEAILNAMDDAGIDKVDSLYVGNMAGSFVEQENLGALIADWAGLGNIPAVKIEAACASGGAAVQEGAKAVLSGLEDVVLVVGVEKMTDAFHGASFVALNALIMRLYMNTYGYKEEDLALFAVNAHANGAKNPYAMFKKPITVETVMKSPYIADPLKLFDASPVCDGAAAVIITTPEKAKELGIPKDKWIEIAGMGRAIDTINLANREDFLTLKAATIAAERAYKMAGVKPEDVDFFEVHDAFTVMAALSLEALGVAKKGEGAKLAIEGQIAIDGDYPIQTMGGLKARGHPVGATGVYQVVEAVLQLRGEAPDGIQVPDAEVGLTQNIGGTGSNITVTVLRRVMRKAIIVGVGMTPVGEHWRSSLRDLAVEAILNAMDDAGIDKVDSLYVGNMASEQENLGALIADWAGLGNIPAVKIEAACASGGAAVQEGAKAVLSGLEDVVLVVGVEKMTDFHGASFVALNALIMRLYMNTYGYKEEDLALFAVNAHANGAKNPYAMFKKPITVETVMKSPYIADPLKLFDASPVCDGAAAVIITTPEKAKELGIPKDKWIEIAGMGRAIDTINLANREDFLTLKAATIAAERAYKMAGVKPEDVDFFEVHDAFTVMAALSLEALGVAKKGEGAKLAIEGQIAIDGDYPIQTMGGLKARGHPVGATGVYQVVEAVLQLRGEAPDGIQVPDAEVGLTQNIGGTGSNITVTVLRRVRKAIIVGVGMTPVGEHWRSSLRDLAVEAILNAMDDAGIDKVDSLYVGNMAEQENLGALIADWAGLGNIPAVKIEAACASGGAAVQEGAKAVLSGLEDVVLVVGVEKMTDGASFVALNALIMRLYMNTYGYKEEDLALFAVNAHANGAKNPYAMFKKPITVETVMKSPYIADPLKLFDASPVCDGAAAVIITTPEKAKELGIPKDKWIEIAGMGRAIDTINLANREDFLTLKAATIAAERAYKMAGVKPEDVDFFEVHDAFTVMAALSLEALGVAKKGEGAKLAIEGQIAIDGDYPIQTMGGLKARGHPVGATGVYQVVEAVLQLRGEAPDGIQVPDAEVGLTQNIGGTGSNITVTVLRR